Protein AF-0000000068858940 (afdb_homodimer)

Solvent-accessible surface area (backbone atoms only — not comparable to full-atom values): 54113 Å² total; per-residue (Å²): 129,81,50,49,60,50,82,77,49,74,63,59,65,43,48,64,58,37,70,51,65,47,77,39,66,31,36,41,42,74,91,60,43,42,79,40,72,36,87,81,33,58,84,35,71,44,53,55,53,40,56,54,50,49,53,47,65,54,43,53,71,53,83,52,58,81,72,88,70,98,65,56,57,30,38,45,36,38,37,36,31,75,38,37,72,68,74,83,58,49,89,68,60,63,47,34,25,36,42,35,34,40,69,86,34,51,31,41,36,39,18,58,22,46,52,1,39,53,47,46,50,49,52,53,40,53,46,41,44,75,36,66,69,72,34,32,36,33,31,65,32,24,32,34,46,35,45,34,44,62,64,34,67,40,34,32,41,30,45,29,42,16,67,21,66,59,55,70,45,53,53,52,50,51,45,50,52,31,37,68,33,70,24,35,31,41,31,39,35,39,29,27,46,52,9,23,26,55,48,38,87,92,49,49,50,34,20,59,58,9,11,45,15,56,59,39,53,37,78,55,40,56,37,44,60,66,52,52,44,49,52,46,51,55,22,47,53,52,49,25,33,54,34,46,23,52,30,32,80,19,48,35,56,12,45,33,67,50,34,74,63,55,90,73,36,72,65,56,53,44,53,50,48,49,52,52,43,67,64,38,73,36,46,47,38,29,32,34,40,44,84,67,55,68,73,53,45,58,51,29,56,72,68,65,47,90,45,75,65,56,50,52,42,50,48,53,54,49,49,47,51,48,34,46,76,66,66,32,33,45,29,27,32,34,52,44,52,56,52,30,42,54,34,24,76,68,70,62,54,73,59,77,60,56,69,32,30,32,29,38,64,61,58,77,46,71,66,40,37,49,50,54,48,52,39,22,72,72,50,21,25,31,34,38,28,37,81,31,51,41,49,47,17,62,54,70,69,38,72,44,67,32,56,49,60,48,56,57,51,82,83,66,60,83,90,59,52,73,70,38,50,66,26,46,33,32,39,31,39,34,35,53,19,54,46,37,42,64,92,44,45,42,41,47,41,26,54,51,50,48,39,42,27,27,53,40,26,21,45,68,69,60,53,44,60,65,28,66,86,41,75,48,47,96,78,33,81,53,62,50,38,27,49,50,52,44,40,40,50,38,41,57,69,39,38,58,40,41,54,56,60,38,72,51,33,51,74,53,35,56,74,66,40,44,79,60,70,52,33,83,63,30,61,57,41,46,26,22,40,62,72,58,63,73,73,108,129,82,51,49,61,48,81,77,48,73,64,57,65,42,49,63,58,37,71,50,65,46,77,40,67,32,35,40,42,70,90,62,43,42,79,40,74,36,88,80,33,59,83,33,73,45,53,55,54,40,55,57,50,49,53,47,65,55,43,52,73,52,82,53,56,80,70,87,72,97,66,54,56,31,40,45,37,38,38,36,29,74,37,37,71,68,73,83,58,49,88,69,60,62,48,33,25,36,41,36,34,41,69,85,33,52,32,41,36,38,17,57,22,45,51,1,40,52,47,45,50,48,52,52,39,54,47,42,42,76,36,66,70,72,35,32,37,33,31,65,32,24,32,34,43,34,47,33,44,62,66,35,67,39,34,31,41,30,44,28,42,16,66,20,67,57,54,70,49,52,53,51,50,51,46,49,53,30,36,68,34,71,24,36,31,40,32,38,35,38,29,26,47,51,9,23,25,54,48,38,87,93,48,48,50,34,20,58,58,9,11,44,15,55,59,38,55,35,79,57,40,55,39,45,63,66,51,52,44,48,52,47,51,55,23,46,54,52,49,28,32,54,36,47,22,52,30,32,83,18,48,34,57,12,44,34,68,50,33,76,62,54,89,73,36,72,65,54,54,45,51,50,48,48,54,53,44,67,64,37,75,37,46,48,37,30,32,34,41,43,83,66,56,69,73,52,45,58,53,28,55,72,68,65,46,90,44,74,66,55,51,52,40,50,47,51,54,49,50,47,51,46,34,46,76,66,65,30,35,47,29,28,33,33,52,43,52,56,52,28,42,54,34,24,76,68,70,63,54,73,58,77,60,58,68,33,31,32,31,38,64,61,58,77,48,72,67,41,37,49,50,52,48,52,37,22,73,72,51,21,24,32,32,40,29,37,82,31,51,40,48,46,18,63,54,69,70,38,74,43,67,30,55,50,60,48,57,56,51,80,82,67,60,84,92,59,52,74,72,38,49,65,26,48,33,32,40,32,39,36,34,53,19,53,45,37,41,66,93,43,43,42,41,47,42,25,54,51,52,48,39,40,28,27,52,40,26,21,45,68,67,58,52,39,60,67,28,65,82,40,75,50,49,98,77,32,82,54,63,49,38,27,49,49,53,44,41,39,49,37,40,59,71,38,38,57,40,38,53,56,61,39,75,51,32,50,77,52,34,56,74,67,42,45,81,59,70,51,33,83,61,31,61,56,43,43,35,22,40,62,72,60,61,73,73,109

InterPro domains:
  IPR015883 Beta-hexosaminidase, catalytic domain [PF00728] (154-265)
  IPR017853 Glycoside hydrolase superfamily [SSF51445] (153-502)
  IPR025705 Beta-hexosaminidase [PIRSF001093] (12-505)
  IPR025705 Beta-hexosaminidase [PR00738] (107-127)
  IPR025705 Beta-hexosaminidase [PR00738] (146-163)
  IPR025705 Beta-hexosaminidase [PR00738] (175-196)
  IPR025705 Beta-hexosaminidase [PR00738] (234-251)
  IPR025705 Beta-hexosaminidase [PR00738] (424-440)
  IPR025705 Beta-hexosaminidase [PR00738] (441-458)
  IPR025705 Beta-hexosaminidase [PTHR22600] (6-506)
  IPR029018 Beta-hexosaminidase-like, domain 2 [G3DSA:3.30.379.10] (8-148)
  IPR029018 Beta-hexosaminidase-like, domain 2 [SSF55545] (12-150)
  IPR029019 Beta-hexosaminidase, eukaryotic type, N-terminal [PF14845] (12-127)

Organism: Emiliania huxleyi (strain CCMP1516) (NCBI:txid280463)

Structure (mmCIF, N/CA/C/O backbone):
data_AF-0000000068858940-model_v1
#
loop_
_entity.id
_entity.type
_entity.pdbx_description
1 polymer Beta-hexosaminidase
#
loop_
_atom_site.group_PDB
_atom_site.id
_atom_site.type_symbol
_atom_site.label_atom_id
_atom_site.label_alt_id
_atom_site.label_comp_id
_atom_site.label_asym_id
_atom_site.label_entity_id
_atom_site.label_seq_id
_atom_site.pdbx_PDB_ins_code
_atom_site.Cartn_x
_atom_site.Cartn_y
_atom_site.Cartn_z
_atom_site.occupancy
_atom_site.B_iso_or_equiv
_atom_site.auth_seq_id
_atom_site.auth_comp_id
_atom_site.auth_asym_id
_atom_site.auth_atom_id
_atom_site.pdbx_PDB_model_num
ATOM 1 N N . MET A 1 1 ? -26.016 5.055 -8.578 1 53 1 MET A N 1
ATOM 2 C CA . MET A 1 1 ? -26.391 3.648 -8.672 1 53 1 MET A CA 1
ATOM 3 C C . MET A 1 1 ? -26.688 3.064 -7.293 1 53 1 MET A C 1
ATOM 5 O O . MET A 1 1 ? -26.047 3.439 -6.312 1 53 1 MET A O 1
ATOM 9 N N . ALA A 1 2 ? -27.703 2.275 -7.27 1 62.31 2 ALA A N 1
ATOM 10 C CA . ALA A 1 2 ? -28.078 1.669 -5.992 1 62.31 2 ALA A CA 1
ATOM 11 C C . ALA A 1 2 ? -26.969 0.755 -5.477 1 62.31 2 ALA A C 1
ATOM 13 O O . ALA A 1 2 ? -26.359 0.001 -6.25 1 62.31 2 ALA A O 1
ATOM 14 N N . PRO A 1 3 ? -26.609 0.918 -4.215 1 75.06 3 PRO A N 1
ATOM 15 C CA . PRO A 1 3 ? -25.594 0.02 -3.652 1 75.06 3 PRO A CA 1
ATOM 16 C C . PRO A 1 3 ? -25.984 -1.451 -3.748 1 75.06 3 PRO A C 1
ATOM 18 O O . PRO A 1 3 ? -27.188 -1.771 -3.77 1 75.06 3 PRO A O 1
ATOM 21 N N . ILE A 1 4 ? -25.047 -2.287 -4.113 1 75.5 4 ILE A N 1
ATOM 22 C CA . ILE A 1 4 ? -25.281 -3.725 -4.18 1 75.5 4 ILE A CA 1
ATOM 23 C C . ILE A 1 4 ? -24.797 -4.387 -2.893 1 75.5 4 ILE A C 1
ATOM 25 O O . ILE A 1 4 ? -23.719 -4.055 -2.385 1 75.5 4 ILE A O 1
ATOM 29 N N . ASP A 1 5 ? -25.672 -5.301 -2.414 1 78.62 5 ASP A N 1
ATOM 30 C CA . ASP A 1 5 ? -25.328 -6.074 -1.226 1 78.62 5 ASP A CA 1
ATOM 31 C C . ASP A 1 5 ? -24.422 -7.254 -1.58 1 78.62 5 ASP A C 1
ATOM 33 O O . ASP A 1 5 ? -24.844 -8.172 -2.295 1 78.62 5 ASP A O 1
ATOM 37 N N . PRO A 1 6 ? -23.219 -7.262 -1.062 1 80.69 6 PRO A N 1
ATOM 38 C CA . PRO A 1 6 ? -22.312 -8.367 -1.373 1 80.69 6 PRO A CA 1
ATOM 39 C C . PRO A 1 6 ? -22.875 -9.727 -0.962 1 80.69 6 PRO A C 1
ATOM 41 O O . PRO A 1 6 ? -22.484 -10.758 -1.517 1 80.69 6 PRO A O 1
ATOM 44 N N . ASP A 1 7 ? -23.844 -9.758 -0.121 1 82.5 7 ASP A N 1
ATOM 45 C CA . ASP A 1 7 ? -24.422 -11.016 0.334 1 82.5 7 ASP A CA 1
ATOM 46 C C . ASP A 1 7 ? -25.453 -11.531 -0.658 1 82.5 7 ASP A C 1
ATOM 48 O O . ASP A 1 7 ? -25.891 -12.688 -0.575 1 82.5 7 ASP A O 1
ATOM 52 N N . ALA A 1 8 ? -25.766 -10.711 -1.585 1 84.56 8 ALA A N 1
ATOM 53 C CA . ALA A 1 8 ? -26.766 -11.094 -2.574 1 84.56 8 ALA A CA 1
ATOM 54 C C . ALA A 1 8 ? -26.156 -11.969 -3.668 1 84.56 8 ALA A C 1
ATOM 56 O O . ALA A 1 8 ? -26.875 -12.648 -4.398 1 84.56 8 ALA A O 1
ATOM 57 N N . VAL A 1 9 ? -24.844 -11.992 -3.834 1 88.88 9 VAL A N 1
ATOM 58 C CA . VAL A 1 9 ? -24.156 -12.797 -4.832 1 88.88 9 VAL A CA 1
ATOM 59 C C . VAL A 1 9 ? -23.406 -13.945 -4.145 1 88.88 9 VAL A C 1
ATOM 61 O O . VAL A 1 9 ? -23.234 -13.938 -2.924 1 88.88 9 VAL A O 1
ATOM 64 N N . HIS A 1 10 ? -23.062 -14.992 -4.938 1 92.62 10 HIS A N 1
ATOM 65 C CA . HIS A 1 10 ? -22.25 -16.031 -4.328 1 92.62 10 HIS A CA 1
ATOM 66 C C . HIS A 1 10 ? -20.875 -15.5 -3.926 1 92.62 10 HIS A C 1
ATOM 68 O O . HIS A 1 10 ? -20.359 -14.57 -4.543 1 92.62 10 HIS A O 1
ATOM 74 N N . PRO A 1 11 ? -20.219 -16.047 -2.973 1 94.94 11 PRO A N 1
ATOM 75 C CA . PRO A 1 11 ? -19 -15.453 -2.406 1 94.94 11 PRO A CA 1
ATOM 76 C C . PRO A 1 11 ? -17.734 -15.945 -3.094 1 94.94 11 PRO A C 1
ATOM 78 O O . PRO A 1 11 ? -16.625 -15.539 -2.717 1 94.94 11 PRO A O 1
ATOM 81 N N . LEU A 1 12 ? -17.844 -16.766 -4.07 1 97.38 12 LEU A N 1
ATOM 82 C CA . LEU A 1 12 ? -16.688 -17.469 -4.594 1 97.38 12 LEU A CA 1
ATOM 83 C C . LEU A 1 12 ? -15.945 -16.625 -5.617 1 97.38 12 LEU A C 1
ATOM 85 O O . LEU A 1 12 ? -16.562 -16.047 -6.516 1 97.38 12 LEU A O 1
ATOM 89 N N . LEU A 1 13 ? -14.742 -16.5 -5.48 1 97.06 13 LEU A N 1
ATOM 90 C CA . LEU A 1 13 ? -13.789 -15.906 -6.418 1 97.06 13 LEU A CA 1
ATOM 91 C C . LEU A 1 13 ? -12.484 -16.688 -6.426 1 97.06 13 LEU A C 1
ATOM 93 O O . LEU A 1 13 ? -11.734 -16.672 -5.445 1 97.06 13 LEU A O 1
ATOM 97 N N . PRO A 1 14 ? -12.188 -17.438 -7.5 1 97.56 14 PRO A N 1
ATOM 98 C CA . PRO A 1 14 ? -12.828 -17.406 -8.812 1 97.56 14 PRO A CA 1
ATOM 99 C C . PRO A 1 14 ? -14.148 -18.172 -8.852 1 97.56 14 PRO A C 1
ATOM 101 O O . PRO A 1 14 ? -14.375 -19.047 -8.023 1 97.56 14 PRO A O 1
ATOM 104 N N . THR A 1 15 ? -14.914 -17.844 -9.891 1 96.88 15 THR A N 1
ATOM 105 C CA . THR A 1 15 ? -16.172 -18.562 -10.133 1 96.88 15 THR A CA 1
ATOM 106 C C . THR A 1 15 ? -15.898 -19.969 -10.633 1 96.88 15 THR A C 1
ATOM 108 O O . THR A 1 15 ? -15.086 -20.172 -11.547 1 96.88 15 THR A O 1
ATOM 111 N N . PRO A 1 16 ? -16.594 -20.984 -10.031 1 97.06 16 PRO A N 1
ATOM 112 C CA . PRO A 1 16 ? -16.375 -22.359 -10.453 1 97.06 16 PRO A CA 1
ATOM 113 C C . PRO A 1 16 ? -16.844 -22.641 -11.875 1 97.06 16 PRO A C 1
ATOM 115 O O . PRO A 1 16 ? -17.719 -21.922 -12.391 1 97.06 16 PRO A O 1
ATOM 118 N N . TYR A 1 17 ? -16.297 -23.641 -12.422 1 96.31 17 TYR A N 1
ATOM 119 C CA . TYR A 1 17 ? -16.641 -24.078 -13.766 1 96.31 17 TYR A CA 1
ATOM 120 C C . TYR A 1 17 ? -18.125 -24.391 -13.883 1 96.31 17 TYR A C 1
ATOM 122 O O . TYR A 1 17 ? -18.781 -23.969 -14.844 1 96.31 17 TYR A O 1
ATOM 130 N N . ARG A 1 18 ? -18.641 -25.156 -12.953 1 96.12 18 ARG A N 1
ATOM 131 C CA . ARG A 1 18 ? -20.062 -25.453 -12.836 1 96.12 18 ARG A CA 1
ATOM 132 C C . ARG A 1 18 ? -20.5 -25.5 -11.367 1 96.12 18 ARG A C 1
ATOM 134 O O . ARG A 1 18 ? -19.828 -26.094 -10.531 1 96.12 18 ARG A O 1
ATOM 141 N N . PHE A 1 19 ? -21.625 -24.75 -11.125 1 96.56 19 PHE A N 1
ATOM 142 C CA . PHE A 1 19 ? -22.109 -24.797 -9.75 1 96.56 19 PHE A CA 1
ATOM 143 C C . PHE A 1 19 ? -23.594 -24.469 -9.688 1 96.56 19 PHE A C 1
ATOM 145 O O . PHE A 1 19 ? -24.141 -23.875 -10.617 1 96.56 19 PHE A O 1
ATOM 152 N N . THR A 1 20 ? -24.297 -24.953 -8.648 1 97.19 20 THR A N 1
ATOM 153 C CA . THR A 1 20 ? -25.641 -24.562 -8.219 1 97.19 20 THR A CA 1
ATOM 154 C C . THR A 1 20 ? -25.672 -24.344 -6.707 1 97.19 20 THR A C 1
ATOM 156 O O . THR A 1 20 ? -24.875 -24.922 -5.969 1 97.19 20 THR A O 1
ATOM 159 N N . ASN A 1 21 ? -26.484 -23.406 -6.305 1 97.38 21 ASN A N 1
ATOM 160 C CA . ASN A 1 21 ? -26.656 -23.188 -4.875 1 97.38 21 ASN A CA 1
ATOM 161 C C . ASN A 1 21 ? -28.125 -22.938 -4.516 1 97.38 21 ASN A C 1
ATOM 163 O O . ASN A 1 21 ? -28.953 -22.688 -5.398 1 97.38 21 ASN A O 1
ATOM 167 N N . GLY A 1 22 ? -28.438 -23.125 -3.217 1 97 22 GLY A N 1
ATOM 168 C CA . GLY A 1 22 ? -29.75 -22.828 -2.668 1 97 22 GLY A CA 1
ATOM 169 C C . GLY A 1 22 ? -29.797 -21.531 -1.889 1 97 22 GLY A C 1
ATOM 170 O O . GLY A 1 22 ? -29.156 -20.547 -2.273 1 97 22 GLY A O 1
ATOM 171 N N . THR A 1 23 ? -30.656 -21.453 -0.84 1 94.94 23 THR A N 1
ATOM 172 C CA . THR A 1 23 ? -30.844 -20.234 -0.069 1 94.94 23 THR A CA 1
ATOM 173 C C . THR A 1 23 ? -30.719 -20.516 1.426 1 94.94 23 THR A C 1
ATOM 175 O O . THR A 1 23 ? -30.766 -19.594 2.242 1 94.94 23 THR A O 1
ATOM 178 N N . ALA A 1 24 ? -30.453 -21.734 1.796 1 94.62 24 ALA A N 1
ATOM 179 C CA . ALA A 1 24 ? -30.406 -22.094 3.213 1 94.62 24 ALA A CA 1
ATOM 180 C C . ALA A 1 24 ? -29.094 -21.641 3.852 1 94.62 24 ALA A C 1
ATOM 182 O O . ALA A 1 24 ? -28.078 -21.531 3.172 1 94.62 24 ALA A O 1
ATOM 183 N N . THR A 1 25 ? -29.172 -21.375 5.109 1 93.44 25 THR A N 1
ATOM 184 C CA . THR A 1 25 ? -27.984 -21.031 5.895 1 93.44 25 THR A CA 1
ATOM 185 C C . THR A 1 25 ? -27.688 -22.141 6.902 1 93.44 25 THR A C 1
ATOM 187 O O . THR A 1 25 ? -28.562 -22.547 7.668 1 93.44 25 THR A O 1
ATOM 190 N N . LEU A 1 26 ? -26.5 -22.641 6.832 1 94.75 26 LEU A N 1
ATOM 191 C CA . LEU A 1 26 ? -26.016 -23.609 7.809 1 94.75 26 LEU A CA 1
ATOM 192 C C . LEU A 1 26 ? -25.141 -22.938 8.859 1 94.75 26 LEU A C 1
ATOM 194 O O . LEU A 1 26 ? -24.375 -22.031 8.539 1 94.75 26 LEU A O 1
ATOM 198 N N . ARG A 1 27 ? -25.25 -23.406 9.984 1 92.69 27 ARG A N 1
ATOM 199 C CA . ARG A 1 27 ? -24.281 -23.031 11.008 1 92.69 27 ARG A CA 1
ATOM 200 C C . ARG A 1 27 ? -23.062 -23.938 10.961 1 92.69 27 ARG A C 1
ATOM 202 O O . ARG A 1 27 ? -23.172 -25.125 10.633 1 92.69 27 ARG A O 1
ATOM 209 N N . VAL A 1 28 ? -21.938 -23.375 11.25 1 93.88 28 VAL A N 1
ATOM 210 C CA . VAL A 1 28 ? -20.719 -24.172 11.32 1 93.88 28 VAL A CA 1
ATOM 211 C C . VAL A 1 28 ? -20.094 -24.031 12.703 1 93.88 28 VAL A C 1
ATOM 213 O O . VAL A 1 28 ? -19.719 -22.922 13.109 1 93.88 28 VAL A O 1
ATOM 216 N N . ASP A 1 29 ? -19.969 -25.109 13.367 1 86.94 29 ASP A N 1
ATOM 217 C CA . ASP A 1 29 ? -19.453 -25.094 14.734 1 86.94 29 ASP A CA 1
ATOM 218 C C . ASP A 1 29 ? -17.969 -25.422 14.766 1 86.94 29 ASP A C 1
ATOM 220 O O . ASP A 1 29 ? -17.562 -26.578 14.531 1 86.94 29 ASP A O 1
ATOM 224 N N . PRO A 1 30 ? -17.156 -24.453 15.133 1 90.44 30 PRO A N 1
ATOM 225 C CA . PRO A 1 30 ? -15.711 -24.688 15.133 1 90.44 30 PRO A CA 1
ATOM 226 C C . PRO A 1 30 ? -15.297 -25.781 16.109 1 90.44 30 PRO A C 1
ATOM 228 O O . PRO A 1 30 ? -14.273 -26.453 15.914 1 90.44 30 PRO A O 1
ATOM 231 N N . GLY A 1 31 ? -16 -25.953 17.172 1 89.31 31 GLY A N 1
ATOM 232 C CA . GLY A 1 31 ? -15.672 -26.969 18.141 1 89.31 31 GLY A CA 1
ATOM 233 C C . GLY A 1 31 ? -15.992 -28.375 17.672 1 89.31 31 GLY A C 1
ATOM 234 O O . GLY A 1 31 ? -15.367 -29.344 18.109 1 89.31 31 GLY A O 1
ATOM 235 N N . ARG A 1 32 ? -16.953 -28.516 16.75 1 89.94 32 ARG A N 1
ATOM 236 C CA . ARG A 1 32 ? -17.406 -29.844 16.312 1 89.94 32 ARG A CA 1
ATOM 237 C C . ARG A 1 32 ? -16.922 -30.156 14.914 1 89.94 32 ARG A C 1
ATOM 239 O O . ARG A 1 32 ? -16.812 -31.328 14.531 1 89.94 32 ARG A O 1
ATOM 246 N N . PHE A 1 33 ? -16.578 -29.156 14.18 1 94.62 33 PHE A N 1
ATOM 247 C CA . PHE A 1 33 ? -16.266 -29.359 12.773 1 94.62 33 PHE A CA 1
ATOM 248 C C . PHE A 1 33 ? -14.922 -30.078 12.609 1 94.62 33 PHE A C 1
ATOM 250 O O . PHE A 1 33 ? -13.938 -29.719 13.25 1 94.62 33 PHE A O 1
ATOM 257 N N . ALA A 1 34 ? -14.938 -31.078 11.797 1 96.56 34 ALA A N 1
ATOM 258 C CA . ALA A 1 34 ? -13.703 -31.766 11.445 1 96.56 34 ALA A CA 1
ATOM 259 C C . ALA A 1 34 ? -13.727 -32.219 9.992 1 96.56 34 ALA A C 1
ATOM 261 O O . ALA A 1 34 ? -14.773 -32.625 9.469 1 96.56 34 ALA A O 1
ATOM 262 N N . PHE A 1 35 ? -12.578 -32.156 9.398 1 97.5 35 PHE A N 1
ATOM 263 C CA . PHE A 1 35 ? -12.414 -32.875 8.133 1 97.5 35 PHE A CA 1
ATOM 264 C C . PHE A 1 35 ? -12.195 -34.375 8.367 1 97.5 35 PHE A C 1
ATOM 266 O O . PHE A 1 35 ? -11.461 -34.75 9.281 1 97.5 35 PHE A O 1
ATOM 273 N N . THR A 1 36 ? -12.852 -35.156 7.641 1 95.5 36 THR A N 1
ATOM 274 C CA . THR A 1 36 ? -12.633 -36.594 7.688 1 95.5 36 THR A CA 1
ATOM 275 C C . THR A 1 36 ? -12.148 -37.125 6.34 1 95.5 36 THR A C 1
ATOM 277 O O . THR A 1 36 ? -12.578 -36.625 5.289 1 95.5 36 THR A O 1
ATOM 280 N N . LEU A 1 37 ? -11.234 -38.031 6.387 1 95.56 37 LEU A N 1
ATOM 281 C CA . LEU A 1 37 ? -10.766 -38.656 5.152 1 95.56 37 LEU A CA 1
ATOM 282 C C . LEU A 1 37 ? -11.555 -39.938 4.844 1 95.56 37 LEU A C 1
ATOM 284 O O . LEU A 1 37 ? -11.766 -40.75 5.723 1 95.56 37 LEU A O 1
ATOM 288 N N . ALA A 1 38 ? -12.031 -39.969 3.658 1 94.69 38 ALA A N 1
ATOM 289 C CA . ALA A 1 38 ? -12.688 -41.219 3.238 1 94.69 38 ALA A CA 1
ATOM 290 C C . ALA A 1 38 ? -11.734 -42.406 3.363 1 94.69 38 ALA A C 1
ATOM 292 O O . ALA A 1 38 ? -10.523 -42.25 3.184 1 94.69 38 ALA A O 1
ATOM 293 N N . ALA A 1 39 ? -12.281 -43.562 3.588 1 90 39 ALA A N 1
ATOM 294 C CA . ALA A 1 39 ? -11.5 -44.75 3.855 1 90 39 ALA A CA 1
ATOM 295 C C . ALA A 1 39 ? -10.578 -45.094 2.682 1 90 39 ALA A C 1
ATOM 297 O O . ALA A 1 39 ? -9.469 -45.562 2.877 1 90 39 ALA A O 1
ATOM 298 N N . ALA A 1 40 ? -10.945 -44.812 1.507 1 90.44 40 ALA A N 1
ATOM 299 C CA . ALA A 1 40 ? -10.195 -45.156 0.305 1 90.44 40 ALA A CA 1
ATOM 300 C C . ALA A 1 40 ? -9.07 -44.188 0.046 1 90.44 40 ALA A C 1
ATOM 302 O O . ALA A 1 40 ? -8.195 -44.406 -0.789 1 90.44 40 ALA A O 1
ATOM 303 N N . THR A 1 41 ? -9 -43.156 0.766 1 92.81 41 THR A N 1
ATOM 304 C CA . THR A 1 41 ? -7.984 -42.125 0.57 1 92.81 41 THR A CA 1
ATOM 305 C C . THR A 1 41 ? -6.691 -42.5 1.284 1 92.81 41 THR A C 1
ATOM 307 O O . THR A 1 41 ? -6.668 -42.625 2.51 1 92.81 41 THR A O 1
ATOM 310 N N . ALA A 1 42 ? -5.637 -42.688 0.513 1 93.5 42 ALA A N 1
ATOM 311 C CA . ALA A 1 42 ? -4.332 -43 1.083 1 93.5 42 ALA A CA 1
ATOM 312 C C . ALA A 1 42 ? -3.744 -41.812 1.825 1 93.5 42 ALA A C 1
ATOM 314 O O . ALA A 1 42 ? -4.094 -40.656 1.539 1 93.5 42 ALA A O 1
ATOM 315 N N . PRO A 1 43 ? -2.91 -42.062 2.762 1 91.5 43 PRO A N 1
ATOM 316 C CA . PRO A 1 43 ? -2.277 -40.969 3.502 1 91.5 43 PRO A CA 1
ATOM 317 C C . PRO A 1 43 ? -1.421 -40.062 2.611 1 91.5 43 PRO A C 1
ATOM 319 O O . PRO A 1 43 ? -0.799 -40.562 1.66 1 91.5 43 PRO A O 1
ATOM 322 N N . SER A 1 44 ? -1.406 -38.812 2.855 1 96.44 44 SER A N 1
ATOM 323 C CA . SER A 1 44 ? -0.617 -37.781 2.188 1 96.44 44 SER A CA 1
ATOM 324 C C . SER A 1 44 ? -0.223 -36.688 3.154 1 96.44 44 SER A C 1
ATOM 326 O O . SER A 1 44 ? -1.069 -36.156 3.881 1 96.44 44 SER A O 1
ATOM 328 N N . GLU A 1 45 ? 1.062 -36.406 3.152 1 96.88 45 GLU A N 1
ATOM 329 C CA . GLU A 1 45 ? 1.553 -35.312 3.998 1 96.88 45 GLU A CA 1
ATOM 330 C C . GLU A 1 45 ? 0.92 -33.969 3.609 1 96.88 45 GLU A C 1
ATOM 332 O O . GLU A 1 45 ? 0.51 -33.188 4.477 1 96.88 45 GLU A O 1
ATOM 337 N N . VAL A 1 46 ? 0.859 -33.719 2.336 1 97.75 46 VAL A N 1
ATOM 338 C CA . VAL A 1 46 ? 0.306 -32.5 1.812 1 97.75 46 VAL A CA 1
ATOM 339 C C . VAL A 1 46 ? -1.162 -32.375 2.211 1 97.75 46 VAL A C 1
ATOM 341 O O . VAL A 1 46 ? -1.596 -31.312 2.695 1 97.75 46 VAL A O 1
ATOM 344 N N . LEU A 1 47 ? -1.889 -33.438 2.045 1 97.75 47 LEU A N 1
ATOM 345 C CA . LEU A 1 47 ? -3.32 -33.406 2.328 1 97.75 47 LEU A CA 1
ATOM 346 C C . LEU A 1 47 ? -3.576 -33.219 3.82 1 97.75 47 LEU A C 1
ATOM 348 O O . LEU A 1 47 ? -4.414 -32.406 4.207 1 97.75 47 LEU A O 1
ATOM 352 N N . SER A 1 48 ? -2.83 -33.969 4.645 1 97.31 48 SER A N 1
ATOM 353 C CA . SER A 1 48 ? -2.994 -33.844 6.09 1 97.31 48 SER A CA 1
ATOM 354 C C . SER A 1 48 ? -2.701 -32.438 6.57 1 97.31 48 SER A C 1
ATOM 356 O O . SER A 1 48 ? -3.461 -31.859 7.367 1 97.31 48 SER A O 1
ATOM 358 N N . ALA A 1 49 ? -1.645 -31.859 6.098 1 97.75 49 ALA A N 1
ATOM 359 C CA . ALA A 1 49 ? -1.283 -30.484 6.465 1 97.75 49 ALA A CA 1
ATOM 360 C C . ALA A 1 49 ? -2.334 -29.5 5.977 1 97.75 49 ALA A C 1
ATOM 362 O O . ALA A 1 49 ? -2.625 -28.5 6.656 1 97.75 49 ALA A O 1
ATOM 363 N N . ALA A 1 50 ? -2.859 -29.75 4.844 1 98.19 50 ALA A N 1
ATOM 364 C CA . ALA A 1 50 ? -3.869 -28.859 4.266 1 98.19 50 ALA A CA 1
ATOM 365 C C . ALA A 1 50 ? -5.148 -28.875 5.102 1 98.19 50 ALA A C 1
ATOM 367 O O . ALA A 1 50 ? -5.754 -27.812 5.328 1 98.19 50 ALA A O 1
ATOM 368 N N . LEU A 1 51 ? -5.562 -30.078 5.516 1 98 51 LEU A N 1
ATOM 369 C CA . LEU A 1 51 ? -6.77 -30.172 6.332 1 98 51 LEU A CA 1
ATOM 370 C C . LEU A 1 51 ? -6.625 -29.375 7.617 1 98 51 LEU A C 1
ATOM 372 O O . LEU A 1 51 ? -7.539 -28.625 8 1 98 51 LEU A O 1
ATOM 376 N N . ALA A 1 52 ? -5.492 -29.453 8.211 1 97.25 52 ALA A N 1
ATOM 377 C CA . ALA A 1 52 ? -5.234 -28.688 9.43 1 97.25 52 ALA A CA 1
ATOM 378 C C . ALA A 1 52 ? -5.207 -27.188 9.141 1 97.25 52 ALA A C 1
ATOM 380 O O . ALA A 1 52 ? -5.789 -26.391 9.883 1 97.25 52 ALA A O 1
ATOM 381 N N . ARG A 1 53 ? -4.523 -26.781 8.117 1 97.06 53 ARG A N 1
ATOM 382 C CA . ARG A 1 53 ? -4.395 -25.375 7.73 1 97.06 53 ARG A CA 1
ATOM 383 C C . ARG A 1 53 ? -5.758 -24.766 7.43 1 97.06 53 ARG A C 1
ATOM 385 O O . ARG A 1 53 ? -6.07 -23.672 7.898 1 97.06 53 ARG A O 1
ATOM 392 N N . TYR A 1 54 ? -6.57 -25.422 6.648 1 97.44 54 TYR A N 1
ATOM 393 C CA . TYR A 1 54 ? -7.844 -24.859 6.227 1 97.44 54 TYR A CA 1
ATOM 394 C C . TYR A 1 54 ? -8.836 -24.828 7.383 1 97.44 54 TYR A C 1
ATOM 396 O O . TYR A 1 54 ? -9.719 -23.969 7.43 1 97.44 54 TYR A O 1
ATOM 404 N N . ARG A 1 55 ? -8.727 -25.766 8.312 1 96.25 55 ARG A N 1
ATOM 405 C CA . ARG A 1 55 ? -9.531 -25.625 9.531 1 96.25 55 ARG A CA 1
ATOM 406 C C . ARG A 1 55 ? -9.188 -24.328 10.258 1 96.25 55 ARG A C 1
ATOM 408 O O . ARG A 1 55 ? -10.078 -23.609 10.703 1 96.25 55 ARG A O 1
ATOM 415 N N . ARG A 1 56 ? -7.922 -24.016 10.344 1 93.56 56 ARG A N 1
ATOM 416 C CA . ARG A 1 56 ? -7.484 -22.797 11 1 93.56 56 ARG A CA 1
ATOM 417 C C . ARG A 1 56 ? -7.969 -21.562 10.242 1 93.56 56 ARG A C 1
ATOM 419 O O . ARG A 1 56 ? -8.398 -20.578 10.844 1 93.56 56 ARG A O 1
ATOM 426 N N . ILE A 1 57 ? -7.887 -21.609 8.961 1 94.19 57 ILE A N 1
ATOM 427 C CA . ILE A 1 57 ? -8.305 -20.5 8.109 1 94.19 57 ILE A CA 1
ATOM 428 C C . ILE A 1 57 ? -9.805 -20.25 8.281 1 94.19 57 ILE A C 1
ATOM 430 O O . ILE A 1 57 ? -10.25 -19.109 8.422 1 94.19 57 ILE A O 1
ATOM 434 N N . MET A 1 58 ? -10.57 -21.297 8.359 1 94.94 58 MET A N 1
ATOM 435 C CA . MET A 1 58 ? -12.031 -21.219 8.43 1 94.94 58 MET A CA 1
ATOM 436 C C . MET A 1 58 ? -12.477 -20.656 9.773 1 94.94 58 MET A C 1
ATOM 438 O O . MET A 1 58 ? -13.5 -19.969 9.859 1 94.94 58 MET A O 1
ATOM 442 N N . PHE A 1 59 ? -11.688 -20.906 10.82 1 93.25 59 PHE A N 1
ATOM 443 C CA . PHE A 1 59 ? -12.148 -20.547 12.156 1 93.25 59 PHE A CA 1
ATOM 444 C C . PHE A 1 59 ? -11.172 -19.594 12.836 1 93.25 59 PHE A C 1
ATOM 446 O O . PHE A 1 59 ? -10.828 -19.781 14.008 1 93.25 59 PHE A O 1
ATOM 453 N N . ALA A 1 60 ? -10.734 -18.594 12.086 1 88.62 60 ALA A N 1
ATOM 454 C CA . ALA A 1 60 ? -9.688 -17.688 12.531 1 88.62 60 ALA A CA 1
ATOM 455 C C . ALA A 1 60 ? -10.195 -16.766 13.641 1 88.62 60 ALA A C 1
ATOM 457 O O . ALA A 1 60 ? -9.398 -16.141 14.344 1 88.62 60 ALA A O 1
ATOM 458 N N . TRP A 1 61 ? -11.508 -16.547 13.883 1 85.5 61 TRP A N 1
ATOM 459 C CA . TRP A 1 61 ? -12.07 -15.641 14.883 1 85.5 61 TRP A CA 1
ATOM 460 C C . TRP A 1 61 ? -12.32 -16.375 16.188 1 85.5 61 TRP A C 1
ATOM 462 O O . TRP A 1 61 ? -12.828 -15.797 17.156 1 85.5 61 TRP A O 1
ATOM 472 N N . GLY A 1 62 ? -11.891 -17.562 16.328 1 81.19 62 GLY A N 1
ATOM 473 C CA . GLY A 1 62 ? -12.031 -18.344 17.547 1 81.19 62 GLY A CA 1
ATOM 474 C C . GLY A 1 62 ? -13.391 -19 17.688 1 81.19 62 GLY A C 1
ATOM 475 O O . GLY A 1 62 ? -14.078 -19.234 16.688 1 81.19 62 GLY A O 1
ATOM 476 N N . SER A 1 63 ? -13.641 -19.281 19.109 1 76.06 63 SER A N 1
ATOM 477 C CA . SER A 1 63 ? -14.836 -20.078 19.391 1 76.06 63 SER A CA 1
ATOM 478 C C . SER A 1 63 ? -16.094 -19.203 19.344 1 76.06 63 SER A C 1
ATOM 480 O O . SER A 1 63 ? -16.078 -18.078 19.828 1 76.06 63 SER A O 1
ATOM 482 N N . GLY A 1 64 ? -16.781 -19.203 18.203 1 65.31 64 GLY A N 1
ATOM 483 C CA . GLY A 1 64 ? -18.062 -18.516 18.125 1 65.31 64 GLY A CA 1
ATOM 484 C C . GLY A 1 64 ? -18.938 -18.75 19.328 1 65.31 64 GLY A C 1
ATOM 485 O O . GLY A 1 64 ? -18.609 -19.547 20.219 1 65.31 64 GLY A O 1
ATOM 486 N N . SER A 1 65 ? -19.938 -17.719 19.547 1 65.94 65 SER A N 1
ATOM 487 C CA . SER A 1 65 ? -20.922 -17.906 20.594 1 65.94 65 SER A CA 1
ATOM 488 C C . SER A 1 65 ? -22 -18.906 20.172 1 65.94 65 SER A C 1
ATOM 490 O O . SER A 1 65 ? -22.359 -18.984 19 1 65.94 65 SER A O 1
ATOM 492 N N . SER A 1 66 ? -22.156 -20.016 20.969 1 58.81 66 SER A N 1
ATOM 493 C CA . SER A 1 66 ? -23.156 -21.031 20.641 1 58.81 66 SER A CA 1
ATOM 494 C C . SER A 1 66 ? -24.547 -20.438 20.594 1 58.81 66 SER A C 1
ATOM 496 O O . SER A 1 66 ? -25.016 -19.844 21.578 1 58.81 66 SER A O 1
ATOM 498 N N . PRO A 1 67 ? -25.031 -20.203 19.406 1 57.41 67 PRO A N 1
ATOM 499 C CA . PRO A 1 67 ? -26.422 -19.781 19.516 1 57.41 67 PRO A CA 1
ATOM 500 C C . PRO A 1 67 ? -27.312 -20.859 20.156 1 57.41 67 PRO A C 1
ATOM 502 O O . PRO A 1 67 ? -27.016 -22.047 20.047 1 57.41 67 PRO A O 1
ATOM 505 N N . ALA A 1 68 ? -28.297 -20.438 20.875 1 50.06 68 ALA A N 1
ATOM 506 C CA . ALA A 1 68 ? -29.297 -21.234 21.562 1 50.06 68 ALA A CA 1
ATOM 507 C C . ALA A 1 68 ? -30.125 -22.047 20.562 1 50.06 68 ALA A C 1
ATOM 509 O O . ALA A 1 68 ? -30.828 -22.984 20.953 1 50.06 68 ALA A O 1
ATOM 510 N N . THR A 1 69 ? -30.438 -21.562 19.375 1 57.88 69 THR A N 1
ATOM 511 C CA . THR A 1 69 ? -31.562 -22.172 18.656 1 57.88 69 THR A CA 1
ATOM 512 C C . THR A 1 69 ? -31.078 -23.328 17.781 1 57.88 69 THR A C 1
ATOM 514 O O . THR A 1 69 ? -29.891 -23.422 17.469 1 57.88 69 THR A O 1
ATOM 517 N N . ALA A 1 70 ? -32.156 -24.203 17.234 1 59.34 70 ALA A N 1
ATOM 518 C CA . ALA A 1 70 ? -32.281 -25.438 16.453 1 59.34 70 ALA A CA 1
ATOM 519 C C . ALA A 1 70 ? -31.828 -25.25 15.023 1 59.34 70 ALA A C 1
ATOM 521 O O . ALA A 1 70 ? -32.625 -25.375 14.086 1 59.34 70 ALA A O 1
ATOM 522 N N . ALA A 1 71 ? -30.625 -24.562 14.641 1 78.62 71 ALA A N 1
ATOM 523 C CA . ALA A 1 71 ? -30.25 -24.406 13.234 1 78.62 71 ALA A CA 1
ATOM 524 C C . ALA A 1 71 ? -29.422 -25.609 12.766 1 78.62 71 ALA A C 1
ATOM 526 O O . ALA A 1 71 ? -28.75 -26.266 13.562 1 78.62 71 ALA A O 1
ATOM 527 N N . THR A 1 72 ? -29.719 -26.094 11.477 1 91.38 72 THR A N 1
ATOM 528 C CA . THR A 1 72 ? -28.906 -27.141 10.875 1 91.38 72 THR A CA 1
ATOM 529 C C . THR A 1 72 ? -27.422 -26.797 10.93 1 91.38 72 THR A C 1
ATOM 531 O O . THR A 1 72 ? -27.031 -25.703 10.523 1 91.38 72 THR A O 1
ATOM 534 N N . THR A 1 73 ? -26.625 -27.719 11.547 1 93.19 73 THR A N 1
ATOM 535 C CA . THR A 1 73 ? -25.234 -27.406 11.82 1 93.19 73 THR A CA 1
ATOM 536 C C . THR A 1 73 ? -24.312 -28.328 11.023 1 93.19 73 THR A C 1
ATOM 538 O O . THR A 1 73 ? -24.5 -29.547 11 1 93.19 73 THR A O 1
ATOM 541 N N . LEU A 1 74 ? -23.438 -27.75 10.305 1 94.94 74 LEU A N 1
ATOM 542 C CA . LEU A 1 74 ? -22.375 -28.484 9.617 1 94.94 74 LEU A CA 1
ATOM 543 C C . LEU A 1 74 ? -21.266 -28.859 10.594 1 94.94 74 LEU A C 1
ATOM 545 O O . LEU A 1 74 ? -20.625 -27.984 11.188 1 94.94 74 LEU A O 1
ATOM 549 N N . THR A 1 75 ? -20.969 -30.203 10.711 1 94.25 75 THR A N 1
ATOM 550 C CA . THR A 1 75 ? -20.031 -30.641 11.75 1 94.25 75 THR A CA 1
ATOM 551 C C . THR A 1 75 ? -18.828 -31.328 11.125 1 94.25 75 THR A C 1
ATOM 553 O O . THR A 1 75 ? -17.812 -31.547 11.797 1 94.25 75 THR A O 1
ATOM 556 N N . ASP A 1 76 ? -18.938 -31.672 9.891 1 96.06 76 ASP A N 1
ATOM 557 C CA . ASP A 1 76 ? -17.812 -32.312 9.242 1 96.06 76 ASP A CA 1
ATOM 558 C C . ASP A 1 76 ? -17.891 -32.219 7.723 1 96.06 76 ASP A C 1
ATOM 560 O O . ASP A 1 76 ? -18.938 -31.844 7.184 1 96.06 76 ASP A O 1
ATOM 564 N N . CYS A 1 77 ? -16.859 -32.469 7.066 1 98.19 77 CYS A N 1
ATOM 565 C CA . CYS A 1 77 ? -16.781 -32.625 5.617 1 98.19 77 CYS A CA 1
ATOM 566 C C . CYS A 1 77 ? -15.875 -33.781 5.238 1 98.19 77 CYS A C 1
ATOM 568 O O . CYS A 1 77 ? -14.703 -33.812 5.617 1 98.19 77 CYS A O 1
ATOM 570 N N . SER A 1 78 ? -16.406 -34.75 4.531 1 98.31 78 SER A N 1
ATOM 571 C CA . SER A 1 78 ? -15.641 -35.906 4.098 1 98.31 78 SER A CA 1
ATOM 572 C C . SER A 1 78 ? -14.828 -35.594 2.842 1 98.31 78 SER A C 1
ATOM 574 O O . SER A 1 78 ? -15.375 -35.125 1.846 1 98.31 78 SER A O 1
ATOM 576 N N . VAL A 1 79 ? -13.523 -35.906 2.891 1 98.62 79 VAL A N 1
ATOM 577 C CA . VAL A 1 79 ? -12.625 -35.625 1.77 1 98.62 79 VAL A CA 1
ATOM 578 C C . VAL A 1 79 ? -12.148 -36.969 1.172 1 98.62 79 VAL A C 1
ATOM 580 O O . VAL A 1 79 ? -11.664 -37.844 1.893 1 98.62 79 VAL A O 1
ATOM 583 N N . SER A 1 80 ? -12.32 -37.125 -0.095 1 98.5 80 SER A N 1
ATOM 584 C CA . SER A 1 80 ? -11.891 -38.312 -0.82 1 98.5 80 SER A CA 1
ATOM 585 C C . SER A 1 80 ? -10.953 -37.969 -1.97 1 98.5 80 SER A C 1
ATOM 587 O O . SER A 1 80 ? -11.273 -37.094 -2.791 1 98.5 80 SER A O 1
ATOM 589 N N . VAL A 1 81 ? -9.805 -38.594 -2.039 1 98.31 81 VAL A N 1
ATOM 590 C CA . VAL A 1 81 ? -8.82 -38.406 -3.1 1 98.31 81 VAL A CA 1
ATOM 591 C C . VAL A 1 81 ? -8.469 -39.75 -3.74 1 98.31 81 VAL A C 1
ATOM 593 O O . VAL A 1 81 ? -8.117 -40.688 -3.043 1 98.31 81 VAL A O 1
ATOM 596 N N . ALA A 1 82 ? -8.5 -39.844 -5.031 1 97.56 82 ALA A N 1
ATOM 597 C CA . ALA A 1 82 ? -8.273 -41.094 -5.742 1 97.56 82 ALA A CA 1
ATOM 598 C C . ALA A 1 82 ? -6.789 -41.438 -5.762 1 97.56 82 ALA A C 1
ATOM 600 O O . ALA A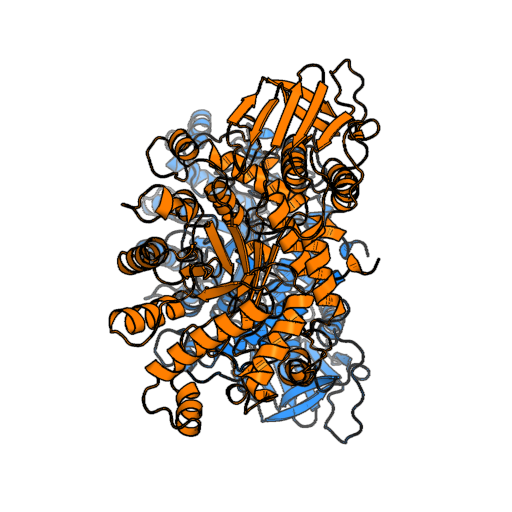 1 82 ? -6.426 -42.625 -5.582 1 97.56 82 ALA A O 1
ATOM 601 N N . ASN A 1 83 ? -5.941 -40.5 -6.043 1 95.62 83 ASN A N 1
ATOM 602 C CA . ASN A 1 83 ? -4.488 -40.656 -6.055 1 95.62 83 ASN A CA 1
ATOM 603 C C . ASN A 1 83 ? -3.818 -39.656 -5.102 1 95.62 83 ASN A C 1
ATOM 605 O O . ASN A 1 83 ? -3.707 -38.469 -5.41 1 95.62 83 ASN A O 1
ATOM 609 N N . SER A 1 84 ? -3.225 -40.188 -4.02 1 92.38 84 SER A N 1
ATOM 610 C CA . SER A 1 84 ? -2.723 -39.344 -2.941 1 92.38 84 SER A CA 1
ATOM 611 C C . SER A 1 84 ? -1.235 -39.062 -3.109 1 92.38 84 SER A C 1
ATOM 613 O O . SER A 1 84 ? -0.577 -38.594 -2.176 1 92.38 84 SER A O 1
ATOM 615 N N . SER A 1 85 ? -0.72 -39.406 -4.328 1 89.88 85 SER A N 1
ATOM 616 C CA . SER A 1 85 ? 0.669 -39.031 -4.574 1 89.88 85 SER A CA 1
ATOM 617 C C . SER A 1 85 ? 0.876 -37.531 -4.41 1 89.88 85 SER A C 1
ATOM 619 O O . SER A 1 85 ? 0.099 -36.75 -4.934 1 89.88 85 SER A O 1
ATOM 621 N N . ASP A 1 86 ? 1.876 -37.25 -3.574 1 90.19 86 ASP A N 1
ATOM 622 C CA . ASP A 1 86 ? 2.027 -35.812 -3.252 1 90.19 86 ASP A CA 1
ATOM 623 C C . ASP A 1 86 ? 3.479 -35.375 -3.406 1 90.19 86 ASP A C 1
ATOM 625 O O . ASP A 1 86 ? 3.955 -34.531 -2.654 1 90.19 86 ASP A O 1
ATOM 629 N N . GLY A 1 87 ? 4.148 -36.062 -4.371 1 88.12 87 GLY A N 1
ATOM 630 C CA . GLY A 1 87 ? 5.477 -35.562 -4.703 1 88.12 87 GLY A CA 1
ATOM 631 C C . GLY A 1 87 ? 5.477 -34.125 -5.199 1 88.12 87 GLY A C 1
ATOM 632 O O . GLY A 1 87 ? 4.742 -33.281 -4.684 1 88.12 87 GLY A O 1
ATOM 633 N N . SER A 1 88 ? 6.137 -33.781 -6.223 1 89.88 88 SER A N 1
ATOM 634 C CA . SER A 1 88 ? 6.234 -32.406 -6.711 1 89.88 88 SER A CA 1
ATOM 635 C C . SER A 1 88 ? 5.016 -32.031 -7.547 1 89.88 88 SER A C 1
ATOM 637 O O . SER A 1 88 ? 4.539 -32.844 -8.359 1 89.88 88 SER A O 1
ATOM 639 N N . PHE A 1 89 ? 4.383 -30.953 -7.195 1 95.5 89 PHE A N 1
ATOM 640 C CA . PHE A 1 89 ? 3.33 -30.375 -8.016 1 95.5 89 PHE A CA 1
ATOM 641 C C . PHE A 1 89 ? 3.893 -29.859 -9.336 1 95.5 89 PHE A C 1
ATOM 643 O O . PHE A 1 89 ? 4.863 -29.094 -9.344 1 95.5 89 PHE A O 1
ATOM 650 N N . GLN A 1 90 ? 3.35 -30.312 -10.469 1 96.44 90 GLN A N 1
ATOM 651 C CA . GLN A 1 90 ? 3.898 -29.984 -11.781 1 96.44 90 GLN A CA 1
ATOM 652 C C . GLN A 1 90 ? 2.854 -29.312 -12.664 1 96.44 90 GLN A C 1
ATOM 654 O O . GLN A 1 90 ? 1.653 -29.406 -12.391 1 96.44 90 GLN A O 1
ATOM 659 N N . LEU A 1 91 ? 3.383 -28.609 -13.703 1 96.5 91 LEU A N 1
ATOM 660 C CA . LEU A 1 91 ? 2.52 -28.031 -14.719 1 96.5 91 LEU A CA 1
ATOM 661 C C . LEU A 1 91 ? 1.629 -29.078 -15.359 1 96.5 91 LEU A C 1
ATOM 663 O O . LEU A 1 91 ? 2.117 -30.125 -15.805 1 96.5 91 LEU A O 1
ATOM 667 N N . GLY A 1 92 ? 0.34 -28.891 -15.297 1 95 92 GLY A N 1
ATOM 668 C CA . GLY A 1 92 ? -0.581 -29.797 -15.969 1 95 92 GLY A CA 1
ATOM 669 C C . GLY A 1 92 ? -1.206 -30.812 -15.031 1 95 92 GLY A C 1
ATOM 670 O O . GLY A 1 92 ? -2.119 -31.547 -15.422 1 95 92 GLY A O 1
ATOM 671 N N . ASP A 1 93 ? -0.705 -30.922 -13.789 1 96.94 93 ASP A N 1
ATOM 672 C CA . ASP A 1 93 ? -1.353 -31.812 -12.828 1 96.94 93 ASP A CA 1
ATOM 673 C C . ASP A 1 93 ? -2.838 -31.484 -12.695 1 96.94 93 ASP A C 1
ATOM 675 O O . ASP A 1 93 ? -3.238 -30.328 -12.805 1 96.94 93 ASP A O 1
ATOM 679 N N . ASP A 1 94 ? -3.637 -32.531 -12.461 1 98.19 94 ASP A N 1
ATOM 680 C CA . ASP A 1 94 ? -5.086 -32.375 -12.375 1 98.19 94 ASP A CA 1
ATOM 681 C C . ASP A 1 94 ? -5.48 -31.625 -11.109 1 98.19 94 ASP A C 1
ATOM 683 O O . ASP A 1 94 ? -5.168 -32.062 -10 1 98.19 94 ASP A O 1
ATOM 687 N N . GLU A 1 95 ? -6.172 -30.5 -11.258 1 98.5 95 GLU A N 1
ATOM 688 C CA . GLU A 1 95 ? -6.598 -29.688 -10.133 1 98.5 95 GLU A CA 1
ATOM 689 C C . GLU A 1 95 ? -8.117 -29.688 -9.992 1 98.5 95 GLU A C 1
ATOM 691 O O . GLU A 1 95 ? -8.68 -28.875 -9.234 1 98.5 95 GLU A O 1
ATOM 696 N N . SER A 1 96 ? -8.797 -30.562 -10.68 1 98.5 96 SER A N 1
ATOM 697 C CA . SER A 1 96 ? -10.258 -30.609 -10.648 1 98.5 96 SER A CA 1
ATOM 698 C C . SER A 1 96 ? -10.758 -31.203 -9.336 1 98.5 96 SER A C 1
ATOM 700 O O . SER A 1 96 ? -10.031 -31.938 -8.656 1 98.5 96 SER A O 1
ATOM 702 N N . TYR A 1 97 ? -11.977 -30.859 -8.953 1 98.81 97 TYR A N 1
ATOM 703 C CA . TYR A 1 97 ? -12.617 -31.375 -7.75 1 98.81 97 TYR A CA 1
ATOM 704 C C . TYR A 1 97 ? -14.133 -31.234 -7.832 1 98.81 97 TYR A C 1
ATOM 706 O O . TYR A 1 97 ? -14.648 -30.531 -8.695 1 98.81 97 TYR A O 1
ATOM 714 N N . SER A 1 98 ? -14.789 -31.969 -7.004 1 98.88 98 SER A N 1
ATOM 715 C CA . SER A 1 98 ? -16.219 -31.844 -6.766 1 98.88 98 SER A CA 1
ATOM 716 C C . SER A 1 98 ? -16.516 -31.594 -5.293 1 98.88 98 SER A C 1
ATOM 718 O O . SER A 1 98 ? -15.93 -32.219 -4.418 1 98.88 98 SER A O 1
ATOM 720 N N . LEU A 1 99 ? -17.328 -30.562 -5.012 1 98.88 99 LEU A N 1
ATOM 721 C CA . LEU A 1 99 ? -17.734 -30.203 -3.656 1 98.88 99 LEU A CA 1
ATOM 722 C C . LEU A 1 99 ? -19.25 -30.172 -3.541 1 98.88 99 LEU A C 1
ATOM 724 O O . LEU A 1 99 ? -19.922 -29.484 -4.32 1 98.88 99 LEU A O 1
ATOM 728 N N . ARG A 1 100 ? -19.766 -30.922 -2.613 1 98.81 100 ARG A N 1
ATOM 729 C CA . ARG A 1 100 ? -21.188 -30.938 -2.316 1 98.81 100 ARG A CA 1
ATOM 730 C C . ARG A 1 100 ? -21.453 -30.625 -0.847 1 98.81 100 ARG A C 1
ATOM 732 O O . ARG A 1 100 ? -20.859 -31.25 0.04 1 98.81 100 ARG A O 1
ATOM 739 N N . VAL A 1 101 ? -22.234 -29.641 -0.598 1 98.62 101 VAL A N 1
ATOM 740 C CA . VAL A 1 101 ? -22.75 -29.312 0.731 1 98.62 101 VAL A CA 1
ATOM 741 C C . VAL A 1 101 ? -24.266 -29.312 0.709 1 98.62 101 VAL A C 1
ATOM 743 O O . VAL A 1 101 ? -24.891 -28.359 0.202 1 98.62 101 VAL A O 1
ATOM 746 N N . ALA A 1 102 ? -24.812 -30.266 1.382 1 98.19 102 ALA A N 1
ATOM 747 C CA . ALA A 1 102 ? -26.266 -30.422 1.367 1 98.19 102 ALA A CA 1
ATOM 748 C C . ALA A 1 102 ? -26.922 -29.516 2.393 1 98.19 102 ALA A C 1
ATOM 750 O O . ALA A 1 102 ? -26.266 -29.047 3.334 1 98.19 102 ALA A O 1
ATOM 751 N N . ALA A 1 103 ? -28.203 -29.234 2.154 1 96.75 103 ALA A N 1
ATOM 752 C CA . ALA A 1 103 ? -28.969 -28.406 3.076 1 96.75 103 ALA A CA 1
ATOM 753 C C . ALA A 1 103 ? -29.078 -29.047 4.449 1 96.75 103 ALA A C 1
ATOM 755 O O . ALA A 1 103 ? -29.297 -28.375 5.453 1 96.75 103 ALA A O 1
ATOM 756 N N . ASP A 1 104 ? -28.969 -30.359 4.461 1 96.06 104 ASP A N 1
ATOM 757 C CA . ASP A 1 104 ? -29.031 -31.078 5.73 1 96.06 104 ASP A CA 1
ATOM 758 C C . ASP A 1 104 ? -27.641 -31.234 6.344 1 96.06 104 ASP A C 1
ATOM 760 O O . ASP A 1 104 ? -27.438 -32.031 7.258 1 96.06 104 ASP A O 1
ATOM 764 N N . ALA A 1 105 ? -26.594 -30.594 5.723 1 95.44 105 ALA A N 1
ATOM 765 C CA . ALA A 1 105 ? -25.266 -30.406 6.289 1 95.44 105 ALA A CA 1
ATOM 766 C C . ALA A 1 105 ? -24.359 -31.609 5.969 1 95.44 105 ALA A C 1
ATOM 768 O O . ALA A 1 105 ? -23.344 -31.828 6.633 1 95.44 105 ALA A O 1
ATOM 769 N N . ASP A 1 106 ? -24.812 -32.406 5 1 97.25 106 ASP A N 1
ATOM 770 C CA . ASP A 1 106 ? -23.875 -33.375 4.445 1 97.25 106 ASP A CA 1
ATOM 771 C C . ASP A 1 106 ? -22.844 -32.688 3.547 1 97.25 106 ASP A C 1
ATOM 773 O O . ASP A 1 106 ? -23.219 -31.969 2.615 1 97.25 106 ASP A O 1
ATOM 777 N N . CYS A 1 107 ? -21.594 -32.906 3.824 1 98.38 107 CYS A N 1
ATOM 778 C CA . CYS A 1 107 ? -20.516 -32.25 3.08 1 98.38 107 CYS A CA 1
ATOM 779 C C . CYS A 1 107 ? -19.516 -33.281 2.551 1 98.38 107 CYS A C 1
ATOM 781 O O . CYS A 1 107 ? -18.984 -34.062 3.314 1 98.38 107 CYS A O 1
ATOM 783 N N . ARG A 1 108 ? -19.281 -33.25 1.241 1 98.69 108 ARG A N 1
ATOM 784 C CA . ARG A 1 108 ? -18.344 -34.156 0.59 1 98.69 108 ARG A CA 1
ATOM 785 C C . ARG A 1 108 ? -17.469 -33.406 -0.411 1 98.69 108 ARG A C 1
ATOM 787 O O . ARG A 1 108 ? -17.969 -32.656 -1.239 1 98.69 108 ARG A O 1
ATOM 794 N N . LEU A 1 109 ? -16.203 -33.594 -0.301 1 98.81 109 LEU A N 1
ATOM 795 C CA . LEU A 1 109 ? -15.211 -33.094 -1.251 1 98.81 109 LEU A CA 1
ATOM 796 C C . LEU A 1 109 ? -14.469 -34.25 -1.905 1 98.81 109 LEU A C 1
ATOM 798 O O . LEU A 1 109 ? -13.891 -35.094 -1.214 1 98.81 109 LEU A O 1
ATOM 802 N N . SER A 1 110 ? -14.539 -34.344 -3.182 1 98.75 110 SER A N 1
ATOM 803 C CA . SER A 1 110 ? -13.852 -35.406 -3.914 1 98.75 110 SER A CA 1
ATOM 804 C C . SER A 1 110 ? -12.93 -34.844 -4.984 1 98.75 110 SER A C 1
ATOM 806 O O . SER A 1 110 ? -13.258 -33.812 -5.609 1 98.75 110 SER A O 1
ATOM 808 N N . ALA A 1 111 ? -11.773 -35.469 -5.184 1 98.62 111 ALA A N 1
ATOM 809 C CA . ALA A 1 111 ? -10.812 -35.062 -6.207 1 98.62 111 ALA A CA 1
ATOM 810 C C . ALA A 1 111 ? -9.992 -36.25 -6.691 1 98.62 111 ALA A C 1
ATOM 812 O O . ALA A 1 111 ? -9.883 -37.25 -5.992 1 98.62 111 ALA A O 1
ATOM 813 N N . ARG A 1 112 ? -9.43 -36.094 -7.859 1 97.88 112 ARG A N 1
ATOM 814 C CA . ARG A 1 112 ? -8.562 -37.156 -8.398 1 97.88 112 ARG A CA 1
ATOM 815 C C . ARG A 1 112 ? -7.184 -37.094 -7.754 1 97.88 112 ARG A C 1
ATOM 817 O O . ARG A 1 112 ? -6.543 -38.156 -7.562 1 97.88 112 ARG A O 1
ATOM 824 N N . THR A 1 113 ? -6.699 -35.938 -7.48 1 98.31 113 THR A N 1
ATOM 825 C CA . THR A 1 113 ? -5.367 -35.75 -6.922 1 98.31 113 THR A CA 1
ATOM 826 C C . THR A 1 113 ? -5.438 -34.906 -5.637 1 98.31 113 THR A C 1
ATOM 828 O O . THR A 1 113 ? -6.477 -34.312 -5.324 1 98.31 113 THR A O 1
ATOM 831 N N . VAL A 1 114 ? -4.316 -34.844 -4.895 1 98.12 114 VAL A N 1
ATOM 832 C CA . VAL A 1 114 ? -4.227 -34.031 -3.691 1 98.12 114 VAL A CA 1
ATOM 833 C C . VAL A 1 114 ? -4.316 -32.562 -4.07 1 98.12 114 VAL A C 1
ATOM 835 O O . VAL A 1 114 ? -4.855 -31.75 -3.312 1 98.12 114 VAL A O 1
ATOM 838 N N . TRP A 1 115 ? -3.82 -32.219 -5.258 1 98.5 115 TRP A N 1
ATOM 839 C CA . TRP A 1 115 ? -3.828 -30.844 -5.723 1 98.5 115 TRP A CA 1
ATOM 840 C C . TRP A 1 115 ? -5.254 -30.359 -5.973 1 98.5 115 TRP A C 1
ATOM 842 O O . TRP A 1 115 ? -5.602 -29.219 -5.633 1 98.5 115 TRP A O 1
ATOM 852 N N . GLY A 1 116 ? -6.062 -31.25 -6.562 1 98.69 116 GLY A N 1
ATOM 853 C CA . GLY A 1 116 ? -7.477 -30.938 -6.684 1 98.69 116 GLY A CA 1
ATOM 854 C C . GLY A 1 116 ? -8.164 -30.766 -5.344 1 98.69 116 GLY A C 1
ATOM 855 O O . GLY A 1 116 ? -9.008 -29.875 -5.188 1 98.69 116 GLY A O 1
ATOM 856 N N . ALA A 1 117 ? -7.824 -31.594 -4.414 1 98.69 117 ALA A N 1
ATOM 857 C CA . ALA A 1 117 ? -8.398 -31.484 -3.076 1 98.69 117 ALA A CA 1
ATOM 858 C C . ALA A 1 117 ? -8.055 -30.156 -2.43 1 98.69 117 ALA A C 1
ATOM 860 O O . ALA A 1 117 ? -8.891 -29.547 -1.751 1 98.69 117 ALA A O 1
ATOM 861 N N . LEU A 1 118 ? -6.836 -29.656 -2.619 1 98.69 118 LEU A N 1
ATOM 862 C CA . LEU A 1 118 ? -6.434 -28.359 -2.08 1 98.69 118 LEU A CA 1
ATOM 863 C C . LEU A 1 118 ? -7.324 -27.25 -2.619 1 98.69 118 LEU A C 1
ATOM 865 O O . LEU A 1 118 ? -7.727 -26.359 -1.87 1 98.69 118 LEU A O 1
ATOM 869 N N . ARG A 1 119 ? -7.621 -27.312 -3.932 1 98.81 119 ARG A N 1
ATOM 870 C CA . ARG A 1 119 ? -8.5 -26.312 -4.523 1 98.81 119 ARG A CA 1
ATOM 871 C C . ARG A 1 119 ? -9.906 -26.391 -3.939 1 98.81 119 ARG A C 1
ATOM 873 O O . ARG A 1 119 ? -10.539 -25.375 -3.678 1 98.81 119 ARG A O 1
ATOM 880 N N . GLY A 1 120 ? -10.375 -27.609 -3.771 1 98.88 120 GLY A N 1
ATOM 881 C CA . GLY A 1 120 ? -11.68 -27.797 -3.17 1 98.88 120 GLY A CA 1
ATOM 882 C C . GLY A 1 120 ? -11.766 -27.281 -1.747 1 98.88 120 GLY A C 1
ATOM 883 O O . GLY A 1 120 ? -12.789 -26.719 -1.349 1 98.88 120 GLY A O 1
ATOM 884 N N . LEU A 1 121 ? -10.711 -27.484 -0.986 1 98.81 121 LEU A N 1
ATOM 885 C CA . LEU A 1 121 ? -10.656 -26.969 0.378 1 98.81 121 LEU A CA 1
ATOM 886 C C . LEU A 1 121 ? -10.703 -25.438 0.389 1 98.81 121 LEU A C 1
ATOM 888 O O . LEU A 1 121 ? -11.359 -24.844 1.245 1 98.81 121 LEU A O 1
ATOM 892 N N . GLU A 1 122 ? -9.961 -24.797 -0.547 1 98.75 122 GLU A N 1
ATOM 893 C CA . GLU A 1 122 ? -10.039 -23.344 -0.667 1 98.75 122 GLU A CA 1
ATOM 894 C C . GLU A 1 122 ? -11.461 -22.891 -0.967 1 98.75 122 GLU A C 1
ATOM 896 O O . GLU A 1 122 ? -11.945 -21.922 -0.381 1 98.75 122 GLU A O 1
ATOM 901 N N . THR A 1 123 ? -12.109 -23.609 -1.824 1 98.75 123 THR A N 1
ATOM 902 C CA . THR A 1 123 ? -13.492 -23.281 -2.158 1 98.75 123 THR A CA 1
ATOM 903 C C . THR A 1 123 ? -14.391 -23.375 -0.926 1 98.75 123 THR A C 1
ATOM 905 O O . THR A 1 123 ? -15.156 -22.453 -0.633 1 98.75 123 THR A O 1
ATOM 908 N N . LEU A 1 124 ? -14.281 -24.469 -0.205 1 98.75 124 LEU A N 1
ATOM 909 C CA . LEU A 1 124 ? -15.086 -24.641 0.999 1 98.75 124 LEU A CA 1
ATOM 910 C C . LEU A 1 124 ? -14.812 -23.531 2.002 1 98.75 124 LEU A C 1
ATOM 912 O O . LEU A 1 124 ? -15.75 -22.984 2.605 1 98.75 124 LEU A O 1
ATOM 916 N N . SER A 1 125 ? -13.586 -23.156 2.143 1 98.12 125 SER A N 1
ATOM 917 C CA . SER A 1 125 ? -13.219 -22.125 3.1 1 98.12 125 SER A CA 1
ATOM 918 C C . SER A 1 125 ? -13.859 -20.781 2.738 1 98.12 125 SER A C 1
ATOM 920 O O . SER A 1 125 ? -14.156 -19.969 3.619 1 98.12 125 SER A O 1
ATOM 922 N N . GLN A 1 126 ? -14.094 -20.547 1.467 1 97.75 126 GLN A N 1
ATOM 923 C CA . GLN A 1 126 ? -14.711 -19.297 1.022 1 97.75 126 GLN A CA 1
ATOM 924 C C . GLN A 1 126 ? -16.219 -19.312 1.299 1 97.75 126 GLN A C 1
ATOM 926 O O . GLN A 1 126 ? -16.844 -18.25 1.341 1 97.75 126 GLN A O 1
ATOM 931 N N . LEU A 1 127 ? -16.75 -20.453 1.453 1 97.81 127 LEU A N 1
ATOM 932 C CA . LEU A 1 127 ? -18.188 -20.578 1.713 1 97.81 127 LEU A CA 1
ATOM 933 C C . LEU A 1 127 ? -18.484 -20.391 3.195 1 97.81 127 LEU A C 1
ATOM 935 O O . LEU A 1 127 ? -19.625 -20.078 3.568 1 97.81 127 LEU A O 1
ATOM 939 N N . VAL A 1 128 ? -17.516 -20.594 4.039 1 95.88 128 VAL A N 1
ATOM 940 C CA . VAL A 1 128 ? -17.703 -20.422 5.477 1 95.88 128 VAL A CA 1
ATOM 941 C C . VAL A 1 128 ? -17.312 -19 5.883 1 95.88 128 VAL A C 1
ATOM 943 O O . VAL A 1 128 ? -16.188 -18.562 5.641 1 95.88 128 VAL A O 1
ATOM 946 N N . GLU A 1 129 ? -18.219 -18.281 6.492 1 91.06 129 GLU A N 1
ATOM 947 C CA . GLU A 1 129 ? -18 -16.891 6.867 1 91.06 129 GLU A CA 1
ATOM 948 C C . GLU A 1 129 ? -18.344 -16.656 8.336 1 91.06 129 GLU A C 1
ATOM 950 O O . GLU A 1 129 ? -19.266 -17.281 8.875 1 91.06 129 GLU A O 1
ATOM 955 N N . TYR A 1 130 ? -17.609 -15.75 8.922 1 88.88 130 TYR A N 1
ATOM 956 C CA . TYR A 1 130 ? -17.906 -15.312 10.281 1 88.88 130 TYR A CA 1
ATOM 957 C C . TYR A 1 130 ? -18.844 -14.117 10.281 1 88.88 130 TYR A C 1
ATOM 959 O O . TYR A 1 130 ? -18.641 -13.164 9.516 1 88.88 130 TYR A O 1
ATOM 967 N N . SER A 1 131 ? -19.859 -14.164 11.016 1 82.44 131 SER A N 1
ATOM 968 C CA . SER A 1 131 ? -20.75 -13.031 11.242 1 82.44 131 SER A CA 1
ATOM 969 C C . SER A 1 131 ? -20.359 -12.258 12.492 1 82.44 131 SER A C 1
ATOM 971 O O . SER A 1 131 ? -20.609 -12.711 13.609 1 82.44 131 SER A O 1
ATOM 973 N N . PRO A 1 132 ? -19.891 -11.055 12.258 1 78.69 132 PRO A N 1
ATOM 974 C CA . PRO A 1 132 ? -19.469 -10.305 13.438 1 78.69 132 PRO A CA 1
ATOM 975 C C . PRO A 1 132 ? -20.625 -9.93 14.359 1 78.69 132 PRO A C 1
ATOM 977 O O . PRO A 1 132 ? -20.453 -9.852 15.578 1 78.69 132 PRO A O 1
ATOM 980 N N . SER A 1 133 ? -21.75 -9.648 13.828 1 75.5 133 SER A N 1
ATOM 981 C CA . SER A 1 133 ? -22.922 -9.25 14.625 1 75.5 133 SER A CA 1
ATOM 982 C C . SER A 1 133 ? -23.438 -10.422 15.453 1 75.5 133 SER A C 1
ATOM 984 O O . SER A 1 133 ? -23.797 -10.25 16.625 1 75.5 133 SER A O 1
ATOM 986 N N . ASP A 1 134 ? -23.391 -11.578 14.852 1 77.44 134 ASP A N 1
ATOM 987 C CA . ASP A 1 134 ? -23.969 -12.75 15.523 1 77.44 134 ASP A CA 1
ATOM 988 C C . ASP A 1 134 ? -22.891 -13.523 16.281 1 77.44 134 ASP A C 1
ATOM 990 O O . ASP A 1 134 ? -23.203 -14.352 17.141 1 77.44 134 ASP A O 1
ATOM 994 N N . ARG A 1 135 ? -21.719 -13.359 15.906 1 83.94 135 ARG A N 1
ATOM 995 C CA . ARG A 1 135 ? -20.547 -13.984 16.531 1 83.94 135 ARG A CA 1
ATOM 996 C C . ARG A 1 135 ? -20.562 -15.492 16.328 1 83.94 135 ARG A C 1
ATOM 998 O O . ARG A 1 135 ? -20.391 -16.25 17.281 1 83.94 135 ARG A O 1
ATOM 1005 N N . TRP A 1 136 ? -20.891 -15.922 15.141 1 86.38 136 TRP A N 1
ATOM 1006 C CA . TRP A 1 136 ? -20.859 -17.328 14.758 1 86.38 136 TRP A CA 1
ATOM 1007 C C . TRP A 1 136 ? -20.438 -17.484 13.297 1 86.38 136 TRP A C 1
ATOM 1009 O O . TRP A 1 136 ? -20.359 -16.5 12.555 1 86.38 136 TRP A O 1
ATOM 1019 N N . TYR A 1 137 ? -20.125 -18.797 12.961 1 92.5 137 TYR A N 1
ATOM 1020 C CA . TYR A 1 137 ? -19.766 -19.125 11.594 1 92.5 137 TYR A CA 1
ATOM 1021 C C . TYR A 1 137 ? -20.953 -19.688 10.828 1 92.5 137 TYR A C 1
ATOM 1023 O O . TYR A 1 137 ? -21.75 -20.453 11.375 1 92.5 137 TYR A O 1
ATOM 1031 N N . GLU A 1 138 ? -21.031 -19.219 9.617 1 92.94 138 GLU A N 1
ATOM 1032 C CA . GLU A 1 138 ? -22.156 -19.656 8.789 1 92.94 138 GLU A CA 1
ATOM 1033 C C . GLU A 1 138 ? -21.688 -20.031 7.383 1 92.94 138 GLU A C 1
ATOM 1035 O O . GLU A 1 138 ? -20.672 -19.516 6.906 1 92.94 138 GLU A O 1
ATOM 1040 N N . LEU A 1 139 ? -22.359 -20.953 6.816 1 96.06 139 LEU A N 1
ATOM 1041 C CA . LEU A 1 139 ? -22.312 -21.25 5.391 1 96.06 139 LEU A CA 1
ATOM 1042 C C . LEU A 1 139 ? -23.656 -20.969 4.734 1 96.06 139 LEU A C 1
ATOM 1044 O O . LEU A 1 139 ? -24.641 -21.656 5 1 96.06 139 LEU A O 1
ATOM 1048 N N . ARG A 1 140 ? -23.672 -20 3.875 1 94 140 ARG A N 1
ATOM 1049 C CA . ARG A 1 140 ? -24.938 -19.516 3.299 1 94 140 ARG A CA 1
ATOM 1050 C C . ARG A 1 140 ? -25.172 -20.125 1.921 1 94 140 ARG A C 1
ATOM 1052 O O . ARG A 1 140 ? -24.234 -20.656 1.3 1 94 140 ARG A O 1
ATOM 1059 N N . LYS A 1 141 ? -26.453 -20.141 1.504 1 96.38 141 LYS A N 1
ATOM 1060 C CA . LYS A 1 141 ? -26.891 -20.5 0.157 1 96.38 141 LYS A CA 1
ATOM 1061 C C . LYS A 1 141 ? -26.719 -21.984 -0.108 1 96.38 141 LYS A C 1
ATOM 1063 O O . LYS A 1 141 ? -26.391 -22.391 -1.225 1 96.38 141 LYS A O 1
ATOM 1068 N N . ALA A 1 142 ? -26.766 -22.75 0.948 1 96.75 142 ALA A N 1
ATOM 1069 C CA . ALA A 1 142 ? -26.859 -24.188 0.741 1 96.75 142 ALA A CA 1
ATOM 1070 C C . ALA A 1 142 ? -28.203 -24.562 0.146 1 96.75 142 ALA A C 1
ATOM 1072 O O . ALA A 1 142 ? -29.219 -23.891 0.395 1 96.75 142 ALA A O 1
ATOM 1073 N N . PRO A 1 143 ? -28.281 -25.734 -0.607 1 97.94 143 PRO A N 1
ATOM 1074 C CA . PRO A 1 143 ? -27.188 -26.672 -0.922 1 97.94 143 PRO A CA 1
ATOM 1075 C C . PRO A 1 143 ? -26.25 -26.125 -2.004 1 97.94 143 PRO A C 1
ATOM 1077 O O . PRO A 1 143 ? -26.672 -25.344 -2.855 1 97.94 143 PRO A O 1
ATOM 1080 N N . TRP A 1 144 ? -25.031 -26.547 -1.93 1 98.62 144 TRP A N 1
ATOM 1081 C CA . TRP A 1 144 ? -24.031 -26.281 -2.955 1 98.62 144 TRP A CA 1
ATOM 1082 C C . TRP A 1 144 ? -23.641 -27.562 -3.688 1 98.62 144 TRP A C 1
ATOM 1084 O O . TRP A 1 144 ? -23.438 -28.609 -3.061 1 98.62 144 TRP A O 1
ATOM 1094 N N . GLN A 1 145 ? -23.703 -27.531 -4.984 1 98.69 145 GLN A N 1
ATOM 1095 C CA . GLN A 1 145 ? -23.109 -28.516 -5.883 1 98.69 145 GLN A CA 1
ATOM 1096 C C . GLN A 1 145 ? -22.109 -27.875 -6.836 1 98.69 145 GLN A C 1
ATOM 1098 O O . GLN A 1 145 ? -22.5 -27.078 -7.707 1 98.69 145 GLN A O 1
ATOM 1103 N N . ILE A 1 146 ? -20.812 -28.25 -6.707 1 98.62 146 ILE A N 1
ATOM 1104 C CA . ILE A 1 146 ? -19.75 -27.594 -7.461 1 98.62 146 ILE A CA 1
ATOM 1105 C C . ILE A 1 146 ? -18.891 -28.641 -8.156 1 98.62 146 ILE A C 1
ATOM 1107 O O . ILE A 1 146 ? -18.406 -29.578 -7.516 1 98.62 146 ILE A O 1
ATOM 1111 N N . ASP A 1 147 ? -18.766 -28.594 -9.406 1 98.62 147 ASP A N 1
ATOM 1112 C CA . ASP A 1 147 ? -17.75 -29.25 -10.211 1 98.62 147 ASP A CA 1
ATOM 1113 C C . ASP A 1 147 ? -16.797 -28.219 -10.828 1 98.62 147 ASP A C 1
ATOM 1115 O O . ASP A 1 147 ? -17.219 -27.375 -11.609 1 98.62 147 ASP A O 1
ATOM 1119 N N . ASP A 1 148 ? -15.516 -28.375 -10.438 1 98.5 148 ASP A N 1
ATOM 1120 C CA . ASP A 1 148 ? -14.656 -27.234 -10.75 1 98.5 148 ASP A CA 1
ATOM 1121 C C . ASP A 1 148 ? -13.305 -27.703 -11.297 1 98.5 148 ASP A C 1
ATOM 1123 O O . ASP A 1 148 ? -12.859 -28.812 -10.992 1 98.5 148 ASP A O 1
ATOM 1127 N N . LYS A 1 149 ? -12.766 -26.953 -12.172 1 98 149 LYS A N 1
ATOM 1128 C CA . LYS A 1 149 ? -11.453 -27.109 -12.781 1 98 149 LYS A CA 1
ATOM 1129 C C . LYS A 1 149 ? -10.969 -25.797 -13.391 1 98 149 LYS A C 1
ATOM 1131 O O . LYS A 1 149 ? -11.781 -24.953 -13.781 1 98 149 LYS A O 1
ATOM 1136 N N . PRO A 1 150 ? -9.68 -25.609 -13.461 1 97.56 150 PRO A N 1
ATOM 1137 C CA . PRO A 1 150 ? -9.195 -24.359 -14.07 1 97.56 150 PRO A CA 1
ATOM 1138 C C . PRO A 1 150 ? -9.352 -24.344 -15.586 1 97.56 150 PRO A C 1
ATOM 1140 O O . PRO A 1 150 ? -9.25 -25.391 -16.234 1 97.56 150 PRO A O 1
ATOM 1143 N N . ALA A 1 151 ? -9.508 -23.172 -16.156 1 96.62 151 ALA A N 1
ATOM 1144 C CA . ALA A 1 151 ? -9.531 -22.984 -17.609 1 96.62 151 ALA A CA 1
ATOM 1145 C C . ALA A 1 151 ? -8.125 -23.031 -18.203 1 96.62 151 ALA A C 1
ATOM 1147 O O . ALA A 1 151 ? -7.941 -23.453 -19.344 1 96.62 151 ALA A O 1
ATOM 1148 N N . PHE A 1 152 ? -7.117 -22.594 -17.484 1 97.5 152 PHE A N 1
ATOM 1149 C CA . PHE A 1 152 ? -5.727 -22.578 -17.922 1 97.5 152 PHE A CA 1
ATOM 1150 C C . PHE A 1 152 ? -4.84 -23.328 -16.938 1 97.5 152 PHE A C 1
ATOM 1152 O O . PHE A 1 152 ? -5.09 -23.281 -15.727 1 97.5 152 PHE A O 1
ATOM 1159 N N . VAL A 1 153 ? -3.789 -23.875 -17.359 1 97.31 153 VAL A N 1
ATOM 1160 C CA . VAL A 1 153 ? -2.994 -24.75 -16.5 1 97.31 153 VAL A CA 1
ATOM 1161 C C . VAL A 1 153 ? -1.924 -23.938 -15.781 1 97.31 153 VAL A C 1
ATOM 1163 O O . VAL A 1 153 ? -1.415 -24.359 -14.734 1 97.31 153 VAL A O 1
ATOM 1166 N N . SER A 1 154 ? -1.521 -22.75 -16.297 1 98.06 154 SER A N 1
ATOM 1167 C CA . SER A 1 154 ? -0.548 -21.875 -15.648 1 98.06 154 SER A CA 1
ATOM 1168 C C . SER A 1 154 ? -1.183 -20.562 -15.219 1 98.06 154 SER A C 1
ATOM 1170 O O . SER A 1 154 ? -1.646 -19.797 -16.062 1 98.06 154 SER A O 1
ATOM 1172 N N . ARG A 1 155 ? -1.266 -20.281 -14.008 1 98.69 155 ARG A N 1
ATOM 1173 C CA . ARG A 1 155 ? -1.841 -19.109 -13.375 1 98.69 155 ARG A CA 1
ATOM 1174 C C . ARG A 1 155 ? -0.89 -18.516 -12.336 1 98.69 155 ARG A C 1
ATOM 1176 O O . ARG A 1 155 ? -0.766 -19.047 -11.234 1 98.69 155 ARG A O 1
ATOM 1183 N N . GLY A 1 156 ? -0.162 -17.422 -12.773 1 98.56 156 GLY A N 1
ATOM 1184 C CA . GLY A 1 156 ? 0.977 -17.125 -11.922 1 98.56 156 GLY A CA 1
ATOM 1185 C C . GLY A 1 156 ? 1.132 -15.641 -11.625 1 98.56 156 GLY A C 1
ATOM 1186 O O . GLY A 1 156 ? 0.415 -14.812 -12.195 1 98.56 156 GLY A O 1
ATOM 1187 N N . VAL A 1 157 ? 1.951 -15.359 -10.648 1 98.5 157 VAL A N 1
ATOM 1188 C CA . VAL A 1 157 ? 2.488 -14.047 -10.297 1 98.5 157 VAL A CA 1
ATOM 1189 C C . VAL A 1 157 ? 4.016 -14.102 -10.281 1 98.5 157 VAL A C 1
ATOM 1191 O O . VAL A 1 157 ? 4.605 -15.047 -9.75 1 98.5 157 VAL A O 1
ATOM 1194 N N . MET A 1 158 ? 4.602 -13.109 -10.961 1 98.31 158 MET A N 1
ATOM 1195 C CA . MET A 1 158 ? 6.055 -12.977 -10.914 1 98.31 158 MET A CA 1
ATOM 1196 C C . MET A 1 158 ? 6.477 -11.922 -9.898 1 98.31 158 MET A C 1
ATOM 1198 O O . MET A 1 158 ? 5.914 -10.82 -9.875 1 98.31 158 MET A O 1
ATOM 1202 N N . VAL A 1 159 ? 7.355 -12.258 -9.023 1 97.5 159 VAL A N 1
ATOM 1203 C CA . VAL A 1 159 ? 7.953 -11.289 -8.109 1 97.5 159 VAL A CA 1
ATOM 1204 C C . VAL A 1 159 ? 9.438 -11.133 -8.422 1 97.5 159 VAL A C 1
ATOM 1206 O O . VAL A 1 159 ? 10.109 -12.102 -8.797 1 97.5 159 VAL A O 1
ATOM 1209 N N . ASP A 1 160 ? 9.938 -9.984 -8.312 1 95.25 160 ASP A N 1
ATOM 1210 C CA . ASP A 1 160 ? 11.297 -9.602 -8.688 1 95.25 160 ASP A CA 1
ATOM 1211 C C . ASP A 1 160 ? 12.156 -9.359 -7.449 1 95.25 160 ASP A C 1
ATOM 1213 O O . ASP A 1 160 ? 12.062 -8.305 -6.82 1 95.25 160 ASP A O 1
ATOM 1217 N N . THR A 1 161 ? 13.016 -10.328 -7.145 1 92.94 161 THR A N 1
ATOM 1218 C CA . THR A 1 161 ? 13.891 -10.188 -5.988 1 92.94 161 THR A CA 1
ATOM 1219 C C . THR A 1 161 ? 15.281 -9.727 -6.414 1 92.94 161 THR A C 1
ATOM 1221 O O . THR A 1 161 ? 16.141 -9.469 -5.57 1 92.94 161 THR A O 1
ATOM 1224 N N . ALA A 1 162 ? 15.461 -9.656 -7.695 1 90.81 162 ALA A N 1
ATOM 1225 C CA . ALA A 1 162 ? 16.75 -9.219 -8.211 1 90.81 162 ALA A CA 1
ATOM 1226 C C . ALA A 1 162 ? 16.906 -7.703 -8.125 1 90.81 162 ALA A C 1
ATOM 1228 O O . ALA A 1 162 ? 17.953 -7.195 -7.727 1 90.81 162 ALA A O 1
ATOM 1229 N N . ARG A 1 163 ? 15.883 -7.047 -8.469 1 88 163 ARG A N 1
ATOM 1230 C CA . ARG A 1 163 ? 15.953 -5.586 -8.484 1 88 163 ARG A CA 1
ATOM 1231 C C . ARG A 1 163 ? 15.656 -5.012 -7.102 1 88 163 ARG A C 1
ATOM 1233 O O . ARG A 1 163 ? 16.094 -3.908 -6.773 1 88 163 ARG A O 1
ATOM 1240 N N . HIS A 1 164 ? 14.891 -5.766 -6.383 1 88.5 164 HIS A N 1
ATOM 1241 C CA . HIS A 1 164 ? 14.625 -5.375 -5.004 1 88.5 164 HIS A CA 1
ATOM 1242 C C . HIS A 1 164 ? 14.469 -6.598 -4.105 1 88.5 164 HIS A C 1
ATOM 1244 O O . HIS A 1 164 ? 13.688 -7.504 -4.418 1 88.5 164 HIS A O 1
ATOM 1250 N N . TRP A 1 165 ? 15.086 -6.543 -2.99 1 88.06 165 TRP A N 1
ATOM 1251 C CA . TRP A 1 165 ? 15.062 -7.672 -2.064 1 88.06 165 TRP A CA 1
ATOM 1252 C C . TRP A 1 165 ? 13.664 -7.879 -1.496 1 88.06 165 TRP A C 1
ATOM 1254 O O . TRP A 1 165 ? 12.969 -6.918 -1.159 1 88.06 165 TRP A O 1
ATOM 1264 N N . LEU A 1 166 ? 13.211 -9.102 -1.437 1 91.81 166 LEU A N 1
ATOM 1265 C CA . LEU A 1 166 ? 12.031 -9.562 -0.71 1 91.81 166 LEU A CA 1
ATOM 1266 C C . LEU A 1 166 ? 12.406 -10.633 0.309 1 91.81 166 LEU A C 1
ATOM 1268 O O . LEU A 1 166 ? 13.133 -11.578 -0.013 1 91.81 166 LEU A O 1
ATOM 1272 N N . SER A 1 167 ? 11.953 -10.477 1.507 1 90.38 167 SER A N 1
ATOM 1273 C CA . SER A 1 167 ? 12.258 -11.453 2.545 1 90.38 167 SER A CA 1
ATOM 1274 C C . SER A 1 167 ? 11.555 -12.781 2.277 1 90.38 167 SER A C 1
ATOM 1276 O O . SER A 1 167 ? 10.617 -12.844 1.481 1 90.38 167 SER A O 1
ATOM 1278 N N . VAL A 1 168 ? 12.039 -13.859 2.896 1 93.31 168 VAL A N 1
ATOM 1279 C CA . VAL A 1 168 ? 11.422 -15.172 2.754 1 93.31 168 VAL A CA 1
ATOM 1280 C C . VAL A 1 168 ? 9.969 -15.109 3.201 1 93.31 168 VAL A C 1
ATOM 1282 O O . VAL A 1 168 ? 9.07 -15.562 2.484 1 93.31 168 VAL A O 1
ATOM 1285 N N . PRO A 1 169 ? 9.641 -14.438 4.316 1 92.56 169 PRO A N 1
ATOM 1286 C CA . PRO A 1 169 ? 8.234 -14.336 4.699 1 92.56 169 PRO A CA 1
ATOM 1287 C C . PRO A 1 169 ? 7.387 -13.641 3.635 1 92.56 169 PRO A C 1
ATOM 1289 O O . PRO A 1 169 ? 6.227 -14 3.432 1 92.56 169 PRO A O 1
ATOM 1292 N N . ALA A 1 170 ? 7.938 -12.695 3.018 1 92.31 170 ALA A N 1
ATOM 1293 C CA . ALA A 1 170 ? 7.203 -12.008 1.956 1 92.31 170 ALA A CA 1
ATOM 1294 C C . ALA A 1 170 ? 6.883 -12.969 0.81 1 92.31 170 ALA A C 1
ATOM 1296 O O . ALA A 1 170 ? 5.777 -12.938 0.263 1 92.31 170 ALA A O 1
ATOM 1297 N N . LEU A 1 171 ? 7.828 -13.766 0.441 1 96.88 171 LEU A N 1
ATOM 1298 C CA . LEU A 1 171 ? 7.605 -14.758 -0.605 1 96.88 171 LEU A CA 1
ATOM 1299 C C . LEU A 1 171 ? 6.531 -15.758 -0.187 1 96.88 171 LEU A C 1
ATOM 1301 O O . LEU A 1 171 ? 5.652 -16.094 -0.982 1 96.88 171 LEU A O 1
ATOM 1305 N N . LEU A 1 172 ? 6.637 -16.203 1.075 1 97.38 172 LEU A N 1
ATOM 1306 C CA . LEU A 1 172 ? 5.664 -17.172 1.577 1 97.38 172 LEU A CA 1
ATOM 1307 C C . LEU A 1 172 ? 4.258 -16.578 1.566 1 97.38 172 LEU A C 1
ATOM 1309 O O . LEU A 1 172 ? 3.289 -17.266 1.239 1 97.38 172 LEU A O 1
ATOM 1313 N N . ARG A 1 173 ? 4.148 -15.32 1.873 1 95.44 173 ARG A N 1
ATOM 1314 C CA . ARG A 1 173 ? 2.859 -14.633 1.86 1 95.44 173 ARG A CA 1
ATOM 1315 C C . ARG A 1 173 ? 2.271 -14.602 0.454 1 95.44 173 ARG A C 1
ATOM 1317 O O . ARG A 1 173 ? 1.059 -14.734 0.279 1 95.44 173 ARG A O 1
ATOM 1324 N N . GLN A 1 174 ? 3.139 -14.43 -0.545 1 97.5 174 GLN A N 1
ATOM 1325 C CA . GLN A 1 174 ? 2.641 -14.453 -1.917 1 97.5 174 GLN A CA 1
ATOM 1326 C C . GLN A 1 174 ? 2.178 -15.852 -2.312 1 97.5 174 GLN A C 1
ATOM 1328 O O . GLN A 1 174 ? 1.216 -16 -3.068 1 97.5 174 GLN A O 1
ATOM 1333 N N . ILE A 1 175 ? 2.861 -16.844 -1.79 1 98.62 175 ILE A N 1
ATOM 1334 C CA . ILE A 1 175 ? 2.439 -18.219 -2.033 1 98.62 175 ILE A CA 1
ATOM 1335 C C . ILE A 1 175 ? 1.061 -18.453 -1.419 1 98.62 175 ILE A C 1
ATOM 1337 O O . ILE A 1 175 ? 0.191 -19.062 -2.043 1 98.62 175 ILE A O 1
ATOM 1341 N N . ASP A 1 176 ? 0.853 -17.938 -0.223 1 98.12 176 ASP A N 1
ATOM 1342 C CA . ASP A 1 176 ? -0.466 -18.016 0.396 1 98.12 176 ASP A CA 1
ATOM 1343 C C . ASP A 1 176 ? -1.522 -17.328 -0.471 1 98.12 176 ASP A C 1
ATOM 1345 O O . ASP A 1 176 ? -2.592 -17.906 -0.712 1 98.12 176 ASP A O 1
ATOM 1349 N N . ALA A 1 177 ? -1.221 -16.172 -0.901 1 98.25 177 ALA A N 1
ATOM 1350 C CA . ALA A 1 177 ? -2.172 -15.406 -1.706 1 98.25 177 ALA A CA 1
ATOM 1351 C C . ALA A 1 177 ? -2.518 -16.141 -2.994 1 98.25 177 ALA A C 1
ATOM 1353 O O . ALA A 1 177 ? -3.674 -16.156 -3.424 1 98.25 177 ALA A O 1
ATOM 1354 N N . LEU A 1 178 ? -1.5 -16.75 -3.602 1 98.75 178 LEU A N 1
ATOM 1355 C CA . LEU A 1 178 ? -1.729 -17.562 -4.789 1 98.75 178 LEU A CA 1
ATOM 1356 C C . LEU A 1 178 ? -2.686 -18.703 -4.48 1 98.75 178 LEU A C 1
ATOM 1358 O O . LEU A 1 178 ? -3.648 -18.938 -5.219 1 98.75 178 LEU A O 1
ATOM 1362 N N . ALA A 1 179 ? -2.424 -19.375 -3.408 1 98.62 179 ALA A N 1
ATOM 1363 C CA . ALA A 1 179 ? -3.266 -20.5 -3.014 1 98.62 179 ALA A CA 1
ATOM 1364 C C . ALA A 1 179 ? -4.699 -20.047 -2.744 1 98.62 179 ALA A C 1
ATOM 1366 O O . ALA A 1 179 ? -5.652 -20.688 -3.189 1 98.62 179 ALA A O 1
ATOM 1367 N N . TYR A 1 180 ? -4.836 -18.891 -2.053 1 98.25 180 TYR A N 1
ATOM 1368 C CA . TYR A 1 180 ? -6.156 -18.359 -1.737 1 98.25 180 TYR A CA 1
ATOM 1369 C C . TYR A 1 180 ? -6.922 -18.016 -3.008 1 98.25 180 TYR A C 1
ATOM 1371 O O . TYR A 1 180 ? -8.148 -17.938 -2.998 1 98.25 180 TYR A O 1
ATOM 1379 N N . SER A 1 181 ? -6.223 -17.781 -4.109 1 98.31 181 SER A N 1
ATOM 1380 C CA . SER A 1 181 ? -6.82 -17.344 -5.367 1 98.31 181 SER A CA 1
ATOM 1381 C C . SER A 1 181 ? -6.844 -18.469 -6.391 1 98.31 181 SER A C 1
ATOM 1383 O O . SER A 1 181 ? -7.105 -18.25 -7.574 1 98.31 181 SER A O 1
ATOM 1385 N N . ARG A 1 182 ? -6.449 -19.688 -5.945 1 98 182 ARG A N 1
ATOM 1386 C CA . ARG A 1 182 ? -6.371 -20.891 -6.754 1 98 182 ARG A CA 1
ATOM 1387 C C . ARG A 1 182 ? -5.461 -20.688 -7.961 1 98 182 ARG A C 1
ATOM 1389 O O . ARG A 1 182 ? -5.754 -21.172 -9.055 1 98 182 ARG A O 1
ATOM 1396 N N . MET A 1 183 ? -4.527 -19.844 -7.777 1 98.62 183 MET A N 1
ATOM 1397 C CA . MET A 1 183 ? -3.4 -19.75 -8.703 1 98.62 183 MET A CA 1
ATOM 1398 C C . MET A 1 183 ? -2.299 -20.734 -8.32 1 98.62 183 MET A C 1
ATOM 1400 O O . MET A 1 183 ? -2.301 -21.281 -7.215 1 98.62 183 MET A O 1
ATOM 1404 N N . ASN A 1 184 ? -1.376 -21 -9.32 1 98.75 184 ASN A N 1
ATOM 1405 C CA . ASN A 1 184 ? -0.55 -22.156 -9 1 98.75 184 ASN A CA 1
ATOM 1406 C C . ASN A 1 184 ? 0.916 -21.906 -9.352 1 98.75 184 ASN A C 1
ATOM 1408 O O . ASN A 1 184 ? 1.711 -22.844 -9.398 1 98.75 184 ASN A O 1
ATOM 1412 N N . THR A 1 185 ? 1.341 -20.672 -9.609 1 98.81 185 THR A N 1
ATOM 1413 C CA . THR A 1 185 ? 2.719 -20.469 -10.047 1 98.81 185 THR A CA 1
ATOM 1414 C C . THR A 1 185 ? 3.312 -19.219 -9.422 1 98.81 185 THR A C 1
ATOM 1416 O O . THR A 1 185 ? 2.836 -18.109 -9.672 1 98.81 185 THR A O 1
ATOM 1419 N N . LEU A 1 186 ? 4.27 -19.375 -8.594 1 98.81 186 LEU A N 1
ATOM 1420 C CA . LEU A 1 186 ? 5.168 -18.281 -8.227 1 98.81 186 LEU A CA 1
ATOM 1421 C C . LEU A 1 186 ? 6.363 -18.219 -9.164 1 98.81 186 LEU A C 1
ATOM 1423 O O . LEU A 1 186 ? 7.246 -19.078 -9.117 1 98.81 186 LEU A O 1
ATOM 1427 N N . HIS A 1 187 ? 6.328 -17.312 -10.078 1 98.81 187 HIS A N 1
ATOM 1428 C CA . HIS A 1 187 ? 7.492 -17.016 -10.906 1 98.81 187 HIS A CA 1
ATOM 1429 C C . HIS A 1 187 ? 8.492 -16.156 -10.141 1 98.81 187 HIS A C 1
ATOM 1431 O O . HIS A 1 187 ? 8.281 -14.953 -9.953 1 98.81 187 HIS A O 1
ATOM 1437 N N . TRP A 1 188 ? 9.57 -16.781 -9.68 1 98.69 188 TRP A N 1
ATOM 1438 C CA . TRP A 1 188 ? 10.594 -16.125 -8.859 1 98.69 188 TRP A CA 1
ATOM 1439 C C . TRP A 1 188 ? 11.711 -15.57 -9.734 1 98.69 188 TRP A C 1
ATOM 1441 O O . TRP A 1 188 ? 12.68 -16.266 -10.039 1 98.69 188 TRP A O 1
ATOM 1451 N N . HIS A 1 189 ? 11.562 -14.32 -10.141 1 97.62 189 HIS A N 1
ATOM 1452 C CA . HIS A 1 189 ? 12.633 -13.617 -10.836 1 97.62 189 HIS A CA 1
ATOM 1453 C C . HIS A 1 189 ? 13.797 -13.312 -9.898 1 97.62 189 HIS A C 1
ATOM 1455 O O . HIS A 1 189 ? 13.844 -12.242 -9.289 1 97.62 189 HIS A O 1
ATOM 1461 N N . ALA A 1 190 ? 14.789 -14.156 -9.914 1 96.38 190 ALA A N 1
ATOM 1462 C CA . ALA A 1 190 ? 15.711 -14.219 -8.781 1 96.38 190 ALA A CA 1
ATOM 1463 C C . ALA A 1 190 ? 17.016 -13.484 -9.094 1 96.38 190 ALA A C 1
ATOM 1465 O O . ALA A 1 190 ? 17.703 -13.023 -8.188 1 96.38 190 ALA A O 1
ATOM 1466 N N . SER A 1 191 ? 17.391 -13.414 -10.344 1 92.38 191 SER A N 1
ATOM 1467 C CA . SER A 1 191 ? 18.625 -12.727 -10.68 1 92.38 191 SER A CA 1
ATOM 1468 C C . SER A 1 191 ? 18.453 -11.82 -11.898 1 92.38 191 SER A C 1
ATOM 1470 O O . SER A 1 191 ? 17.656 -12.125 -12.789 1 92.38 191 SER A O 1
ATOM 1472 N N . ASP A 1 192 ? 19.094 -10.727 -11.898 1 89.44 192 ASP A N 1
ATOM 1473 C CA . ASP A 1 192 ? 19.141 -9.719 -12.961 1 89.44 192 ASP A CA 1
ATOM 1474 C C . ASP A 1 192 ? 20.422 -8.891 -12.875 1 89.44 192 ASP A C 1
ATOM 1476 O O . ASP A 1 192 ? 21.406 -9.305 -12.266 1 89.44 192 ASP A O 1
ATOM 1480 N N . GLU A 1 193 ? 20.469 -7.824 -13.57 1 82.94 193 GLU A N 1
ATOM 1481 C CA . GLU A 1 193 ? 21.641 -6.949 -13.578 1 82.94 193 GLU A CA 1
ATOM 1482 C C . GLU A 1 193 ? 21.922 -6.402 -12.18 1 82.94 193 GLU A C 1
ATOM 1484 O O . GLU A 1 193 ? 23.078 -6.227 -11.805 1 82.94 193 GLU A O 1
ATOM 1489 N N . ASP A 1 194 ? 20.953 -6.289 -11.398 1 81.94 194 ASP A N 1
ATOM 1490 C CA . ASP A 1 194 ? 21.062 -5.594 -10.125 1 81.94 194 ASP A CA 1
ATOM 1491 C C . ASP A 1 194 ? 21.656 -6.512 -9.047 1 81.94 194 ASP A C 1
ATOM 1493 O O . ASP A 1 194 ? 22.453 -6.07 -8.211 1 81.94 194 ASP A O 1
ATOM 1497 N N . ALA A 1 195 ? 21.234 -7.762 -9.109 1 87.5 195 ALA A N 1
ATOM 1498 C CA . ALA A 1 195 ? 21.719 -8.625 -8.039 1 87.5 195 ALA A CA 1
ATOM 1499 C C . ALA A 1 195 ? 21.531 -10.094 -8.391 1 87.5 195 ALA A C 1
ATOM 1501 O O . ALA A 1 195 ? 20.734 -10.438 -9.266 1 87.5 195 ALA A O 1
ATOM 1502 N N . PHE A 1 196 ? 22.344 -10.945 -7.809 1 91.12 196 PHE A N 1
ATOM 1503 C CA . PHE A 1 196 ? 22.219 -12.398 -7.719 1 91.12 196 PHE A CA 1
ATOM 1504 C C . PHE A 1 196 ? 22.141 -12.844 -6.262 1 91.12 196 PHE A C 1
ATOM 1506 O O . PHE A 1 196 ? 23.109 -13.336 -5.707 1 91.12 196 PHE A O 1
ATOM 1513 N N . PRO A 1 197 ? 20.969 -12.797 -5.656 1 92.75 197 PRO A N 1
ATOM 1514 C CA . PRO A 1 197 ? 20.859 -13.031 -4.215 1 92.75 197 PRO A CA 1
ATOM 1515 C C . PRO A 1 197 ? 20.641 -14.5 -3.871 1 92.75 197 PRO A C 1
ATOM 1517 O O . PRO A 1 197 ? 20.25 -14.828 -2.744 1 92.75 197 PRO A O 1
ATOM 1520 N N . MET A 1 198 ? 20.922 -15.43 -4.793 1 95.5 198 MET A N 1
ATOM 1521 C CA . MET A 1 198 ? 20.672 -16.859 -4.594 1 95.5 198 MET A CA 1
ATOM 1522 C C . MET A 1 198 ? 21.938 -17.578 -4.148 1 95.5 198 MET A C 1
ATOM 1524 O O . MET A 1 198 ? 22.891 -17.688 -4.914 1 95.5 198 MET A O 1
ATOM 1528 N N . GLY A 1 199 ? 21.891 -18.094 -2.938 1 94.44 199 GLY A N 1
ATOM 1529 C CA . GLY A 1 199 ? 23 -18.906 -2.486 1 94.44 199 GLY A CA 1
ATOM 1530 C C . GLY A 1 199 ? 23.219 -20.156 -3.332 1 94.44 199 GLY A C 1
ATOM 1531 O O . GLY A 1 199 ? 22.25 -20.797 -3.758 1 94.44 199 GLY A O 1
ATOM 1532 N N . SER A 1 200 ? 24.5 -20.484 -3.633 1 94.19 200 SER A N 1
ATOM 1533 C CA . SER A 1 200 ? 24.891 -21.641 -4.418 1 94.19 200 SER A CA 1
ATOM 1534 C C . SER A 1 200 ? 26.031 -22.406 -3.75 1 94.19 200 SER A C 1
ATOM 1536 O O . SER A 1 200 ? 27 -21.797 -3.268 1 94.19 200 SER A O 1
ATOM 1538 N N . THR A 1 201 ? 25.906 -23.656 -3.652 1 94.62 201 THR A N 1
ATOM 1539 C CA . THR A 1 201 ? 26.984 -24.469 -3.113 1 94.62 201 THR A CA 1
ATOM 1540 C C . THR A 1 201 ? 28.109 -24.625 -4.133 1 94.62 201 THR A C 1
ATOM 1542 O O . THR A 1 201 ? 29.281 -24.547 -3.783 1 94.62 201 THR A O 1
ATOM 1545 N N . ALA A 1 202 ? 27.75 -24.812 -5.371 1 90.94 202 ALA A N 1
ATOM 1546 C CA . ALA A 1 202 ? 28.719 -25.016 -6.441 1 90.94 202 ALA A CA 1
ATOM 1547 C C . ALA A 1 202 ? 29.453 -23.719 -6.758 1 90.94 202 ALA A C 1
ATOM 1549 O O . ALA A 1 202 ? 30.641 -23.734 -7.117 1 90.94 202 ALA A O 1
ATOM 1550 N N . PHE A 1 203 ? 28.75 -22.609 -6.637 1 90.56 203 PHE A N 1
ATOM 1551 C CA . PHE A 1 203 ? 29.344 -21.312 -6.977 1 90.56 203 PHE A CA 1
ATOM 1552 C C . PHE A 1 203 ? 29.047 -20.281 -5.891 1 90.56 203 PHE A C 1
ATOM 1554 O O . PHE A 1 203 ? 28.375 -19.281 -6.148 1 90.56 203 PHE A O 1
ATOM 1561 N N . PRO A 1 204 ? 29.594 -20.344 -4.766 1 91.12 204 PRO A N 1
ATOM 1562 C CA . PRO A 1 204 ? 29.281 -19.469 -3.637 1 91.12 204 PRO A CA 1
ATOM 1563 C C . PRO A 1 204 ? 29.609 -18 -3.914 1 91.12 204 PRO A C 1
ATOM 1565 O O . PRO A 1 204 ? 29.016 -17.109 -3.332 1 91.12 204 PRO A O 1
ATOM 1568 N N . ALA A 1 205 ? 30.5 -17.719 -4.84 1 89.12 205 ALA A N 1
ATOM 1569 C CA . ALA A 1 205 ? 30.938 -16.359 -5.125 1 89.12 205 ALA A CA 1
ATOM 1570 C C . ALA A 1 205 ? 29.844 -15.547 -5.789 1 89.12 205 ALA A C 1
ATOM 1572 O O . ALA A 1 205 ? 29.828 -14.32 -5.707 1 89.12 205 ALA A O 1
ATOM 1573 N N . LEU A 1 206 ? 28.891 -16.219 -6.484 1 88.25 206 LEU A N 1
ATOM 1574 C CA . LEU A 1 206 ? 27.812 -15.516 -7.172 1 88.25 206 LEU A CA 1
ATOM 1575 C C . LEU A 1 206 ? 27.016 -14.664 -6.195 1 88.25 206 LEU A C 1
ATOM 1577 O O . LEU A 1 206 ? 26.906 -13.445 -6.367 1 88.25 206 LEU A O 1
ATOM 1581 N N . ALA A 1 207 ? 26.609 -15.258 -5.113 1 87.75 207 ALA A N 1
ATOM 1582 C CA . ALA A 1 207 ? 25.797 -14.523 -4.137 1 87.75 207 ALA A CA 1
ATOM 1583 C C . ALA A 1 207 ? 26.688 -13.664 -3.234 1 87.75 207 ALA A C 1
ATOM 1585 O O . ALA A 1 207 ? 26.281 -12.578 -2.816 1 87.75 207 ALA A O 1
ATOM 1586 N N . ALA A 1 208 ? 27.828 -14.133 -2.953 1 85.81 208 ALA A N 1
ATOM 1587 C CA . ALA A 1 208 ? 28.734 -13.391 -2.076 1 85.81 208 ALA A CA 1
ATOM 1588 C C . ALA A 1 208 ? 29.047 -12.016 -2.654 1 85.81 208 ALA A C 1
ATOM 1590 O O . ALA A 1 208 ? 29.172 -11.039 -1.912 1 85.81 208 ALA A O 1
ATOM 1591 N N . ARG A 1 209 ? 29.141 -11.977 -3.926 1 84.25 209 ARG A N 1
ATOM 1592 C CA . ARG A 1 209 ? 29.531 -10.719 -4.559 1 84.25 209 ARG A CA 1
ATOM 1593 C C . ARG A 1 209 ? 28.328 -10.023 -5.191 1 84.25 209 ARG A C 1
ATOM 1595 O O . ARG A 1 209 ? 28.312 -8.805 -5.352 1 84.25 209 ARG A O 1
ATOM 1602 N N . GLY A 1 210 ? 27.359 -10.781 -5.555 1 84.88 210 GLY A N 1
ATOM 1603 C CA . GLY A 1 210 ? 26.281 -10.242 -6.367 1 84.88 210 GLY A CA 1
ATOM 1604 C C . GLY A 1 210 ? 25.016 -9.977 -5.578 1 84.88 210 GLY A C 1
ATOM 1605 O O . GLY A 1 210 ? 24 -9.547 -6.141 1 84.88 210 GLY A O 1
ATOM 1606 N N . SER A 1 211 ? 25.109 -10.164 -4.242 1 83.44 211 SER A N 1
ATOM 1607 C CA . SER A 1 211 ? 23.891 -10.008 -3.441 1 83.44 211 SER A CA 1
ATOM 1608 C C . SER A 1 211 ? 23.828 -8.617 -2.811 1 83.44 211 SER A C 1
ATOM 1610 O O . SER A 1 211 ? 24.828 -7.883 -2.818 1 83.44 211 SER A O 1
ATOM 1612 N N . TYR A 1 212 ? 22.688 -8.242 -2.314 1 79.56 212 TYR A N 1
ATOM 1613 C CA . TYR A 1 212 ? 22.5 -6.992 -1.596 1 79.56 212 TYR A CA 1
ATOM 1614 C C . TYR A 1 212 ? 23.203 -7.02 -0.243 1 79.56 212 TYR A C 1
ATOM 1616 O O . TYR A 1 212 ? 23.594 -5.977 0.278 1 79.56 212 TYR A O 1
ATOM 1624 N N . ALA A 1 213 ? 23.297 -8.188 0.3 1 73.69 213 ALA A N 1
ATOM 1625 C CA . ALA A 1 213 ? 23.969 -8.336 1.58 1 73.69 213 ALA A CA 1
ATOM 1626 C C . ALA A 1 213 ? 25.406 -7.797 1.507 1 73.69 213 ALA A C 1
ATOM 1628 O O . ALA A 1 213 ? 25.844 -7.062 2.396 1 73.69 213 ALA A O 1
ATOM 1629 N N . SER A 1 214 ? 26.016 -8.109 0.544 1 71.12 214 SER A N 1
ATOM 1630 C CA . SER A 1 214 ? 27.406 -7.684 0.351 1 71.12 214 SER A CA 1
ATOM 1631 C C . SER A 1 214 ? 27.5 -6.184 0.097 1 71.12 214 SER A C 1
ATOM 1633 O O . SER A 1 214 ? 28.375 -5.508 0.64 1 71.12 214 SER A O 1
ATOM 1635 N N . ALA A 1 215 ? 26.594 -5.691 -0.634 1 69.5 215 ALA A N 1
ATOM 1636 C CA . ALA A 1 215 ? 26.641 -4.293 -1.056 1 69.5 215 ALA A CA 1
ATOM 1637 C C . ALA A 1 215 ? 26.281 -3.359 0.096 1 69.5 215 ALA A C 1
ATOM 1639 O O . ALA A 1 215 ? 26.891 -2.299 0.257 1 69.5 215 ALA A O 1
ATOM 1640 N N . VAL A 1 216 ? 25.312 -3.746 0.935 1 68.12 216 VAL A N 1
ATOM 1641 C CA . VAL A 1 216 ? 24.797 -2.877 1.982 1 68.12 216 VAL A CA 1
ATOM 1642 C C . VAL A 1 216 ? 25.5 -3.176 3.303 1 68.12 216 VAL A C 1
ATOM 1644 O O . VAL A 1 216 ? 25.531 -2.334 4.203 1 68.12 216 VAL A O 1
ATOM 1647 N N . GLY A 1 217 ? 26.125 -4.379 3.328 1 69.38 217 GLY A N 1
ATOM 1648 C CA . GLY A 1 217 ? 26.812 -4.781 4.539 1 69.38 217 GLY A CA 1
ATOM 1649 C C . GLY A 1 217 ? 25.891 -5.312 5.613 1 69.38 217 GLY A C 1
ATOM 1650 O O . GLY A 1 217 ? 26.062 -5.008 6.797 1 69.38 217 GLY A O 1
ATOM 1651 N N . VAL A 1 218 ? 24.75 -5.977 5.168 1 72.62 218 VAL A N 1
ATOM 1652 C CA . VAL A 1 218 ? 23.781 -6.586 6.086 1 72.62 218 VAL A CA 1
ATOM 1653 C C . VAL A 1 218 ? 23.562 -8.047 5.703 1 72.62 218 VAL A C 1
ATOM 1655 O O . VAL A 1 218 ? 23.875 -8.461 4.586 1 72.62 218 VAL A O 1
ATOM 1658 N N . SER A 1 219 ? 23.109 -8.773 6.645 1 68.62 219 SER A N 1
ATOM 1659 C CA . SER A 1 219 ? 22.891 -10.195 6.387 1 68.62 219 SER A CA 1
ATOM 1660 C C . SER A 1 219 ? 21.641 -10.406 5.531 1 68.62 219 SER A C 1
ATOM 1662 O O . SER A 1 219 ? 21.578 -11.359 4.746 1 68.62 219 SER A O 1
ATOM 1664 N N . ALA A 1 220 ? 20.828 -9.422 5.789 1 75.94 220 ALA A N 1
ATOM 1665 C CA . ALA A 1 220 ? 19.625 -9.508 4.961 1 75.94 220 ALA A CA 1
ATOM 1666 C C . ALA A 1 220 ? 19.938 -9.219 3.498 1 75.94 220 ALA A C 1
ATOM 1668 O O . ALA A 1 220 ? 20.875 -8.469 3.195 1 75.94 220 ALA A O 1
ATOM 1669 N N . GLY A 1 221 ? 19.531 -10.094 2.547 1 82.62 221 GLY A N 1
ATOM 1670 C CA . GLY A 1 221 ? 19.781 -9.836 1.136 1 82.62 221 GLY A CA 1
ATOM 1671 C C . GLY A 1 221 ? 20.312 -11.039 0.392 1 82.62 221 GLY A C 1
ATOM 1672 O O . GLY A 1 221 ? 20.75 -10.93 -0.755 1 82.62 221 GLY A O 1
ATOM 1673 N N . LEU A 1 222 ? 20.453 -12.07 1.116 1 90.12 222 LEU A N 1
ATOM 1674 C CA . LEU A 1 222 ? 20.875 -13.344 0.538 1 90.12 222 LEU A CA 1
ATOM 1675 C C . LEU A 1 222 ? 19.922 -14.461 0.943 1 90.12 222 LEU A C 1
ATOM 1677 O O . LEU A 1 222 ? 19.562 -14.578 2.115 1 90.12 222 LEU A O 1
ATOM 1681 N N . TYR A 1 223 ? 19.5 -15.25 -0.107 1 95.38 223 TYR A N 1
ATOM 1682 C CA . TYR A 1 223 ? 18.734 -16.453 0.183 1 95.38 223 TYR A CA 1
ATOM 1683 C C . TYR A 1 223 ? 19.656 -17.656 0.333 1 95.38 223 TYR A C 1
ATOM 1685 O O . TYR A 1 223 ? 20.188 -18.172 -0.654 1 95.38 223 TYR A O 1
ATOM 1693 N N . SER A 1 224 ? 19.812 -18.125 1.555 1 95.19 224 SER A N 1
ATOM 1694 C CA . SER A 1 224 ? 20.594 -19.344 1.761 1 95.19 224 SER A CA 1
ATOM 1695 C C . SER A 1 224 ? 19.969 -20.531 1.039 1 95.19 224 SER A C 1
ATOM 1697 O O . SER A 1 224 ? 18.828 -20.453 0.565 1 95.19 224 SER A O 1
ATOM 1699 N N . VAL A 1 225 ? 20.75 -21.609 0.906 1 96.5 225 VAL A N 1
ATOM 1700 C CA . VAL A 1 225 ? 20.219 -22.828 0.326 1 96.5 225 VAL A CA 1
ATOM 1701 C C . VAL A 1 225 ? 18.984 -23.281 1.106 1 96.5 225 VAL A C 1
ATOM 1703 O O . VAL A 1 225 ? 17.969 -23.656 0.515 1 96.5 225 VAL A O 1
ATOM 1706 N N . ALA A 1 226 ? 19.031 -23.172 2.395 1 97.06 226 ALA A N 1
ATOM 1707 C CA . ALA A 1 226 ? 17.906 -23.562 3.25 1 97.06 226 ALA A CA 1
ATOM 1708 C C . ALA A 1 226 ? 16.688 -22.672 2.994 1 97.06 226 ALA A C 1
ATOM 1710 O O . ALA A 1 226 ? 15.555 -23.156 2.996 1 97.06 226 ALA A O 1
ATOM 1711 N N . ASP A 1 227 ? 16.875 -21.375 2.811 1 96.62 227 ASP A N 1
ATOM 1712 C CA . ASP A 1 227 ? 15.789 -20.453 2.496 1 96.62 227 ASP A CA 1
ATOM 1713 C C . ASP A 1 227 ? 15.086 -20.844 1.2 1 96.62 227 ASP A C 1
ATOM 1715 O O . ASP A 1 227 ? 13.852 -20.859 1.133 1 96.62 227 ASP A O 1
ATOM 1719 N N . GLN A 1 228 ? 15.859 -21.172 0.225 1 98.19 228 GLN A N 1
ATOM 1720 C CA . GLN A 1 228 ? 15.328 -21.562 -1.073 1 98.19 228 GLN A CA 1
ATOM 1721 C C . GLN A 1 228 ? 14.484 -22.828 -0.96 1 98.19 228 GLN A C 1
ATOM 1723 O O . GLN A 1 228 ? 13.375 -22.891 -1.482 1 98.19 228 GLN A O 1
ATOM 1728 N N . GLU A 1 229 ? 15.039 -23.766 -0.245 1 97.88 229 GLU A N 1
ATOM 1729 C CA . GLU A 1 229 ? 14.328 -25.031 -0.037 1 97.88 229 GLU A CA 1
ATOM 1730 C C . GLU A 1 229 ? 13.039 -24.812 0.747 1 97.88 229 GLU A C 1
ATOM 1732 O O . GLU A 1 229 ? 12.023 -25.453 0.468 1 97.88 229 GLU A O 1
ATOM 1737 N N . ALA A 1 230 ? 13.109 -23.906 1.675 1 97.94 230 ALA A N 1
ATOM 1738 C CA . ALA A 1 230 ? 11.93 -23.594 2.477 1 97.94 230 ALA A CA 1
ATOM 1739 C C . ALA A 1 230 ? 10.82 -23.016 1.612 1 97.94 230 ALA A C 1
ATOM 1741 O O . ALA A 1 230 ? 9.641 -23.359 1.779 1 97.94 230 ALA A O 1
ATOM 1742 N N . VAL A 1 231 ? 11.133 -22.141 0.718 1 98.38 231 VAL A N 1
ATOM 1743 C CA . VAL A 1 231 ? 10.148 -21.531 -0.168 1 98.38 231 VAL A CA 1
ATOM 1744 C C . VAL A 1 231 ? 9.516 -22.594 -1.062 1 98.38 231 VAL A C 1
ATOM 1746 O O . VAL A 1 231 ? 8.297 -22.641 -1.209 1 98.38 231 VAL A O 1
ATOM 1749 N N . VAL A 1 232 ? 10.352 -23.5 -1.597 1 98.38 232 VAL A N 1
ATOM 1750 C CA . VAL A 1 232 ? 9.891 -24.547 -2.496 1 98.38 232 VAL A CA 1
ATOM 1751 C C . VAL A 1 232 ? 8.961 -25.5 -1.742 1 98.38 232 VAL A C 1
ATOM 1753 O O . VAL A 1 232 ? 7.887 -25.844 -2.238 1 98.38 232 VAL A O 1
ATOM 1756 N N . GLN A 1 233 ? 9.375 -25.859 -0.553 1 97.94 233 GLN A N 1
ATOM 1757 C CA . GLN A 1 233 ? 8.57 -26.766 0.254 1 97.94 233 GLN A CA 1
ATOM 1758 C C . GLN A 1 233 ? 7.242 -26.125 0.647 1 97.94 233 GLN A C 1
ATOM 1760 O O . GLN A 1 233 ? 6.195 -26.781 0.584 1 97.94 233 GLN A O 1
ATOM 1765 N N . TYR A 1 234 ? 7.312 -24.906 1.047 1 98.31 234 TYR A N 1
ATOM 1766 C CA . TYR A 1 234 ? 6.105 -24.188 1.427 1 98.31 234 TYR A CA 1
ATOM 1767 C C . TYR A 1 234 ? 5.121 -24.109 0.267 1 98.31 234 TYR A C 1
ATOM 1769 O O . TYR A 1 234 ? 3.916 -24.297 0.457 1 98.31 234 TYR A O 1
ATOM 1777 N N . ALA A 1 235 ? 5.633 -23.875 -0.886 1 98.5 235 ALA A N 1
ATOM 1778 C CA . ALA A 1 235 ? 4.809 -23.781 -2.09 1 98.5 235 ALA A CA 1
ATOM 1779 C C . ALA A 1 235 ? 4.18 -25.141 -2.418 1 98.5 235 ALA A C 1
ATOM 1781 O O . ALA A 1 235 ? 2.982 -25.219 -2.709 1 98.5 235 ALA A O 1
ATOM 1782 N N . ARG A 1 236 ? 4.926 -26.172 -2.318 1 98.19 236 ARG A N 1
ATOM 1783 C CA . ARG A 1 236 ? 4.43 -27.516 -2.57 1 98.19 236 ARG A CA 1
ATOM 1784 C C . ARG A 1 236 ? 3.256 -27.859 -1.655 1 98.19 236 ARG A C 1
ATOM 1786 O O . ARG A 1 236 ? 2.236 -28.375 -2.109 1 98.19 236 ARG A O 1
ATOM 1793 N N . MET A 1 237 ? 3.383 -27.484 -0.442 1 98.25 237 MET A N 1
ATOM 1794 C CA . MET A 1 237 ? 2.363 -27.797 0.558 1 98.25 237 MET A CA 1
ATOM 1795 C C . MET A 1 237 ? 1.062 -27.062 0.252 1 98.25 237 MET A C 1
ATOM 1797 O O . MET A 1 237 ? 0.013 -27.391 0.805 1 98.25 237 MET A O 1
ATOM 1801 N N . ARG A 1 238 ? 1.106 -26.141 -0.689 1 98.31 238 ARG A N 1
ATOM 1802 C CA . ARG A 1 238 ? -0.062 -25.312 -1.004 1 98.31 238 ARG A CA 1
ATOM 1803 C C . ARG A 1 238 ? -0.468 -25.484 -2.465 1 98.31 238 ARG A C 1
ATOM 1805 O O . ARG A 1 238 ? -1.328 -24.75 -2.961 1 98.31 238 ARG A O 1
ATOM 1812 N N . GLY A 1 239 ? 0.162 -26.438 -3.115 1 98.19 239 GLY A N 1
ATOM 1813 C CA . GLY A 1 239 ? -0.138 -26.656 -4.52 1 98.19 239 GLY A CA 1
ATOM 1814 C C . GLY A 1 239 ? 0.257 -25.5 -5.41 1 98.19 239 GLY A C 1
ATOM 1815 O O . GLY A 1 239 ? -0.493 -25.109 -6.309 1 98.19 239 GLY A O 1
ATOM 1816 N N . VAL A 1 240 ? 1.371 -24.859 -5.133 1 98.69 240 VAL A N 1
ATOM 1817 C CA . VAL A 1 240 ? 1.938 -23.781 -5.934 1 98.69 240 VAL A CA 1
ATOM 1818 C C . VAL A 1 240 ? 3.305 -24.203 -6.473 1 98.69 240 VAL A C 1
ATOM 1820 O O . VAL A 1 240 ? 4.113 -24.781 -5.746 1 98.69 240 VAL A O 1
ATOM 1823 N N . ARG A 1 241 ? 3.479 -23.969 -7.711 1 98.38 241 ARG A N 1
ATOM 1824 C CA . ARG A 1 241 ? 4.773 -24.188 -8.352 1 98.38 241 ARG A CA 1
ATOM 1825 C C . ARG A 1 241 ? 5.699 -23 -8.133 1 98.38 241 ARG A C 1
ATOM 1827 O O . ARG A 1 241 ? 5.242 -21.844 -8.086 1 98.38 241 ARG A O 1
ATOM 1834 N N . VAL A 1 242 ? 6.945 -23.297 -7.996 1 98.69 242 VAL A N 1
ATOM 1835 C CA . VAL A 1 242 ? 7.945 -22.234 -8.023 1 98.69 242 VAL A CA 1
ATOM 1836 C C . VAL A 1 242 ? 8.781 -22.344 -9.297 1 98.69 242 VAL A C 1
ATOM 1838 O O . VAL A 1 242 ? 9.547 -23.281 -9.469 1 98.69 242 VAL A O 1
ATOM 1841 N N . VAL A 1 243 ? 8.594 -21.422 -10.172 1 98.56 243 VAL A N 1
ATOM 1842 C CA . VAL A 1 243 ? 9.398 -21.328 -11.391 1 98.56 243 VAL A CA 1
ATOM 1843 C C . VAL A 1 243 ? 10.523 -20.312 -11.188 1 98.56 243 VAL A C 1
ATOM 1845 O O . VAL A 1 243 ? 10.281 -19.109 -11.141 1 98.56 243 VAL A O 1
ATOM 1848 N N . LEU A 1 244 ? 11.711 -20.812 -11.109 1 98.38 244 LEU A N 1
ATOM 1849 C CA . LEU A 1 244 ? 12.883 -19.969 -10.859 1 98.38 244 LEU A CA 1
ATOM 1850 C C . LEU A 1 244 ? 13.391 -19.344 -12.156 1 98.38 244 LEU A C 1
ATOM 1852 O O . LEU A 1 244 ? 13.547 -20.047 -13.164 1 98.38 244 LEU A O 1
ATOM 1856 N N . GLU A 1 245 ? 13.617 -18.094 -12.102 1 97.94 245 GLU A N 1
ATOM 1857 C CA . GLU A 1 245 ? 14.25 -17.422 -13.227 1 97.94 245 GLU A CA 1
ATOM 1858 C C . GLU A 1 245 ? 15.656 -16.953 -12.867 1 97.94 245 GLU A C 1
ATOM 1860 O O . GLU A 1 245 ? 15.828 -16.141 -11.953 1 97.94 245 GLU A O 1
ATOM 1865 N N . LEU A 1 246 ? 16.578 -17.438 -13.539 1 94.31 246 LEU A N 1
ATOM 1866 C CA . LEU A 1 246 ? 17.938 -16.938 -13.562 1 94.31 246 LEU A CA 1
ATOM 1867 C C . LEU A 1 246 ? 18.266 -16.281 -14.906 1 94.31 246 LEU A C 1
ATOM 1869 O O . LEU A 1 246 ? 18.531 -16.969 -15.891 1 94.31 246 LEU A O 1
ATOM 1873 N N . ASP A 1 247 ? 18.297 -14.984 -14.914 1 89.38 247 ASP A N 1
ATOM 1874 C CA . ASP A 1 247 ? 18.328 -14.227 -16.156 1 89.38 247 ASP A CA 1
ATOM 1875 C C . ASP A 1 247 ? 19.703 -14.32 -16.812 1 89.38 247 ASP A C 1
ATOM 1877 O O . ASP A 1 247 ? 20.703 -13.875 -16.234 1 89.38 247 ASP A O 1
ATOM 1881 N N . LEU A 1 248 ? 19.766 -14.883 -17.953 1 83.69 248 LEU A N 1
ATOM 1882 C CA . LEU A 1 248 ? 20.922 -15.016 -18.828 1 83.69 248 LEU A CA 1
ATOM 1883 C C . LEU A 1 248 ? 20.5 -15.031 -20.297 1 83.69 248 LEU A C 1
ATOM 1885 O O . LEU A 1 248 ? 19.375 -15.422 -20.609 1 83.69 248 LEU A O 1
ATOM 1889 N N . PRO A 1 249 ? 21.312 -14.633 -21.219 1 79 249 PRO A N 1
ATOM 1890 C CA . PRO A 1 249 ? 22.641 -14.039 -21.031 1 79 249 PRO A CA 1
ATOM 1891 C C . PRO A 1 249 ? 22.594 -12.539 -20.797 1 79 249 PRO A C 1
ATOM 1893 O O . PRO A 1 249 ? 23.578 -11.938 -20.375 1 79 249 PRO A O 1
ATOM 1896 N N . GLY A 1 250 ? 21.391 -11.984 -21.109 1 73.44 250 GLY A N 1
ATOM 1897 C CA . GLY A 1 250 ? 21.203 -10.57 -20.828 1 73.44 250 GLY A CA 1
ATOM 1898 C C . GLY A 1 250 ? 21 -10.289 -19.344 1 73.44 250 GLY A C 1
ATOM 1899 O O . GLY A 1 250 ? 20.719 -11.203 -18.562 1 73.44 250 GLY A O 1
ATOM 1900 N N . HIS A 1 251 ? 21.328 -9.109 -18.891 1 71.88 251 HIS A N 1
ATOM 1901 C CA . HIS A 1 251 ? 21.062 -8.672 -17.531 1 71.88 251 HIS A CA 1
ATOM 1902 C C . HIS A 1 251 ? 21.859 -9.484 -16.516 1 71.88 251 HIS A C 1
ATOM 1904 O O . HIS A 1 251 ? 21.328 -9.867 -15.469 1 71.88 251 HIS A O 1
ATOM 1910 N N . ALA A 1 252 ? 23.031 -9.898 -16.828 1 71.25 252 ALA A N 1
ATOM 1911 C CA . ALA A 1 252 ? 23.797 -10.805 -15.984 1 71.25 252 ALA A CA 1
ATOM 1912 C C . ALA A 1 252 ? 25.016 -10.102 -15.398 1 71.25 252 ALA A C 1
ATOM 1914 O O . ALA A 1 252 ? 26.016 -10.75 -15.055 1 71.25 252 ALA A O 1
ATOM 1915 N N . SER A 1 253 ? 24.922 -8.766 -15.289 1 73.06 253 SER A N 1
ATOM 1916 C CA . SER A 1 253 ? 26.031 -8.008 -14.734 1 73.06 253 SER A CA 1
ATOM 1917 C C . SER A 1 253 ? 26.328 -8.43 -13.297 1 73.06 253 SER A C 1
ATOM 1919 O O . SER A 1 253 ? 27.484 -8.43 -12.867 1 73.06 253 SER A O 1
ATOM 1921 N N . SER A 1 254 ? 25.344 -8.758 -12.57 1 74.44 254 SER A N 1
ATOM 1922 C CA . SER A 1 254 ? 25.531 -9.195 -11.195 1 74.44 254 SER A CA 1
ATOM 1923 C C . SER A 1 254 ? 26.328 -10.5 -11.125 1 74.44 254 SER A C 1
ATOM 1925 O O . SER A 1 254 ? 27.078 -10.727 -10.172 1 74.44 254 SER A O 1
ATOM 1927 N N . TRP A 1 255 ? 26.125 -11.273 -12.117 1 75.38 255 TRP A N 1
ATOM 1928 C CA . TRP A 1 255 ? 26.859 -12.531 -12.227 1 75.38 255 TRP A CA 1
ATOM 1929 C C . TRP A 1 255 ? 28.344 -12.266 -12.461 1 75.38 255 TRP A C 1
ATOM 1931 O O . TRP A 1 255 ? 29.203 -12.953 -11.906 1 75.38 255 TRP A O 1
ATOM 1941 N N . ALA A 1 256 ? 28.562 -11.289 -13.312 1 73.06 256 ALA A N 1
ATOM 1942 C CA . ALA A 1 256 ? 29.906 -10.977 -13.789 1 73.06 256 ALA A CA 1
ATOM 1943 C C . ALA A 1 256 ? 30.797 -10.508 -12.641 1 73.06 256 ALA A C 1
ATOM 1945 O O . ALA A 1 256 ? 32.031 -10.57 -12.734 1 73.06 256 ALA A O 1
ATOM 1946 N N . LEU A 1 257 ? 30.156 -10.039 -11.641 1 70.5 257 LEU A N 1
ATOM 1947 C CA . LEU A 1 257 ? 30.938 -9.617 -10.477 1 70.5 257 LEU A CA 1
ATOM 1948 C C . LEU A 1 257 ? 31.734 -10.789 -9.914 1 70.5 257 LEU A C 1
ATOM 1950 O O . LEU A 1 257 ? 32.844 -10.602 -9.406 1 70.5 257 LEU A O 1
ATOM 1954 N N . ALA A 1 258 ? 31.141 -11.914 -9.945 1 71 258 ALA A N 1
ATOM 1955 C CA . ALA A 1 258 ? 31.812 -13.117 -9.461 1 71 258 ALA A CA 1
ATOM 1956 C C . ALA A 1 258 ? 32.469 -13.875 -10.602 1 71 258 ALA A C 1
ATOM 1958 O O . ALA A 1 258 ? 33.531 -14.492 -10.406 1 71 258 ALA A O 1
ATOM 1959 N N . ARG A 1 259 ? 31.875 -13.891 -11.695 1 73.31 259 ARG A N 1
ATOM 1960 C CA . ARG A 1 259 ? 32.344 -14.688 -12.836 1 73.31 259 ARG A CA 1
ATOM 1961 C C . ARG A 1 259 ? 32.375 -13.844 -14.102 1 73.31 259 ARG A C 1
ATOM 1963 O O . ARG A 1 259 ? 31.516 -13.977 -14.977 1 73.31 259 ARG A O 1
ATOM 1970 N N . PRO A 1 260 ? 33.438 -13.133 -14.18 1 67.62 260 PRO A N 1
ATOM 1971 C CA . PRO A 1 260 ? 33.562 -12.273 -15.359 1 67.62 260 PRO A CA 1
ATOM 1972 C C . PRO A 1 260 ? 33.625 -13.07 -16.656 1 67.62 260 PRO A C 1
ATOM 1974 O O . PRO A 1 260 ? 33.312 -12.539 -17.734 1 67.62 260 PRO A O 1
ATOM 1977 N N . ASP A 1 261 ? 34.031 -14.352 -16.484 1 62.81 261 ASP A N 1
ATOM 1978 C CA . ASP A 1 261 ? 34.125 -15.211 -17.656 1 62.81 261 ASP A CA 1
ATOM 1979 C C . ASP A 1 261 ? 32.844 -16.062 -17.828 1 62.81 261 ASP A C 1
ATOM 1981 O O . ASP A 1 261 ? 32.938 -17.188 -18.328 1 62.81 261 ASP A O 1
ATOM 1985 N N . LEU A 1 262 ? 31.734 -15.617 -17.344 1 59.62 262 LEU A N 1
ATOM 1986 C CA . LEU A 1 262 ? 30.484 -16.359 -17.203 1 59.62 262 LEU A CA 1
ATOM 1987 C C . LEU A 1 262 ? 30.109 -17.047 -18.5 1 59.62 262 LEU A C 1
ATOM 1989 O O . LEU A 1 262 ? 29.734 -18.219 -18.5 1 59.62 262 LEU A O 1
ATOM 1993 N N . PHE A 1 263 ? 30.219 -16.344 -19.594 1 55.41 263 PHE A N 1
ATOM 1994 C CA . PHE A 1 263 ? 29.656 -16.875 -20.828 1 55.41 263 PHE A CA 1
ATOM 1995 C C . PHE A 1 263 ? 30.625 -17.844 -21.484 1 55.41 263 PHE A C 1
ATOM 1997 O O . PHE A 1 263 ? 30.297 -18.484 -22.484 1 55.41 263 PHE A O 1
ATOM 2004 N N . ALA A 1 264 ? 31.797 -17.891 -20.781 1 51.62 264 ALA A N 1
ATOM 2005 C CA . ALA A 1 264 ? 32.781 -18.672 -21.484 1 51.62 264 ALA A CA 1
ATOM 2006 C C . ALA A 1 264 ? 32.625 -20.156 -21.188 1 51.62 264 ALA A C 1
ATOM 2008 O O . ALA A 1 264 ? 33.25 -21 -21.859 1 51.62 264 ALA A O 1
ATOM 2009 N N . THR A 1 265 ? 31.734 -20.609 -20.188 1 62.28 265 THR A N 1
ATOM 2010 C CA . THR A 1 265 ? 31.938 -22.047 -20.062 1 62.28 265 THR A CA 1
ATOM 2011 C C . THR A 1 265 ? 30.609 -22.781 -19.891 1 62.28 265 THR A C 1
ATOM 2013 O O . THR A 1 265 ? 29.844 -22.469 -18.984 1 62.28 265 THR A O 1
ATOM 2016 N N . TRP A 1 266 ? 30.172 -23.484 -20.969 1 76.5 266 TRP A N 1
ATOM 2017 C CA . TRP A 1 266 ? 29.047 -24.406 -21 1 76.5 266 TRP A CA 1
ATOM 2018 C C . TRP A 1 266 ? 29.047 -25.312 -19.766 1 76.5 266 TRP A C 1
ATOM 2020 O O . TRP A 1 266 ? 27.984 -25.672 -19.266 1 76.5 266 TRP A O 1
ATOM 2030 N N . ARG A 1 267 ? 30.25 -25.562 -19.219 1 80.69 267 ARG A N 1
ATOM 2031 C CA . ARG A 1 267 ? 30.344 -26.359 -18 1 80.69 267 ARG A CA 1
ATOM 2032 C C . ARG A 1 267 ? 29.703 -25.641 -16.828 1 80.69 267 ARG A C 1
ATOM 2034 O O . ARG A 1 267 ? 29.016 -26.266 -16.016 1 80.69 267 ARG A O 1
ATOM 2041 N N . PHE A 1 268 ? 29.891 -24.406 -16.797 1 84.12 268 PHE A N 1
ATOM 2042 C CA . PHE A 1 268 ? 29.297 -23.594 -15.742 1 84.12 268 PHE A CA 1
ATOM 2043 C C . PHE A 1 268 ? 27.766 -23.672 -15.797 1 84.12 268 PHE A C 1
ATOM 2045 O O . PHE A 1 268 ? 27.125 -23.922 -14.781 1 84.12 268 PHE A O 1
ATOM 2052 N N . LEU A 1 269 ? 27.234 -23.531 -16.969 1 83.62 269 LEU A N 1
ATOM 2053 C CA . LEU A 1 269 ? 25.781 -23.547 -17.156 1 83.62 269 LEU A CA 1
ATOM 2054 C C . LEU A 1 269 ? 25.203 -24.906 -16.766 1 83.62 269 LEU A C 1
ATOM 2056 O O . LEU A 1 269 ? 24.156 -24.969 -16.094 1 83.62 269 LEU A O 1
ATOM 2060 N N . GLY A 1 270 ? 25.859 -25.938 -17.219 1 88.62 270 GLY A N 1
ATOM 2061 C CA . GLY A 1 270 ? 25.406 -27.266 -16.875 1 88.62 270 GLY A CA 1
ATOM 2062 C C . GLY A 1 270 ? 25.391 -27.516 -15.375 1 88.62 270 GLY A C 1
ATOM 2063 O O . GLY A 1 270 ? 24.438 -28.094 -14.844 1 88.62 270 GLY A O 1
ATOM 2064 N N . GLN A 1 271 ? 26.422 -27.062 -14.688 1 90.81 271 GLN A N 1
ATOM 2065 C CA . GLN A 1 271 ? 26.516 -27.234 -13.242 1 90.81 271 GLN A CA 1
ATOM 2066 C C . GLN A 1 271 ? 25.469 -26.406 -12.523 1 90.81 271 GLN A C 1
ATOM 2068 O O . GLN A 1 271 ? 24.906 -26.844 -11.516 1 90.81 271 GLN A O 1
ATOM 2073 N N . LEU A 1 272 ? 25.266 -25.234 -13.008 1 91.19 272 LEU A N 1
ATOM 2074 C CA . LEU A 1 272 ? 24.266 -24.359 -12.43 1 91.19 272 LEU A CA 1
ATOM 2075 C C . LEU A 1 272 ? 22.875 -24.969 -12.547 1 91.19 272 LEU A C 1
ATOM 2077 O O . LEU A 1 272 ? 22.125 -25 -11.562 1 91.19 272 LEU A O 1
ATOM 2081 N N . ILE A 1 273 ? 22.562 -25.469 -13.703 1 94.12 273 ILE A N 1
ATOM 2082 C CA . ILE A 1 273 ? 21.25 -26.062 -13.961 1 94.12 273 ILE A CA 1
ATOM 2083 C C . ILE A 1 273 ? 21.094 -27.312 -13.102 1 94.12 273 ILE A C 1
ATOM 2085 O O . ILE A 1 273 ? 20.016 -27.562 -12.555 1 94.12 273 ILE A O 1
ATOM 2089 N N . ALA A 1 274 ? 22.172 -28.031 -12.992 1 95.31 274 ALA A N 1
ATOM 2090 C CA . ALA A 1 274 ? 22.109 -29.25 -12.18 1 95.31 274 ALA A CA 1
ATOM 2091 C C . ALA A 1 274 ? 21.781 -28.922 -10.727 1 95.31 274 ALA A C 1
ATOM 2093 O O . ALA A 1 274 ? 20.906 -29.547 -10.117 1 95.31 274 ALA A O 1
ATOM 2094 N N . GLU A 1 275 ? 22.422 -27.969 -10.203 1 96.19 275 GLU A N 1
ATOM 2095 C CA . GLU A 1 275 ? 22.234 -27.641 -8.789 1 96.19 275 GLU A CA 1
ATOM 2096 C C . GLU A 1 275 ? 20.859 -27.047 -8.539 1 96.19 275 GLU A C 1
ATOM 2098 O O . GLU A 1 275 ? 20.125 -27.531 -7.668 1 96.19 275 GLU A O 1
ATOM 2103 N N . PHE A 1 276 ? 20.531 -25.969 -9.25 1 96.56 276 PHE A N 1
ATOM 2104 C CA . PHE A 1 276 ? 19.25 -25.297 -9.023 1 96.56 276 PHE A CA 1
ATOM 2105 C C . PHE A 1 276 ? 18.094 -26.188 -9.461 1 96.56 276 PHE A C 1
ATOM 2107 O O . PHE A 1 276 ? 17.016 -26.156 -8.867 1 96.56 276 PHE A O 1
ATOM 2114 N N . GLY A 1 277 ? 18.344 -26.969 -10.484 1 95.94 277 GLY A N 1
ATOM 2115 C CA . GLY A 1 277 ? 17.312 -27.891 -10.922 1 95.94 277 GLY A CA 1
ATOM 2116 C C . GLY A 1 277 ? 16.938 -28.922 -9.867 1 95.94 277 GLY A C 1
ATOM 2117 O O . GLY A 1 277 ? 15.773 -29.297 -9.75 1 95.94 277 GLY A O 1
ATOM 2118 N N . ALA A 1 278 ? 17.938 -29.359 -9.164 1 95.56 278 ALA A N 1
ATOM 2119 C CA . ALA A 1 278 ? 17.688 -30.328 -8.094 1 95.56 278 ALA A CA 1
ATOM 2120 C C . ALA A 1 278 ? 16.938 -29.672 -6.938 1 95.56 278 ALA A C 1
ATOM 2122 O O . ALA A 1 278 ? 16.078 -30.297 -6.316 1 95.56 278 ALA A O 1
ATOM 2123 N N . ARG A 1 279 ? 17.219 -28.453 -6.691 1 96.56 279 ARG A N 1
ATOM 2124 C CA . ARG A 1 279 ? 16.625 -27.719 -5.574 1 96.56 279 ARG A CA 1
ATOM 2125 C C . ARG A 1 279 ? 15.227 -27.234 -5.922 1 96.56 279 ARG A C 1
ATOM 2127 O O . ARG A 1 279 ? 14.359 -27.156 -5.055 1 96.56 279 ARG A O 1
ATOM 2134 N N . PHE A 1 280 ? 14.984 -26.922 -7.125 1 97.62 280 PHE A N 1
ATOM 2135 C CA . PHE A 1 280 ? 13.688 -26.5 -7.652 1 97.62 280 PHE A CA 1
ATOM 2136 C C . PHE A 1 280 ? 13.078 -27.594 -8.516 1 97.62 280 PHE A C 1
ATOM 2138 O O . PHE A 1 280 ? 13.305 -27.641 -9.727 1 97.62 280 PHE A O 1
ATOM 2145 N N . PRO A 1 281 ? 12.219 -28.344 -7.949 1 95.06 281 PRO A N 1
ATOM 2146 C CA . PRO A 1 281 ? 11.805 -29.594 -8.602 1 95.06 281 PRO A CA 1
ATOM 2147 C C . PRO A 1 281 ? 10.859 -29.359 -9.781 1 95.06 281 PRO A C 1
ATOM 2149 O O . PRO A 1 281 ? 10.57 -30.281 -10.539 1 95.06 281 PRO A O 1
ATOM 2152 N N . ASP A 1 282 ? 10.273 -28.188 -9.922 1 96.75 282 ASP A N 1
ATOM 2153 C CA . ASP A 1 282 ? 9.453 -27.906 -11.102 1 96.75 282 ASP A CA 1
ATOM 2154 C C . ASP A 1 282 ? 10.211 -28.234 -12.383 1 96.75 282 ASP A C 1
ATOM 2156 O O . ASP A 1 282 ? 11.398 -27.922 -12.508 1 96.75 282 ASP A O 1
ATOM 2160 N N . ARG A 1 283 ? 9.555 -28.812 -13.312 1 96.69 283 ARG A N 1
ATOM 2161 C CA . ARG A 1 283 ? 10.211 -29.188 -14.562 1 96.69 283 ARG A CA 1
ATOM 2162 C C . ARG A 1 283 ? 10.609 -27.953 -15.367 1 96.69 283 ARG A C 1
ATOM 2164 O O . ARG A 1 283 ? 11.484 -28.031 -16.234 1 96.69 283 ARG A O 1
ATOM 2171 N N . VAL A 1 284 ? 10 -26.844 -15.109 1 98 284 VAL A N 1
ATOM 2172 C CA . VAL A 1 284 ? 10.234 -25.625 -15.883 1 98 284 VAL A CA 1
ATOM 2173 C C . VAL A 1 284 ? 11.227 -24.734 -15.141 1 98 284 VAL A C 1
ATOM 2175 O O . VAL A 1 284 ? 11.102 -24.531 -13.93 1 98 284 VAL A O 1
ATOM 2178 N N . MET A 1 285 ? 12.211 -24.266 -15.789 1 97.69 285 MET A N 1
ATOM 2179 C CA . MET A 1 285 ? 13.109 -23.203 -15.32 1 97.69 285 MET A CA 1
ATOM 2180 C C . MET A 1 285 ? 13.148 -22.062 -16.312 1 97.69 285 MET A C 1
ATOM 2182 O O . MET A 1 285 ? 13.188 -22.281 -17.531 1 97.69 285 MET A O 1
ATOM 2186 N N . HIS A 1 286 ? 13.094 -20.828 -15.82 1 98.06 286 HIS A N 1
ATOM 2187 C CA . HIS A 1 286 ? 13.109 -19.625 -16.656 1 98.06 286 HIS A CA 1
ATOM 2188 C C . HIS A 1 286 ? 14.516 -19.047 -16.75 1 98.06 286 HIS A C 1
ATOM 2190 O O . HIS A 1 286 ? 15.234 -18.984 -15.75 1 98.06 286 HIS A O 1
ATOM 2196 N N . PHE A 1 287 ? 14.938 -18.594 -17.969 1 94.44 287 PHE A N 1
ATOM 2197 C CA . PHE A 1 287 ? 16.312 -18.125 -18.109 1 94.44 287 PHE A CA 1
ATOM 2198 C C . PHE A 1 287 ? 16.359 -16.75 -18.766 1 94.44 287 PHE A C 1
ATOM 2200 O O . PHE A 1 287 ? 17.391 -16.359 -19.312 1 94.44 287 PHE A O 1
ATOM 2207 N N . GLY A 1 288 ? 15.25 -16.078 -18.703 1 93.75 288 GLY A N 1
ATOM 2208 C CA . GLY A 1 288 ? 15.188 -14.734 -19.25 1 93.75 288 GLY A CA 1
ATOM 2209 C C . GLY A 1 288 ? 15.328 -14.695 -20.766 1 93.75 288 GLY A C 1
ATOM 2210 O O . GLY A 1 288 ? 14.391 -15.039 -21.484 1 93.75 288 GLY A O 1
ATOM 2211 N N . GLY A 1 289 ? 16.594 -14.32 -21.234 1 82.06 289 GLY A N 1
ATOM 2212 C CA . GLY A 1 289 ? 16.875 -14.328 -22.672 1 82.06 289 GLY A CA 1
ATOM 2213 C C . GLY A 1 289 ? 16.469 -13.047 -23.359 1 82.06 289 GLY A C 1
ATOM 2214 O O . GLY A 1 289 ? 16.5 -12.969 -24.594 1 82.06 289 GLY A O 1
ATOM 2215 N N . ASP A 1 290 ? 16.125 -11.961 -22.625 1 74 290 ASP A N 1
ATOM 2216 C CA . ASP A 1 290 ? 15.648 -10.719 -23.234 1 74 290 ASP A CA 1
ATOM 2217 C C . ASP A 1 290 ? 16.766 -9.688 -23.312 1 74 290 ASP A C 1
ATOM 2219 O O . ASP A 1 290 ? 17.766 -9.773 -22.578 1 74 290 ASP A O 1
ATOM 2223 N N . GLU A 1 291 ? 16.688 -8.695 -24.25 1 60.97 291 GLU A N 1
ATOM 2224 C CA . GLU A 1 291 ? 17.453 -7.465 -24.406 1 60.97 291 GLU A CA 1
ATOM 2225 C C . GLU A 1 291 ? 18.953 -7.742 -24.406 1 60.97 291 GLU A C 1
ATOM 2227 O O . GLU A 1 291 ? 19.719 -7.043 -23.734 1 60.97 291 GLU A O 1
ATOM 2232 N N . VAL A 1 292 ? 19.375 -8.867 -25.047 1 62.69 292 VAL A N 1
ATOM 2233 C CA . VAL A 1 292 ? 20.781 -9.203 -25.109 1 62.69 292 VAL A CA 1
ATOM 2234 C C . VAL A 1 292 ? 21.5 -8.242 -26.047 1 62.69 292 VAL A C 1
ATOM 2236 O O . VAL A 1 292 ? 21.172 -8.156 -27.234 1 62.69 292 VAL A O 1
ATOM 2239 N N . ASP A 1 293 ? 22.031 -7.039 -25.469 1 56.31 293 ASP A N 1
ATOM 2240 C CA . ASP A 1 293 ? 22.672 -6.039 -26.312 1 56.31 293 ASP A CA 1
ATOM 2241 C C . ASP A 1 293 ? 24.172 -6.285 -26.406 1 56.31 293 ASP A C 1
ATOM 2243 O O . ASP A 1 293 ? 24.656 -7.359 -26.047 1 56.31 293 ASP A O 1
ATOM 2247 N N . ALA A 1 294 ? 24.938 -5.055 -26.438 1 50.19 294 ALA A N 1
ATOM 2248 C CA . ALA A 1 294 ? 26.312 -4.801 -26.828 1 50.19 294 ALA A CA 1
ATOM 2249 C C . ALA A 1 294 ? 27.281 -5.5 -25.875 1 50.19 294 ALA A C 1
ATOM 2251 O O . ALA A 1 294 ? 28.391 -5.879 -26.281 1 50.19 294 ALA A O 1
ATOM 2252 N N . SER A 1 295 ? 26.75 -5.664 -24.734 1 52.06 295 SER A N 1
ATOM 2253 C CA . SER A 1 295 ? 27.734 -6.18 -23.781 1 52.06 295 SER A CA 1
ATOM 2254 C C . SER A 1 295 ? 28.156 -7.602 -24.125 1 52.06 295 SER A C 1
ATOM 2256 O O . SER A 1 295 ? 29.281 -8.008 -23.844 1 52.06 295 SER A O 1
ATOM 2258 N N . VAL A 1 296 ? 27.188 -8.242 -24.781 1 56.94 296 VAL A N 1
ATOM 2259 C CA . VAL A 1 296 ? 27.531 -9.594 -25.203 1 56.94 296 VAL A CA 1
ATOM 2260 C C . VAL A 1 296 ? 28.453 -9.539 -26.422 1 56.94 296 VAL A C 1
ATOM 2262 O O . VAL A 1 296 ? 29.109 -10.523 -26.75 1 56.94 296 VAL A O 1
ATOM 2265 N N . ARG A 1 297 ? 28.484 -8.32 -26.844 1 53.97 297 ARG A N 1
ATOM 2266 C CA . ARG A 1 297 ? 29.359 -8.141 -28 1 53.97 297 ARG A CA 1
ATOM 2267 C C . ARG A 1 297 ? 30.812 -8.43 -27.656 1 53.97 297 ARG A C 1
ATOM 2269 O O . ARG A 1 297 ? 31.547 -9.016 -28.453 1 53.97 297 ARG A O 1
ATOM 2276 N N . ALA A 1 298 ? 31.078 -7.984 -26.453 1 54.09 298 ALA A N 1
ATOM 2277 C CA . ALA A 1 298 ? 32.469 -8.242 -26.062 1 54.09 298 ALA A CA 1
ATOM 2278 C C . ALA A 1 298 ? 32.75 -9.742 -26.016 1 54.09 298 ALA A C 1
ATOM 2280 O O . ALA A 1 298 ? 33.812 -10.195 -26.469 1 54.09 298 ALA A O 1
ATOM 2281 N N . TRP A 1 299 ? 31.797 -10.375 -25.578 1 55.12 299 TRP A N 1
ATOM 2282 C CA . TRP A 1 299 ? 31.938 -11.828 -25.516 1 55.12 299 TRP A CA 1
ATOM 2283 C C . TRP A 1 299 ? 32.031 -12.414 -26.922 1 55.12 299 TRP A C 1
ATOM 2285 O O . TRP A 1 299 ? 32.812 -13.328 -27.172 1 55.12 299 TRP A O 1
ATOM 2295 N N . MET A 1 300 ? 31.266 -11.883 -27.703 1 59.22 300 MET A N 1
ATOM 2296 C CA . MET A 1 300 ? 31.234 -12.344 -29.078 1 59.22 300 MET A CA 1
ATOM 2297 C C . MET A 1 300 ? 32.625 -12.227 -29.719 1 59.22 300 MET A C 1
ATOM 2299 O O . MET A 1 300 ? 33.062 -13.141 -30.422 1 59.22 300 MET A O 1
ATOM 2303 N N . ARG A 1 301 ? 33.094 -11.133 -29.453 1 56.03 301 ARG A N 1
ATOM 2304 C CA . ARG A 1 301 ? 34.406 -10.906 -30.016 1 56.03 301 ARG A CA 1
ATOM 2305 C C . ARG A 1 301 ? 35.406 -11.938 -29.5 1 56.03 301 ARG A C 1
ATOM 2307 O O . ARG A 1 301 ? 36.219 -12.453 -30.281 1 56.03 301 ARG A O 1
ATOM 2314 N N . GLU A 1 302 ? 35.219 -12.195 -28.312 1 54.34 302 GLU A N 1
ATOM 2315 C CA . GLU A 1 302 ? 36.156 -13.133 -27.703 1 54.34 302 GLU A CA 1
ATOM 2316 C C . GLU A 1 302 ? 35.969 -14.539 -28.266 1 54.34 302 GLU A C 1
ATOM 2318 O O . GLU A 1 302 ? 36.938 -15.305 -28.359 1 54.34 302 GLU A O 1
ATOM 2323 N N . GLN A 1 303 ? 34.781 -14.758 -28.547 1 53.06 303 GLN A N 1
ATOM 2324 C CA . GLN A 1 303 ? 34.5 -16.109 -29.016 1 53.06 303 GLN A CA 1
ATOM 2325 C C . GLN A 1 303 ? 34.656 -16.203 -30.531 1 53.06 303 GLN A C 1
ATOM 2327 O O . GLN A 1 303 ? 34.406 -17.25 -31.125 1 53.06 303 GLN A O 1
ATOM 2332 N N . GLY A 1 304 ? 35.156 -15.156 -31.047 1 57.56 304 GLY A N 1
ATOM 2333 C CA . GLY A 1 304 ? 35.344 -15.109 -32.5 1 57.56 304 GLY A CA 1
ATOM 2334 C C . GLY A 1 304 ? 34.062 -15.164 -33.281 1 57.56 304 GLY A C 1
ATOM 2335 O O . GLY A 1 304 ? 34.031 -15.586 -34.438 1 57.56 304 GLY A O 1
ATOM 2336 N N . ALA A 1 305 ? 32.969 -14.961 -32.594 1 57.59 305 ALA A N 1
ATOM 2337 C CA . ALA A 1 305 ? 31.688 -15.031 -33.281 1 57.59 305 ALA A CA 1
ATOM 2338 C C . ALA A 1 305 ? 31.391 -13.734 -34.031 1 57.59 305 ALA A C 1
ATOM 2340 O O . ALA A 1 305 ? 31.656 -12.648 -33.531 1 57.59 305 ALA A O 1
ATOM 2341 N N . THR A 1 306 ? 31.266 -13.805 -35.344 1 58.03 306 THR A N 1
ATOM 2342 C CA . THR A 1 306 ? 31.156 -12.664 -36.25 1 58.03 306 THR A CA 1
ATOM 2343 C C . THR A 1 306 ? 29.75 -12.07 -36.219 1 58.03 306 THR A C 1
ATOM 2345 O O . THR A 1 306 ? 29.547 -10.922 -36.625 1 58.03 306 THR A O 1
ATOM 2348 N N . ASP A 1 307 ? 28.656 -12.82 -35.812 1 65.88 307 ASP A N 1
ATOM 2349 C CA . ASP A 1 307 ? 27.297 -12.273 -35.812 1 65.88 307 ASP A CA 1
ATOM 2350 C C . ASP A 1 307 ? 26.578 -12.523 -34.5 1 65.88 307 ASP A C 1
ATOM 2352 O O . ASP A 1 307 ? 26.406 -13.68 -34.094 1 65.88 307 ASP A O 1
ATOM 2356 N N . LEU A 1 308 ? 26.359 -11.352 -33.781 1 67.44 308 LEU A N 1
ATOM 2357 C CA . LEU A 1 308 ? 25.703 -11.383 -32.5 1 67.44 308 LEU A CA 1
ATOM 2358 C C . LEU A 1 308 ? 24.438 -12.242 -32.531 1 67.44 308 LEU A C 1
ATOM 2360 O O . LEU A 1 308 ? 24.125 -12.953 -31.578 1 67.44 308 LEU A O 1
ATOM 2364 N N . ARG A 1 309 ? 24 -12.188 -33.656 1 70.69 309 ARG A N 1
ATOM 2365 C CA . ARG A 1 309 ? 22.734 -12.914 -33.844 1 70.69 309 ARG A CA 1
ATOM 2366 C C . ARG A 1 309 ? 22.969 -14.422 -33.781 1 70.69 309 ARG A C 1
ATOM 2368 O O . ARG A 1 309 ? 22.172 -15.156 -33.219 1 70.69 309 ARG A O 1
ATOM 2375 N N . ASP A 1 310 ? 23.922 -14.859 -34.281 1 76.12 310 ASP A N 1
ATOM 2376 C CA . ASP A 1 310 ? 24.234 -16.281 -34.375 1 76.12 310 ASP A CA 1
ATOM 2377 C C . ASP A 1 310 ? 24.688 -16.812 -33 1 76.12 310 ASP A C 1
ATOM 2379 O O . ASP A 1 310 ? 24.328 -17.938 -32.625 1 76.12 310 ASP A O 1
ATOM 2383 N N . VAL A 1 311 ? 25.328 -16.047 -32.344 1 76.88 311 VAL A N 1
ATOM 2384 C CA . VAL A 1 311 ? 25.828 -16.438 -31.031 1 76.88 311 VAL A CA 1
ATOM 2385 C C . VAL A 1 311 ? 24.656 -16.609 -30.062 1 76.88 311 VAL A C 1
ATOM 2387 O O . VAL A 1 311 ? 24.625 -17.578 -29.281 1 76.88 311 VAL A O 1
ATOM 2390 N N . TYR A 1 312 ? 23.734 -15.719 -30.125 1 82.75 312 TYR A N 1
ATOM 2391 C CA . TYR A 1 312 ? 22.547 -15.789 -29.266 1 82.75 312 TYR A CA 1
ATOM 2392 C C . TYR A 1 312 ? 21.734 -17.047 -29.547 1 82.75 312 TYR A C 1
ATOM 2394 O O . TYR A 1 312 ? 21.312 -17.734 -28.625 1 82.75 312 TYR A O 1
ATOM 2402 N N . VAL A 1 313 ? 21.594 -17.297 -30.828 1 86.25 313 VAL A N 1
ATOM 2403 C CA . VAL A 1 313 ? 20.828 -18.469 -31.266 1 86.25 313 VAL A CA 1
ATOM 2404 C C . VAL A 1 313 ? 21.516 -19.734 -30.797 1 86.25 313 VAL A C 1
ATOM 2406 O O . VAL A 1 313 ? 20.859 -20.672 -30.312 1 86.25 313 VAL A O 1
ATOM 2409 N N . HIS A 1 314 ? 22.812 -19.719 -30.984 1 83.69 314 HIS A N 1
ATOM 2410 C CA . HIS A 1 314 ? 23.594 -20.875 -30.516 1 83.69 314 HIS A CA 1
ATOM 2411 C C . HIS A 1 314 ? 23.469 -21.047 -29.016 1 83.69 314 HIS A C 1
ATOM 2413 O O . HIS A 1 314 ? 23.328 -22.172 -28.531 1 83.69 314 HIS A O 1
ATOM 2419 N N . PHE A 1 315 ? 23.547 -19.984 -28.297 1 84.88 315 PHE A N 1
ATOM 2420 C CA . PHE A 1 315 ? 23.406 -20.016 -26.844 1 84.88 315 PHE A CA 1
ATOM 2421 C C . PHE A 1 315 ? 22.062 -20.609 -26.438 1 84.88 315 PHE A C 1
ATOM 2423 O O . PHE A 1 315 ? 22 -21.484 -25.562 1 84.88 315 PHE A O 1
ATOM 2430 N N . GLU A 1 316 ? 21.031 -20.156 -27.047 1 89.31 316 GLU A N 1
ATOM 2431 C CA . GLU A 1 316 ? 19.688 -20.609 -26.703 1 89.31 316 GLU A CA 1
ATOM 2432 C C . GLU A 1 316 ? 19.531 -22.109 -26.969 1 89.31 316 GLU A C 1
ATOM 2434 O O . GLU A 1 316 ? 18.938 -22.828 -26.156 1 89.31 316 GLU A O 1
ATOM 2439 N N . ARG A 1 317 ? 20.047 -22.547 -28.109 1 90.12 317 ARG A N 1
ATOM 2440 C CA . ARG A 1 317 ? 19.969 -23.969 -28.438 1 90.12 317 ARG A CA 1
ATOM 2441 C C . ARG A 1 317 ? 20.734 -24.812 -27.422 1 90.12 317 ARG A C 1
ATOM 2443 O O . ARG A 1 317 ? 20.25 -25.859 -26.984 1 90.12 317 ARG A O 1
ATOM 2450 N N . ARG A 1 318 ? 21.859 -24.312 -27.078 1 87.56 318 ARG A N 1
ATOM 2451 C CA . ARG A 1 318 ? 22.688 -25.031 -26.109 1 87.56 318 ARG A CA 1
ATOM 2452 C C . ARG A 1 318 ? 22.031 -25.016 -24.734 1 87.56 318 ARG A C 1
ATOM 2454 O O . ARG A 1 318 ? 22.125 -26 -23.984 1 87.56 318 ARG A O 1
ATOM 2461 N N . LEU A 1 319 ? 21.469 -23.922 -24.328 1 91.12 319 LEU A N 1
ATOM 2462 C CA . LEU A 1 319 ? 20.734 -23.812 -23.062 1 91.12 319 LEU A CA 1
ATOM 2463 C C . LEU A 1 319 ? 19.641 -24.859 -22.969 1 91.12 319 LEU A C 1
ATOM 2465 O O . LEU A 1 319 ? 19.531 -25.547 -21.953 1 91.12 319 LEU A O 1
ATOM 2469 N N . HIS A 1 320 ? 18.875 -25 -24.016 1 94.06 320 HIS A N 1
ATOM 2470 C CA . HIS A 1 320 ? 17.781 -25.969 -24.031 1 94.06 320 HIS A CA 1
ATOM 2471 C C . HIS A 1 320 ? 18.328 -27.391 -23.953 1 94.06 320 HIS A C 1
ATOM 2473 O O . HIS A 1 320 ? 17.75 -28.234 -23.266 1 94.06 320 HIS A O 1
ATOM 2479 N N . ALA A 1 321 ? 19.453 -27.609 -24.672 1 92.56 321 ALA A N 1
ATOM 2480 C CA . ALA A 1 321 ? 20.062 -28.938 -24.625 1 92.56 321 ALA A CA 1
ATOM 2481 C C . ALA A 1 321 ? 20.562 -29.25 -23.219 1 92.56 321 ALA A C 1
ATOM 2483 O O . ALA A 1 321 ? 20.344 -30.359 -22.719 1 92.56 321 ALA A O 1
ATOM 2484 N N . ALA A 1 322 ? 21.25 -28.328 -22.641 1 91.75 322 ALA A N 1
ATOM 2485 C CA . ALA A 1 322 ? 21.766 -28.516 -21.281 1 91.75 322 ALA A CA 1
ATOM 2486 C C . ALA A 1 322 ? 20.641 -28.766 -20.281 1 91.75 322 ALA A C 1
ATOM 2488 O O . ALA A 1 322 ? 20.766 -29.609 -19.406 1 91.75 322 ALA A O 1
ATOM 2489 N N . ALA A 1 323 ? 19.578 -28 -20.375 1 95.19 323 ALA A N 1
ATOM 2490 C CA . ALA A 1 323 ? 18.422 -28.156 -19.5 1 95.19 323 ALA A CA 1
ATOM 2491 C C . ALA A 1 323 ? 17.797 -29.547 -19.656 1 95.19 323 ALA A C 1
ATOM 2493 O O . ALA A 1 323 ? 17.469 -30.203 -18.656 1 95.19 323 ALA A O 1
ATOM 2494 N N . ALA A 1 324 ? 17.688 -29.984 -20.875 1 95.06 324 ALA A N 1
ATOM 2495 C CA . ALA A 1 324 ? 17.094 -31.297 -21.156 1 95.06 324 ALA A CA 1
ATOM 2496 C C . ALA A 1 324 ? 17.906 -32.406 -20.516 1 95.06 324 ALA A C 1
ATOM 2498 O O . ALA A 1 324 ? 17.344 -33.406 -20.062 1 95.06 324 ALA A O 1
ATOM 2499 N N . GLU A 1 325 ? 19.203 -32.25 -20.531 1 94.19 325 GLU A N 1
ATOM 2500 C CA . GLU A 1 325 ? 20.094 -33.219 -19.922 1 94.19 325 GLU A CA 1
ATOM 2501 C C . GLU A 1 325 ? 19.797 -33.375 -18.438 1 94.19 325 GLU A C 1
ATOM 2503 O O . GLU A 1 325 ? 20.078 -34.438 -17.844 1 94.19 325 GLU A O 1
ATOM 2508 N N . HIS A 1 326 ? 19.203 -32.406 -17.875 1 94.31 326 HIS A N 1
ATOM 2509 C CA . HIS A 1 326 ? 18.906 -32.469 -16.438 1 94.31 326 HIS A CA 1
ATOM 2510 C C . HIS A 1 326 ? 17.406 -32.531 -16.203 1 94.31 326 HIS A C 1
ATOM 2512 O O . HIS A 1 326 ? 16.922 -32.219 -15.102 1 94.31 326 HIS A O 1
ATOM 2518 N N . GLY A 1 327 ? 16.641 -32.844 -17.234 1 94.44 327 GLY A N 1
ATOM 2519 C CA . GLY A 1 327 ? 15.211 -33.062 -17.094 1 94.44 327 GLY A CA 1
ATOM 2520 C C . GLY A 1 327 ? 14.414 -31.797 -16.969 1 94.44 327 GLY A C 1
ATOM 2521 O O . GLY A 1 327 ? 13.32 -31.812 -16.391 1 94.44 327 GLY A O 1
ATOM 2522 N N . LYS A 1 328 ? 14.953 -30.703 -17.406 1 96.5 328 LYS A N 1
ATOM 2523 C CA . LYS A 1 328 ? 14.266 -29.406 -17.297 1 96.5 328 LYS A CA 1
ATOM 2524 C C . LYS A 1 328 ? 13.789 -28.922 -18.656 1 96.5 328 LYS A C 1
ATOM 2526 O O . LYS A 1 328 ? 14.367 -29.266 -19.688 1 96.5 328 LYS A O 1
ATOM 2531 N N . GLU A 1 329 ? 12.695 -28.281 -18.609 1 97.19 329 GLU A N 1
ATOM 2532 C CA . GLU A 1 329 ? 12.18 -27.5 -19.734 1 97.19 329 GLU A CA 1
ATOM 2533 C C . GLU A 1 329 ? 12.445 -26.016 -19.562 1 97.19 329 GLU A C 1
ATOM 2535 O O . GLU A 1 329 ? 12.375 -25.5 -18.453 1 97.19 329 GLU A O 1
ATOM 2540 N N . VAL A 1 330 ? 12.758 -25.328 -20.688 1 97.12 330 VAL A N 1
ATOM 2541 C CA . VAL A 1 330 ? 13.219 -23.953 -20.594 1 97.12 330 VAL A CA 1
ATOM 2542 C C . VAL A 1 330 ? 12.07 -23 -20.922 1 97.12 330 VAL A C 1
ATOM 2544 O O . VAL A 1 330 ? 11.383 -23.172 -21.938 1 97.12 330 VAL A O 1
ATOM 2547 N N . GLN A 1 331 ? 11.789 -22.109 -20.031 1 98.06 331 GLN A N 1
ATOM 2548 C CA . GLN A 1 331 ? 10.961 -20.938 -20.297 1 98.06 331 GLN A CA 1
ATOM 2549 C C . GLN A 1 331 ? 11.805 -19.688 -20.469 1 98.06 331 GLN A C 1
ATOM 2551 O O . GLN A 1 331 ? 12.797 -19.5 -19.766 1 98.06 331 GLN A O 1
ATOM 2556 N N . THR A 1 332 ? 11.539 -18.875 -21.469 1 96.56 332 THR A N 1
ATOM 2557 C CA . THR A 1 332 ? 12.203 -17.594 -21.703 1 96.56 332 THR A CA 1
ATOM 2558 C C . THR A 1 332 ? 11.188 -16.516 -22.062 1 96.56 332 THR A C 1
ATOM 2560 O O . THR A 1 332 ? 10.031 -16.812 -22.344 1 96.56 332 THR A O 1
ATOM 2563 N N . TRP A 1 333 ? 11.648 -15.289 -21.906 1 95.94 333 TRP A N 1
ATOM 2564 C CA . TRP A 1 333 ? 10.875 -14.234 -22.562 1 95.94 333 TRP A CA 1
ATOM 2565 C C . TRP A 1 333 ? 10.812 -14.461 -24.062 1 95.94 333 TRP A C 1
ATOM 2567 O O . TRP A 1 333 ? 11.703 -15.086 -24.656 1 95.94 333 TRP A O 1
ATOM 2577 N N . ALA A 1 334 ? 9.867 -13.961 -24.719 1 93.75 334 ALA A N 1
ATOM 2578 C CA . ALA A 1 334 ? 9.523 -14.352 -26.078 1 93.75 334 ALA A CA 1
ATOM 2579 C C . ALA A 1 334 ? 10.594 -13.922 -27.062 1 93.75 334 ALA A C 1
ATOM 2581 O O . ALA A 1 334 ? 10.609 -14.367 -28.219 1 93.75 334 ALA A O 1
ATOM 2582 N N . ASP A 1 335 ? 11.516 -13.086 -26.641 1 88.75 335 ASP A N 1
ATOM 2583 C CA . ASP A 1 335 ? 12.625 -12.648 -27.469 1 88.75 335 ASP A CA 1
ATOM 2584 C C . ASP A 1 335 ? 13.414 -13.844 -28 1 88.75 335 ASP A C 1
ATOM 2586 O O . ASP A 1 335 ? 13.82 -13.867 -29.172 1 88.75 335 ASP A O 1
ATOM 2590 N N . ALA A 1 336 ? 13.656 -14.781 -27.156 1 88.25 336 ALA A N 1
ATOM 2591 C CA . ALA A 1 336 ? 14.438 -15.961 -27.516 1 88.25 336 ALA A CA 1
ATOM 2592 C C . ALA A 1 336 ? 13.758 -16.734 -28.641 1 88.25 336 ALA A C 1
ATOM 2594 O O . ALA A 1 336 ? 14.414 -17.125 -29.625 1 88.25 336 ALA A O 1
ATOM 2595 N N . PHE A 1 337 ? 12.508 -16.953 -28.516 1 90.5 337 PHE A N 1
ATOM 2596 C CA . PHE A 1 337 ? 11.758 -17.625 -29.562 1 90.5 337 PHE A CA 1
ATOM 2597 C C . PHE A 1 337 ? 11.836 -16.859 -30.875 1 90.5 337 PHE A C 1
ATOM 2599 O O . PHE A 1 337 ? 12.125 -17.438 -31.938 1 90.5 337 PHE A O 1
ATOM 2606 N N . ARG A 1 338 ? 11.539 -15.609 -30.75 1 89.31 338 ARG A N 1
ATOM 2607 C CA . ARG A 1 338 ? 11.523 -14.773 -31.938 1 89.31 338 ARG A CA 1
ATOM 2608 C C . ARG A 1 338 ? 12.836 -14.891 -32.719 1 89.31 338 ARG A C 1
ATOM 2610 O O . ARG A 1 338 ? 12.836 -15.078 -33.938 1 89.31 338 ARG A O 1
ATOM 2617 N N . ARG A 1 339 ? 13.875 -14.867 -32.031 1 87.81 339 ARG A N 1
ATOM 2618 C CA . ARG A 1 339 ? 15.203 -14.867 -32.656 1 87.81 339 ARG A CA 1
ATOM 2619 C C . ARG A 1 339 ? 15.539 -16.25 -33.219 1 87.81 339 ARG A C 1
ATOM 2621 O O . ARG A 1 339 ? 16.016 -16.359 -34.344 1 87.81 339 ARG A O 1
ATOM 2628 N N . VAL A 1 340 ? 15.352 -17.297 -32.5 1 90.38 340 VAL A N 1
ATOM 2629 C CA . VAL A 1 340 ? 15.688 -18.641 -32.969 1 90.38 340 VAL A CA 1
ATOM 2630 C C . VAL A 1 340 ? 14.766 -19.047 -34.094 1 90.38 340 VAL A C 1
ATOM 2632 O O . VAL A 1 340 ? 15.211 -19.672 -35.062 1 90.38 340 VAL A O 1
ATOM 2635 N N . HIS A 1 341 ? 13.531 -18.719 -33.969 1 89.06 341 HIS A N 1
ATOM 2636 C CA . HIS A 1 341 ? 12.57 -19.031 -35 1 89.06 341 HIS A CA 1
ATOM 2637 C C . HIS A 1 341 ? 12.961 -18.359 -36.312 1 89.06 341 HIS A C 1
ATOM 2639 O O . HIS A 1 341 ? 12.883 -18.969 -37.375 1 89.06 341 HIS A O 1
ATOM 2645 N N . ASN A 1 342 ? 13.273 -17.109 -36.219 1 86.88 342 ASN A N 1
ATOM 2646 C CA . ASN A 1 342 ? 13.734 -16.406 -37.406 1 86.88 342 ASN A CA 1
ATOM 2647 C C . ASN A 1 342 ? 14.961 -17.062 -38.031 1 86.88 342 ASN A C 1
ATOM 2649 O O . ASN A 1 342 ? 15.055 -17.203 -39.25 1 86.88 342 ASN A O 1
ATOM 2653 N N . ALA A 1 343 ? 15.867 -17.438 -37.219 1 87.56 343 ALA A N 1
ATOM 2654 C CA . ALA A 1 343 ? 17.062 -18.125 -37.719 1 87.56 343 ALA A CA 1
ATOM 2655 C C . ALA A 1 343 ? 16.703 -19.438 -38.406 1 87.56 343 ALA A C 1
ATOM 2657 O O . ALA A 1 343 ? 17.219 -19.734 -39.469 1 87.56 343 ALA A O 1
ATOM 2658 N N . SER A 1 344 ? 15.883 -20.125 -37.781 1 90.12 344 SER A N 1
ATOM 2659 C CA . SER A 1 344 ? 15.469 -21.422 -38.312 1 90.12 344 SER A CA 1
ATOM 2660 C C . SER A 1 344 ? 14.727 -21.25 -39.625 1 90.12 344 SER A C 1
ATOM 2662 O O . SER A 1 344 ? 14.914 -22.031 -40.562 1 90.12 344 SER A O 1
ATOM 2664 N N . ALA A 1 345 ? 13.891 -20.297 -39.719 1 87.31 345 ALA A N 1
ATOM 2665 C CA . ALA A 1 345 ? 13.133 -20.016 -40.906 1 87.31 345 ALA A CA 1
ATOM 2666 C C . ALA A 1 345 ? 14.062 -19.688 -42.094 1 87.31 345 ALA A C 1
ATOM 2668 O O . ALA A 1 345 ? 13.703 -19.875 -43.25 1 87.31 345 ALA A O 1
ATOM 2669 N N . HIS A 1 346 ? 15.234 -19.297 -41.75 1 88.56 346 HIS A N 1
ATOM 2670 C CA . HIS A 1 346 ? 16.203 -18.938 -42.781 1 88.56 346 HIS A CA 1
ATOM 2671 C C . HIS A 1 346 ? 17.281 -20 -42.938 1 88.56 346 HIS A C 1
ATOM 2673 O O . HIS A 1 346 ? 18.359 -19.719 -43.438 1 88.56 346 HIS A O 1
ATOM 2679 N N . GLY A 1 347 ? 17.031 -21.141 -42.406 1 87.75 347 GLY A N 1
ATOM 2680 C CA . GLY A 1 347 ? 17.875 -22.297 -42.625 1 87.75 347 GLY A CA 1
ATOM 2681 C C . GLY A 1 347 ? 19.094 -22.344 -41.719 1 87.75 347 GLY A C 1
ATOM 2682 O O . GLY A 1 347 ? 20.062 -23.062 -42 1 87.75 347 GLY A O 1
ATOM 2683 N N . ARG A 1 348 ? 19.016 -21.453 -40.719 1 86.44 348 ARG A N 1
ATOM 2684 C CA . ARG A 1 348 ? 20.188 -21.375 -39.844 1 86.44 348 ARG A CA 1
ATOM 2685 C C . ARG A 1 348 ? 19.984 -22.203 -38.562 1 86.44 348 ARG A C 1
ATOM 2687 O O . ARG A 1 348 ? 20.062 -21.672 -37.469 1 86.44 348 ARG A O 1
ATOM 2694 N N . GLY A 1 349 ? 19.688 -23.547 -38.75 1 86.38 349 GLY A N 1
ATOM 2695 C CA . GLY A 1 349 ? 19.594 -24.453 -37.625 1 86.38 349 GLY A CA 1
ATOM 2696 C C . GLY A 1 349 ? 18.172 -24.781 -37.219 1 86.38 349 GLY A C 1
ATOM 2697 O O . GLY A 1 349 ? 17.219 -24.219 -37.781 1 86.38 349 GLY A O 1
ATOM 2698 N N . PRO A 1 350 ? 17.984 -25.594 -36.344 1 90.06 350 PRO A N 1
ATOM 2699 C CA . PRO A 1 350 ? 16.656 -26.062 -35.969 1 90.06 350 PRO A CA 1
ATOM 2700 C C . PRO A 1 350 ? 15.922 -25.062 -35.062 1 90.06 350 PRO A C 1
ATOM 2702 O O . PRO A 1 350 ? 16.562 -24.219 -34.406 1 90.06 350 PRO A O 1
ATOM 2705 N N . PRO A 1 351 ? 14.586 -25.172 -35.062 1 91.56 351 PRO A N 1
ATOM 2706 C CA . PRO A 1 351 ? 13.82 -24.391 -34.094 1 91.56 351 PRO A CA 1
ATOM 2707 C C . PRO A 1 351 ? 14.016 -24.875 -32.656 1 91.56 351 PRO A C 1
ATOM 2709 O O . PRO A 1 351 ? 14.68 -25.891 -32.438 1 91.56 351 PRO A O 1
ATOM 2712 N N . LEU A 1 352 ? 13.469 -24.125 -31.719 1 93.75 352 LEU A N 1
ATOM 2713 C CA . LEU A 1 352 ? 13.469 -24.578 -30.344 1 93.75 352 LEU A CA 1
ATOM 2714 C C . LEU A 1 352 ? 12.602 -25.812 -30.172 1 93.75 352 LEU A C 1
ATOM 2716 O O . LEU A 1 352 ? 11.695 -26.062 -30.969 1 93.75 352 LEU A O 1
ATOM 2720 N N . PRO A 1 353 ? 12.961 -26.688 -29.172 1 93.69 353 PRO A N 1
ATOM 2721 C CA . PRO A 1 353 ? 12.133 -27.859 -28.938 1 93.69 353 PRO A CA 1
ATOM 2722 C C . PRO A 1 353 ? 10.695 -27.516 -28.562 1 93.69 353 PRO A C 1
ATOM 2724 O O . PRO A 1 353 ? 10.43 -26.406 -28.094 1 93.69 353 PRO A O 1
ATOM 2727 N N . ARG A 1 354 ? 9.758 -28.438 -28.75 1 93.62 354 ARG A N 1
ATOM 2728 C CA . ARG A 1 354 ? 8.336 -28.234 -28.484 1 93.62 354 ARG A CA 1
ATOM 2729 C C . ARG A 1 354 ? 8.094 -28.047 -26.984 1 93.62 354 ARG A C 1
ATOM 2731 O O . ARG A 1 354 ? 7.027 -27.578 -26.578 1 93.62 354 ARG A O 1
ATOM 2738 N N . THR A 1 355 ? 9.055 -28.375 -26.156 1 94.75 355 THR A N 1
ATOM 2739 C CA . THR A 1 355 ? 8.93 -28.234 -24.719 1 94.75 355 THR A CA 1
ATOM 2740 C C . THR A 1 355 ? 9.219 -26.797 -24.281 1 94.75 355 THR A C 1
ATOM 2742 O O . THR A 1 355 ? 8.969 -26.422 -23.141 1 94.75 355 THR A O 1
ATOM 2745 N N . ALA A 1 356 ? 9.734 -26 -25.234 1 96.44 356 ALA A N 1
ATOM 2746 C CA . ALA A 1 356 ? 10.055 -24.609 -24.922 1 96.44 356 ALA A CA 1
ATOM 2747 C C . ALA A 1 356 ? 8.789 -23.812 -24.625 1 96.44 356 ALA A C 1
ATOM 2749 O O . ALA A 1 356 ? 7.758 -24 -25.281 1 96.44 356 ALA A O 1
ATOM 2750 N N . ILE A 1 357 ? 8.859 -23 -23.609 1 97.88 357 ILE A N 1
ATOM 2751 C CA . ILE A 1 357 ? 7.773 -22.078 -23.266 1 97.88 357 ILE A CA 1
ATOM 2752 C C . ILE A 1 357 ? 8.219 -20.641 -23.484 1 97.88 357 ILE A C 1
ATOM 2754 O O . ILE A 1 357 ? 9.242 -20.219 -22.938 1 97.88 357 ILE A O 1
ATOM 2758 N N . ALA A 1 358 ? 7.512 -19.953 -24.328 1 97.56 358 ALA A N 1
ATOM 2759 C CA . ALA A 1 358 ? 7.766 -18.531 -24.578 1 97.56 358 ALA A CA 1
ATOM 2760 C C . ALA A 1 358 ? 6.789 -17.656 -23.797 1 97.56 358 ALA A C 1
ATOM 2762 O O . ALA A 1 358 ? 5.574 -17.812 -23.906 1 97.56 358 ALA A O 1
ATOM 2763 N N . GLN A 1 359 ? 7.293 -16.797 -22.969 1 97.44 359 GLN A N 1
ATOM 2764 C CA . GLN A 1 359 ? 6.465 -15.859 -22.219 1 97.44 359 GLN A CA 1
ATOM 2765 C C . GLN A 1 359 ? 6.402 -14.5 -22.906 1 97.44 359 GLN A C 1
ATOM 2767 O O . GLN A 1 359 ? 7.41 -13.797 -22.984 1 97.44 359 GLN A O 1
ATOM 2772 N N . GLU A 1 360 ? 5.293 -14.188 -23.406 1 95.12 360 GLU A N 1
ATOM 2773 C CA . GLU A 1 360 ? 5.086 -12.93 -24.109 1 95.12 360 GLU A CA 1
ATOM 2774 C C . GLU A 1 360 ? 5.047 -11.75 -23.141 1 95.12 360 GLU A C 1
ATOM 2776 O O . GLU A 1 360 ? 4.27 -11.758 -22.188 1 95.12 360 GLU A O 1
ATOM 2781 N N . TRP A 1 361 ? 5.871 -10.695 -23.266 1 91.44 361 TRP A N 1
ATOM 2782 C CA . TRP A 1 361 ? 6.023 -9.648 -22.266 1 91.44 361 TRP A CA 1
ATOM 2783 C C . TRP A 1 361 ? 5.922 -8.266 -22.891 1 91.44 361 TRP A C 1
ATOM 2785 O O . TRP A 1 361 ? 5.898 -7.25 -22.203 1 91.44 361 TRP A O 1
ATOM 2795 N N . GLY A 1 362 ? 5.758 -8.133 -24.109 1 83.06 362 GLY A N 1
ATOM 2796 C CA . GLY A 1 362 ? 5.742 -6.832 -24.766 1 83.06 362 GLY A CA 1
ATOM 2797 C C . GLY A 1 362 ? 4.383 -6.164 -24.734 1 83.06 362 GLY A C 1
ATOM 2798 O O . GLY A 1 362 ? 3.742 -6.09 -23.688 1 83.06 362 GLY A O 1
ATOM 2799 N N . ARG A 1 363 ? 4.059 -5.508 -25.766 1 84.25 363 ARG A N 1
ATOM 2800 C CA . ARG A 1 363 ? 2.744 -4.891 -25.906 1 84.25 363 ARG A CA 1
ATOM 2801 C C . ARG A 1 363 ? 1.732 -5.879 -26.484 1 84.25 363 ARG A C 1
ATOM 2803 O O . ARG A 1 363 ? 2.064 -6.68 -27.359 1 84.25 363 ARG A O 1
ATOM 2810 N N . TRP A 1 364 ? 0.618 -5.871 -25.922 1 88.69 364 TRP A N 1
ATOM 2811 C CA . TRP A 1 364 ? -0.423 -6.75 -26.453 1 88.69 364 TRP A CA 1
ATOM 2812 C C . TRP A 1 364 ? -1.144 -6.094 -27.625 1 88.69 364 TRP A C 1
ATOM 2814 O O . TRP A 1 364 ? -2.365 -5.926 -27.594 1 88.69 364 TRP A O 1
ATOM 2824 N N . ASP A 1 365 ? -0.404 -5.688 -28.516 1 89.94 365 ASP A N 1
ATOM 2825 C CA . ASP A 1 365 ? -0.913 -5.191 -29.797 1 89.94 365 ASP A CA 1
ATOM 2826 C C . ASP A 1 365 ? -0.865 -6.277 -30.859 1 89.94 365 ASP A C 1
ATOM 2828 O O . ASP A 1 365 ? -0.764 -7.465 -30.547 1 89.94 365 ASP A O 1
ATOM 2832 N N . GLU A 1 366 ? -1.047 -5.887 -32.094 1 91.38 366 GLU A N 1
ATOM 2833 C CA . GLU A 1 366 ? -1.078 -6.852 -33.188 1 91.38 366 GLU A CA 1
ATOM 2834 C C . GLU A 1 366 ? 0.213 -7.664 -33.25 1 91.38 366 GLU A C 1
ATOM 2836 O O . GLU A 1 366 ? 0.178 -8.883 -33.438 1 91.38 366 GLU A O 1
ATOM 2841 N N . ALA A 1 367 ? 1.276 -7.008 -33.031 1 89.56 367 ALA A N 1
ATOM 2842 C CA . ALA A 1 367 ? 2.576 -7.672 -33.094 1 89.56 367 ALA A CA 1
ATOM 2843 C C . ALA A 1 367 ? 2.734 -8.68 -31.969 1 89.56 367 ALA A C 1
ATOM 2845 O O . ALA A 1 367 ? 3.24 -9.789 -32.188 1 89.56 367 ALA A O 1
ATOM 2846 N N . GLY A 1 368 ? 2.312 -8.281 -30.812 1 91.12 368 GLY A N 1
ATOM 2847 C CA . GLY A 1 368 ? 2.385 -9.188 -29.672 1 91.12 368 GLY A CA 1
ATOM 2848 C C . GLY A 1 368 ? 1.504 -10.414 -29.828 1 91.12 368 GLY A C 1
ATOM 2849 O O . GLY A 1 368 ? 1.93 -11.531 -29.531 1 91.12 368 GLY A O 1
ATOM 2850 N N . ARG A 1 369 ? 0.357 -10.258 -30.359 1 93.88 369 ARG A N 1
ATOM 2851 C CA . ARG A 1 369 ? -0.551 -11.367 -30.609 1 93.88 369 ARG A CA 1
ATOM 2852 C C . ARG A 1 369 ? 0.005 -12.297 -31.688 1 93.88 369 ARG A C 1
ATOM 2854 O O . ARG A 1 369 ? -0.087 -13.523 -31.562 1 93.88 369 ARG A O 1
ATOM 2861 N N . ALA A 1 370 ? 0.531 -11.648 -32.656 1 93.5 370 ALA A N 1
ATOM 2862 C CA . ALA A 1 370 ? 1.106 -12.438 -33.719 1 93.5 370 ALA A CA 1
ATOM 2863 C C . ALA A 1 370 ? 2.287 -13.266 -33.25 1 93.5 370 ALA A C 1
ATOM 2865 O O . ALA A 1 370 ? 2.482 -14.398 -33.688 1 93.5 370 ALA A O 1
ATOM 2866 N N . GLU A 1 371 ? 3.041 -12.727 -32.375 1 93.19 371 GLU A N 1
ATOM 2867 C CA . GLU A 1 371 ? 4.18 -13.445 -31.812 1 93.19 371 GLU A CA 1
ATOM 2868 C C . GLU A 1 371 ? 3.721 -14.656 -31.016 1 93.19 371 GLU A C 1
ATOM 2870 O O . GLU A 1 371 ? 4.266 -15.758 -31.188 1 93.19 371 GLU A O 1
ATOM 2875 N N . MET A 1 372 ? 2.789 -14.484 -30.234 1 94.88 372 MET A N 1
ATOM 2876 C CA . MET A 1 372 ? 2.281 -15.602 -29.438 1 94.88 372 MET A CA 1
ATOM 2877 C C . MET A 1 372 ? 1.671 -16.672 -30.344 1 94.88 372 MET A C 1
ATOM 2879 O O . MET A 1 372 ? 1.855 -17.875 -30.109 1 94.88 372 MET A O 1
ATOM 2883 N N . ALA A 1 373 ? 0.946 -16.219 -31.375 1 96 373 ALA A N 1
ATOM 2884 C CA . ALA A 1 373 ? 0.374 -17.156 -32.344 1 96 373 ALA A CA 1
ATOM 2885 C C . ALA A 1 373 ? 1.466 -17.969 -33.031 1 96 373 ALA A C 1
ATOM 2887 O O . ALA A 1 373 ? 1.318 -19.172 -33.219 1 96 373 ALA A O 1
ATOM 2888 N N . ALA A 1 374 ? 2.514 -17.281 -33.375 1 94.38 374 ALA A N 1
ATOM 2889 C CA . ALA A 1 374 ? 3.629 -17.953 -34.031 1 94.38 374 ALA A CA 1
ATOM 2890 C C . ALA A 1 374 ? 4.234 -19.016 -33.125 1 94.38 374 ALA A C 1
ATOM 2892 O O . ALA A 1 374 ? 4.625 -20.094 -33.594 1 94.38 374 ALA A O 1
ATOM 2893 N N . VAL A 1 375 ? 4.316 -18.734 -31.828 1 95.19 375 VAL A N 1
ATOM 2894 C CA . VAL A 1 375 ? 4.871 -19.688 -30.875 1 95.19 375 VAL A CA 1
ATOM 2895 C C . VAL A 1 375 ? 4.043 -20.969 -30.875 1 95.19 375 VAL A C 1
ATOM 2897 O O . VAL A 1 375 ? 4.582 -22.062 -31.062 1 95.19 375 VAL A O 1
ATOM 2900 N N . VAL A 1 376 ? 2.744 -20.859 -30.75 1 96.5 376 VAL A N 1
ATOM 2901 C CA . VAL A 1 376 ? 1.913 -22.047 -30.562 1 96.5 376 VAL A CA 1
ATOM 2902 C C . VAL A 1 376 ? 1.731 -22.766 -31.906 1 96.5 376 VAL A C 1
ATOM 2904 O O . VAL A 1 376 ? 1.606 -24 -31.938 1 96.5 376 VAL A O 1
ATOM 2907 N N . ARG A 1 377 ? 1.786 -22.078 -33.031 1 95.19 377 ARG A N 1
ATOM 2908 C CA . ARG A 1 377 ? 1.699 -22.703 -34.344 1 95.19 377 ARG A CA 1
ATOM 2909 C C . ARG A 1 377 ? 2.949 -23.516 -34.656 1 95.19 377 ARG A C 1
ATOM 2911 O O . ARG A 1 377 ? 2.889 -24.516 -35.375 1 95.19 377 ARG A O 1
ATOM 2918 N N . SER A 1 378 ? 4.047 -23.109 -34.062 1 93.12 378 SER A N 1
ATOM 2919 C CA . SER A 1 378 ? 5.297 -23.844 -34.25 1 93.12 378 SER A CA 1
ATOM 2920 C C . SER A 1 378 ? 5.332 -25.109 -33.438 1 93.12 378 SER A C 1
ATOM 2922 O O . SER A 1 378 ? 6.246 -25.922 -33.562 1 93.12 378 SER A O 1
ATOM 2924 N N . GLY A 1 379 ? 4.328 -25.234 -32.531 1 94.38 379 GLY A N 1
ATOM 2925 C CA . GLY A 1 379 ? 4.27 -26.391 -31.641 1 94.38 379 GLY A CA 1
ATOM 2926 C C . GLY A 1 379 ? 4.758 -26.094 -30.234 1 94.38 379 GLY A C 1
ATOM 2927 O O . GLY A 1 379 ? 4.656 -26.938 -29.344 1 94.38 379 GLY A O 1
ATOM 2928 N N . GLY A 1 380 ? 5.293 -24.906 -30.078 1 95.69 380 GLY A N 1
ATOM 2929 C CA . GLY A 1 380 ? 5.719 -24.484 -28.75 1 95.69 380 GLY A CA 1
ATOM 2930 C C . GLY A 1 380 ? 4.562 -24.125 -27.844 1 95.69 380 GLY A C 1
ATOM 2931 O O . GLY A 1 380 ? 3.398 -24.203 -28.234 1 95.69 380 GLY A O 1
ATOM 2932 N N . ARG A 1 381 ? 4.844 -23.75 -26.625 1 97.44 381 ARG A N 1
ATOM 2933 C CA . ARG A 1 381 ? 3.859 -23.328 -25.641 1 97.44 381 ARG A CA 1
ATOM 2934 C C . ARG A 1 381 ? 4.086 -21.875 -25.219 1 97.44 381 ARG A C 1
ATOM 2936 O O . ARG A 1 381 ? 5.203 -21.359 -25.328 1 97.44 381 ARG A O 1
ATOM 2943 N N . ALA A 1 382 ? 2.988 -21.219 -24.781 1 97.88 382 ALA A N 1
ATOM 2944 C CA . ALA A 1 382 ? 3.113 -19.797 -24.516 1 97.88 382 ALA A CA 1
ATOM 2945 C C . ALA A 1 382 ? 2.396 -19.406 -23.234 1 97.88 382 ALA A C 1
ATOM 2947 O O . ALA A 1 382 ? 1.418 -20.047 -22.844 1 97.88 382 ALA A O 1
ATOM 2948 N N . VAL A 1 383 ? 2.869 -18.438 -22.516 1 98.06 383 VAL A N 1
ATOM 2949 C CA . VAL A 1 383 ? 2.262 -17.75 -21.375 1 98.06 383 VAL A CA 1
ATOM 2950 C C . VAL A 1 383 ? 2.201 -16.25 -21.641 1 98.06 383 VAL A C 1
ATOM 2952 O O . VAL A 1 383 ? 3.17 -15.664 -22.125 1 98.06 383 VAL A O 1
ATOM 2955 N N . ARG A 1 384 ? 1.151 -15.609 -21.359 1 97.31 384 ARG A N 1
ATOM 2956 C CA . ARG A 1 384 ? 1.016 -14.18 -21.578 1 97.31 384 ARG A CA 1
ATOM 2957 C C . ARG A 1 384 ? 1.3 -13.391 -20.312 1 97.31 384 ARG A C 1
ATOM 2959 O O . ARG A 1 384 ? 0.734 -13.688 -19.25 1 97.31 384 ARG A O 1
ATOM 2966 N N . SER A 1 385 ? 2.133 -12.375 -20.438 1 96.19 385 SER A N 1
ATOM 2967 C CA . SER A 1 385 ? 2.324 -11.406 -19.359 1 96.19 385 SER A CA 1
ATOM 2968 C C . SER A 1 385 ? 2.076 -9.977 -19.844 1 96.19 385 SER A C 1
ATOM 2970 O O . SER A 1 385 ? 1.932 -9.055 -19.047 1 96.19 385 SER A O 1
ATOM 2972 N N . SER A 1 386 ? 2.064 -9.797 -21.156 1 92 386 SER A N 1
ATOM 2973 C CA . SER A 1 386 ? 1.794 -8.484 -21.719 1 92 386 SER A CA 1
ATOM 2974 C C . SER A 1 386 ? 0.465 -7.926 -21.234 1 92 386 SER A C 1
ATOM 2976 O O . SER A 1 386 ? -0.561 -8.609 -21.281 1 92 386 SER A O 1
ATOM 2978 N N . GLY A 1 387 ? 0.548 -6.723 -20.766 1 89.75 387 GLY A N 1
ATOM 2979 C CA . GLY A 1 387 ? -0.662 -6.086 -20.266 1 89.75 387 GLY A CA 1
ATOM 2980 C C . GLY A 1 387 ? -0.941 -6.391 -18.797 1 89.75 387 GLY A C 1
ATOM 2981 O O . GLY A 1 387 ? -1.882 -5.848 -18.219 1 89.75 387 GLY A O 1
ATOM 2982 N N . PHE A 1 388 ? -0.15 -7.254 -18.172 1 93.81 388 PHE A N 1
ATOM 2983 C CA . PHE A 1 388 ? -0.372 -7.629 -16.781 1 93.81 388 PHE A CA 1
ATOM 2984 C C . PHE A 1 388 ? 0.824 -7.238 -15.922 1 93.81 388 PHE A C 1
ATOM 2986 O O . PHE A 1 388 ? 1.226 -7.992 -15.031 1 93.81 388 PHE A O 1
ATOM 2993 N N . TYR A 1 389 ? 1.43 -6.098 -16.281 1 91.31 389 TYR A N 1
ATOM 2994 C CA . TYR A 1 389 ? 2.416 -5.492 -15.391 1 91.31 389 TYR A CA 1
ATOM 2995 C C . TYR A 1 389 ? 1.735 -4.707 -14.281 1 91.31 389 TYR A C 1
ATOM 2997 O O . TYR A 1 389 ? 1.105 -3.676 -14.531 1 91.31 389 TYR A O 1
ATOM 3005 N N . PHE A 1 390 ? 1.906 -5.184 -13.078 1 89.44 390 PHE A N 1
ATOM 3006 C CA . PHE A 1 390 ? 1.159 -4.602 -11.969 1 89.44 390 PHE A CA 1
ATOM 3007 C C . PHE A 1 390 ? 2.041 -3.66 -11.156 1 89.44 390 PHE A C 1
ATOM 3009 O O . PHE A 1 390 ? 1.687 -3.277 -10.039 1 89.44 390 PHE A O 1
ATOM 3016 N N . ASP A 1 391 ? 3.148 -3.297 -11.766 1 83.44 391 ASP A N 1
ATOM 3017 C CA . ASP A 1 391 ? 4.082 -2.416 -11.07 1 83.44 391 ASP A CA 1
ATOM 3018 C C . ASP A 1 391 ? 3.803 -0.952 -11.398 1 83.44 391 ASP A C 1
ATOM 3020 O O . ASP A 1 391 ? 4.391 -0.052 -10.797 1 83.44 391 ASP A O 1
ATOM 3024 N N . GLY A 1 392 ? 2.865 -0.678 -12.336 1 71.19 392 GLY A N 1
ATOM 3025 C CA . GLY A 1 392 ? 2.58 0.698 -12.711 1 71.19 392 GLY A CA 1
ATOM 3026 C C . GLY A 1 392 ? 1.8 1.455 -11.648 1 71.19 392 GLY A C 1
ATOM 3027 O O . GLY A 1 392 ? 1.396 0.879 -10.641 1 71.19 392 GLY A O 1
ATOM 3028 N N . GLY A 1 393 ? 1.606 2.846 -11.93 1 61.34 393 GLY A N 1
ATOM 3029 C CA . GLY A 1 393 ? 0.826 3.709 -11.055 1 61.34 393 GLY A CA 1
ATOM 3030 C C . GLY A 1 393 ? 1.642 4.828 -10.438 1 61.34 393 GLY A C 1
ATOM 3031 O O . GLY A 1 393 ? 2.484 5.43 -11.109 1 61.34 393 GLY A O 1
ATOM 3032 N N . TYR A 1 394 ? 1.574 4.977 -9.133 1 54.38 394 TYR A N 1
ATOM 3033 C CA . TYR A 1 394 ? 1.93 6.172 -8.375 1 54.38 394 TYR A CA 1
ATOM 3034 C C . TYR A 1 394 ? 3.363 6.598 -8.672 1 54.38 394 TYR A C 1
ATOM 3036 O O . TYR A 1 394 ? 3.639 7.785 -8.867 1 54.38 394 TYR A O 1
ATOM 3044 N N . SER A 1 395 ? 4.293 5.574 -8.664 1 50.56 395 SER A N 1
ATOM 3045 C CA . SER A 1 395 ? 5.711 5.898 -8.562 1 50.56 395 SER A CA 1
ATOM 3046 C C . SER A 1 395 ? 6.309 6.211 -9.93 1 50.56 395 SER A C 1
ATOM 3048 O O . SER A 1 395 ? 7.375 6.828 -10.016 1 50.56 395 SER A O 1
ATOM 3050 N N . THR A 1 396 ? 5.547 5.73 -10.961 1 49.94 396 THR A N 1
ATOM 3051 C CA . THR A 1 396 ? 6.242 5.797 -12.242 1 49.94 396 THR A CA 1
ATOM 3052 C C . THR A 1 396 ? 5.551 6.785 -13.18 1 49.94 396 THR A C 1
ATOM 3054 O O . THR A 1 396 ? 6.023 7.023 -14.297 1 49.94 396 THR A O 1
ATOM 3057 N N . GLY A 1 397 ? 4.637 7.496 -12.594 1 53.62 397 GLY A N 1
ATOM 3058 C CA . GLY A 1 397 ? 3.889 8.359 -13.492 1 53.62 397 GLY A CA 1
ATOM 3059 C C . GLY A 1 397 ? 3.004 7.598 -14.461 1 53.62 397 GLY A C 1
ATOM 3060 O O . GLY A 1 397 ? 2.225 8.195 -15.203 1 53.62 397 GLY A O 1
ATOM 3061 N N . GLY A 1 398 ? 3.146 6.289 -14.422 1 59.22 398 GLY A N 1
ATOM 3062 C CA . GLY A 1 398 ? 2.35 5.566 -15.398 1 59.22 398 GLY A CA 1
ATOM 3063 C C . GLY A 1 398 ? 0.989 5.152 -14.867 1 59.22 398 GLY A C 1
ATOM 3064 O O . GLY A 1 398 ? 0.694 5.332 -13.688 1 59.22 398 GLY A O 1
ATOM 3065 N N . ARG A 1 399 ? 0.126 4.938 -15.875 1 65.56 399 ARG A N 1
ATOM 3066 C CA . ARG A 1 399 ? -1.214 4.461 -15.547 1 65.56 399 ARG A CA 1
ATOM 3067 C C . ARG A 1 399 ? -1.169 3.043 -14.992 1 65.56 399 ARG A C 1
ATOM 3069 O O . ARG A 1 399 ? -0.376 2.215 -15.445 1 65.56 399 ARG A O 1
ATOM 3076 N N . ALA A 1 400 ? -1.817 2.832 -13.844 1 69.06 400 ALA A N 1
ATOM 3077 C CA . ALA A 1 400 ? -1.944 1.479 -13.312 1 69.06 400 ALA A CA 1
ATOM 3078 C C . ALA A 1 400 ? -2.992 0.681 -14.078 1 69.06 400 ALA A C 1
ATOM 3080 O O . ALA A 1 400 ? -4.004 1.232 -14.516 1 69.06 400 ALA A O 1
ATOM 3081 N N . THR A 1 401 ? -2.637 -0.574 -14.328 1 74.38 401 THR A N 1
ATOM 3082 C CA . THR A 1 401 ? -3.641 -1.494 -14.852 1 74.38 401 THR A CA 1
ATOM 3083 C C . THR A 1 401 ? -4.82 -1.611 -13.891 1 74.38 401 THR A C 1
ATOM 3085 O O . THR A 1 401 ? -4.637 -1.805 -12.688 1 74.38 401 THR A O 1
ATOM 3088 N N . VAL A 1 402 ? -6.035 -1.44 -14.422 1 80.38 402 VAL A N 1
ATOM 3089 C CA . VAL A 1 402 ? -7.227 -1.518 -13.578 1 80.38 402 VAL A CA 1
ATOM 3090 C C . VAL A 1 402 ? -7.898 -2.879 -13.758 1 80.38 402 VAL A C 1
ATOM 3092 O O . VAL A 1 402 ? -7.625 -3.588 -14.727 1 80.38 402 VAL A O 1
ATOM 3095 N N . TRP A 1 403 ? -8.75 -3.246 -12.844 1 85.56 403 TRP A N 1
ATOM 3096 C CA . TRP A 1 403 ? -9.328 -4.586 -12.828 1 85.56 403 TRP A CA 1
ATOM 3097 C C . TRP A 1 403 ? -10.188 -4.828 -14.062 1 85.56 403 TRP A C 1
ATOM 3099 O O . TRP A 1 403 ? -10.273 -5.957 -14.555 1 85.56 403 TRP A O 1
ATOM 3109 N N . GLU A 1 404 ? -10.781 -3.756 -14.625 1 86.88 404 GLU A N 1
ATOM 3110 C CA . GLU A 1 404 ? -11.609 -3.893 -15.82 1 86.88 404 GLU A CA 1
ATOM 3111 C C . GLU A 1 404 ? -10.781 -4.367 -17.016 1 86.88 404 GLU A C 1
ATOM 3113 O O . GLU A 1 404 ? -11.25 -5.191 -17.797 1 86.88 404 GLU A O 1
ATOM 3118 N N . GLU A 1 405 ? -9.609 -3.842 -17.062 1 87.31 405 GLU A N 1
ATOM 3119 C CA . GLU A 1 405 ? -8.727 -4.258 -18.141 1 87.31 405 GLU A CA 1
ATOM 3120 C C . GLU A 1 405 ? -8.305 -5.719 -17.984 1 87.31 405 GLU A C 1
ATOM 3122 O O . GLU A 1 405 ? -8.148 -6.438 -18.984 1 87.31 405 GLU A O 1
ATOM 3127 N N . VAL A 1 406 ? -8.195 -6.16 -16.781 1 91.75 406 VAL A N 1
ATOM 3128 C CA . VAL A 1 406 ? -7.742 -7.516 -16.484 1 91.75 406 VAL A CA 1
ATOM 3129 C C . VAL A 1 406 ? -8.844 -8.516 -16.828 1 91.75 406 VAL A C 1
ATOM 3131 O O . VAL A 1 406 ? -8.625 -9.469 -17.578 1 91.75 406 VAL A O 1
ATOM 3134 N N . ILE A 1 407 ? -10.078 -8.219 -16.375 1 93.06 407 ILE A N 1
ATOM 3135 C CA . ILE A 1 407 ? -11.164 -9.18 -16.547 1 93.06 407 ILE A CA 1
ATOM 3136 C C . ILE A 1 407 ? -11.57 -9.25 -18.016 1 93.06 407 ILE A C 1
ATOM 3138 O O . ILE A 1 407 ? -12.016 -10.297 -18.484 1 93.06 407 ILE A O 1
ATOM 3142 N N . ASN A 1 408 ? -11.375 -8.18 -18.75 1 91.38 408 ASN A N 1
ATOM 3143 C CA . ASN A 1 408 ? -11.805 -8.117 -20.141 1 91.38 408 ASN A CA 1
ATOM 3144 C C . ASN A 1 408 ? -10.68 -8.5 -21.094 1 91.38 408 ASN A C 1
ATOM 3146 O O . ASN A 1 408 ? -10.859 -8.477 -22.312 1 91.38 408 ASN A O 1
ATOM 3150 N N . ALA A 1 409 ? -9.594 -8.922 -20.562 1 90.31 409 ALA A N 1
ATOM 3151 C CA . ALA A 1 409 ? -8.414 -9.172 -21.375 1 90.31 409 ALA A CA 1
ATOM 3152 C C . ALA A 1 409 ? -8.609 -10.398 -22.266 1 90.31 409 ALA A C 1
ATOM 3154 O O . ALA A 1 409 ? -9.172 -11.406 -21.828 1 90.31 409 ALA A O 1
ATOM 3155 N N . GLN A 1 410 ? -8.195 -10.258 -23.516 1 89.62 410 GLN A N 1
ATOM 3156 C CA . GLN A 1 410 ? -8.07 -11.406 -24.406 1 89.62 410 GLN A CA 1
ATOM 3157 C C . GLN A 1 410 ? -6.797 -12.188 -24.125 1 89.62 410 GLN A C 1
ATOM 3159 O O . GLN A 1 410 ? -5.688 -11.68 -24.297 1 89.62 410 GLN A O 1
ATOM 3164 N N . LEU A 1 411 ? -6.98 -13.445 -23.656 1 92.25 411 LEU A N 1
ATOM 3165 C CA . LEU A 1 411 ? -5.812 -14.195 -23.219 1 92.25 411 LEU A CA 1
ATOM 3166 C C . LEU A 1 411 ? -5.227 -15.016 -24.359 1 92.25 411 LEU A C 1
ATOM 3168 O O . LEU A 1 411 ? -4.031 -15.32 -24.359 1 92.25 411 LEU A O 1
ATOM 3172 N N . VAL A 1 412 ? -6.055 -15.367 -25.297 1 93.94 412 VAL A N 1
ATOM 3173 C CA . VAL A 1 412 ? -5.66 -16.203 -26.438 1 93.94 412 VAL A CA 1
ATOM 3174 C C . VAL A 1 412 ? -5.809 -15.406 -27.734 1 93.94 412 VAL A C 1
ATOM 3176 O O . VAL A 1 412 ? -6.863 -14.82 -27.984 1 93.94 412 VAL A O 1
ATOM 3179 N N . PRO A 1 413 ? -4.711 -15.352 -28.516 1 94.69 413 PRO A N 1
ATOM 3180 C CA . PRO A 1 413 ? -4.879 -14.695 -29.812 1 94.69 413 PRO A CA 1
ATOM 3181 C C . PRO A 1 413 ? -6 -15.312 -30.656 1 94.69 413 PRO A C 1
ATOM 3183 O O . PRO A 1 413 ? -6.211 -16.531 -30.609 1 94.69 413 PRO A O 1
ATOM 3186 N N . PRO A 1 414 ? -6.688 -14.469 -31.438 1 92.81 414 PRO A N 1
ATOM 3187 C CA . PRO A 1 414 ? -7.766 -15 -32.281 1 92.81 414 PRO A CA 1
ATOM 3188 C C . PRO A 1 414 ? -7.254 -15.859 -33.438 1 92.81 414 PRO A C 1
ATOM 3190 O O . PRO A 1 414 ? -6.086 -15.75 -33.812 1 92.81 414 PRO A O 1
ATOM 3193 N N . GLY A 1 415 ? -8.078 -16.703 -33.906 1 94.31 415 GLY A N 1
ATOM 3194 C CA . GLY A 1 415 ? -7.805 -17.438 -35.125 1 94.31 415 GLY A CA 1
ATOM 3195 C C . GLY A 1 415 ? -7.02 -18.719 -34.906 1 94.31 415 GLY A C 1
ATOM 3196 O O . GLY A 1 415 ? -6.527 -19.312 -35.875 1 94.31 415 GLY A O 1
ATOM 3197 N N . LEU A 1 416 ? -6.871 -19.141 -33.688 1 96.19 416 LEU A N 1
ATOM 3198 C CA . LEU A 1 416 ? -6.145 -20.375 -33.406 1 96.19 416 LEU A CA 1
ATOM 3199 C C . LEU A 1 416 ? -7.074 -21.578 -33.469 1 96.19 416 LEU A C 1
ATOM 3201 O O . LEU A 1 416 ? -8.266 -21.469 -33.156 1 96.19 416 LEU A O 1
ATOM 3205 N N . SER A 1 417 ? -6.492 -22.75 -33.844 1 96.44 417 SER A N 1
ATOM 3206 C CA . SER A 1 417 ? -7.203 -24.016 -33.719 1 96.44 417 SER A CA 1
ATOM 3207 C C . SER A 1 417 ? -7.285 -24.438 -32.25 1 96.44 417 SER A C 1
ATOM 3209 O O . SER A 1 417 ? -6.582 -23.875 -31.391 1 96.44 417 SER A O 1
ATOM 3211 N N . ALA A 1 418 ? -8.117 -25.406 -31.969 1 94.5 418 ALA A N 1
ATOM 3212 C CA . ALA A 1 418 ? -8.281 -25.891 -30.609 1 94.5 418 ALA A CA 1
ATOM 3213 C C . ALA A 1 418 ? -6.957 -26.422 -30.047 1 94.5 418 ALA A C 1
ATOM 3215 O O . ALA A 1 418 ? -6.633 -26.203 -28.891 1 94.5 418 ALA A O 1
ATOM 3216 N N . GLU A 1 419 ? -6.273 -27.062 -30.922 1 95.75 419 GLU A N 1
ATOM 3217 C CA . GLU A 1 419 ? -4.984 -27.609 -30.516 1 95.75 419 GLU A CA 1
ATOM 3218 C C . GLU A 1 419 ? -3.986 -26.5 -30.203 1 95.75 419 GLU A C 1
ATOM 3220 O O . GLU A 1 419 ? -3.266 -26.562 -29.203 1 95.75 419 GLU A O 1
ATOM 3225 N N . GLU A 1 420 ? -3.955 -25.484 -31.078 1 96.31 420 GLU A N 1
ATOM 3226 C CA . GLU A 1 420 ? -3.07 -24.344 -30.875 1 96.31 420 GLU A CA 1
ATOM 3227 C C . GLU A 1 420 ? -3.438 -23.594 -29.594 1 96.31 420 GLU A C 1
ATOM 3229 O O . GLU A 1 420 ? -2.561 -23.188 -28.828 1 96.31 420 GLU A O 1
ATOM 3234 N N . GLU A 1 421 ? -4.715 -23.453 -29.359 1 95.81 421 GLU A N 1
ATOM 3235 C CA . GLU A 1 421 ? -5.199 -22.766 -28.156 1 95.81 421 GLU A CA 1
ATOM 3236 C C . GLU A 1 421 ? -4.766 -23.484 -26.891 1 95.81 421 GLU A C 1
ATOM 3238 O O . GLU A 1 421 ? -4.461 -22.859 -25.875 1 95.81 421 GLU A O 1
ATOM 3243 N N . SER A 1 422 ? -4.75 -24.75 -27 1 95.12 422 SER A N 1
ATOM 3244 C CA . SER A 1 422 ? -4.402 -25.547 -25.828 1 95.12 422 SER A CA 1
ATOM 3245 C C . SER A 1 422 ? -2.936 -25.375 -25.453 1 95.12 422 SER A C 1
ATOM 3247 O O . SER A 1 422 ? -2.52 -25.734 -24.344 1 95.12 422 SER A O 1
ATOM 3249 N N . ARG A 1 423 ? -2.111 -24.781 -26.312 1 97.19 423 ARG A N 1
ATOM 3250 C CA . ARG A 1 423 ? -0.692 -24.547 -26.062 1 97.19 423 ARG A CA 1
ATOM 3251 C C . ARG A 1 423 ? -0.463 -23.188 -25.422 1 97.19 423 ARG A C 1
ATOM 3253 O O . ARG A 1 423 ? 0.657 -22.859 -25.031 1 97.19 423 ARG A O 1
ATOM 3260 N N . VAL A 1 424 ? -1.548 -22.422 -25.375 1 97.44 424 VAL A N 1
ATOM 3261 C CA . VAL A 1 424 ? -1.523 -21.266 -24.5 1 97.44 424 VAL A CA 1
ATOM 3262 C C . VAL A 1 424 ? -1.785 -21.703 -23.062 1 97.44 424 VAL A C 1
ATOM 3264 O O . VAL A 1 424 ? -2.928 -21.969 -22.688 1 97.44 424 VAL A O 1
ATOM 3267 N N . LEU A 1 425 ? -0.756 -21.688 -22.25 1 98.06 425 LEU A N 1
ATOM 3268 C CA . LEU A 1 425 ? -0.791 -22.312 -20.938 1 98.06 425 LEU A CA 1
ATOM 3269 C C . LEU A 1 425 ? -1.529 -21.438 -19.938 1 98.06 425 LEU A C 1
ATOM 3271 O O . LEU A 1 425 ? -2.039 -21.922 -18.922 1 98.06 425 LEU A O 1
ATOM 3275 N N . GLY A 1 426 ? -1.529 -20.125 -20.141 1 97.81 426 GLY A N 1
ATOM 3276 C CA . GLY A 1 426 ? -2.16 -19.188 -19.234 1 97.81 426 GLY A CA 1
ATOM 3277 C C . GLY A 1 426 ? -1.504 -17.812 -19.234 1 97.81 426 GLY A C 1
ATOM 3278 O O . GLY A 1 426 ? -1.095 -17.328 -20.297 1 97.81 426 GLY A O 1
ATOM 3279 N N . ALA A 1 427 ? -1.542 -17.156 -18.109 1 98.06 427 ALA A N 1
ATOM 3280 C CA . ALA A 1 427 ? -0.996 -15.797 -17.969 1 98.06 427 ALA A CA 1
ATOM 3281 C C . ALA A 1 427 ? -0.385 -15.586 -16.594 1 98.06 427 ALA A C 1
ATOM 3283 O O . ALA A 1 427 ? -0.641 -16.359 -15.664 1 98.06 427 ALA A O 1
ATOM 3284 N N . GLU A 1 428 ? 0.427 -14.562 -16.547 1 97.88 428 GLU A N 1
ATOM 3285 C CA . GLU A 1 428 ? 1.118 -14.219 -15.312 1 97.88 428 GLU A CA 1
ATOM 3286 C C . GLU A 1 428 ? 1.118 -12.711 -15.086 1 97.88 428 GLU A C 1
ATOM 3288 O O . GLU A 1 428 ? 1.375 -11.938 -16.016 1 97.88 428 GLU A O 1
ATOM 3293 N N . ALA A 1 429 ? 0.714 -12.336 -13.867 1 96.94 429 ALA A N 1
ATOM 3294 C CA . ALA A 1 429 ? 0.939 -10.953 -13.445 1 96.94 429 ALA A CA 1
ATOM 3295 C C . ALA A 1 429 ? 2.389 -10.742 -13.016 1 96.94 429 ALA A C 1
ATOM 3297 O O . ALA A 1 429 ? 2.922 -11.508 -12.211 1 96.94 429 ALA A O 1
ATOM 3298 N N . CYS A 1 430 ? 3.004 -9.719 -13.609 1 96.19 430 CYS A N 1
ATOM 3299 C CA . CYS A 1 430 ? 4.402 -9.461 -13.281 1 96.19 430 CYS A CA 1
ATOM 3300 C C . CYS A 1 430 ? 4.539 -8.211 -12.422 1 96.19 430 CYS A C 1
ATOM 3302 O O . CYS A 1 430 ? 3.961 -7.168 -12.734 1 96.19 430 CYS A O 1
ATOM 3304 N N . LEU A 1 431 ? 5.219 -8.352 -11.328 1 94.5 431 LEU A N 1
ATOM 3305 C CA . LEU A 1 431 ? 5.582 -7.211 -10.492 1 94.5 431 LEU A CA 1
ATOM 3306 C C . LEU A 1 431 ? 7.09 -7 -10.484 1 94.5 431 LEU A C 1
ATOM 3308 O O . LEU A 1 431 ? 7.812 -7.664 -9.742 1 94.5 431 LEU A O 1
ATOM 3312 N N . TRP A 1 432 ? 7.512 -6.059 -11.266 1 91 432 TRP A N 1
ATOM 3313 C CA . TRP A 1 432 ? 8.93 -5.723 -11.344 1 91 432 TRP A CA 1
ATOM 3314 C C . TRP A 1 432 ? 9.367 -4.898 -10.141 1 91 432 TRP A C 1
ATOM 3316 O O . TRP A 1 432 ? 8.625 -4.027 -9.672 1 91 432 TRP A O 1
ATOM 3326 N N . GLY A 1 433 ? 10.555 -5.109 -9.641 1 86.81 433 GLY A N 1
ATOM 3327 C CA . GLY A 1 433 ? 11.016 -4.59 -8.367 1 86.81 433 GLY A CA 1
ATOM 3328 C C . GLY A 1 433 ? 11.586 -3.189 -8.461 1 86.81 433 GLY A C 1
ATOM 3329 O O . GLY A 1 433 ? 12.102 -2.654 -7.48 1 86.81 433 GLY A O 1
ATOM 3330 N N . GLU A 1 434 ? 11.484 -2.533 -9.57 1 78.25 434 GLU A N 1
ATOM 3331 C CA . GLU A 1 434 ? 12 -1.175 -9.703 1 78.25 434 GLU A CA 1
ATOM 3332 C C . GLU A 1 434 ? 11.188 -0.19 -8.867 1 78.25 434 GLU A C 1
ATOM 3334 O O . GLU A 1 434 ? 11.711 0.823 -8.406 1 78.25 434 GLU A O 1
ATOM 3339 N N . VAL A 1 435 ? 9.914 -0.479 -8.727 1 74.94 435 VAL A N 1
ATOM 3340 C CA . VAL A 1 435 ? 9.039 0.472 -8.047 1 74.94 435 VAL A CA 1
ATOM 3341 C C . VAL A 1 435 ? 8.211 -0.251 -6.984 1 74.94 435 VAL A C 1
ATOM 3343 O O . VAL A 1 435 ? 7.109 0.185 -6.645 1 74.94 435 VAL A O 1
ATOM 3346 N N . ALA A 1 436 ? 8.68 -1.408 -6.637 1 81 436 ALA A N 1
ATOM 3347 C CA . ALA A 1 436 ? 7.965 -2.176 -5.621 1 81 436 ALA A CA 1
ATOM 3348 C C . ALA A 1 436 ? 8.93 -2.805 -4.625 1 81 436 ALA A C 1
ATOM 3350 O O . ALA A 1 436 ? 9.984 -3.322 -5.008 1 81 436 ALA A O 1
ATOM 3351 N N . ASP A 1 437 ? 8.609 -2.553 -3.438 1 83.06 437 ASP A N 1
ATOM 3352 C CA . ASP A 1 437 ? 9.352 -3.25 -2.389 1 83.06 437 ASP A CA 1
ATOM 3353 C C . ASP A 1 437 ? 8.422 -4.098 -1.529 1 83.06 437 ASP A C 1
ATOM 3355 O O . ASP A 1 437 ? 7.242 -4.266 -1.859 1 83.06 437 ASP A O 1
ATOM 3359 N N . GLU A 1 438 ? 8.984 -4.699 -0.556 1 86.44 438 GLU A N 1
ATOM 3360 C CA . GLU A 1 438 ? 8.234 -5.656 0.253 1 86.44 438 GLU A CA 1
ATOM 3361 C C . GLU A 1 438 ? 7.055 -4.984 0.951 1 86.44 438 GLU A C 1
ATOM 3363 O O . GLU A 1 438 ? 6.008 -5.602 1.146 1 86.44 438 GLU A O 1
ATOM 3368 N N . LEU A 1 439 ? 7.172 -3.764 1.242 1 81.69 439 LEU A N 1
ATOM 3369 C CA . LEU A 1 439 ? 6.148 -3.051 1.998 1 81.69 439 LEU A CA 1
ATOM 3370 C C . LEU A 1 439 ? 4.934 -2.762 1.125 1 81.69 439 LEU A C 1
ATOM 3372 O O . LEU A 1 439 ? 3.844 -2.488 1.639 1 81.69 439 LEU A O 1
ATOM 3376 N N . PHE A 1 440 ? 5.105 -2.895 -0.181 1 82.88 440 PHE A N 1
ATOM 3377 C CA . PHE A 1 440 ? 4.02 -2.578 -1.103 1 82.88 440 PHE A CA 1
ATOM 3378 C C . PHE A 1 440 ? 3.717 -3.766 -2.008 1 82.88 440 PHE A C 1
ATOM 3380 O O . PHE A 1 440 ? 2.969 -3.639 -2.979 1 82.88 440 PHE A O 1
ATOM 3387 N N . LEU A 1 441 ? 4.215 -4.816 -1.687 1 90.56 441 LEU A N 1
ATOM 3388 C CA . LEU A 1 441 ? 4.137 -6.023 -2.502 1 90.56 441 LEU A CA 1
ATOM 3389 C C . LEU A 1 441 ? 2.691 -6.488 -2.645 1 90.56 441 LEU A C 1
ATOM 3391 O O . LEU A 1 441 ? 2.189 -6.641 -3.76 1 90.56 441 LEU A O 1
ATOM 3395 N N . ASP A 1 442 ? 1.978 -6.582 -1.518 1 91.75 442 ASP A N 1
ATOM 3396 C CA . ASP A 1 442 ? 0.612 -7.098 -1.517 1 91.75 442 ASP A CA 1
ATOM 3397 C C . ASP A 1 442 ? -0.339 -6.137 -2.223 1 91.75 442 ASP A C 1
ATOM 3399 O O . ASP A 1 442 ? -1.159 -6.555 -3.043 1 91.75 442 ASP A O 1
ATOM 3403 N N . GLN A 1 443 ? -0.142 -4.934 -1.976 1 86.19 443 GLN A N 1
ATOM 3404 C CA . GLN A 1 443 ? -1.071 -3.924 -2.475 1 86.19 443 GLN A CA 1
ATOM 3405 C C . GLN A 1 443 ? -0.951 -3.766 -3.986 1 86.19 443 GLN A C 1
ATOM 3407 O O . GLN A 1 443 ? -1.935 -3.461 -4.664 1 86.19 443 GLN A O 1
ATOM 3412 N N . LYS A 1 444 ? 0.199 -3.961 -4.48 1 88.19 444 LYS A N 1
ATOM 3413 C CA . LYS A 1 444 ? 0.41 -3.83 -5.918 1 88.19 444 LYS A CA 1
ATOM 3414 C C . LYS A 1 444 ? -0.125 -5.051 -6.664 1 88.19 444 LYS A C 1
ATOM 3416 O O . LYS A 1 444 ? -0.593 -4.934 -7.801 1 88.19 444 LYS A O 1
ATOM 3421 N N . LEU A 1 445 ? -0.093 -6.109 -6.016 1 94 445 LEU A N 1
ATOM 3422 C CA . LEU A 1 445 ? -0.494 -7.34 -6.688 1 94 445 LEU A CA 1
ATOM 3423 C C . LEU A 1 445 ? -1.985 -7.602 -6.504 1 94 445 LEU A C 1
ATOM 3425 O O . LEU A 1 445 ? -2.703 -7.84 -7.477 1 94 445 LEU A O 1
ATOM 3429 N N . TRP A 1 446 ? -2.369 -7.57 -5.273 1 93.12 446 TRP A N 1
ATOM 3430 C CA . TRP A 1 446 ? -3.729 -7.969 -4.922 1 93.12 446 TRP A CA 1
ATOM 3431 C C . TRP A 1 446 ? -4.59 -6.75 -4.613 1 93.12 446 TRP A C 1
ATOM 3433 O O . TRP A 1 446 ? -4.152 -5.828 -3.926 1 93.12 446 TRP A O 1
ATOM 3443 N N . LEU A 1 447 ? -5.613 -6.707 -5.355 1 91.06 447 LEU A N 1
ATOM 3444 C CA . LEU A 1 447 ? -6.773 -7.508 -5.727 1 91.06 447 LEU A CA 1
ATOM 3445 C C . LEU A 1 447 ? -6.809 -7.75 -7.23 1 91.06 447 LEU A C 1
ATOM 3447 O O . LEU A 1 447 ? -7.5 -8.656 -7.703 1 91.06 447 LEU A O 1
ATOM 3451 N N . ARG A 1 448 ? -5.949 -7.098 -7.949 1 92.06 448 ARG A N 1
ATOM 3452 C CA . ARG A 1 448 ? -5.93 -7.25 -9.398 1 92.06 448 ARG A CA 1
ATOM 3453 C C . ARG A 1 448 ? -5.531 -8.664 -9.797 1 92.06 448 ARG A C 1
ATOM 3455 O O . ARG A 1 448 ? -6.074 -9.227 -10.758 1 92.06 448 ARG A O 1
ATOM 3462 N N . ALA A 1 449 ? -4.633 -9.227 -9.039 1 96.56 449 ALA A N 1
ATOM 3463 C CA . ALA A 1 449 ? -4.234 -10.602 -9.328 1 96.56 449 ALA A CA 1
ATOM 3464 C C . ALA A 1 449 ? -5.387 -11.57 -9.062 1 96.56 449 ALA A C 1
ATOM 3466 O O . ALA A 1 449 ? -5.477 -12.625 -9.703 1 96.56 449 ALA A O 1
ATOM 3467 N N . SER A 1 450 ? -6.23 -11.234 -8.141 1 96.75 450 SER A N 1
ATOM 3468 C CA . SER A 1 450 ? -7.43 -12.047 -7.938 1 96.75 450 SER A CA 1
ATOM 3469 C C . SER A 1 450 ? -8.344 -12 -9.156 1 96.75 450 SER A C 1
ATOM 3471 O O . SER A 1 450 ? -8.984 -13 -9.5 1 96.75 450 SER A O 1
ATOM 3473 N N . VAL A 1 451 ? -8.445 -10.875 -9.758 1 95.06 451 VAL A N 1
ATOM 3474 C CA . VAL A 1 451 ? -9.242 -10.734 -10.969 1 95.06 451 VAL A CA 1
ATOM 3475 C C . VAL A 1 451 ? -8.625 -11.547 -12.102 1 95.06 451 VAL A C 1
ATOM 3477 O O . VAL A 1 451 ? -9.336 -12.188 -12.875 1 95.06 451 VAL A O 1
ATOM 3480 N N . LEU A 1 452 ? -7.32 -11.492 -12.141 1 97.19 452 LEU A N 1
ATOM 3481 C CA . LEU A 1 452 ? -6.645 -12.336 -13.125 1 97.19 452 LEU A CA 1
ATOM 3482 C C . LEU A 1 452 ? -6.93 -13.812 -12.859 1 97.19 452 LEU A C 1
ATOM 3484 O O . LEU A 1 452 ? -7.109 -14.594 -13.797 1 97.19 452 LEU A O 1
ATOM 3488 N N . ALA A 1 453 ? -6.938 -14.172 -11.594 1 98.25 453 ALA A N 1
ATOM 3489 C CA . ALA A 1 453 ? -7.289 -15.547 -11.227 1 98.25 453 ALA A CA 1
ATOM 3490 C C . ALA A 1 453 ? -8.664 -15.922 -11.758 1 98.25 453 ALA A C 1
ATOM 3492 O O . ALA A 1 453 ? -8.859 -17.016 -12.273 1 98.25 453 ALA A O 1
ATOM 3493 N N . GLU A 1 454 ? -9.602 -14.992 -11.625 1 97.06 454 GLU A N 1
ATOM 3494 C CA . GLU A 1 454 ? -10.93 -15.188 -12.18 1 97.06 454 GLU A CA 1
ATOM 3495 C C . GLU A 1 454 ? -10.867 -15.43 -13.688 1 97.06 454 GLU A C 1
ATOM 3497 O O . GLU A 1 454 ? -11.516 -16.344 -14.195 1 97.06 454 GLU A O 1
ATOM 3502 N N . ARG A 1 455 ? -10.102 -14.664 -14.328 1 95.12 455 ARG A N 1
ATOM 3503 C CA . ARG A 1 455 ? -9.969 -14.773 -15.781 1 95.12 455 ARG A CA 1
ATOM 3504 C C . ARG A 1 455 ? -9.344 -16.109 -16.172 1 95.12 455 ARG A C 1
ATOM 3506 O O . ARG A 1 455 ? -9.688 -16.672 -17.219 1 95.12 455 ARG A O 1
ATOM 3513 N N . LEU A 1 456 ? -8.492 -16.625 -15.367 1 97.62 456 LEU A N 1
ATOM 3514 C CA . LEU A 1 456 ? -7.691 -17.797 -15.703 1 97.62 456 LEU A CA 1
ATOM 3515 C C . LEU A 1 456 ? -8.383 -19.062 -15.234 1 97.62 456 LEU A C 1
ATOM 3517 O O . LEU A 1 456 ? -8.047 -20.172 -15.688 1 97.62 456 LEU A O 1
ATOM 3521 N N . TRP A 1 457 ? -9.266 -18.984 -14.359 1 97 457 TRP A N 1
ATOM 3522 C CA . TRP A 1 457 ? -9.945 -20.156 -13.797 1 97 457 TRP A CA 1
ATOM 3523 C C . TRP A 1 457 ? -11.312 -20.344 -14.43 1 97 457 TRP A C 1
ATOM 3525 O O . TRP A 1 457 ? -11.688 -21.469 -14.789 1 97 457 TRP A O 1
ATOM 3535 N N . THR A 1 458 ? -12.023 -19.281 -14.641 1 91.44 458 THR A N 1
ATOM 3536 C CA . THR A 1 458 ? -13.43 -19.297 -15.039 1 91.44 458 THR A CA 1
ATOM 3537 C C . THR A 1 458 ? -13.562 -19.391 -16.547 1 91.44 458 THR A C 1
ATOM 3539 O O . THR A 1 458 ? -12.867 -18.688 -17.281 1 91.44 458 THR A O 1
ATOM 3542 N N . PRO A 1 459 ? -14.453 -20.234 -16.953 1 87.56 459 PRO A N 1
ATOM 3543 C CA . PRO A 1 459 ? -14.688 -20.297 -18.406 1 87.56 459 PRO A CA 1
ATOM 3544 C C . PRO A 1 459 ? -15.086 -18.953 -19 1 87.56 459 PRO A C 1
ATOM 3546 O O . PRO A 1 459 ? -15.844 -18.203 -18.391 1 87.56 459 PRO A O 1
ATOM 3549 N N . HIS A 1 460 ? -14.578 -18.75 -20.203 1 84.75 460 HIS A N 1
ATOM 3550 C CA . HIS A 1 460 ? -14.852 -17.484 -20.859 1 84.75 460 HIS A CA 1
ATOM 3551 C C . HIS A 1 460 ? -16.359 -17.25 -21.016 1 84.75 460 HIS A C 1
ATOM 3553 O O . HIS A 1 460 ? -16.828 -16.125 -20.859 1 84.75 460 HIS A O 1
ATOM 3559 N N . ALA A 1 461 ? -17.047 -18.266 -21.266 1 84.5 461 ALA A N 1
ATOM 3560 C CA . ALA A 1 461 ? -18.484 -18.172 -21.469 1 84.5 461 ALA A CA 1
ATOM 3561 C C . ALA A 1 461 ? -19.188 -17.703 -20.188 1 84.5 461 ALA A C 1
ATOM 3563 O O . ALA A 1 461 ? -20.156 -16.938 -20.25 1 84.5 461 ALA A O 1
ATOM 3564 N N . THR A 1 462 ? -18.75 -18.141 -19.094 1 86.06 462 THR A N 1
ATOM 3565 C CA . THR A 1 462 ? -19.312 -17.734 -17.812 1 86.06 462 THR A CA 1
ATOM 3566 C C . THR A 1 462 ? -19.062 -16.25 -17.547 1 86.06 462 THR A C 1
ATOM 3568 O O . THR A 1 462 ? -19.969 -15.531 -17.141 1 86.06 462 THR A O 1
ATOM 3571 N N . ILE A 1 463 ? -17.938 -15.773 -17.844 1 88.5 463 ILE A N 1
ATOM 3572 C CA . ILE A 1 463 ? -17.578 -14.375 -17.656 1 88.5 463 ILE A CA 1
ATOM 3573 C C . ILE A 1 463 ? -18.422 -13.5 -18.594 1 88.5 463 ILE A C 1
ATOM 3575 O O . ILE A 1 463 ? -18.953 -12.469 -18.172 1 88.5 463 ILE A O 1
ATOM 3579 N N . ALA A 1 464 ? -18.562 -13.961 -19.812 1 86.25 464 ALA A N 1
ATOM 3580 C CA . ALA A 1 464 ? -19.375 -13.227 -20.781 1 86.25 464 ALA A CA 1
ATOM 3581 C C . ALA A 1 464 ? -20.828 -13.133 -20.312 1 86.25 464 ALA A C 1
ATOM 3583 O O . ALA A 1 464 ? -21.484 -12.109 -20.531 1 86.25 464 ALA A O 1
ATOM 3584 N N . ALA A 1 465 ? -21.25 -14.133 -19.688 1 85.44 465 ALA A N 1
ATOM 3585 C CA . ALA A 1 465 ? -22.641 -14.195 -19.25 1 85.44 465 ALA A CA 1
ATOM 3586 C C . ALA A 1 465 ? -22.922 -13.156 -18.156 1 85.44 465 ALA A C 1
ATOM 3588 O O . ALA A 1 465 ? -23.906 -12.438 -18.219 1 85.44 465 ALA A O 1
ATOM 3589 N N . TYR A 1 466 ? -21.984 -13.031 -17.188 1 83.75 466 TYR A N 1
ATOM 3590 C CA . TYR A 1 466 ? -22.328 -12.109 -16.109 1 83.75 466 TYR A CA 1
ATOM 3591 C C . TYR A 1 466 ? -21.875 -10.688 -16.438 1 83.75 466 TYR A C 1
ATOM 3593 O O . TYR A 1 466 ? -22.266 -9.734 -15.766 1 83.75 466 TYR A O 1
ATOM 3601 N N . CYS A 1 467 ? -21.031 -10.445 -17.391 1 83.81 467 CYS A N 1
ATOM 3602 C CA . CYS A 1 467 ? -20.672 -9.117 -17.859 1 83.81 467 CYS A CA 1
ATOM 3603 C C . CYS A 1 467 ? -21.641 -8.625 -18.922 1 83.81 467 CYS A C 1
ATOM 3605 O O . CYS A 1 467 ? -21.625 -7.445 -19.297 1 83.81 467 CYS A O 1
ATOM 3607 N N . HIS A 1 468 ? -22.734 -9.156 -19.172 1 67.69 468 HIS A N 1
ATOM 3608 C CA . HIS A 1 468 ? -23.844 -8.844 -20.062 1 67.69 468 HIS A CA 1
ATOM 3609 C C . HIS A 1 468 ? -23.359 -8.445 -21.453 1 67.69 468 HIS A C 1
ATOM 3611 O O . HIS A 1 468 ? -23.797 -7.426 -22 1 67.69 468 HIS A O 1
ATOM 3617 N N . HIS A 1 469 ? -22.688 -9.195 -22.188 1 58 469 HIS A N 1
ATOM 3618 C CA . HIS A 1 469 ? -22.172 -9.117 -23.547 1 58 469 HIS A CA 1
ATOM 3619 C C . HIS A 1 469 ? -21.359 -7.84 -23.75 1 58 469 HIS A C 1
ATOM 3621 O O . HIS A 1 469 ? -20.875 -7.582 -24.844 1 58 469 HIS A O 1
ATOM 3627 N N . LYS A 1 470 ? -21.344 -7.016 -22.672 1 65.94 470 LYS A N 1
ATOM 3628 C CA . LYS A 1 470 ? -20.484 -5.84 -22.719 1 65.94 470 LYS A CA 1
ATOM 3629 C C . LYS A 1 470 ? -19.266 -6.016 -21.828 1 65.94 470 LYS A C 1
ATOM 3631 O O . LYS A 1 470 ? -19.234 -6.895 -20.953 1 65.94 470 LYS A O 1
ATOM 3636 N N . PRO A 1 471 ? -18.188 -5.457 -22.203 1 77.69 471 PRO A N 1
ATOM 3637 C CA . PRO A 1 471 ? -17.062 -5.461 -21.266 1 77.69 471 PRO A CA 1
ATOM 3638 C C . PRO A 1 471 ? -17.5 -5.211 -19.828 1 77.69 471 PRO A C 1
ATOM 3640 O O . PRO A 1 471 ? -18.469 -4.469 -19.594 1 77.69 471 PRO A O 1
ATOM 3643 N N . CYS A 1 472 ? -16.969 -6.141 -19 1 79.62 472 CYS A N 1
ATOM 3644 C CA . CYS A 1 472 ? -17.219 -5.918 -17.578 1 79.62 472 CYS A CA 1
ATOM 3645 C C . CYS A 1 472 ? -16.766 -4.523 -17.156 1 79.62 472 CYS A C 1
ATOM 3647 O O . CYS A 1 472 ? -15.664 -4.098 -17.484 1 79.62 472 CYS A O 1
ATOM 3649 N N . SER A 1 473 ? -17.688 -3.764 -16.594 1 77.06 473 SER A N 1
ATOM 3650 C CA . SER A 1 473 ? -17.406 -2.398 -16.156 1 77.06 473 SER A CA 1
ATOM 3651 C C . SER A 1 473 ? -17.797 -2.176 -14.711 1 77.06 473 SER A C 1
ATOM 3653 O O . SER A 1 473 ? -18.25 -3.107 -14.031 1 77.06 473 SER A O 1
ATOM 3655 N N . PHE A 1 474 ? -17.547 -0.983 -14.258 1 68.44 474 PHE A N 1
ATOM 3656 C CA . PHE A 1 474 ? -17.781 -0.606 -12.867 1 68.44 474 PHE A CA 1
ATOM 3657 C C . PHE A 1 474 ? -19.234 -0.853 -12.477 1 68.44 474 PHE A C 1
ATOM 3659 O O . PHE A 1 474 ? -19.562 -0.924 -11.289 1 68.44 474 PHE A O 1
ATOM 3666 N N . ASP A 1 475 ? -20.016 -1.164 -13.422 1 70.38 475 ASP A N 1
ATOM 3667 C CA . ASP A 1 475 ? -21.422 -1.378 -13.125 1 70.38 475 ASP A CA 1
ATOM 3668 C C . ASP A 1 475 ? -21.75 -2.867 -13.055 1 70.38 475 ASP A C 1
ATOM 3670 O O . ASP A 1 475 ? -22.906 -3.246 -12.883 1 70.38 475 ASP A O 1
ATOM 3674 N N . ASN A 1 476 ? -20.688 -3.639 -13.18 1 80.81 476 ASN A N 1
ATOM 3675 C CA . ASN A 1 476 ? -20.953 -5.07 -13.094 1 80.81 476 ASN A CA 1
ATOM 3676 C C . ASN A 1 476 ? -21.469 -5.465 -11.711 1 80.81 476 ASN A C 1
ATOM 3678 O O . ASN A 1 476 ? -20.781 -5.23 -10.703 1 80.81 476 ASN A O 1
ATOM 3682 N N . ARG A 1 477 ? -22.578 -6.059 -11.602 1 80.69 477 ARG A N 1
ATOM 3683 C CA . ARG A 1 477 ? -23.266 -6.32 -10.336 1 80.69 477 ARG A CA 1
ATOM 3684 C C . ARG A 1 477 ? -22.969 -7.723 -9.828 1 80.69 477 ARG A C 1
ATOM 3686 O O . ARG A 1 477 ? -23.531 -8.156 -8.82 1 80.69 477 ARG A O 1
ATOM 3693 N N . ASP A 1 478 ? -22.109 -8.383 -10.469 1 88.06 478 ASP A N 1
ATOM 3694 C CA . ASP A 1 478 ? -21.734 -9.727 -10.023 1 88.06 478 ASP A CA 1
ATOM 3695 C C . ASP A 1 478 ? -20.297 -9.742 -9.5 1 88.06 478 ASP A C 1
ATOM 3697 O O . ASP A 1 478 ? -20.062 -9.93 -8.305 1 88.06 478 ASP A O 1
ATOM 3701 N N . LEU A 1 479 ? -19.422 -9.359 -10.344 1 89.81 479 LEU A N 1
ATOM 3702 C CA . LEU A 1 479 ? -18 -9.477 -10.008 1 89.81 479 LEU A CA 1
ATOM 3703 C C . LEU A 1 479 ? -17.625 -8.469 -8.93 1 89.81 479 LEU A C 1
ATOM 3705 O O . LEU A 1 479 ? -16.859 -8.797 -8.008 1 89.81 479 LEU A O 1
ATOM 3709 N N . GLN A 1 480 ? -18.125 -7.309 -8.969 1 87.06 480 GLN A N 1
ATOM 3710 C CA . GLN A 1 480 ? -17.672 -6.242 -8.078 1 87.06 480 GLN A CA 1
ATOM 3711 C C . GLN A 1 480 ? -17.969 -6.578 -6.621 1 87.06 480 GLN A C 1
ATOM 3713 O O . GLN A 1 480 ? -17.094 -6.488 -5.758 1 87.06 480 GLN A O 1
ATOM 3718 N N . PRO A 1 481 ? -19.219 -6.969 -6.32 1 87.44 481 PRO A N 1
ATOM 3719 C CA . PRO A 1 481 ? -19.469 -7.336 -4.926 1 87.44 481 PRO A CA 1
ATOM 3720 C C . PRO A 1 481 ? -18.594 -8.5 -4.457 1 87.44 481 PRO A C 1
ATOM 3722 O O . PRO A 1 481 ? -18.219 -8.555 -3.285 1 87.44 481 PRO A O 1
ATOM 3725 N N . ARG A 1 482 ? -18.281 -9.406 -5.328 1 91.62 482 ARG A N 1
ATOM 3726 C CA . ARG A 1 482 ? -17.422 -10.539 -4.969 1 91.62 482 ARG A CA 1
ATOM 3727 C C . ARG A 1 482 ? -15.992 -10.086 -4.73 1 91.62 482 ARG A C 1
ATOM 3729 O O . ARG A 1 482 ? -15.289 -10.648 -3.889 1 91.62 482 ARG A O 1
ATOM 3736 N N . MET A 1 483 ? -15.617 -9.094 -5.516 1 90.88 483 MET A N 1
ATOM 3737 C CA . MET A 1 483 ? -14.289 -8.508 -5.309 1 90.88 483 MET A CA 1
ATOM 3738 C C . MET A 1 483 ? -14.195 -7.867 -3.928 1 90.88 483 MET A C 1
ATOM 3740 O O . MET A 1 483 ? -13.172 -7.996 -3.252 1 90.88 483 MET A O 1
ATOM 3744 N N . VAL A 1 484 ? -15.219 -7.195 -3.518 1 87.38 484 VAL A N 1
ATOM 3745 C CA . VAL A 1 484 ? -15.258 -6.57 -2.199 1 87.38 484 VAL A CA 1
ATOM 3746 C C . VAL A 1 484 ? -15.133 -7.641 -1.116 1 87.38 484 VAL A C 1
ATOM 3748 O O . VAL A 1 484 ? -14.344 -7.496 -0.178 1 87.38 484 VAL A O 1
ATOM 3751 N N . LYS A 1 485 ? -15.812 -8.727 -1.226 1 90.5 485 LYS A N 1
ATOM 3752 C CA . LYS A 1 485 ? -15.766 -9.828 -0.266 1 90.5 485 LYS A CA 1
ATOM 3753 C C . LYS A 1 485 ? -14.391 -10.484 -0.244 1 90.5 485 LYS A C 1
ATOM 3755 O O . LYS A 1 485 ? -13.859 -10.805 0.825 1 90.5 485 LYS A O 1
ATOM 3760 N N . ASN A 1 486 ? -13.945 -10.633 -1.43 1 93.69 486 ASN A N 1
ATOM 3761 C CA . ASN A 1 486 ? -12.641 -11.273 -1.525 1 93.69 486 ASN A CA 1
ATOM 3762 C C . ASN A 1 486 ? -11.539 -10.406 -0.919 1 93.69 486 ASN A C 1
ATOM 3764 O O . ASN A 1 486 ? -10.602 -10.922 -0.313 1 93.69 486 ASN A O 1
ATOM 3768 N N . ARG A 1 487 ? -11.625 -9.141 -1.129 1 91.25 487 ARG A N 1
ATOM 3769 C CA . ARG A 1 487 ? -10.648 -8.242 -0.511 1 91.25 487 ARG A CA 1
ATOM 3770 C C . ARG A 1 487 ? -10.656 -8.398 1.007 1 91.25 487 ARG A C 1
ATOM 3772 O O . ARG A 1 487 ? -9.594 -8.5 1.629 1 91.25 487 ARG A O 1
ATOM 3779 N N . CYS A 1 488 ? -11.797 -8.422 1.577 1 89.38 488 CYS A N 1
ATOM 3780 C CA . CYS A 1 488 ? -11.898 -8.602 3.021 1 89.38 488 CYS A CA 1
ATOM 3781 C C . CYS A 1 488 ? -11.312 -9.945 3.443 1 89.38 488 CYS A C 1
ATOM 3783 O O . CYS A 1 488 ? -10.578 -10.023 4.426 1 89.38 488 CYS A O 1
ATOM 3785 N N . ARG A 1 489 ? -11.578 -10.898 2.691 1 93.5 489 ARG A N 1
ATOM 3786 C CA . ARG A 1 489 ? -11.078 -12.234 2.986 1 93.5 489 ARG A CA 1
ATOM 3787 C C . ARG A 1 489 ? -9.555 -12.273 2.955 1 93.5 489 ARG A C 1
ATOM 3789 O O . ARG A 1 489 ? -8.922 -12.82 3.861 1 93.5 489 ARG A O 1
ATOM 3796 N N . LEU A 1 490 ? -8.984 -11.719 1.922 1 94.25 490 LEU A N 1
ATOM 3797 C CA . LEU A 1 490 ? -7.527 -11.695 1.798 1 94.25 490 LEU A CA 1
ATOM 3798 C C . LEU A 1 490 ? -6.895 -10.953 2.969 1 94.25 490 LEU A C 1
ATOM 3800 O O . LEU A 1 490 ? -5.918 -11.422 3.555 1 94.25 490 LEU A O 1
ATOM 3804 N N . VAL A 1 491 ? -7.492 -9.844 3.307 1 90.19 491 VAL A N 1
ATOM 3805 C CA . VAL A 1 491 ? -6.961 -9.055 4.418 1 90.19 491 VAL A CA 1
ATOM 3806 C C . VAL A 1 491 ? -7.059 -9.859 5.711 1 90.19 491 VAL A C 1
ATOM 3808 O O . VAL A 1 491 ? -6.102 -9.914 6.488 1 90.19 491 VAL A O 1
ATOM 3811 N N . GLN A 1 492 ? -8.148 -10.477 5.922 1 88.94 492 GLN A N 1
ATOM 3812 C CA . GLN A 1 492 ? -8.352 -11.297 7.109 1 88.94 492 GLN A CA 1
ATOM 3813 C C . GLN A 1 492 ? -7.34 -12.438 7.168 1 88.94 492 GLN A C 1
ATOM 3815 O O . GLN A 1 492 ? -6.949 -12.875 8.25 1 88.94 492 GLN A O 1
ATOM 3820 N N . ARG A 1 493 ? -6.93 -12.797 6.008 1 92.5 493 ARG A N 1
ATOM 3821 C CA . ARG A 1 493 ? -5.996 -13.914 5.922 1 92.5 493 ARG A CA 1
ATOM 3822 C C . ARG A 1 493 ? -4.555 -13.422 5.863 1 92.5 493 ARG A C 1
ATOM 3824 O O . ARG A 1 493 ? -3.637 -14.195 5.586 1 92.5 493 ARG A O 1
ATOM 3831 N N . GLY A 1 494 ? -4.359 -12.164 5.988 1 89.31 494 GLY A N 1
ATOM 3832 C CA . GLY A 1 494 ? -3.018 -11.625 6.164 1 89.31 494 GLY A CA 1
ATOM 3833 C C . GLY A 1 494 ? -2.434 -11.047 4.891 1 89.31 494 GLY A C 1
ATOM 3834 O O . GLY A 1 494 ? -1.261 -10.672 4.855 1 89.31 494 GLY A O 1
ATOM 3835 N N . ILE A 1 495 ? -3.17 -11.023 3.832 1 93.12 495 ILE A N 1
ATOM 3836 C CA . ILE A 1 495 ? -2.732 -10.398 2.588 1 93.12 495 ILE A CA 1
ATOM 3837 C C . ILE A 1 495 ? -3.238 -8.961 2.525 1 93.12 495 ILE A C 1
ATOM 3839 O O . ILE A 1 495 ? -4.449 -8.719 2.518 1 93.12 495 ILE A O 1
ATOM 3843 N N . LEU A 1 496 ? -2.359 -8.016 2.439 1 88.62 496 LEU A N 1
ATOM 3844 C CA . LEU A 1 496 ? -2.756 -6.613 2.465 1 88.62 496 LEU A CA 1
ATOM 3845 C C . LEU A 1 496 ? -3.178 -6.145 1.076 1 88.62 496 LEU A C 1
ATOM 3847 O O . LEU A 1 496 ? -2.539 -5.266 0.493 1 88.62 496 LEU A O 1
ATOM 3851 N N . ALA A 1 497 ? -4.285 -6.668 0.688 1 90.19 497 ALA A N 1
ATOM 3852 C CA . ALA A 1 497 ? -4.812 -6.344 -0.635 1 90.19 497 ALA A CA 1
ATOM 3853 C C . ALA A 1 497 ? -5.305 -4.902 -0.692 1 90.19 497 ALA A C 1
ATOM 3855 O O . ALA A 1 497 ? -5.828 -4.379 0.294 1 90.19 497 ALA A O 1
ATOM 3856 N N . GLN A 1 498 ? -5.121 -4.305 -1.836 1 85 498 GLN A N 1
ATOM 3857 C CA . GLN A 1 498 ? -5.535 -2.92 -2.039 1 85 498 GLN A CA 1
ATOM 3858 C C . GLN A 1 498 ? -7.035 -2.756 -1.813 1 85 498 GLN A C 1
ATOM 3860 O O . GLN A 1 498 ? -7.824 -3.629 -2.184 1 85 498 GLN A O 1
ATOM 3865 N N . PRO A 1 499 ? -7.355 -1.563 -1.245 1 78.06 499 PRO A N 1
ATOM 3866 C CA . PRO A 1 499 ? -8.789 -1.318 -1.059 1 78.06 499 PRO A CA 1
ATOM 3867 C C . PRO A 1 499 ? -9.531 -1.115 -2.379 1 78.06 499 PRO A C 1
ATOM 3869 O O . PRO A 1 499 ? -8.922 -0.696 -3.371 1 78.06 499 PRO A O 1
ATOM 3872 N N . TYR A 1 500 ? -10.734 -1.447 -2.4 1 75.06 500 TYR A N 1
ATOM 3873 C CA . TYR A 1 500 ? -11.609 -1.279 -3.557 1 75.06 500 TYR A CA 1
ATOM 3874 C C . TYR A 1 500 ? -12.734 -0.299 -3.25 1 75.06 500 TYR A C 1
ATOM 3876 O O . TYR A 1 500 ? -13.039 -0.034 -2.084 1 75.06 500 TYR A O 1
ATOM 3884 N N . ASN A 1 501 ? -13.242 0.339 -4.32 1 65.88 501 ASN A N 1
ATOM 3885 C CA . ASN A 1 501 ? -14.297 1.342 -4.195 1 65.88 501 ASN A CA 1
ATOM 3886 C C . ASN A 1 501 ? -15.5 0.797 -3.434 1 65.88 501 ASN A C 1
ATOM 3888 O O . ASN A 1 501 ? -16.172 -0.123 -3.902 1 65.88 501 ASN A O 1
ATOM 3892 N N . THR A 1 502 ? -15.711 1.418 -2.344 1 64.75 502 THR A N 1
ATOM 3893 C CA . THR A 1 502 ? -16.766 0.926 -1.467 1 64.75 502 THR A CA 1
ATOM 3894 C C . THR A 1 502 ? -18.047 1.735 -1.657 1 64.75 502 THR A C 1
ATOM 3896 O O . THR A 1 502 ? -19.047 1.485 -0.987 1 64.75 502 THR A O 1
ATOM 3899 N N . GLN A 1 503 ? -17.969 2.592 -2.633 1 65.69 503 GLN A N 1
ATOM 3900 C CA . GLN A 1 503 ? -19.156 3.412 -2.867 1 65.69 503 GLN A CA 1
ATOM 3901 C C . GLN A 1 503 ? -20.297 2.576 -3.439 1 65.69 503 GLN A C 1
ATOM 3903 O O . GLN A 1 503 ? -21.453 2.992 -3.398 1 65.69 503 GLN A O 1
ATOM 3908 N N . ILE A 1 504 ? -19.922 1.45 -3.85 1 66 504 ILE A N 1
ATOM 3909 C CA . ILE A 1 504 ? -20.922 0.614 -4.5 1 66 504 ILE A CA 1
ATOM 3910 C C . ILE A 1 504 ? -21.641 -0.235 -3.457 1 66 504 ILE A C 1
ATOM 3912 O O . ILE A 1 504 ? -22.562 -0.992 -3.787 1 66 504 ILE A O 1
ATOM 3916 N N . ILE A 1 505 ? -21.25 -0.056 -2.27 1 74.62 505 ILE A N 1
ATOM 3917 C CA . ILE A 1 505 ? -21.844 -0.876 -1.217 1 74.62 505 ILE A CA 1
ATOM 3918 C C . ILE A 1 505 ? -22.625 0.008 -0.252 1 74.62 505 ILE A C 1
ATOM 3920 O O . ILE A 1 505 ? -22.391 1.214 -0.167 1 74.62 505 ILE A O 1
ATOM 3924 N N . PRO A 1 506 ? -23.609 -0.624 0.387 1 69.44 506 PRO A N 1
ATOM 3925 C CA . PRO A 1 506 ? -24.375 0.169 1.348 1 69.44 506 PRO A CA 1
ATOM 3926 C C . PRO A 1 506 ? -23.5 0.79 2.436 1 69.44 506 PRO A C 1
ATOM 3928 O O . PRO A 1 506 ? -22.547 0.165 2.893 1 69.44 506 PRO A O 1
ATOM 3931 N N . ASP A 1 507 ? -23.938 1.948 2.771 1 66.06 507 ASP A N 1
ATOM 3932 C CA . ASP A 1 507 ? -23.234 2.666 3.824 1 66.06 507 ASP A CA 1
ATOM 3933 C C . ASP A 1 507 ? -23.203 1.855 5.117 1 66.06 507 ASP A C 1
ATOM 3935 O O . ASP A 1 507 ? -24.188 1.23 5.488 1 66.06 507 ASP A O 1
ATOM 3939 N N . ARG A 1 508 ? -22.078 1.831 5.75 1 70.38 508 ARG A N 1
ATOM 3940 C CA . ARG A 1 508 ? -21.844 1.25 7.066 1 70.38 508 ARG A CA 1
ATOM 3941 C C . ARG A 1 508 ? -22.031 -0.263 7.039 1 70.38 508 ARG A C 1
ATOM 3943 O O . ARG A 1 508 ? -22.328 -0.875 8.07 1 70.38 508 ARG A O 1
ATOM 3950 N N . SER A 1 509 ? -21.922 -0.733 5.754 1 74.75 509 SER A N 1
ATOM 3951 C CA . SER A 1 509 ? -21.875 -2.188 5.648 1 74.75 509 SER A CA 1
ATOM 3952 C C . SER A 1 509 ? -20.578 -2.738 6.227 1 74.75 509 SER A C 1
ATOM 3954 O O . SER A 1 509 ? -19.531 -2.074 6.18 1 74.75 509 SER A O 1
ATOM 3956 N N . ARG A 1 510 ? -20.734 -3.959 6.777 1 71.25 510 ARG A N 1
ATOM 3957 C CA . ARG A 1 510 ? -19.547 -4.621 7.285 1 71.25 510 ARG A CA 1
ATOM 3958 C C . ARG A 1 510 ? -18.516 -4.809 6.184 1 71.25 510 ARG A C 1
ATOM 3960 O O . ARG A 1 510 ? -17.312 -4.895 6.457 1 71.25 510 ARG A O 1
ATOM 3967 N N . TRP A 1 511 ? -18.969 -4.848 5.023 1 76.62 511 TRP A N 1
ATOM 3968 C CA . TRP A 1 511 ? -18.078 -5.117 3.902 1 76.62 511 TRP A CA 1
ATOM 3969 C C . TRP A 1 511 ? -17.297 -3.861 3.51 1 76.62 511 TRP A C 1
ATOM 3971 O O . TRP A 1 511 ? -16.281 -3.945 2.836 1 76.62 511 TRP A O 1
ATOM 3981 N N . GLN A 1 512 ? -17.797 -2.758 3.963 1 73.19 512 GLN A N 1
ATOM 3982 C CA . GLN A 1 512 ? -17.094 -1.506 3.691 1 73.19 512 GLN A CA 1
ATOM 3983 C C . GLN A 1 512 ? -15.883 -1.349 4.598 1 73.19 512 GLN A C 1
ATOM 3985 O O . GLN A 1 512 ? -14.938 -0.64 4.258 1 73.19 512 GLN A O 1
ATOM 3990 N N . GLN A 1 513 ? -15.992 -2.119 5.734 1 79.81 513 GLN A N 1
ATOM 3991 C CA . GLN A 1 513 ? -14.992 -1.889 6.777 1 79.81 513 GLN A CA 1
ATOM 3992 C C . GLN A 1 513 ? -14.406 -3.205 7.273 1 79.81 513 GLN A C 1
ATOM 3994 O O . GLN A 1 513 ? -14.508 -3.529 8.461 1 79.81 513 GLN A O 1
ATOM 3999 N N . CYS A 1 514 ? -13.625 -3.787 6.445 1 78.5 514 CYS A N 1
ATOM 4000 C CA . CYS A 1 514 ? -13.094 -5.098 6.797 1 78.5 514 CYS A CA 1
ATOM 4001 C C . CYS A 1 514 ? -12.133 -5 7.977 1 78.5 514 CYS A C 1
ATOM 4003 O O . CYS A 1 514 ? -12.008 -5.941 8.766 1 78.5 514 CYS A O 1
ATOM 4005 N N . GLU A 1 515 ? -11.57 -3.934 8.125 1 77.19 515 GLU A N 1
ATOM 4006 C CA . GLU A 1 515 ? -10.547 -3.742 9.148 1 77.19 515 GLU A CA 1
ATOM 4007 C C . GLU A 1 515 ? -11.164 -3.662 10.539 1 77.19 515 GLU A C 1
ATOM 4009 O O . GLU A 1 515 ? -10.461 -3.789 11.547 1 77.19 515 GLU A O 1
ATOM 4014 N N . LEU A 1 516 ? -12.469 -3.506 10.609 1 79.06 516 LEU A N 1
ATOM 4015 C CA . LEU A 1 516 ? -13.133 -3.375 11.898 1 79.06 516 LEU A CA 1
ATOM 4016 C C . LEU A 1 516 ? -13.383 -4.742 12.523 1 79.06 516 LEU A C 1
ATOM 4018 O O . LEU A 1 516 ? -13.688 -4.84 13.711 1 79.06 516 LEU A O 1
ATOM 4022 N N . TRP A 1 517 ? -13.234 -5.766 11.664 1 78.5 517 TRP A N 1
ATOM 4023 C CA . TRP A 1 517 ? -13.508 -7.098 12.195 1 78.5 517 TRP A CA 1
ATOM 4024 C C . TRP A 1 517 ? -12.453 -8.094 11.727 1 78.5 517 TRP A C 1
ATOM 4026 O O . TRP A 1 517 ? -12.773 -9.062 11.031 1 78.5 517 TRP A O 1
ATOM 4036 N N . LEU A 1 518 ? -11.242 -7.789 12.18 1 79.5 518 LEU A N 1
ATOM 4037 C CA . LEU A 1 518 ? -10.117 -8.68 11.906 1 79.5 518 LEU A CA 1
ATOM 4038 C C . LEU A 1 518 ? -9.977 -9.734 13 1 79.5 518 LEU A C 1
ATOM 4040 O O . LEU A 1 518 ? -10.328 -9.484 14.156 1 79.5 518 LEU A O 1
ATOM 4044 N N . PRO A 1 519 ? -9.469 -10.906 12.586 1 77.38 519 PRO A N 1
ATOM 4045 C CA . PRO A 1 519 ? -9.305 -11.93 13.617 1 77.38 519 PRO A CA 1
ATOM 4046 C C . PRO A 1 519 ? -8.312 -11.516 14.703 1 77.38 519 PRO A C 1
ATOM 4048 O O . PRO A 1 519 ? -7.504 -10.609 14.492 1 77.38 519 PRO A O 1
ATOM 4051 N N . GLN A 1 520 ? -8.484 -11.992 15.875 1 64.88 520 GLN A N 1
ATOM 4052 C CA . GLN A 1 520 ? -7.723 -11.633 17.062 1 64.88 520 GLN A CA 1
ATOM 4053 C C . GLN A 1 520 ? -6.223 -11.703 16.797 1 64.88 520 GLN A C 1
ATOM 4055 O O . GLN A 1 520 ? -5.469 -10.844 17.266 1 64.88 520 GLN A O 1
ATOM 4060 N N . ASN A 1 521 ? -5.832 -12.602 16 1 63.31 521 ASN A N 1
ATOM 4061 C CA . ASN A 1 521 ? -4.402 -12.805 15.789 1 63.31 521 ASN A CA 1
ATOM 4062 C C . ASN A 1 521 ? -3.926 -12.125 14.508 1 63.31 521 ASN A C 1
ATOM 4064 O O . ASN A 1 521 ? -2.844 -12.438 14.008 1 63.31 521 ASN A O 1
ATOM 4068 N N . TRP A 1 522 ? -4.754 -11.242 14.055 1 69.12 522 TRP A N 1
ATOM 4069 C CA . TRP A 1 522 ? -4.426 -10.641 12.766 1 69.12 522 TRP A CA 1
ATOM 4070 C C . TRP A 1 522 ? -3.158 -9.797 12.859 1 69.12 522 TRP A C 1
ATOM 4072 O O . TRP A 1 522 ? -2.318 -9.828 11.953 1 69.12 522 TRP A O 1
ATOM 4082 N N . SER A 1 523 ? -3.115 -8.844 13.961 1 56.09 523 SER A N 1
ATOM 4083 C CA . SER A 1 523 ? -1.976 -7.941 14.047 1 56.09 523 SER A CA 1
ATOM 4084 C C . SER A 1 523 ? -0.656 -8.695 13.938 1 56.09 523 SER A C 1
ATOM 4086 O O . SER A 1 523 ? 0.316 -8.18 13.383 1 56.09 523 SER A O 1
ATOM 4088 N N . ARG A 1 524 ? -0.666 -9.953 14.516 1 42.12 524 ARG A N 1
ATOM 4089 C CA . ARG A 1 524 ? 0.54 -10.773 14.508 1 42.12 524 ARG A CA 1
ATOM 4090 C C . ARG A 1 524 ? 0.853 -11.266 13.102 1 42.12 524 ARG A C 1
ATOM 4092 O O . ARG A 1 524 ? 2.01 -11.539 12.773 1 42.12 524 ARG A O 1
ATOM 4099 N N . ARG A 1 525 ? -0.225 -11.391 12.375 1 42.31 525 ARG A N 1
ATOM 4100 C CA . ARG A 1 525 ? -0.072 -11.977 11.047 1 42.31 525 ARG A CA 1
ATOM 4101 C C . ARG A 1 525 ? 0.236 -10.898 10.008 1 42.31 525 ARG A C 1
ATOM 4103 O O . ARG A 1 525 ? 0.981 -11.141 9.055 1 42.31 525 ARG A O 1
ATOM 4110 N N . GLY A 1 526 ? -0.428 -9.867 10 1 43.44 526 GLY A N 1
ATOM 4111 C CA . GLY A 1 526 ? -0.42 -8.836 8.977 1 43.44 526 GLY A CA 1
ATOM 4112 C C . GLY A 1 526 ? 0.793 -7.926 9.062 1 43.44 526 GLY A C 1
ATOM 4113 O O . GLY A 1 526 ? 1.37 -7.562 8.031 1 43.44 526 GLY A O 1
ATOM 4114 N N . ALA A 1 527 ? 0.758 -7.238 10.195 1 37.59 527 ALA A N 1
ATOM 4115 C CA . ALA A 1 527 ? 1.839 -6.289 10.438 1 37.59 527 ALA A CA 1
ATOM 4116 C C . ALA A 1 527 ? 3.186 -7 10.531 1 37.59 527 ALA A C 1
ATOM 4118 O O . ALA A 1 527 ? 4.211 -6.461 10.109 1 37.59 527 ALA A O 1
ATOM 4119 N N . ALA A 1 528 ? 3.074 -8.102 11.508 1 34.38 528 ALA A N 1
ATOM 4120 C CA . ALA A 1 528 ? 4.254 -8.938 11.711 1 34.38 528 ALA A CA 1
ATOM 4121 C C . ALA A 1 528 ? 4.59 -9.719 10.438 1 34.38 528 ALA A C 1
ATOM 4123 O O . ALA A 1 528 ? 5.371 -10.672 10.484 1 34.38 528 ALA A O 1
ATOM 4124 N N . GLY A 1 529 ? 3.756 -9.68 9.555 1 31.77 529 GLY A N 1
ATOM 4125 C CA . GLY A 1 529 ? 4.105 -10.617 8.5 1 31.77 529 GLY A CA 1
ATOM 4126 C C . GLY A 1 529 ? 5.598 -10.852 8.383 1 31.77 529 GLY A C 1
ATOM 4127 O O . GLY A 1 529 ? 6.031 -11.82 7.75 1 31.77 529 GLY A O 1
ATOM 4128 N N . THR A 1 530 ? 6.363 -9.773 8.344 1 31.72 530 THR A N 1
ATOM 4129 C CA . THR A 1 530 ? 7.703 -10.234 8.008 1 31.72 530 THR A CA 1
ATOM 4130 C C . THR A 1 530 ? 8.305 -11.023 9.164 1 31.72 530 THR A C 1
ATOM 4132 O O . THR A 1 530 ? 8.922 -12.07 8.953 1 31.72 530 THR A O 1
ATOM 4135 N N . ALA A 1 531 ? 8.617 -10.445 10.453 1 29.56 531 ALA A N 1
ATOM 4136 C CA . ALA A 1 531 ? 9.633 -11.055 11.305 1 29.56 531 ALA A CA 1
ATOM 4137 C C . ALA A 1 531 ? 9.023 -12.164 12.164 1 29.56 531 ALA A C 1
ATOM 4139 O O . ALA A 1 531 ? 9.703 -13.141 12.492 1 29.56 531 ALA A O 1
ATOM 4140 N N . ALA A 1 532 ? 7.84 -12.016 12.766 1 26.81 532 ALA A N 1
ATOM 4141 C CA . ALA A 1 532 ? 7.605 -12.852 13.938 1 26.81 532 ALA A CA 1
ATOM 4142 C C . ALA A 1 532 ? 7.164 -14.258 13.523 1 26.81 532 ALA A C 1
ATOM 4144 O O . ALA A 1 532 ? 7.258 -15.203 14.312 1 26.81 532 ALA A O 1
ATOM 4145 N N . VAL A 1 533 ? 6.352 -14.375 12.641 1 24.8 533 VAL A N 1
ATOM 4146 C CA . VAL A 1 533 ? 5.77 -15.719 12.625 1 24.8 533 VAL A CA 1
ATOM 4147 C C . VAL A 1 533 ? 6.867 -16.75 12.414 1 24.8 533 VAL A C 1
ATOM 4149 O O . VAL A 1 533 ? 6.656 -17.953 12.641 1 24.8 533 VAL A O 1
ATOM 4152 N N . TYR A 1 534 ? 7.832 -16.5 11.68 1 25.73 534 TYR A N 1
ATOM 4153 C CA . TYR A 1 534 ? 8.617 -17.672 11.305 1 25.73 534 TYR A CA 1
ATOM 4154 C C . TYR A 1 534 ? 9.492 -18.141 12.461 1 25.73 534 TYR A C 1
ATOM 4156 O O . TYR A 1 534 ? 10.359 -19 12.281 1 25.73 534 TYR A O 1
ATOM 4164 N N . MET A 1 535 ? 9.438 -17.391 13.562 1 23.78 535 MET A N 1
ATOM 4165 C CA . MET A 1 535 ? 10.32 -18.031 14.539 1 23.78 535 MET A CA 1
ATOM 4166 C C . MET A 1 535 ? 9.664 -19.266 15.148 1 23.78 535 MET A C 1
ATOM 4168 O O . MET A 1 535 ? 10.211 -19.859 16.078 1 23.78 535 MET A O 1
ATOM 4172 N N . TYR A 1 536 ? 8.367 -19.469 14.914 1 21.73 536 TYR A N 1
ATOM 4173 C CA . TYR A 1 536 ? 8.094 -20.75 15.547 1 21.73 536 TYR A CA 1
ATOM 4174 C C . TYR A 1 536 ? 8.461 -21.906 14.609 1 21.73 536 TYR A C 1
ATOM 4176 O O . TYR A 1 536 ? 8.195 -21.844 13.406 1 21.73 536 TYR A O 1
ATOM 4184 N N . MET B 1 1 ? 20.297 7.418 -18.438 1 52.5 1 MET B N 1
ATOM 4185 C CA . MET B 1 1 ? 20.844 8.469 -17.594 1 52.5 1 MET B CA 1
ATOM 4186 C C . MET B 1 1 ? 21.703 7.875 -16.484 1 52.5 1 MET B C 1
ATOM 4188 O O . MET B 1 1 ? 21.391 6.801 -15.961 1 52.5 1 MET B O 1
ATOM 4192 N N . ALA B 1 2 ? 22.781 8.562 -16.25 1 61.12 2 ALA B N 1
ATOM 4193 C CA . ALA B 1 2 ? 23.688 8.078 -15.203 1 61.12 2 ALA B CA 1
ATOM 4194 C C . ALA B 1 2 ? 23.016 8.125 -13.836 1 61.12 2 ALA B C 1
ATOM 4196 O O . ALA B 1 2 ? 22.328 9.094 -13.508 1 61.12 2 ALA B O 1
ATOM 4197 N N . PRO B 1 3 ? 23.109 7.027 -13.023 1 75.12 3 PRO B N 1
ATOM 4198 C CA . PRO B 1 3 ? 22.547 7.051 -11.68 1 75.12 3 PRO B CA 1
ATOM 4199 C C . PRO B 1 3 ? 23.125 8.164 -10.805 1 75.12 3 PRO B C 1
ATOM 4201 O O . PRO B 1 3 ? 24.266 8.578 -11.008 1 75.12 3 PRO B O 1
ATOM 4204 N N . ILE B 1 4 ? 22.25 8.859 -10.07 1 75.44 4 ILE B N 1
ATOM 4205 C CA . ILE B 1 4 ? 22.688 9.906 -9.156 1 75.44 4 ILE B CA 1
ATOM 4206 C C . ILE B 1 4 ? 22.828 9.328 -7.746 1 75.44 4 ILE B C 1
ATOM 4208 O O . ILE B 1 4 ? 21.984 8.555 -7.297 1 75.44 4 ILE B O 1
ATOM 4212 N N . ASP B 1 5 ? 23.953 9.75 -7.129 1 78.81 5 ASP B N 1
ATOM 4213 C CA . ASP B 1 5 ? 24.203 9.352 -5.75 1 78.81 5 ASP B CA 1
ATOM 4214 C C . ASP B 1 5 ? 23.453 10.234 -4.77 1 78.81 5 ASP B C 1
ATOM 4216 O O . ASP B 1 5 ? 23.719 11.438 -4.676 1 78.81 5 ASP B O 1
ATOM 4220 N N . PRO B 1 6 ? 22.547 9.664 -4.02 1 80.69 6 PRO B N 1
ATOM 4221 C CA . PRO B 1 6 ? 21.781 10.469 -3.064 1 80.69 6 PRO B CA 1
ATOM 4222 C C . PRO B 1 6 ? 22.672 11.18 -2.049 1 80.69 6 PRO B C 1
ATOM 4224 O O . PRO B 1 6 ? 22.281 12.203 -1.483 1 80.69 6 PRO B O 1
ATOM 4227 N N . ASP B 1 7 ? 23.875 10.766 -1.889 1 82.44 7 ASP B N 1
ATOM 4228 C CA . ASP B 1 7 ? 24.781 11.375 -0.919 1 82.44 7 ASP B CA 1
ATOM 4229 C C . ASP B 1 7 ? 25.453 12.617 -1.499 1 82.44 7 ASP B C 1
ATOM 4231 O O . ASP B 1 7 ? 26.047 13.398 -0.767 1 82.44 7 ASP B O 1
ATOM 4235 N N . ALA B 1 8 ? 25.25 12.789 -2.746 1 84.56 8 ALA B N 1
ATOM 4236 C CA . ALA B 1 8 ? 25.859 13.938 -3.412 1 84.56 8 ALA B CA 1
ATOM 4237 C C . ALA B 1 8 ? 25.047 15.211 -3.184 1 84.56 8 ALA B C 1
ATOM 4239 O O . ALA B 1 8 ? 25.562 16.312 -3.361 1 84.56 8 ALA B O 1
ATOM 4240 N N . VAL B 1 9 ? 23.797 15.102 -2.791 1 89 9 VAL B N 1
ATOM 4241 C CA . VAL B 1 9 ? 22.922 16.25 -2.529 1 89 9 VAL B CA 1
ATOM 4242 C C . VAL B 1 9 ? 22.688 16.375 -1.026 1 89 9 VAL B C 1
ATOM 4244 O O . VAL B 1 9 ? 22.984 15.461 -0.26 1 89 9 VAL B O 1
ATOM 4247 N N . HIS B 1 10 ? 22.266 17.609 -0.594 1 92.62 10 HIS B N 1
ATOM 4248 C CA . HIS B 1 10 ? 21.922 17.719 0.818 1 92.62 10 HIS B CA 1
ATOM 4249 C C . HIS B 1 10 ? 20.719 16.844 1.165 1 92.62 10 HIS B C 1
ATOM 4251 O O . HIS B 1 10 ? 19.859 16.578 0.313 1 92.62 10 HIS B O 1
ATOM 4257 N N . PRO B 1 11 ? 20.562 16.406 2.354 1 94.88 11 PRO B N 1
ATOM 4258 C CA . PRO B 1 11 ? 19.547 15.391 2.697 1 94.88 11 PRO B CA 1
ATOM 4259 C C . PRO B 1 11 ? 18.219 16 3.121 1 94.88 11 PRO B C 1
ATOM 4261 O O . PRO B 1 11 ? 17.281 15.273 3.459 1 94.88 11 PRO B O 1
ATOM 4264 N N . LEU B 1 12 ? 18.109 17.281 3.098 1 97.5 12 LEU B N 1
ATOM 4265 C CA . LEU B 1 12 ? 16.969 17.938 3.736 1 97.5 12 LEU B CA 1
ATOM 4266 C C . LEU B 1 12 ? 15.773 17.984 2.799 1 97.5 12 LEU B C 1
ATOM 4268 O O . LEU B 1 12 ? 15.906 18.344 1.628 1 97.5 12 LEU B O 1
ATOM 4272 N N . LEU B 1 13 ? 14.703 17.594 3.223 1 97.19 13 LEU B N 1
ATOM 4273 C CA . LEU B 1 13 ? 13.391 17.719 2.605 1 97.19 13 LEU B CA 1
ATOM 4274 C C . LEU B 1 13 ? 12.32 18.031 3.65 1 97.19 13 LEU B C 1
ATOM 4276 O O . LEU B 1 13 ? 12 17.172 4.484 1 97.19 13 LEU B O 1
ATOM 4280 N N . PRO B 1 14 ? 11.781 19.266 3.68 1 97.69 14 PRO B N 1
ATOM 4281 C CA . PRO B 1 14 ? 11.875 20.297 2.643 1 97.69 14 PRO B CA 1
ATOM 4282 C C . PRO B 1 14 ? 13.195 21.062 2.693 1 97.69 14 PRO B C 1
ATOM 4284 O O . PRO B 1 14 ? 13.859 21.094 3.734 1 97.69 14 PRO B O 1
ATOM 4287 N N . THR B 1 15 ? 13.469 21.719 1.569 1 97 15 THR B N 1
ATOM 4288 C CA . THR B 1 15 ? 14.633 22.594 1.482 1 97 15 THR B CA 1
ATOM 4289 C C . THR B 1 15 ? 14.438 23.859 2.318 1 97 15 THR B C 1
ATOM 4291 O O . THR B 1 15 ? 13.391 24.5 2.232 1 97 15 THR B O 1
ATOM 4294 N N . PRO B 1 16 ? 15.453 24.203 3.146 1 97.12 16 PRO B N 1
ATOM 4295 C CA . PRO B 1 16 ? 15.328 25.391 3.992 1 97.12 16 PRO B CA 1
ATOM 4296 C C . PRO B 1 16 ? 15.273 26.688 3.186 1 97.12 16 PRO B C 1
ATOM 4298 O O . PRO B 1 16 ? 15.758 26.734 2.053 1 97.12 16 PRO B O 1
ATOM 4301 N N . TYR B 1 17 ? 14.75 27.672 3.805 1 96.38 17 TYR B N 1
ATOM 4302 C CA . TYR B 1 17 ? 14.641 29 3.215 1 96.38 17 TYR B CA 1
ATOM 4303 C C . TYR B 1 17 ? 16 29.547 2.816 1 96.38 17 TYR B C 1
ATOM 4305 O O . TYR B 1 17 ? 16.188 30.062 1.71 1 96.38 17 TYR B O 1
ATOM 4313 N N . ARG B 1 18 ? 16.953 29.469 3.715 1 96.19 18 ARG B N 1
ATOM 4314 C CA . ARG B 1 18 ? 18.359 29.828 3.482 1 96.19 18 ARG B CA 1
ATOM 4315 C C . ARG B 1 18 ? 19.297 28.859 4.203 1 96.19 18 ARG B C 1
ATOM 4317 O O . ARG B 1 18 ? 19.094 28.547 5.375 1 96.19 18 ARG B O 1
ATOM 4324 N N . PHE B 1 19 ? 20.281 28.375 3.391 1 96.62 19 PHE B N 1
ATOM 4325 C CA . PHE B 1 19 ? 21.25 27.5 4.047 1 96.62 19 PHE B CA 1
ATOM 4326 C C . PHE B 1 19 ? 22.578 27.484 3.293 1 96.62 19 PHE B C 1
ATOM 4328 O O . PHE B 1 19 ? 22.625 27.859 2.117 1 96.62 19 PHE B O 1
ATOM 4335 N N . THR B 1 20 ? 23.688 27.188 3.992 1 97.19 20 THR B N 1
ATOM 4336 C CA . THR B 1 20 ? 25 26.828 3.455 1 97.19 20 THR B CA 1
ATOM 4337 C C . THR B 1 20 ? 25.562 25.594 4.156 1 97.19 20 THR B C 1
ATOM 4339 O O . THR B 1 20 ? 25.203 25.312 5.305 1 97.19 20 THR B O 1
ATOM 4342 N N . ASN B 1 21 ? 26.281 24.812 3.404 1 97.38 21 ASN B N 1
ATOM 4343 C CA . ASN B 1 21 ? 26.938 23.672 4.012 1 97.38 21 ASN B CA 1
ATOM 4344 C C . ASN B 1 21 ? 28.375 23.5 3.498 1 97.38 21 ASN B C 1
ATOM 4346 O O . ASN B 1 21 ? 28.75 24.109 2.498 1 97.38 21 ASN B O 1
ATOM 4350 N N . GLY B 1 22 ? 29.188 22.719 4.266 1 97 22 GLY B N 1
ATOM 4351 C CA . GLY B 1 22 ? 30.531 22.344 3.881 1 97 22 GLY B CA 1
ATOM 4352 C C . GLY B 1 22 ? 30.641 20.922 3.371 1 97 22 GLY B C 1
ATOM 4353 O O . GLY B 1 22 ? 29.734 20.438 2.682 1 97 22 GLY B O 1
ATOM 4354 N N . THR B 1 23 ? 31.797 20.281 3.598 1 94.94 23 THR B N 1
ATOM 4355 C CA . THR B 1 23 ? 32.031 18.922 3.094 1 94.94 23 THR B CA 1
ATOM 4356 C C . THR B 1 23 ? 32.531 18.016 4.211 1 94.94 23 THR B C 1
ATOM 4358 O O . THR B 1 23 ? 32.719 16.812 3.994 1 94.94 23 THR B O 1
ATOM 4361 N N . ALA B 1 24 ? 32.625 18.516 5.414 1 94.62 24 ALA B N 1
ATOM 4362 C CA . ALA B 1 24 ? 33.188 17.719 6.504 1 94.62 24 ALA B CA 1
ATOM 4363 C C . ALA B 1 24 ? 32.156 16.734 7.039 1 94.62 24 ALA B C 1
ATOM 4365 O O . ALA B 1 24 ? 30.938 16.984 6.953 1 94.62 24 ALA B O 1
ATOM 4366 N N . THR B 1 25 ? 32.625 15.648 7.539 1 93.44 25 THR B N 1
ATOM 4367 C CA . THR B 1 25 ? 31.781 14.648 8.188 1 93.44 25 THR B CA 1
ATOM 4368 C C . THR B 1 25 ? 32.062 14.602 9.688 1 93.44 25 THR B C 1
ATOM 4370 O O . THR B 1 25 ? 33.219 14.477 10.109 1 93.44 25 THR B O 1
ATOM 4373 N N . LEU B 1 26 ? 31.062 14.789 10.445 1 94.69 26 LEU B N 1
ATOM 4374 C CA . LEU B 1 26 ? 31.156 14.648 11.898 1 94.69 26 LEU B CA 1
ATOM 4375 C C . LEU B 1 26 ? 30.625 13.289 12.344 1 94.69 26 LEU B C 1
ATOM 4377 O O . LEU B 1 26 ? 29.656 12.781 11.773 1 94.69 26 LEU B O 1
ATOM 4381 N N . ARG B 1 27 ? 31.203 12.805 13.305 1 92.69 27 ARG B N 1
ATOM 4382 C CA . ARG B 1 27 ? 30.641 11.648 13.992 1 92.69 27 ARG B CA 1
ATOM 4383 C C . ARG B 1 27 ? 29.656 12.086 15.078 1 92.69 27 ARG B C 1
ATOM 4385 O O . ARG B 1 27 ? 29.844 13.133 15.703 1 92.69 27 ARG B O 1
ATOM 4392 N N . VAL B 1 28 ? 28.656 11.305 15.242 1 93.88 28 VAL B N 1
ATOM 4393 C CA . VAL B 1 28 ? 27.703 11.578 16.312 1 93.88 28 VAL B CA 1
ATOM 4394 C C . VAL B 1 28 ? 27.625 10.367 17.25 1 93.88 28 VAL B C 1
ATOM 4396 O O . VAL B 1 28 ? 27.25 9.273 16.828 1 93.88 28 VAL B O 1
ATOM 4399 N N . ASP B 1 29 ? 27.938 10.609 18.469 1 86.94 29 ASP B N 1
ATOM 4400 C CA . ASP B 1 29 ? 27.984 9.523 19.453 1 86.94 29 ASP B CA 1
ATOM 4401 C C . ASP B 1 29 ? 26.703 9.461 20.266 1 86.94 29 ASP B C 1
ATOM 4403 O O . ASP B 1 29 ? 26.438 10.328 21.094 1 86.94 29 ASP B O 1
ATOM 4407 N N . PRO B 1 30 ? 25.938 8.383 20.062 1 90.38 30 PRO B N 1
ATOM 4408 C CA . PRO B 1 30 ? 24.656 8.297 20.766 1 90.38 30 PRO B CA 1
ATOM 4409 C C . PRO B 1 30 ? 24.828 8.242 22.281 1 90.38 30 PRO B C 1
ATOM 4411 O O . PRO B 1 30 ? 23.938 8.656 23.031 1 90.38 30 PRO B O 1
ATOM 4414 N N . GLY B 1 31 ? 25.891 7.691 22.734 1 89.31 31 GLY B N 1
ATOM 4415 C CA . GLY B 1 31 ? 26.125 7.609 24.172 1 89.31 31 GLY B CA 1
ATOM 4416 C C . GLY B 1 31 ? 26.469 8.945 24.797 1 89.31 31 GLY B C 1
ATOM 4417 O O . GLY B 1 31 ? 26.234 9.164 25.984 1 89.31 31 GLY B O 1
ATOM 4418 N N . ARG B 1 32 ? 27.047 9.891 24.016 1 90.88 32 ARG B N 1
ATOM 4419 C CA . ARG B 1 32 ? 27.531 11.156 24.562 1 90.88 32 ARG B CA 1
ATOM 4420 C C . ARG B 1 32 ? 26.609 12.312 24.156 1 90.88 32 ARG B C 1
ATOM 4422 O O . ARG B 1 32 ? 26.562 13.336 24.828 1 90.88 32 ARG B O 1
ATOM 4429 N N . PHE B 1 33 ? 25.812 12.109 23.125 1 94.56 33 PHE B N 1
ATOM 4430 C CA . PHE B 1 33 ? 25.047 13.211 22.578 1 94.56 33 PHE B CA 1
ATOM 4431 C C . PHE B 1 33 ? 23.891 13.578 23.5 1 94.56 33 PHE B C 1
ATOM 4433 O O . PHE B 1 33 ? 23.156 12.703 23.969 1 94.56 33 PHE B O 1
ATOM 4440 N N . ALA B 1 34 ? 23.781 14.859 23.75 1 96.56 34 ALA B N 1
ATOM 4441 C CA . ALA B 1 34 ? 22.641 15.367 24.516 1 96.56 34 ALA B CA 1
ATOM 4442 C C . ALA B 1 34 ? 22.203 16.734 23.984 1 96.56 34 ALA B C 1
ATOM 4444 O O . ALA B 1 34 ? 23.031 17.547 23.594 1 96.56 34 ALA B O 1
ATOM 4445 N N . PHE B 1 35 ? 20.922 16.906 24.016 1 97.5 35 PHE B N 1
ATOM 4446 C CA . PHE B 1 35 ? 20.422 18.281 23.859 1 97.5 35 PHE B CA 1
ATOM 4447 C C . PHE B 1 35 ? 20.562 19.062 25.156 1 97.5 35 PHE B C 1
ATOM 4449 O O . PHE B 1 35 ? 20.297 18.531 26.234 1 97.5 35 PHE B O 1
ATOM 4456 N N . THR B 1 36 ? 21.031 20.25 25.062 1 95.5 36 THR B N 1
ATOM 4457 C CA . THR B 1 36 ? 21.094 21.141 26.219 1 95.5 36 THR B CA 1
ATOM 4458 C C . THR B 1 36 ? 20.234 22.375 26 1 95.5 36 THR B C 1
ATOM 4460 O O . THR B 1 36 ? 20.156 22.891 24.875 1 95.5 36 THR B O 1
ATOM 4463 N N . LEU B 1 37 ? 19.578 22.812 27.031 1 95.56 37 LEU B N 1
ATOM 4464 C CA . LEU B 1 37 ? 18.797 24.031 26.938 1 95.56 37 LEU B CA 1
ATOM 4465 C C . LEU B 1 37 ? 19.609 25.234 27.375 1 95.56 37 LEU B C 1
ATOM 4467 O O . LEU B 1 37 ? 20.281 25.203 28.406 1 95.56 37 LEU B O 1
ATOM 4471 N N . ALA B 1 38 ? 19.625 26.203 26.547 1 94.69 38 ALA B N 1
ATOM 4472 C CA . ALA B 1 38 ? 20.266 27.453 26.953 1 94.69 38 ALA B CA 1
ATOM 4473 C C . ALA B 1 38 ? 19.641 28 28.234 1 94.69 38 ALA B C 1
ATOM 4475 O O . ALA B 1 38 ? 18.453 27.828 28.484 1 94.69 38 ALA B O 1
ATOM 4476 N N . ALA B 1 39 ? 20.438 28.688 28.984 1 90.06 39 ALA B N 1
ATOM 4477 C CA . ALA B 1 39 ? 20.031 29.172 30.312 1 90.06 39 ALA B CA 1
ATOM 4478 C C . ALA B 1 39 ? 18.812 30.078 30.203 1 90.06 39 ALA B C 1
ATOM 4480 O O . ALA B 1 39 ? 17.953 30.078 31.094 1 90.06 39 ALA B O 1
ATOM 4481 N N . ALA B 1 40 ? 18.656 30.812 29.188 1 90.5 40 ALA B N 1
ATOM 4482 C CA . ALA B 1 40 ? 17.578 31.797 29.031 1 90.5 40 ALA B CA 1
ATOM 4483 C C . ALA B 1 40 ? 16.281 31.125 28.578 1 90.5 40 ALA B C 1
ATOM 4485 O O . ALA B 1 40 ? 15.219 31.734 28.609 1 90.5 40 ALA B O 1
ATOM 4486 N N . THR B 1 41 ? 16.312 29.906 28.281 1 92.94 41 THR B N 1
ATOM 4487 C CA . THR B 1 41 ? 15.133 29.188 27.797 1 92.94 41 THR B CA 1
ATOM 4488 C C . THR B 1 41 ? 14.281 28.688 28.969 1 92.94 41 THR B C 1
ATOM 4490 O O . THR B 1 41 ? 14.742 27.891 29.781 1 92.94 41 THR B O 1
ATOM 4493 N N . ALA B 1 42 ? 13.07 29.203 29.047 1 93.5 42 ALA B N 1
ATOM 4494 C CA . ALA B 1 42 ? 12.148 28.781 30.094 1 93.5 42 ALA B CA 1
ATOM 4495 C C . ALA B 1 42 ? 11.688 27.344 29.875 1 93.5 42 ALA B C 1
ATOM 4497 O O . ALA B 1 42 ? 11.703 26.844 28.75 1 93.5 42 ALA B O 1
ATOM 4498 N N . PRO B 1 43 ? 11.305 26.703 30.922 1 91.44 43 PRO B N 1
ATOM 4499 C CA . PRO B 1 43 ? 10.82 25.328 30.797 1 91.44 43 PRO B CA 1
ATOM 4500 C C . PRO B 1 43 ? 9.555 25.219 29.953 1 91.44 43 PRO B C 1
ATOM 4502 O O . PRO B 1 43 ? 8.711 26.125 29.984 1 91.44 43 PRO B O 1
ATOM 4505 N N . SER B 1 44 ? 9.422 24.188 29.188 1 96.38 44 SER B N 1
ATOM 4506 C CA . SER B 1 44 ? 8.281 23.859 28.344 1 96.38 44 SER B CA 1
ATOM 4507 C C . SER B 1 44 ? 8.086 22.344 28.25 1 96.38 44 SER B C 1
ATOM 4509 O O . SER B 1 44 ? 9.039 21.609 27.984 1 96.38 44 SER B O 1
ATOM 4511 N N . GLU B 1 45 ? 6.867 21.938 28.516 1 96.81 45 GLU B N 1
ATOM 4512 C CA . GLU B 1 45 ? 6.547 20.516 28.406 1 96.81 45 GLU B CA 1
ATOM 4513 C C . GLU B 1 45 ? 6.754 20.016 26.984 1 96.81 45 GLU B C 1
ATOM 4515 O O . GLU B 1 45 ? 7.316 18.938 26.766 1 96.81 45 GLU B O 1
ATOM 4520 N N . VAL B 1 46 ? 6.293 20.781 26.047 1 97.75 46 VAL B N 1
ATOM 4521 C CA . VAL B 1 46 ? 6.391 20.438 24.641 1 97.75 46 VAL B CA 1
ATOM 4522 C C . VAL B 1 46 ? 7.859 20.312 24.234 1 97.75 46 VAL B C 1
ATOM 4524 O O . VAL B 1 46 ? 8.258 19.344 23.594 1 97.75 46 VAL B O 1
ATOM 4527 N N . LEU B 1 47 ? 8.641 21.266 24.641 1 97.75 47 LEU B N 1
ATOM 4528 C CA . LEU B 1 47 ? 10.047 21.281 24.25 1 97.75 47 LEU B CA 1
ATOM 4529 C C . LEU B 1 47 ? 10.805 20.125 24.875 1 97.75 47 LEU B C 1
ATOM 4531 O O . LEU B 1 47 ? 11.57 19.438 24.203 1 97.75 47 LEU B O 1
ATOM 4535 N N . SER B 1 48 ? 10.555 19.891 26.172 1 97.31 48 SER B N 1
ATOM 4536 C CA . SER B 1 48 ? 11.227 18.797 26.875 1 97.31 48 SER B CA 1
ATOM 4537 C C . SER B 1 48 ? 10.891 17.453 26.234 1 97.31 48 SER B C 1
ATOM 4539 O O . SER B 1 48 ? 11.781 16.641 26.016 1 97.31 48 SER B O 1
ATOM 4541 N N . ALA B 1 49 ? 9.656 17.234 25.938 1 97.81 49 ALA B N 1
ATOM 4542 C CA . ALA B 1 49 ? 9.227 15.992 25.297 1 97.81 49 ALA B CA 1
ATOM 4543 C C . ALA B 1 49 ? 9.836 15.867 23.906 1 97.81 49 ALA B C 1
ATOM 4545 O O . ALA B 1 49 ? 10.18 14.766 23.469 1 97.81 49 ALA B O 1
ATOM 4546 N N . ALA B 1 50 ? 9.945 16.938 23.219 1 98.25 50 ALA B N 1
ATOM 4547 C CA . ALA B 1 50 ? 10.5 16.938 21.875 1 98.25 50 ALA B CA 1
ATOM 4548 C C . ALA B 1 50 ? 11.977 16.562 21.891 1 98.25 50 ALA B C 1
ATOM 4550 O O . ALA B 1 50 ? 12.438 15.805 21.031 1 98.25 50 ALA B O 1
ATOM 4551 N N . LEU B 1 51 ? 12.711 17.141 22.844 1 98 51 LEU B N 1
ATOM 4552 C CA . LEU B 1 51 ? 14.133 16.812 22.953 1 98 51 LEU B CA 1
ATOM 4553 C C . LEU B 1 51 ? 14.344 15.32 23.172 1 98 51 LEU B C 1
ATOM 4555 O O . LEU B 1 51 ? 15.195 14.711 22.516 1 98 51 LEU B O 1
ATOM 4559 N N . ALA B 1 52 ? 13.547 14.758 24 1 97.25 52 ALA B N 1
ATOM 4560 C CA . ALA B 1 52 ? 13.625 13.32 24.25 1 97.25 52 ALA B CA 1
ATOM 4561 C C . ALA B 1 52 ? 13.242 12.531 23 1 97.25 52 ALA B C 1
ATOM 4563 O O . ALA B 1 52 ? 13.914 11.555 22.641 1 97.25 52 ALA B O 1
ATOM 4564 N N . ARG B 1 53 ? 12.172 12.875 22.359 1 97.19 53 ARG B N 1
ATOM 4565 C CA . ARG B 1 53 ? 11.672 12.195 21.172 1 97.19 53 ARG B CA 1
ATOM 4566 C C . ARG B 1 53 ? 12.703 12.234 20.047 1 97.19 53 ARG B C 1
ATOM 4568 O O . ARG B 1 53 ? 12.969 11.219 19.406 1 97.19 53 ARG B O 1
ATOM 4575 N N . TYR B 1 54 ? 13.266 13.383 19.766 1 97.5 54 TYR B N 1
ATOM 4576 C CA . TYR B 1 54 ? 14.172 13.523 18.641 1 97.5 54 TYR B CA 1
ATOM 4577 C C . TYR B 1 54 ? 15.508 12.836 18.922 1 97.5 54 TYR B C 1
ATOM 4579 O O . TYR B 1 54 ? 16.172 12.367 18 1 97.5 54 TYR B O 1
ATOM 4587 N N . ARG B 1 55 ? 15.906 12.766 20.188 1 96.25 55 ARG B N 1
ATOM 4588 C CA . ARG B 1 55 ? 17.062 11.93 20.484 1 96.25 55 ARG B CA 1
ATOM 4589 C C . ARG B 1 55 ? 16.797 10.477 20.094 1 96.25 55 ARG B C 1
ATOM 4591 O O . ARG B 1 55 ? 17.656 9.82 19.5 1 96.25 55 ARG B O 1
ATOM 4598 N N . ARG B 1 56 ? 15.633 9.992 20.406 1 93.69 56 ARG B N 1
ATOM 4599 C CA . ARG B 1 56 ? 15.273 8.617 20.062 1 93.69 56 ARG B CA 1
ATOM 4600 C C . ARG B 1 56 ? 15.219 8.438 18.547 1 93.69 56 ARG B C 1
ATOM 4602 O O . ARG B 1 56 ? 15.672 7.41 18.031 1 93.69 56 ARG B O 1
ATOM 4609 N N . ILE B 1 57 ? 14.68 9.375 17.859 1 94.31 57 ILE B N 1
ATOM 4610 C CA . ILE B 1 57 ? 14.562 9.32 16.406 1 94.31 57 ILE B CA 1
ATOM 4611 C C . ILE B 1 57 ? 15.953 9.289 15.781 1 94.31 57 ILE B C 1
ATOM 4613 O O . ILE B 1 57 ? 16.219 8.5 14.875 1 94.31 57 ILE B O 1
ATOM 4617 N N . MET B 1 58 ? 16.859 10.07 16.297 1 95 58 MET B N 1
ATOM 4618 C CA . MET B 1 58 ? 18.203 10.211 15.734 1 95 58 MET B CA 1
ATOM 4619 C C . MET B 1 58 ? 19.016 8.938 15.945 1 95 58 MET B C 1
ATOM 4621 O O . MET B 1 58 ? 19.875 8.602 15.117 1 95 58 MET B O 1
ATOM 4625 N N . PHE B 1 59 ? 18.719 8.203 17.016 1 93.44 59 PHE B N 1
ATOM 4626 C CA . PHE B 1 59 ? 19.578 7.078 17.375 1 93.44 59 PHE B CA 1
ATOM 4627 C C . PHE B 1 59 ? 18.781 5.785 17.438 1 93.44 59 PHE B C 1
ATOM 4629 O O . PHE B 1 59 ? 18.938 4.996 18.375 1 93.44 59 PHE B O 1
ATOM 4636 N N . ALA B 1 60 ? 17.922 5.582 16.438 1 88.75 60 ALA B N 1
ATOM 4637 C CA . ALA B 1 60 ? 16.984 4.469 16.438 1 88.75 60 ALA B CA 1
ATOM 4638 C C . ALA B 1 60 ? 17.703 3.141 16.203 1 88.75 60 ALA B C 1
ATOM 4640 O O . ALA B 1 60 ? 17.125 2.074 16.453 1 88.75 60 ALA B O 1
ATOM 4641 N N . TRP B 1 61 ? 18.953 3.049 15.711 1 85.69 61 TRP B N 1
ATOM 4642 C CA . TRP B 1 61 ? 19.688 1.818 15.422 1 85.69 61 TRP B CA 1
ATOM 4643 C C . TRP B 1 61 ? 20.547 1.4 16.625 1 85.69 61 TRP B C 1
ATOM 4645 O O . TRP B 1 61 ? 21.281 0.413 16.547 1 85.69 61 TRP B O 1
ATOM 4655 N N . GLY B 1 62 ? 20.391 2.018 17.719 1 81.44 62 GLY B N 1
ATOM 4656 C CA . GLY B 1 62 ? 21.109 1.668 18.938 1 81.44 62 GLY B CA 1
ATOM 4657 C C . GLY B 1 62 ? 22.516 2.25 19 1 81.44 62 GLY B C 1
ATOM 4658 O O . GLY B 1 62 ? 22.797 3.256 18.344 1 81.44 62 GLY B O 1
ATOM 4659 N N . SER B 1 63 ? 23.312 1.435 19.938 1 76 63 SER B N 1
ATOM 4660 C CA . SER B 1 63 ? 24.641 1.969 20.219 1 76 63 SER B CA 1
ATOM 4661 C C . SER B 1 63 ? 25.625 1.648 19.094 1 76 63 SER B C 1
ATOM 4663 O O . SER B 1 63 ? 25.594 0.548 18.531 1 76 63 SER B O 1
ATOM 4665 N N . GLY B 1 64 ? 25.844 2.617 18.203 1 65.62 64 GLY B N 1
ATOM 4666 C CA . GLY B 1 64 ? 26.875 2.455 17.188 1 65.62 64 GLY B CA 1
ATOM 4667 C C . GLY B 1 64 ? 28.156 1.867 17.719 1 65.62 64 GLY B C 1
ATOM 4668 O O . GLY B 1 64 ? 28.312 1.691 18.938 1 65.62 64 GLY B O 1
ATOM 4669 N N . SER B 1 65 ? 28.953 1.202 16.719 1 66 65 SER B N 1
ATOM 4670 C CA . SER B 1 65 ? 30.281 0.716 17.094 1 66 65 SER B CA 1
ATOM 4671 C C . SER B 1 65 ? 31.297 1.86 17.172 1 66 65 SER B C 1
ATOM 4673 O O . SER B 1 65 ? 31.188 2.836 16.422 1 66 65 SER B O 1
ATOM 4675 N N . SER B 1 66 ? 31.906 2.043 18.391 1 58.66 66 SER B N 1
ATOM 4676 C CA . SER B 1 66 ? 32.875 3.115 18.594 1 58.66 66 SER B CA 1
ATOM 4677 C C . SER B 1 66 ? 34.031 3.004 17.594 1 58.66 66 SER B C 1
ATOM 4679 O O . SER B 1 66 ? 34.688 1.969 17.531 1 58.66 66 SER B O 1
ATOM 4681 N N . PRO B 1 67 ? 33.969 3.805 16.594 1 57.16 67 PRO B N 1
ATOM 4682 C CA . PRO B 1 67 ? 35.219 3.689 15.828 1 57.16 67 PRO B CA 1
ATOM 4683 C C . PRO B 1 67 ? 36.438 4.062 16.656 1 57.16 67 PRO B C 1
ATOM 4685 O O . PRO B 1 67 ? 36.344 4.871 17.578 1 57.16 67 PRO B O 1
ATOM 4688 N N . ALA B 1 68 ? 37.5 3.43 16.422 1 49.62 68 ALA B N 1
ATOM 4689 C CA . ALA B 1 68 ? 38.812 3.668 17.031 1 49.62 68 ALA B CA 1
ATOM 4690 C C . ALA B 1 68 ? 39.281 5.094 16.766 1 49.62 68 ALA B C 1
ATOM 4692 O O . ALA B 1 68 ? 40.156 5.605 17.469 1 49.62 68 ALA B O 1
ATOM 4693 N N . THR B 1 69 ? 39.188 5.633 15.539 1 56.69 69 THR B N 1
ATOM 4694 C CA . THR B 1 69 ? 40.062 6.746 15.18 1 56.69 69 THR B CA 1
ATOM 4695 C C . THR B 1 69 ? 39.469 8.07 15.641 1 56.69 69 THR B C 1
ATOM 4697 O O . THR B 1 69 ? 38.281 8.156 15.938 1 56.69 69 THR B O 1
ATOM 4700 N N . ALA B 1 70 ? 40.375 9.32 15.484 1 59.41 70 ALA B N 1
ATOM 4701 C CA . ALA B 1 70 ? 40.469 10.742 15.812 1 59.41 70 ALA B CA 1
ATOM 4702 C C . ALA B 1 70 ? 39.438 11.555 15.023 1 59.41 70 ALA B C 1
ATOM 4704 O O . ALA B 1 70 ? 39.781 12.508 14.328 1 59.41 70 ALA B O 1
ATOM 4705 N N . ALA B 1 71 ? 38.062 11.148 14.82 1 78.31 71 ALA B N 1
ATOM 4706 C CA . ALA B 1 71 ? 37.156 12 14.047 1 78.31 71 ALA B CA 1
ATOM 4707 C C . ALA B 1 71 ? 36.438 12.992 14.945 1 78.31 71 ALA B C 1
ATOM 4709 O O . ALA B 1 71 ? 36.25 12.742 16.141 1 78.31 71 ALA B O 1
ATOM 4710 N N . THR B 1 72 ? 36.312 14.289 14.453 1 91.31 72 THR B N 1
ATOM 4711 C CA . THR B 1 72 ? 35.531 15.289 15.172 1 91.31 72 THR B CA 1
ATOM 4712 C C . THR B 1 72 ? 34.125 14.758 15.5 1 91.31 72 THR B C 1
ATOM 4714 O O . THR B 1 72 ? 33.438 14.25 14.625 1 91.31 72 THR B O 1
ATOM 4717 N N . THR B 1 73 ? 33.781 14.797 16.812 1 93.25 73 THR B N 1
ATOM 4718 C CA . THR B 1 73 ? 32.562 14.156 17.266 1 93.25 73 THR B CA 1
ATOM 4719 C C . THR B 1 73 ? 31.578 15.188 17.812 1 93.25 73 THR B C 1
ATOM 4721 O O . THR B 1 73 ? 31.953 16.047 18.609 1 93.25 73 THR B O 1
ATOM 4724 N N . LEU B 1 74 ? 30.406 15.164 17.312 1 94.94 74 LEU B N 1
ATOM 4725 C CA . LEU B 1 74 ? 29.312 15.969 17.844 1 94.94 74 LEU B CA 1
ATOM 4726 C C . LEU B 1 74 ? 28.719 15.328 19.094 1 94.94 74 LEU B C 1
ATOM 4728 O O . LEU B 1 74 ? 28.219 14.203 19.047 1 94.94 74 LEU B O 1
ATOM 4732 N N . THR B 1 75 ? 28.734 16.094 20.234 1 94.19 75 THR B N 1
ATOM 4733 C CA . THR B 1 75 ? 28.344 15.477 21.5 1 94.19 75 THR B CA 1
ATOM 4734 C C . THR B 1 75 ? 27.125 16.172 22.094 1 94.19 75 THR B C 1
ATOM 4736 O O . THR B 1 75 ? 26.484 15.664 23.016 1 94.19 75 THR B O 1
ATOM 4739 N N . ASP B 1 76 ? 26.812 17.297 21.562 1 96.12 76 ASP B N 1
ATOM 4740 C CA . ASP B 1 76 ? 25.641 18.016 22.094 1 96.12 76 ASP B CA 1
ATOM 4741 C C . ASP B 1 76 ? 25.141 19.047 21.094 1 96.12 76 ASP B C 1
ATOM 4743 O O . ASP B 1 76 ? 25.844 19.359 20.125 1 96.12 76 ASP B O 1
ATOM 4747 N N . CYS B 1 77 ? 24 19.531 21.297 1 98.19 77 CYS B N 1
ATOM 4748 C CA . CYS B 1 77 ? 23.422 20.672 20.594 1 98.19 77 CYS B CA 1
ATOM 4749 C C . CYS B 1 77 ? 22.656 21.562 21.547 1 98.19 77 CYS B C 1
ATOM 4751 O O . CYS B 1 77 ? 21.734 21.109 22.219 1 98.19 77 CYS B O 1
ATOM 4753 N N . SER B 1 78 ? 23.031 22.812 21.625 1 98.31 78 SER B N 1
ATOM 4754 C CA . SER B 1 78 ? 22.359 23.766 22.516 1 98.31 78 SER B CA 1
ATOM 4755 C C . SER B 1 78 ? 21.109 24.344 21.859 1 98.31 78 SER B C 1
ATOM 4757 O O . SER B 1 78 ? 21.156 24.844 20.734 1 98.31 78 SER B O 1
ATOM 4759 N N . VAL B 1 79 ? 19.984 24.266 22.594 1 98.62 79 VAL B N 1
ATOM 4760 C CA . VAL B 1 79 ? 18.703 24.766 22.094 1 98.62 79 VAL B CA 1
ATOM 4761 C C . VAL B 1 79 ? 18.281 26 22.875 1 98.62 79 VAL B C 1
ATOM 4763 O O . VAL B 1 79 ? 18.25 25.969 24.109 1 98.62 79 VAL B O 1
ATOM 4766 N N . SER B 1 80 ? 18 27.062 22.203 1 98.5 80 SER B N 1
ATOM 4767 C CA . SER B 1 80 ? 17.531 28.297 22.812 1 98.5 80 SER B CA 1
ATOM 4768 C C . SER B 1 80 ? 16.188 28.734 22.219 1 98.5 80 SER B C 1
ATOM 4770 O O . SER B 1 80 ? 16.031 28.812 21 1 98.5 80 SER B O 1
ATOM 4772 N N . VAL B 1 81 ? 15.219 29.016 23.078 1 98.38 81 VAL B N 1
ATOM 4773 C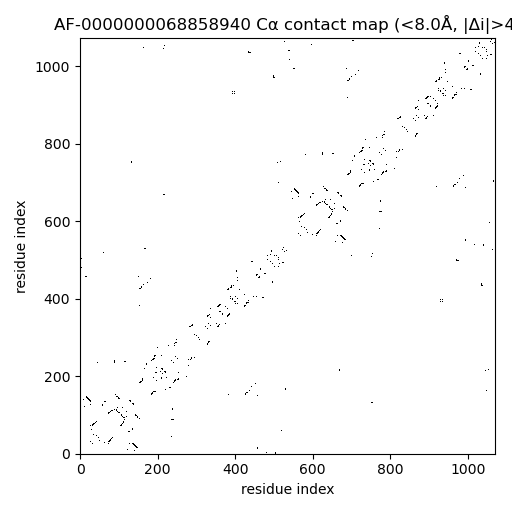 CA . VAL B 1 81 ? 13.898 29.484 22.688 1 98.38 81 VAL B CA 1
ATOM 4774 C C . VAL B 1 81 ? 13.57 30.781 23.406 1 98.38 81 VAL B C 1
ATOM 4776 O O . VAL B 1 81 ? 13.664 30.859 24.641 1 98.38 81 VAL B O 1
ATOM 4779 N N . ALA B 1 82 ? 13.125 31.781 22.719 1 97.62 82 ALA B N 1
ATOM 4780 C CA . ALA B 1 82 ? 12.867 33.094 23.297 1 97.62 82 ALA B CA 1
ATOM 4781 C C . ALA B 1 82 ? 11.57 33.094 24.094 1 97.62 82 ALA B C 1
ATOM 4783 O O . ALA B 1 82 ? 11.5 33.688 25.172 1 97.62 82 ALA B O 1
ATOM 4784 N N . ASN B 1 83 ? 10.531 32.531 23.562 1 95.62 83 ASN B N 1
ATOM 4785 C CA . ASN B 1 83 ? 9.227 32.375 24.188 1 95.62 83 ASN B CA 1
ATOM 4786 C C . ASN B 1 83 ? 8.797 30.922 24.281 1 95.62 83 ASN B C 1
ATOM 4788 O O . ASN B 1 83 ? 8.375 30.328 23.281 1 95.62 83 ASN B O 1
ATOM 4792 N N . SER B 1 84 ? 8.75 30.406 25.516 1 92.44 84 SER B N 1
ATOM 4793 C CA . SER B 1 84 ? 8.555 28.969 25.719 1 92.44 84 SER B CA 1
ATOM 4794 C C . SER B 1 84 ? 7.082 28.641 25.969 1 92.44 84 SER B C 1
ATOM 4796 O O . SER B 1 84 ? 6.754 27.547 26.422 1 92.44 84 SER B O 1
ATOM 4798 N N . SER B 1 85 ? 6.219 29.672 25.703 1 89.69 85 SER B N 1
ATOM 4799 C CA . SER B 1 85 ? 4.797 29.359 25.812 1 89.69 85 SER B CA 1
ATOM 4800 C C . SER B 1 85 ? 4.414 28.203 24.891 1 89.69 85 SER B C 1
ATOM 4802 O O . SER B 1 85 ? 4.793 28.172 23.719 1 89.69 85 SER B O 1
ATOM 4804 N N . ASP B 1 86 ? 3.756 27.219 25.531 1 90.12 86 ASP B N 1
ATOM 4805 C CA . ASP B 1 86 ? 3.496 26.016 24.75 1 90.12 86 ASP B CA 1
ATOM 4806 C C . ASP B 1 86 ? 2.039 25.578 24.875 1 90.12 86 ASP B C 1
ATOM 4808 O O . ASP B 1 86 ? 1.739 24.391 24.875 1 90.12 86 ASP B O 1
ATOM 4812 N N . GLY B 1 87 ? 1.18 26.625 25.047 1 88.19 87 GLY B N 1
ATOM 4813 C CA . GLY B 1 87 ? -0.24 26.312 24.984 1 88.19 87 GLY B CA 1
ATOM 4814 C C . GLY B 1 87 ? -0.662 25.719 23.656 1 88.19 87 GLY B C 1
ATOM 4815 O O . GLY B 1 87 ? 0.069 24.922 23.062 1 88.19 87 GLY B O 1
ATOM 4816 N N . SER B 1 88 ? -1.712 26.109 23.062 1 89.88 88 SER B N 1
ATOM 4817 C CA . SER B 1 88 ? -2.207 25.531 21.812 1 89.88 88 SER B CA 1
ATOM 4818 C C . SER B 1 88 ? -1.47 26.094 20.609 1 89.88 88 SER B C 1
ATOM 4820 O O . SER B 1 88 ? -1.219 27.297 20.531 1 89.88 88 SER B O 1
ATOM 4822 N N . PHE B 1 89 ? -0.939 25.234 19.812 1 95.56 89 PHE B N 1
ATOM 4823 C CA . PHE B 1 89 ? -0.379 25.609 18.516 1 95.56 89 PHE B CA 1
ATOM 4824 C C . PHE B 1 89 ? -1.47 26.125 17.578 1 95.56 89 PHE B C 1
ATOM 4826 O O . PHE B 1 89 ? -2.492 25.469 17.391 1 95.56 89 PHE B O 1
ATOM 4833 N N . GLN B 1 90 ? -1.31 27.344 17.047 1 96.44 90 GLN B N 1
ATOM 4834 C CA . GLN B 1 90 ? -2.352 28 16.266 1 96.44 90 GLN B CA 1
ATOM 4835 C C . GLN B 1 90 ? -1.839 28.359 14.867 1 96.44 90 GLN B C 1
ATOM 4837 O O . GLN B 1 90 ? -0.628 28.422 14.648 1 96.44 90 GLN B O 1
ATOM 4842 N N . LEU B 1 91 ? -2.826 28.562 13.953 1 96.5 91 LEU B N 1
ATOM 4843 C CA . LEU B 1 91 ? -2.516 29.047 12.617 1 96.5 91 LEU B CA 1
ATOM 4844 C C . LEU B 1 91 ? -1.759 30.375 12.68 1 96.5 91 LEU B C 1
ATOM 4846 O O . LEU B 1 91 ? -2.195 31.312 13.352 1 96.5 91 LEU B O 1
ATOM 4850 N N . GLY B 1 92 ? -0.596 30.406 12.102 1 95 92 GLY B N 1
ATOM 4851 C CA . GLY B 1 92 ? 0.148 31.656 12.023 1 95 92 GLY B CA 1
ATOM 4852 C C . GLY B 1 92 ? 1.238 31.766 13.07 1 95 92 GLY B C 1
ATOM 4853 O O . GLY B 1 92 ? 2.053 32.688 13.039 1 95 92 GLY B O 1
ATOM 4854 N N . ASP B 1 93 ? 1.265 30.844 14.055 1 96.88 93 ASP B N 1
ATOM 4855 C CA . ASP B 1 93 ? 2.363 30.859 15.016 1 96.88 93 ASP B CA 1
ATOM 4856 C C . ASP B 1 93 ? 3.713 30.797 14.305 1 96.88 93 ASP B C 1
ATOM 4858 O O . ASP B 1 93 ? 3.84 30.188 13.25 1 96.88 93 ASP B O 1
ATOM 4862 N N . ASP B 1 94 ? 4.703 31.484 14.914 1 98.19 94 ASP B N 1
ATOM 4863 C CA . ASP B 1 94 ? 6.031 31.562 14.312 1 98.19 94 ASP B CA 1
ATOM 4864 C C . ASP B 1 94 ? 6.738 30.219 14.359 1 98.19 94 ASP B C 1
ATOM 4866 O O . ASP B 1 94 ? 6.934 29.656 15.438 1 98.19 94 ASP B O 1
ATOM 4870 N N . GLU B 1 95 ? 7.121 29.688 13.195 1 98.56 95 GLU B N 1
ATOM 4871 C CA . GLU B 1 95 ? 7.785 28.391 13.102 1 98.56 95 GLU B CA 1
ATOM 4872 C C . GLU B 1 95 ? 9.227 28.547 12.617 1 98.56 95 GLU B C 1
ATOM 4874 O O . GLU B 1 95 ? 9.875 27.562 12.258 1 98.56 95 GLU B O 1
ATOM 4879 N N . SER B 1 96 ? 9.75 29.75 12.609 1 98.56 96 SER B N 1
ATOM 4880 C CA . SER B 1 96 ? 11.102 30 12.125 1 98.56 96 SER B CA 1
ATOM 4881 C C . SER B 1 96 ? 12.148 29.531 13.133 1 98.56 96 SER B C 1
ATOM 4883 O O . SER B 1 96 ? 11.852 29.406 14.32 1 98.56 96 SER B O 1
ATOM 4885 N N . TYR B 1 97 ? 13.336 29.234 12.648 1 98.81 97 TYR B N 1
ATOM 4886 C CA . TYR B 1 97 ? 14.453 28.812 13.484 1 98.81 97 TYR B CA 1
ATOM 4887 C C . TYR B 1 97 ? 15.781 29.031 12.781 1 98.81 97 TYR B C 1
ATOM 4889 O O . TYR B 1 97 ? 15.82 29.281 11.57 1 98.81 97 TYR B O 1
ATOM 4897 N N . SER B 1 98 ? 16.812 29.047 13.547 1 98.88 98 SER B N 1
ATOM 4898 C CA . SER B 1 98 ? 18.188 29.031 13.062 1 98.88 98 SER B CA 1
ATOM 4899 C C . SER B 1 98 ? 18.969 27.844 13.633 1 98.88 98 SER B C 1
ATOM 4901 O O . SER B 1 98 ? 18.859 27.547 14.82 1 98.88 98 SER B O 1
ATOM 4903 N N . LEU B 1 99 ? 19.625 27.094 12.734 1 98.88 99 LEU B N 1
ATOM 4904 C CA . LEU B 1 99 ? 20.438 25.953 13.109 1 98.88 99 LEU B CA 1
ATOM 4905 C C . LEU B 1 99 ? 21.859 26.094 12.586 1 98.88 99 LEU B C 1
ATOM 4907 O O . LEU B 1 99 ? 22.078 26.312 11.391 1 98.88 99 LEU B O 1
ATOM 4911 N N . ARG B 1 100 ? 22.812 26.016 13.492 1 98.81 100 ARG B N 1
ATOM 4912 C CA . ARG B 1 100 ? 24.234 26.062 13.148 1 98.81 100 ARG B CA 1
ATOM 4913 C C . ARG B 1 100 ? 24.953 24.828 13.68 1 98.81 100 ARG B C 1
ATOM 4915 O O . ARG B 1 100 ? 24.844 24.5 14.859 1 98.81 100 ARG B O 1
ATOM 4922 N N . VAL B 1 101 ? 25.594 24.109 12.797 1 98.62 101 VAL B N 1
ATOM 4923 C CA . VAL B 1 101 ? 26.5 23.031 13.148 1 98.62 101 VAL B CA 1
ATOM 4924 C C . VAL B 1 101 ? 27.875 23.297 12.562 1 98.62 101 VAL B C 1
ATOM 4926 O O . VAL B 1 101 ? 28.094 23.141 11.359 1 98.62 101 VAL B O 1
ATOM 4929 N N . ALA B 1 102 ? 28.781 23.547 13.453 1 98.19 102 ALA B N 1
ATOM 4930 C CA . ALA B 1 102 ? 30.125 23.906 13.016 1 98.19 102 ALA B CA 1
ATOM 4931 C C . ALA B 1 102 ? 30.953 22.672 12.703 1 98.19 102 ALA B C 1
ATOM 4933 O O . ALA B 1 102 ? 30.641 21.578 13.156 1 98.19 102 ALA B O 1
ATOM 4934 N N . ALA B 1 103 ? 32 22.875 11.898 1 96.75 103 ALA B N 1
ATOM 4935 C CA . ALA B 1 103 ? 32.906 21.781 11.547 1 96.75 103 ALA B CA 1
ATOM 4936 C C . ALA B 1 103 ? 33.625 21.234 12.773 1 96.75 103 ALA B C 1
ATOM 4938 O O . ALA B 1 103 ? 34.062 20.094 12.781 1 96.75 103 ALA B O 1
ATOM 4939 N N . ASP B 1 104 ? 33.719 22.094 13.773 1 96 104 ASP B N 1
ATOM 4940 C CA . ASP B 1 104 ? 34.375 21.656 15.008 1 96 104 ASP B CA 1
ATOM 4941 C C . ASP B 1 104 ? 33.375 21.078 15.984 1 96 104 ASP B C 1
ATOM 4943 O O . ASP B 1 104 ? 33.656 20.922 17.172 1 96 104 ASP B O 1
ATOM 4947 N N . ALA B 1 105 ? 32.062 20.922 15.547 1 95.44 105 ALA B N 1
ATOM 4948 C CA . ALA B 1 105 ? 31.031 20.172 16.25 1 95.44 105 ALA B CA 1
ATOM 4949 C C . ALA B 1 105 ? 30.297 21.047 17.25 1 95.44 105 ALA B C 1
ATOM 4951 O O . ALA B 1 105 ? 29.656 20.531 18.172 1 95.44 105 ALA B O 1
ATOM 4952 N N . ASP B 1 106 ? 30.484 22.359 17.094 1 97.31 106 ASP B N 1
ATOM 4953 C CA . ASP B 1 106 ? 29.578 23.25 17.828 1 97.31 106 ASP B CA 1
ATOM 4954 C C . ASP B 1 106 ? 28.203 23.266 17.188 1 97.31 106 ASP B C 1
ATOM 4956 O O . ASP B 1 106 ? 28.062 23.531 16 1 97.31 106 ASP B O 1
ATOM 4960 N N . CYS B 1 107 ? 27.188 22.969 17.969 1 98.44 107 CYS B N 1
ATOM 4961 C CA . CYS B 1 107 ? 25.812 22.891 17.469 1 98.44 107 CYS B CA 1
ATOM 4962 C C . CYS B 1 107 ? 24.891 23.797 18.266 1 98.44 107 CYS B C 1
ATOM 4964 O O . CYS B 1 107 ? 24.828 23.688 19.5 1 98.44 107 CYS B O 1
ATOM 4966 N N . ARG B 1 108 ? 24.188 24.688 17.578 1 98.69 108 ARG B N 1
ATOM 4967 C CA . ARG B 1 108 ? 23.234 25.609 18.203 1 98.69 108 ARG B CA 1
ATOM 4968 C C . ARG B 1 108 ? 21.938 25.688 17.406 1 98.69 108 ARG B C 1
ATOM 4970 O O . ARG B 1 108 ? 21.953 25.859 16.188 1 98.69 108 ARG B O 1
ATOM 4977 N N . LEU B 1 109 ? 20.859 25.5 18.078 1 98.81 109 LEU B N 1
ATOM 4978 C CA . LEU B 1 109 ? 19.516 25.688 17.547 1 98.81 109 LEU B CA 1
ATOM 4979 C C . LEU B 1 109 ? 18.797 26.812 18.281 1 98.81 109 LEU B C 1
ATOM 4981 O O . LEU B 1 109 ? 18.672 26.781 19.516 1 98.81 109 LEU B O 1
ATOM 4985 N N . SER B 1 110 ? 18.406 27.828 17.578 1 98.75 110 SER B N 1
ATOM 4986 C CA . SER B 1 110 ? 17.672 28.938 18.172 1 98.75 110 SER B CA 1
ATOM 4987 C C . SER B 1 110 ? 16.344 29.172 17.469 1 98.75 110 SER B C 1
ATOM 4989 O O . SER B 1 110 ? 16.234 29.016 16.25 1 98.75 110 SER B O 1
ATOM 4991 N N . ALA B 1 111 ? 15.312 29.531 18.25 1 98.62 111 ALA B N 1
ATOM 4992 C CA . ALA B 1 111 ? 13.992 29.844 17.703 1 98.62 111 ALA B CA 1
ATOM 4993 C C . ALA B 1 111 ? 13.258 30.844 18.594 1 98.62 111 ALA B C 1
ATOM 4995 O O . ALA B 1 111 ? 13.586 31 19.781 1 98.62 111 ALA B O 1
ATOM 4996 N N . ARG B 1 112 ? 12.297 31.516 18.031 1 97.94 112 ARG B N 1
ATOM 4997 C CA . ARG B 1 112 ? 11.484 32.438 18.797 1 97.94 112 ARG B CA 1
ATOM 4998 C C . ARG B 1 112 ? 10.453 31.719 19.641 1 97.94 112 ARG B C 1
ATOM 5000 O O . ARG B 1 112 ? 10.109 32.156 20.734 1 97.94 112 ARG B O 1
ATOM 5007 N N . THR B 1 113 ? 9.922 30.656 19.141 1 98.31 113 THR B N 1
ATOM 5008 C CA . THR B 1 113 ? 8.875 29.891 19.812 1 98.31 113 THR B CA 1
ATOM 5009 C C . THR B 1 113 ? 9.281 28.422 19.938 1 98.31 113 THR B C 1
ATOM 5011 O O . THR B 1 113 ? 10.242 27.984 19.297 1 98.31 113 THR B O 1
ATOM 5014 N N . VAL B 1 114 ? 8.516 27.656 20.75 1 98.12 114 VAL B N 1
ATOM 5015 C CA . VAL B 1 114 ? 8.734 26.219 20.875 1 98.12 114 VAL B CA 1
ATOM 5016 C C . VAL B 1 114 ? 8.43 25.516 19.547 1 98.12 114 VAL B C 1
ATOM 5018 O O . VAL B 1 114 ? 9.062 24.516 19.203 1 98.12 114 VAL B O 1
ATOM 5021 N N . TRP B 1 115 ? 7.48 26.078 18.797 1 98.5 115 TRP B N 1
ATOM 5022 C CA . TRP B 1 115 ? 7.082 25.484 17.531 1 98.5 115 TRP B CA 1
ATOM 5023 C C . TRP B 1 115 ? 8.211 25.578 16.5 1 98.5 115 TRP B C 1
ATOM 5025 O O . TRP B 1 115 ? 8.461 24.641 15.75 1 98.5 115 TRP B O 1
ATOM 5035 N N . GLY B 1 116 ? 8.883 26.766 16.5 1 98.69 116 GLY B N 1
ATOM 5036 C CA . GLY B 1 116 ? 10.078 26.875 15.68 1 98.69 116 GLY B CA 1
ATOM 5037 C C . GLY B 1 116 ? 11.172 25.906 16.078 1 98.69 116 GLY B C 1
ATOM 5038 O O . GLY B 1 116 ? 11.852 25.344 15.211 1 98.69 116 GLY B O 1
ATOM 5039 N N . ALA B 1 117 ? 11.336 25.719 17.359 1 98.75 117 ALA B N 1
ATOM 5040 C CA . ALA B 1 117 ? 12.344 24.781 17.844 1 98.75 117 ALA B CA 1
ATOM 5041 C C . ALA B 1 117 ? 12.047 23.375 17.375 1 98.75 117 ALA B C 1
ATOM 5043 O O . ALA B 1 117 ? 12.961 22.609 17.031 1 98.75 117 ALA B O 1
ATOM 5044 N N . LEU B 1 118 ? 10.773 22.969 17.359 1 98.69 118 LEU B N 1
ATOM 5045 C CA . LEU B 1 118 ? 10.391 21.641 16.891 1 98.69 118 LEU B CA 1
ATOM 5046 C C . LEU B 1 118 ? 10.82 21.438 15.438 1 98.69 118 LEU B C 1
ATOM 5048 O O . LEU B 1 118 ? 11.312 20.359 15.07 1 98.69 118 LEU B O 1
ATOM 5052 N N . ARG B 1 119 ? 10.609 22.484 14.602 1 98.81 119 ARG B N 1
ATOM 5053 C CA . ARG B 1 119 ? 11.023 22.391 13.211 1 98.81 119 ARG B CA 1
ATOM 5054 C C . ARG B 1 119 ? 12.539 22.266 13.094 1 98.81 119 ARG B C 1
ATOM 5056 O O . ARG B 1 119 ? 13.039 21.5 12.266 1 98.81 119 ARG B O 1
ATOM 5063 N N . GLY B 1 120 ? 13.234 23.031 13.891 1 98.88 120 GLY B N 1
ATOM 5064 C CA . GLY B 1 120 ? 14.688 22.953 13.898 1 98.88 120 GLY B CA 1
ATOM 5065 C C . GLY B 1 120 ? 15.203 21.594 14.312 1 98.88 120 GLY B C 1
ATOM 5066 O O . GLY B 1 120 ? 16.188 21.094 13.758 1 98.88 120 GLY B O 1
ATOM 5067 N N . LEU B 1 121 ? 14.555 20.984 15.297 1 98.81 121 LEU B N 1
ATOM 5068 C CA . LEU B 1 121 ? 14.922 19.656 15.742 1 98.81 121 LEU B CA 1
ATOM 5069 C C . LEU B 1 121 ? 14.711 18.641 14.625 1 98.81 121 LEU B C 1
ATOM 5071 O O . LEU B 1 121 ? 15.523 17.734 14.445 1 98.81 121 LEU B O 1
ATOM 5075 N N . GLU B 1 122 ? 13.586 18.75 13.883 1 98.75 122 GLU B N 1
ATOM 5076 C CA . GLU B 1 122 ? 13.367 17.875 12.734 1 98.75 122 GLU B CA 1
ATOM 5077 C C . GLU B 1 122 ? 14.477 18.031 11.703 1 98.75 122 GLU B C 1
ATOM 5079 O O . GLU B 1 122 ? 14.969 17.047 11.156 1 98.75 122 GLU B O 1
ATOM 5084 N N . THR B 1 123 ? 14.867 19.25 11.469 1 98.75 123 THR B N 1
ATOM 5085 C CA . THR B 1 123 ? 15.953 19.516 10.531 1 98.75 123 THR B CA 1
ATOM 5086 C C . THR B 1 123 ? 17.25 18.844 10.984 1 98.75 123 THR B C 1
ATOM 5088 O O . THR B 1 123 ? 17.891 18.141 10.203 1 98.75 123 THR B O 1
ATOM 5091 N N . LEU B 1 124 ? 17.594 19.016 12.234 1 98.75 124 LEU B N 1
ATOM 5092 C CA . LEU B 1 124 ? 18.812 18.406 12.766 1 98.75 124 LEU B CA 1
ATOM 5093 C C . LEU B 1 124 ? 18.75 16.891 12.633 1 98.75 124 LEU B C 1
ATOM 5095 O O . LEU B 1 124 ? 19.734 16.25 12.258 1 98.75 124 LEU B O 1
ATOM 5099 N N . SER B 1 125 ? 17.609 16.328 12.906 1 98.12 125 SER B N 1
ATOM 5100 C CA . SER B 1 125 ? 17.453 14.883 12.844 1 98.12 125 SER B CA 1
ATOM 5101 C C . SER B 1 125 ? 17.688 14.359 11.43 1 98.12 125 SER B C 1
ATOM 5103 O O . SER B 1 125 ? 18.156 13.234 11.242 1 98.12 125 SER B O 1
ATOM 5105 N N . GLN B 1 126 ? 17.375 15.164 10.438 1 97.75 126 GLN B N 1
ATOM 5106 C CA . GLN B 1 126 ? 17.578 14.758 9.047 1 97.75 126 GLN B CA 1
ATOM 5107 C C . GLN B 1 126 ? 19.047 14.82 8.648 1 97.75 126 GLN B C 1
ATOM 5109 O O . GLN B 1 126 ? 19.453 14.188 7.676 1 97.75 126 GLN B O 1
ATOM 5114 N N . LEU B 1 127 ? 19.797 15.57 9.375 1 97.81 127 LEU B N 1
ATOM 5115 C CA . LEU B 1 127 ? 21.219 15.711 9.086 1 97.81 127 LEU B CA 1
ATOM 5116 C C . LEU B 1 127 ? 22 14.562 9.695 1 97.81 127 LEU B C 1
ATOM 5118 O O . LEU B 1 127 ? 23.141 14.289 9.273 1 97.81 127 LEU B O 1
ATOM 5122 N N . VAL B 1 128 ? 21.469 13.922 10.695 1 95.88 128 VAL B N 1
ATOM 5123 C CA . VAL B 1 128 ? 22.141 12.797 11.336 1 95.88 128 VAL B CA 1
ATOM 5124 C C . VAL B 1 128 ? 21.688 11.492 10.68 1 95.88 128 VAL B C 1
ATOM 5126 O O . VAL B 1 128 ? 20.5 11.18 10.641 1 95.88 128 VAL B O 1
ATOM 5129 N N . GLU B 1 129 ? 22.625 10.719 10.18 1 91.06 129 GLU B N 1
ATOM 5130 C CA . GLU B 1 129 ? 22.328 9.477 9.469 1 91.06 129 GLU B CA 1
ATOM 5131 C C . GLU B 1 129 ? 23.141 8.312 10.023 1 91.06 129 GLU B C 1
ATOM 5133 O O . GLU B 1 129 ? 24.281 8.5 10.461 1 91.06 129 GLU B O 1
ATOM 5138 N N . TYR B 1 130 ? 22.531 7.168 9.969 1 89.06 130 TYR B N 1
ATOM 5139 C CA . TYR B 1 130 ? 23.234 5.941 10.336 1 89.06 130 TYR B CA 1
ATOM 5140 C C . TYR B 1 130 ? 23.875 5.301 9.117 1 89.06 130 TYR B C 1
ATOM 5142 O O . TYR B 1 130 ? 23.266 5.184 8.062 1 89.06 130 TYR B O 1
ATOM 5150 N N . SER B 1 131 ? 25.094 4.965 9.227 1 82.75 131 SER B N 1
ATOM 5151 C CA . SER B 1 131 ? 25.797 4.199 8.203 1 82.75 131 SER B CA 1
ATOM 5152 C C . SER B 1 131 ? 25.781 2.707 8.516 1 82.75 131 SER B C 1
ATOM 5154 O O . SER B 1 131 ? 26.5 2.244 9.398 1 82.75 131 SER B O 1
ATOM 5156 N N . PRO B 1 132 ? 25.062 1.995 7.676 1 79 132 PRO B N 1
ATOM 5157 C CA . PRO B 1 132 ? 24.969 0.565 7.98 1 79 132 PRO B CA 1
ATOM 5158 C C . PRO B 1 132 ? 26.312 -0.151 7.801 1 79 132 PRO B C 1
ATOM 5160 O O . PRO B 1 132 ? 26.594 -1.117 8.516 1 79 132 PRO B O 1
ATOM 5163 N N . SER B 1 133 ? 27.094 0.24 6.867 1 75.75 133 SER B N 1
ATOM 5164 C CA . SER B 1 133 ? 28.375 -0.402 6.605 1 75.75 133 SER B CA 1
ATOM 5165 C C . SER B 1 133 ? 29.375 -0.136 7.734 1 75.75 133 SER B C 1
ATOM 5167 O O . SER B 1 133 ? 30.094 -1.038 8.156 1 75.75 133 SER B O 1
ATOM 5169 N N . ASP B 1 134 ? 29.297 1.067 8.25 1 77.62 134 ASP B N 1
ATOM 5170 C CA . ASP B 1 134 ? 30.266 1.456 9.273 1 77.62 134 ASP B CA 1
ATOM 5171 C C . ASP B 1 134 ? 29.703 1.238 10.672 1 77.62 134 ASP B C 1
ATOM 5173 O O . ASP B 1 134 ? 30.438 1.23 11.656 1 77.62 134 ASP B O 1
ATOM 5177 N N . ARG B 1 135 ? 28.469 1.183 10.766 1 83.94 135 ARG B N 1
ATOM 5178 C CA . ARG B 1 135 ? 27.734 0.955 12.016 1 83.94 135 ARG B CA 1
ATOM 5179 C C . ARG B 1 135 ? 27.938 2.117 12.984 1 83.94 135 ARG B C 1
ATOM 5181 O O . ARG B 1 135 ? 28.25 1.91 14.156 1 83.94 135 ARG B O 1
ATOM 5188 N N . TRP B 1 136 ? 27.875 3.328 12.469 1 86.5 136 TRP B N 1
ATOM 5189 C CA . TRP B 1 136 ? 27.953 4.539 13.281 1 86.5 136 TRP B CA 1
ATOM 5190 C C . TRP B 1 136 ? 27.047 5.633 12.711 1 86.5 136 TRP B C 1
ATOM 5192 O O . TRP B 1 136 ? 26.531 5.504 11.602 1 86.5 136 TRP B O 1
ATOM 5202 N N . TYR B 1 137 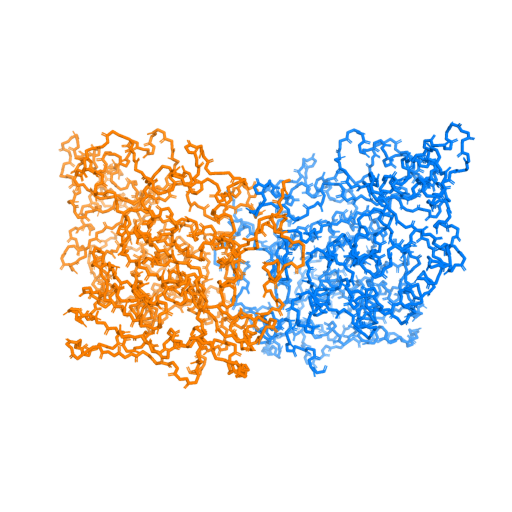? 26.859 6.695 13.586 1 92.62 137 TYR B N 1
ATOM 5203 C CA . TYR B 1 137 ? 26.078 7.852 13.172 1 92.62 137 TYR B CA 1
ATOM 5204 C C . TYR B 1 137 ? 26.969 8.984 12.688 1 92.62 137 TYR B C 1
ATOM 5206 O O . TYR B 1 137 ? 28.031 9.227 13.266 1 92.62 137 TYR B O 1
ATOM 5214 N N . GLU B 1 138 ? 26.5 9.57 11.633 1 92.94 138 GLU B N 1
ATOM 5215 C CA . GLU B 1 138 ? 27.297 10.648 11.055 1 92.94 138 GLU B CA 1
ATOM 5216 C C . GLU B 1 138 ? 26.422 11.836 10.672 1 92.94 138 GLU B C 1
ATOM 5218 O O . GLU B 1 138 ? 25.219 11.672 10.406 1 92.94 138 GLU B O 1
ATOM 5223 N N . LEU B 1 139 ? 26.969 12.961 10.766 1 96.06 139 LEU B N 1
ATOM 5224 C CA . LEU B 1 139 ? 26.453 14.195 10.172 1 96.06 139 LEU B CA 1
ATOM 5225 C C . LEU B 1 139 ? 27.391 14.703 9.078 1 96.06 139 LEU B C 1
ATOM 5227 O O . LEU B 1 139 ? 28.516 15.133 9.367 1 96.06 139 LEU B O 1
ATOM 5231 N N . ARG B 1 140 ? 26.938 14.695 7.883 1 93.94 140 ARG B N 1
ATOM 5232 C CA . ARG B 1 140 ? 27.781 15.008 6.734 1 93.94 140 ARG B CA 1
ATOM 5233 C C . ARG B 1 140 ? 27.594 16.453 6.289 1 93.94 140 ARG B C 1
ATOM 5235 O O . ARG B 1 140 ? 26.594 17.094 6.652 1 93.94 140 ARG B O 1
ATOM 5242 N N . LYS B 1 141 ? 28.609 16.984 5.578 1 96.38 141 LYS B N 1
ATOM 5243 C CA . LYS B 1 141 ? 28.578 18.266 4.887 1 96.38 141 LYS B CA 1
ATOM 5244 C C . LYS B 1 141 ? 28.562 19.422 5.883 1 96.38 141 LYS B C 1
ATOM 5246 O O . LYS B 1 141 ? 27.922 20.453 5.648 1 96.38 141 LYS B O 1
ATOM 5251 N N . ALA B 1 142 ? 29.125 19.172 7.031 1 96.69 142 ALA B N 1
ATOM 5252 C CA . ALA B 1 142 ? 29.375 20.297 7.922 1 96.69 142 ALA B CA 1
ATOM 5253 C C . ALA B 1 142 ? 30.453 21.219 7.352 1 96.69 142 ALA B C 1
ATOM 5255 O O . ALA B 1 142 ? 31.344 20.766 6.629 1 96.69 142 ALA B O 1
ATOM 5256 N N . PRO B 1 143 ? 30.438 22.562 7.727 1 97.94 143 PRO B N 1
ATOM 5257 C CA . PRO B 1 143 ? 29.484 23.234 8.617 1 97.94 143 PRO B CA 1
ATOM 5258 C C . PRO B 1 143 ? 28.141 23.484 7.953 1 97.94 143 PRO B C 1
ATOM 5260 O O . PRO B 1 143 ? 28.078 23.656 6.73 1 97.94 143 PRO B O 1
ATOM 5263 N N . TRP B 1 144 ? 27.109 23.5 8.758 1 98.62 144 TRP B N 1
ATOM 5264 C CA . TRP B 1 144 ? 25.766 23.891 8.344 1 98.62 144 TRP B CA 1
ATOM 5265 C C . TRP B 1 144 ? 25.359 25.219 8.984 1 98.62 144 TRP B C 1
ATOM 5267 O O . TRP B 1 144 ? 25.578 25.422 10.18 1 98.62 144 TRP B O 1
ATOM 5277 N N . GLN B 1 145 ? 24.938 26.141 8.195 1 98.75 145 GLN B N 1
ATOM 5278 C CA . GLN B 1 145 ? 24.219 27.359 8.609 1 98.75 145 GLN B CA 1
ATOM 5279 C C . GLN B 1 145 ? 22.844 27.438 7.949 1 98.75 145 GLN B C 1
ATOM 5281 O O . GLN B 1 145 ? 22.75 27.609 6.734 1 98.75 145 GLN B O 1
ATOM 5286 N N . ILE B 1 146 ? 21.781 27.375 8.781 1 98.69 146 ILE B N 1
ATOM 5287 C CA . ILE B 1 146 ? 20.422 27.297 8.258 1 98.69 146 ILE B CA 1
ATOM 5288 C C . ILE B 1 146 ? 19.547 28.359 8.938 1 98.69 146 ILE B C 1
ATOM 5290 O O . ILE B 1 146 ? 19.5 28.438 10.172 1 98.69 146 ILE B O 1
ATOM 5294 N N . ASP B 1 147 ? 18.984 29.234 8.227 1 98.62 147 ASP B N 1
ATOM 5295 C CA . ASP B 1 147 ? 17.859 30.062 8.617 1 98.62 147 ASP B CA 1
ATOM 5296 C C . ASP B 1 147 ? 16.594 29.672 7.863 1 98.62 147 ASP B C 1
ATOM 5298 O O . ASP B 1 147 ? 16.547 29.75 6.633 1 98.62 147 ASP B O 1
ATOM 5302 N N . ASP B 1 148 ? 15.586 29.25 8.68 1 98.56 148 ASP B N 1
ATOM 5303 C CA . ASP B 1 148 ? 14.492 28.578 7.992 1 98.56 148 ASP B CA 1
ATOM 5304 C C . ASP B 1 148 ? 13.133 29.047 8.508 1 98.56 148 ASP B C 1
ATOM 5306 O O . ASP B 1 148 ? 13.023 29.5 9.656 1 98.56 148 ASP B O 1
ATOM 5310 N N . LYS B 1 149 ? 12.195 29.094 7.66 1 98.06 149 LYS B N 1
ATOM 5311 C CA . LYS B 1 149 ? 10.789 29.406 7.906 1 98.06 149 LYS B CA 1
ATOM 5312 C C . LYS B 1 149 ? 9.906 28.891 6.777 1 98.06 149 LYS B C 1
ATOM 5314 O O . LYS B 1 149 ? 10.359 28.75 5.641 1 98.06 149 LYS B O 1
ATOM 5319 N N . PRO B 1 150 ? 8.664 28.594 7.07 1 97.69 150 PRO B N 1
ATOM 5320 C CA . PRO B 1 150 ? 7.785 28.125 5.996 1 97.69 150 PRO B CA 1
ATOM 5321 C C . PRO B 1 150 ? 7.367 29.234 5.039 1 97.69 150 PRO B C 1
ATOM 5323 O O . PRO B 1 150 ? 7.219 30.391 5.457 1 97.69 150 PRO B O 1
ATOM 5326 N N . ALA B 1 151 ? 7.102 28.891 3.803 1 96.81 151 ALA B N 1
ATOM 5327 C CA . ALA B 1 151 ? 6.566 29.812 2.812 1 96.81 151 ALA B CA 1
ATOM 5328 C C . ALA B 1 151 ? 5.07 30.047 3.025 1 96.81 151 ALA B C 1
ATOM 5330 O O . ALA B 1 151 ? 4.551 31.125 2.73 1 96.81 151 ALA B O 1
ATOM 5331 N N . PHE B 1 152 ? 4.336 29.062 3.494 1 97.62 152 PHE B N 1
ATOM 5332 C CA . PHE B 1 152 ? 2.9 29.141 3.746 1 97.62 152 PHE B CA 1
ATOM 5333 C C . PHE B 1 152 ? 2.584 28.75 5.188 1 97.62 152 PHE B C 1
ATOM 5335 O O . PHE B 1 152 ? 3.25 27.906 5.77 1 97.62 152 PHE B O 1
ATOM 5342 N N . VAL B 1 153 ? 1.555 29.266 5.734 1 97.38 153 VAL B N 1
ATOM 5343 C CA . VAL B 1 153 ? 1.29 29.094 7.16 1 97.38 153 VAL B CA 1
ATOM 5344 C C . VAL B 1 153 ? 0.446 27.844 7.391 1 97.38 153 VAL B C 1
ATOM 5346 O O . VAL B 1 153 ? 0.443 27.281 8.492 1 97.38 153 VAL B O 1
ATOM 5349 N N . SER B 1 154 ? -0.316 27.359 6.371 1 98.06 154 SER B N 1
ATOM 5350 C CA . SER B 1 154 ? -1.109 26.141 6.484 1 98.06 154 SER B CA 1
ATOM 5351 C C . SER B 1 154 ? -0.595 25.062 5.539 1 98.06 154 SER B C 1
ATOM 5353 O O . SER B 1 154 ? -0.614 25.234 4.32 1 98.06 154 SER B O 1
ATOM 5355 N N . ARG B 1 155 ? -0.119 24.016 6.008 1 98.69 155 ARG B N 1
ATOM 5356 C CA . ARG B 1 155 ? 0.44 22.859 5.309 1 98.69 155 ARG B CA 1
ATOM 5357 C C . ARG B 1 155 ? -0.143 21.562 5.844 1 98.69 155 ARG B C 1
ATOM 5359 O O . ARG B 1 155 ? 0.238 21.109 6.922 1 98.69 155 ARG B O 1
ATOM 5366 N N . GLY B 1 156 ? -1.154 21.016 5.062 1 98.56 156 GLY B N 1
ATOM 5367 C CA . GLY B 1 156 ? -1.928 20 5.766 1 98.56 156 GLY B CA 1
ATOM 5368 C C . GLY B 1 156 ? -2.211 18.766 4.922 1 98.56 156 GLY B C 1
ATOM 5369 O O . GLY B 1 156 ? -1.911 18.75 3.727 1 98.56 156 GLY B O 1
ATOM 5370 N N . VAL B 1 157 ? -2.645 17.734 5.59 1 98.56 157 VAL B N 1
ATOM 5371 C CA . VAL B 1 157 ? -3.225 16.516 5.047 1 98.56 157 VAL B CA 1
ATOM 5372 C C . VAL B 1 157 ? -4.605 16.281 5.66 1 98.56 157 VAL B C 1
ATOM 5374 O O . VAL B 1 157 ? -4.785 16.422 6.871 1 98.56 157 VAL B O 1
ATOM 5377 N N . MET B 1 158 ? -5.562 16.016 4.758 1 98.31 158 MET B N 1
ATOM 5378 C CA . MET B 1 158 ? -6.891 15.641 5.23 1 98.31 158 MET B CA 1
ATOM 5379 C C . MET B 1 158 ? -7.074 14.125 5.211 1 98.31 158 MET B C 1
ATOM 5381 O O . MET B 1 158 ? -6.738 13.469 4.227 1 98.31 158 MET B O 1
ATOM 5385 N N . VAL B 1 159 ? -7.504 13.57 6.281 1 97.5 159 VAL B N 1
ATOM 5386 C CA . VAL B 1 159 ? -7.875 12.164 6.34 1 97.5 159 VAL B CA 1
ATOM 5387 C C . VAL B 1 159 ? -9.375 12.031 6.594 1 97.5 159 VAL B C 1
ATOM 5389 O O . VAL B 1 159 ? -9.953 12.836 7.332 1 97.5 159 VAL B O 1
ATOM 5392 N N . ASP B 1 160 ? -9.984 11.102 6.012 1 95.25 160 ASP B N 1
ATOM 5393 C CA . ASP B 1 160 ? -11.422 10.883 6.031 1 95.25 160 ASP B CA 1
ATOM 5394 C C . ASP B 1 160 ? -11.789 9.68 6.891 1 95.25 160 ASP B C 1
ATOM 5396 O O . ASP B 1 160 ? -11.656 8.531 6.453 1 95.25 160 ASP B O 1
ATOM 5400 N N . THR B 1 161 ? -12.289 9.961 8.086 1 92.94 161 THR B N 1
ATOM 5401 C CA . THR B 1 161 ? -12.68 8.875 8.984 1 92.94 161 THR B CA 1
ATOM 5402 C C . THR B 1 161 ? -14.188 8.641 8.922 1 92.94 161 THR B C 1
ATOM 5404 O O . THR B 1 161 ? -14.703 7.703 9.539 1 92.94 161 THR B O 1
ATOM 5407 N N . ALA B 1 162 ? -14.844 9.484 8.195 1 90.88 162 ALA B N 1
ATOM 5408 C CA . ALA B 1 162 ? -16.297 9.352 8.062 1 90.88 162 ALA B CA 1
ATOM 5409 C C . ALA B 1 162 ? -16.656 8.25 7.066 1 90.88 162 ALA B C 1
ATOM 5411 O O . ALA B 1 162 ? -17.531 7.43 7.324 1 90.88 162 ALA B O 1
ATOM 5412 N N . ARG B 1 163 ? -15.961 8.234 6.008 1 88.12 163 ARG B N 1
ATOM 5413 C CA . ARG B 1 163 ? -16.281 7.254 4.969 1 88.12 163 ARG B CA 1
ATOM 5414 C C . ARG B 1 163 ? -15.594 5.918 5.246 1 88.12 163 ARG B C 1
ATOM 5416 O O . ARG B 1 163 ? -16.062 4.871 4.805 1 88.12 163 ARG B O 1
ATOM 5423 N N . HIS B 1 164 ? -14.5 6.039 5.926 1 88.56 164 HIS B N 1
ATOM 5424 C CA . HIS B 1 164 ? -13.805 4.828 6.348 1 88.56 164 HIS B CA 1
ATOM 5425 C C . HIS B 1 164 ? -13.125 5.023 7.695 1 88.56 164 HIS B C 1
ATOM 5427 O O . HIS B 1 164 ? -12.375 5.984 7.883 1 88.56 164 HIS B O 1
ATOM 5433 N N . TRP B 1 165 ? -13.281 4.074 8.539 1 88.06 165 TRP B N 1
ATOM 5434 C CA . TRP B 1 165 ? -12.719 4.164 9.883 1 88.06 165 TRP B CA 1
ATOM 5435 C C . TRP B 1 165 ? -11.195 4.129 9.844 1 88.06 165 TRP B C 1
ATOM 5437 O O . TRP B 1 165 ? -10.602 3.355 9.086 1 88.06 165 TRP B O 1
ATOM 5447 N N . LEU B 1 166 ? -10.555 4.977 10.594 1 91.81 166 LEU B N 1
ATOM 5448 C CA . LEU B 1 166 ? -9.133 4.953 10.906 1 91.81 166 LEU B CA 1
ATOM 5449 C C . LEU B 1 166 ? -8.906 4.867 12.414 1 91.81 166 LEU B C 1
ATOM 5451 O O . LEU B 1 166 ? -9.531 5.605 13.18 1 91.81 166 LEU B O 1
ATOM 5455 N N . SER B 1 167 ? -8.086 3.973 12.828 1 90.38 167 SER B N 1
ATOM 5456 C CA . SER B 1 167 ? -7.805 3.82 14.258 1 90.38 167 SER B CA 1
ATOM 5457 C C . SER B 1 167 ? -7.039 5.023 14.797 1 90.38 167 SER B C 1
ATOM 5459 O O . SER B 1 167 ? -6.469 5.801 14.031 1 90.38 167 SER B O 1
ATOM 5461 N N . VAL B 1 168 ? -7.074 5.199 16.125 1 93.25 168 VAL B N 1
ATOM 5462 C CA . VAL B 1 168 ? -6.34 6.285 16.766 1 93.25 168 VAL B CA 1
ATOM 5463 C C . VAL B 1 168 ? -4.855 6.168 16.438 1 93.25 168 VAL B C 1
ATOM 5465 O O . VAL B 1 168 ? -4.227 7.141 16.016 1 93.25 168 VAL B O 1
ATOM 5468 N N . PRO B 1 169 ? -4.262 4.969 16.469 1 92.56 169 PRO B N 1
ATOM 5469 C CA . PRO B 1 169 ? -2.854 4.863 16.094 1 92.56 169 PRO B CA 1
ATOM 5470 C C . PRO B 1 169 ? -2.594 5.312 14.664 1 92.56 169 PRO B C 1
ATOM 5472 O O . PRO B 1 169 ? -1.546 5.898 14.375 1 92.56 169 PRO B O 1
ATOM 5475 N N . ALA B 1 170 ? -3.482 5.039 13.828 1 92.44 170 ALA B N 1
ATOM 5476 C CA . ALA B 1 170 ? -3.326 5.477 12.438 1 92.44 170 ALA B CA 1
ATOM 5477 C C . ALA B 1 170 ? -3.299 7 12.352 1 92.44 170 ALA B C 1
ATOM 5479 O O . ALA B 1 170 ? -2.498 7.566 11.602 1 92.44 170 ALA B O 1
ATOM 5480 N N . LEU B 1 171 ? -4.156 7.645 13.07 1 96.88 171 LEU B N 1
ATOM 5481 C CA . LEU B 1 171 ? -4.172 9.102 13.102 1 96.88 171 LEU B CA 1
ATOM 5482 C C . LEU B 1 171 ? -2.867 9.648 13.664 1 96.88 171 LEU B C 1
ATOM 5484 O O . LEU B 1 171 ? -2.303 10.602 13.125 1 96.88 171 LEU B O 1
ATOM 5488 N N . LEU B 1 172 ? -2.416 9.008 14.766 1 97.44 172 LEU B N 1
ATOM 5489 C CA . LEU B 1 172 ? -1.177 9.453 15.391 1 97.44 172 LEU B CA 1
ATOM 5490 C C . LEU B 1 172 ? 0 9.305 14.43 1 97.44 172 LEU B C 1
ATOM 5492 O O . LEU B 1 172 ? 0.88 10.172 14.383 1 97.44 172 LEU B O 1
ATOM 5496 N N . ARG B 1 173 ? -0.002 8.273 13.656 1 95.44 173 ARG B N 1
ATOM 5497 C CA . ARG B 1 173 ? 1.052 8.047 12.672 1 95.44 173 ARG B CA 1
ATOM 5498 C C . ARG B 1 173 ? 1.061 9.141 11.609 1 95.44 173 ARG B C 1
ATOM 5500 O O . ARG B 1 173 ? 2.125 9.562 11.156 1 95.44 173 ARG B O 1
ATOM 5507 N N . GLN B 1 174 ? -0.133 9.602 11.234 1 97.56 174 GLN B N 1
ATOM 5508 C CA . GLN B 1 174 ? -0.188 10.695 10.266 1 97.56 174 GLN B CA 1
ATOM 5509 C C . GLN B 1 174 ? 0.324 11.992 10.875 1 97.56 174 GLN B C 1
ATOM 5511 O O . GLN B 1 174 ? 0.944 12.805 10.188 1 97.56 174 GLN B O 1
ATOM 5516 N N . ILE B 1 175 ? 0.068 12.156 12.148 1 98.62 175 ILE B N 1
ATOM 5517 C CA . ILE B 1 175 ? 0.596 13.328 12.852 1 98.62 175 ILE B CA 1
ATOM 5518 C C . ILE B 1 175 ? 2.121 13.273 12.867 1 98.62 175 ILE B C 1
ATOM 5520 O O . ILE B 1 175 ? 2.787 14.281 12.625 1 98.62 175 ILE B O 1
ATOM 5524 N N . ASP B 1 176 ? 2.666 12.094 13.109 1 98.12 176 ASP B N 1
ATOM 5525 C CA . ASP B 1 176 ? 4.113 11.93 13.039 1 98.12 176 ASP B CA 1
ATOM 5526 C C . ASP B 1 176 ? 4.641 12.281 11.648 1 98.12 176 ASP B C 1
ATOM 5528 O O . ASP B 1 176 ? 5.625 13.008 11.523 1 98.12 176 ASP B O 1
ATOM 5532 N N . ALA B 1 177 ? 4 11.766 10.672 1 98.25 177 ALA B N 1
ATOM 5533 C CA . ALA B 1 177 ? 4.441 12 9.297 1 98.25 177 ALA B CA 1
ATOM 5534 C C . ALA B 1 177 ? 4.402 13.484 8.953 1 98.25 177 ALA B C 1
ATOM 5536 O O . ALA B 1 177 ? 5.301 14 8.273 1 98.25 177 ALA B O 1
ATOM 5537 N N . LEU B 1 178 ? 3.357 14.156 9.414 1 98.75 178 LEU B N 1
ATOM 5538 C CA . LEU B 1 178 ? 3.264 15.594 9.234 1 98.75 178 LEU B CA 1
ATOM 5539 C C . LEU B 1 178 ? 4.445 16.312 9.891 1 98.75 178 LEU B C 1
ATOM 5541 O O . LEU B 1 178 ? 5.086 17.156 9.266 1 98.75 178 LEU B O 1
ATOM 5545 N N . ALA B 1 179 ? 4.727 15.93 11.086 1 98.62 179 ALA B N 1
ATOM 5546 C CA . ALA B 1 179 ? 5.832 16.531 11.82 1 98.62 179 ALA B CA 1
ATOM 5547 C C . ALA B 1 179 ? 7.16 16.281 11.117 1 98.62 179 ALA B C 1
ATOM 5549 O O . ALA B 1 179 ? 7.977 17.203 10.969 1 98.62 179 ALA B O 1
ATOM 5550 N N . TYR B 1 180 ? 7.344 15.039 10.633 1 98.31 180 TYR B N 1
ATOM 5551 C CA . TYR B 1 180 ? 8.57 14.68 9.938 1 98.31 180 TYR B CA 1
ATOM 5552 C C . TYR B 1 180 ? 8.742 15.5 8.664 1 98.31 180 TYR B C 1
ATOM 5554 O O . TYR B 1 180 ? 9.859 15.656 8.164 1 98.31 180 TYR B O 1
ATOM 5562 N N . SER B 1 181 ? 7.656 16.016 8.125 1 98.31 181 SER B N 1
ATOM 5563 C CA . SER B 1 181 ? 7.66 16.734 6.855 1 98.31 181 SER B CA 1
ATOM 5564 C C . SER B 1 181 ? 7.492 18.234 7.074 1 98.31 181 SER B C 1
ATOM 5566 O O . SER B 1 181 ? 7.254 18.984 6.121 1 98.31 181 SER B O 1
ATOM 5568 N N . ARG B 1 182 ? 7.5 18.656 8.352 1 98 182 ARG B N 1
ATOM 5569 C CA . ARG B 1 182 ? 7.332 20.031 8.789 1 98 182 ARG B CA 1
ATOM 5570 C C . ARG B 1 182 ? 6.02 20.625 8.273 1 98 182 ARG B C 1
ATOM 5572 O O . ARG B 1 182 ? 5.957 21.781 7.887 1 98 182 ARG B O 1
ATOM 5579 N N . MET B 1 183 ? 5.086 19.766 8.109 1 98.62 183 MET B N 1
ATOM 5580 C CA . MET B 1 183 ? 3.699 20.172 7.918 1 98.62 183 MET B CA 1
ATOM 5581 C C . MET B 1 183 ? 2.996 20.359 9.258 1 98.62 183 MET B C 1
ATOM 5583 O O . MET B 1 183 ? 3.494 19.922 10.289 1 98.62 183 MET B O 1
ATOM 5587 N N . ASN B 1 184 ? 1.843 21.109 9.211 1 98.75 184 ASN B N 1
ATOM 5588 C CA . ASN B 1 184 ? 1.402 21.516 10.547 1 98.75 184 ASN B CA 1
ATOM 5589 C C . ASN B 1 184 ? -0.106 21.344 10.711 1 98.75 184 ASN B C 1
ATOM 5591 O O . ASN B 1 184 ? -0.691 21.875 11.656 1 98.75 184 ASN B O 1
ATOM 5595 N N . THR B 1 185 ? -0.802 20.625 9.812 1 98.81 185 THR B N 1
ATOM 5596 C CA . THR B 1 185 ? -2.254 20.578 9.93 1 98.81 185 THR B CA 1
ATOM 5597 C C . THR B 1 185 ? -2.775 19.188 9.602 1 98.81 185 THR B C 1
ATOM 5599 O O . THR B 1 185 ? -2.621 18.703 8.477 1 98.81 185 THR B O 1
ATOM 5602 N N . LEU B 1 186 ? -3.314 18.531 10.547 1 98.81 186 LEU B N 1
ATOM 5603 C CA . LEU B 1 186 ? -4.18 17.391 10.312 1 98.81 186 LEU B CA 1
ATOM 5604 C C . LEU B 1 186 ? -5.633 17.812 10.164 1 98.81 186 LEU B C 1
ATOM 5606 O O . LEU B 1 186 ? -6.273 18.203 11.148 1 98.81 186 LEU B O 1
ATOM 5610 N N . HIS B 1 187 ? -6.094 17.891 8.961 1 98.81 187 HIS B N 1
ATOM 5611 C CA . HIS B 1 187 ? -7.512 18.078 8.695 1 98.81 187 HIS B CA 1
ATOM 5612 C C . HIS B 1 187 ? -8.297 16.781 8.883 1 98.81 187 HIS B C 1
ATOM 5614 O O . HIS B 1 187 ? -8.227 15.891 8.039 1 98.81 187 HIS B O 1
ATOM 5620 N N . TRP B 1 188 ? -9.008 16.688 10.008 1 98.69 188 TRP B N 1
ATOM 5621 C CA . TRP B 1 188 ? -9.742 15.492 10.391 1 98.69 188 TRP B CA 1
ATOM 5622 C C . TRP B 1 188 ? -11.18 15.555 9.891 1 98.69 188 TRP B C 1
ATOM 5624 O O . TRP B 1 188 ? -12.062 16.078 10.578 1 98.69 188 TRP B O 1
ATOM 5634 N N . HIS B 1 189 ? -11.414 15.039 8.703 1 97.62 189 HIS B N 1
ATOM 5635 C CA . HIS B 1 189 ? -12.766 14.883 8.18 1 97.62 189 HIS B CA 1
ATOM 5636 C C . HIS B 1 189 ? -13.531 13.805 8.938 1 97.62 189 HIS B C 1
ATOM 5638 O O . HIS B 1 189 ? -13.539 12.641 8.531 1 97.62 189 HIS B O 1
ATOM 5644 N N . ALA B 1 190 ? -14.289 14.219 9.914 1 96.44 190 ALA B N 1
ATOM 5645 C CA . ALA B 1 190 ? -14.703 13.281 10.953 1 96.44 190 ALA B CA 1
ATOM 5646 C C . ALA B 1 190 ? -16.125 12.797 10.719 1 96.44 190 ALA B C 1
ATOM 5648 O O . ALA B 1 190 ? -16.5 11.711 11.164 1 96.44 190 ALA B O 1
ATOM 5649 N N . SER B 1 191 ? -16.953 13.594 10.094 1 92.44 191 SER B N 1
ATOM 5650 C CA . SER B 1 191 ? -18.328 13.164 9.852 1 92.44 191 SER B CA 1
ATOM 5651 C C . SER B 1 191 ? -18.75 13.461 8.422 1 92.44 191 SER B C 1
ATOM 5653 O O . SER B 1 191 ? -18.297 14.445 7.824 1 92.44 191 SER B O 1
ATOM 5655 N N . ASP B 1 192 ? -19.547 12.625 7.871 1 89.69 192 ASP B N 1
ATOM 5656 C CA . ASP B 1 192 ? -20.156 12.711 6.543 1 89.69 192 ASP B CA 1
ATOM 5657 C C . ASP B 1 192 ? -21.422 11.875 6.461 1 89.69 192 ASP B C 1
ATOM 5659 O O . ASP B 1 192 ? -22.016 11.539 7.488 1 89.69 192 ASP B O 1
ATOM 5663 N N . GLU B 1 193 ? -21.906 11.664 5.309 1 83.25 193 GLU B N 1
ATOM 5664 C CA . GLU B 1 193 ? -23.125 10.883 5.109 1 83.25 193 GLU B CA 1
ATOM 5665 C C . GLU B 1 193 ? -22.953 9.461 5.637 1 83.25 193 GLU B C 1
ATOM 5667 O O . GLU B 1 193 ? -23.906 8.867 6.156 1 83.25 193 GLU B O 1
ATOM 5672 N N . ASP B 1 194 ? -21.812 8.984 5.648 1 82.19 194 ASP B N 1
ATOM 5673 C CA . ASP B 1 194 ? -21.547 7.574 5.934 1 82.19 194 ASP B CA 1
ATOM 5674 C C . ASP B 1 194 ? -21.531 7.312 7.438 1 82.19 194 ASP B C 1
ATOM 5676 O O . ASP B 1 194 ? -22.016 6.281 7.898 1 82.19 194 ASP B O 1
ATOM 5680 N N . ALA B 1 195 ? -20.969 8.266 8.156 1 87.69 195 ALA B N 1
ATOM 5681 C CA . ALA B 1 195 ? -20.859 7.98 9.586 1 87.69 195 ALA B CA 1
ATOM 5682 C C . ALA B 1 195 ? -20.578 9.258 10.375 1 87.69 195 ALA B C 1
ATOM 5684 O O . ALA B 1 195 ? -20.109 10.25 9.82 1 87.69 195 ALA B O 1
ATOM 5685 N N . PHE B 1 196 ? -20.953 9.258 11.625 1 91.19 196 PHE B N 1
ATOM 5686 C CA . PHE B 1 196 ? -20.547 10.188 12.68 1 91.19 196 PHE B CA 1
ATOM 5687 C C . PHE B 1 196 ? -19.875 9.445 13.82 1 91.19 196 PHE B C 1
ATOM 5689 O O . PHE B 1 196 ? -20.484 9.203 14.867 1 91.19 196 PHE B O 1
ATOM 5696 N N . PRO B 1 197 ? -18.594 9.172 13.711 1 92.81 197 PRO B N 1
ATOM 5697 C CA . PRO B 1 197 ? -17.906 8.305 14.672 1 92.81 197 PRO B CA 1
ATOM 5698 C C . PRO B 1 197 ? -17.328 9.07 15.859 1 92.81 197 PRO B C 1
ATOM 5700 O O . PRO B 1 197 ? -16.516 8.539 16.609 1 92.81 197 PRO B O 1
ATOM 5703 N N . MET B 1 198 ? -17.766 10.32 16.094 1 95.5 198 MET B N 1
ATOM 5704 C CA . MET B 1 198 ? -17.219 11.172 17.141 1 95.5 198 MET B CA 1
ATOM 5705 C C . MET B 1 198 ? -18.094 11.117 18.391 1 95.5 198 MET B C 1
ATOM 5707 O O . MET B 1 198 ? -19.234 11.594 18.391 1 95.5 198 MET B O 1
ATOM 5711 N N . GLY B 1 199 ? -17.516 10.594 19.469 1 94.5 199 GLY B N 1
ATOM 5712 C CA . GLY B 1 199 ? -18.234 10.625 20.734 1 94.5 199 GLY B CA 1
ATOM 5713 C C . GLY B 1 199 ? -18.531 12.031 21.219 1 94.5 199 GLY B C 1
ATOM 5714 O O . GLY B 1 199 ? -17.703 12.93 21.078 1 94.5 199 GLY B O 1
ATOM 5715 N N . SER B 1 200 ? -19.75 12.234 21.75 1 94.31 200 SER B N 1
ATOM 5716 C CA . SER B 1 200 ? -20.203 13.516 22.281 1 94.31 200 SER B CA 1
ATOM 5717 C C . SER B 1 200 ? -20.875 13.344 23.641 1 94.31 200 SER B C 1
ATOM 5719 O O . SER B 1 200 ? -21.672 12.422 23.828 1 94.31 200 SER B O 1
ATOM 5721 N N . THR B 1 201 ? -20.484 14.133 24.562 1 94.69 201 THR B N 1
ATOM 5722 C CA . THR B 1 201 ? -21.125 14.102 25.875 1 94.69 201 THR B CA 1
ATOM 5723 C C . THR B 1 201 ? -22.516 14.75 25.812 1 94.69 201 THR B C 1
ATOM 5725 O O . THR B 1 201 ? -23.469 14.234 26.391 1 94.69 201 THR B O 1
ATOM 5728 N N . ALA B 1 202 ? -22.609 15.82 25.094 1 91.06 202 ALA B N 1
ATOM 5729 C CA . ALA B 1 202 ? -23.875 16.562 24.984 1 91.06 202 ALA B CA 1
ATOM 5730 C C . ALA B 1 202 ? -24.875 15.789 24.125 1 91.06 202 ALA B C 1
ATOM 5732 O O . ALA B 1 202 ? -26.094 15.859 24.375 1 91.06 202 ALA B O 1
ATOM 5733 N N . PHE B 1 203 ? -24.391 15.086 23.141 1 90.62 203 PHE B N 1
ATOM 5734 C CA . PHE B 1 203 ? -25.266 14.367 22.219 1 90.62 203 PHE B CA 1
ATOM 5735 C C . PHE B 1 203 ? -24.766 12.945 21.984 1 90.62 203 PHE B C 1
ATOM 5737 O O . PHE B 1 203 ? -24.422 12.578 20.859 1 90.62 203 PHE B O 1
ATOM 5744 N N . PRO B 1 204 ? -24.844 12.086 22.891 1 91.19 204 PRO B N 1
ATOM 5745 C CA . PRO B 1 204 ? -24.281 10.742 22.781 1 91.19 204 PRO B CA 1
ATOM 5746 C C . PRO B 1 204 ? -24.938 9.898 21.688 1 91.19 204 PRO B C 1
ATOM 5748 O O . PRO B 1 204 ? -24.328 8.984 21.156 1 91.19 204 PRO B O 1
ATOM 5751 N N . ALA B 1 205 ? -26.141 10.242 21.281 1 89.25 205 ALA B N 1
ATOM 5752 C CA . ALA B 1 205 ? -26.875 9.461 20.297 1 89.25 205 ALA B CA 1
ATOM 5753 C C . ALA B 1 205 ? -26.266 9.586 18.906 1 89.25 205 ALA B C 1
ATOM 5755 O O . ALA B 1 205 ? -26.438 8.711 18.062 1 89.25 205 ALA B O 1
ATOM 5756 N N . LEU B 1 206 ? -25.516 10.703 18.641 1 88.38 206 LEU B N 1
ATOM 5757 C CA . LEU B 1 206 ? -24.922 10.906 17.328 1 88.38 206 LEU B CA 1
ATOM 5758 C C . LEU B 1 206 ? -23.969 9.766 16.984 1 88.38 206 LEU B C 1
ATOM 5760 O O . LEU B 1 206 ? -24.141 9.094 15.969 1 88.38 206 LEU B O 1
ATOM 5764 N N . ALA B 1 207 ? -23.109 9.453 17.891 1 87.81 207 ALA B N 1
ATOM 5765 C CA . ALA B 1 207 ? -22.141 8.398 17.625 1 87.81 207 ALA B CA 1
ATOM 5766 C C . ALA B 1 207 ? -22.75 7.02 17.859 1 87.81 207 ALA B C 1
ATOM 5768 O O . ALA B 1 207 ? -22.422 6.055 17.172 1 87.81 207 ALA B O 1
ATOM 5769 N N . ALA B 1 208 ? -23.609 6.945 18.781 1 86 208 ALA B N 1
ATOM 5770 C CA . ALA B 1 208 ? -24.234 5.66 19.094 1 86 208 ALA B CA 1
ATOM 5771 C C . ALA B 1 208 ? -24.969 5.102 17.891 1 86 208 ALA B C 1
ATOM 5773 O O . ALA B 1 208 ? -24.984 3.891 17.656 1 86 208 ALA B O 1
ATOM 5774 N N . ARG B 1 209 ? -25.531 5.973 17.141 1 84.56 209 ARG B N 1
ATOM 5775 C CA . ARG B 1 209 ? -26.344 5.527 16.016 1 84.56 209 ARG B CA 1
ATOM 5776 C C . ARG B 1 209 ? -25.594 5.727 14.703 1 84.56 209 ARG B C 1
ATOM 5778 O O . ARG B 1 209 ? -25.859 5.031 13.719 1 84.56 209 ARG B O 1
ATOM 5785 N N . GLY B 1 210 ? -24.719 6.672 14.672 1 85 210 GLY B N 1
ATOM 5786 C CA . GLY B 1 210 ? -24.125 7.086 13.414 1 85 210 GLY B CA 1
ATOM 5787 C C . GLY B 1 210 ? -22.734 6.551 13.203 1 85 210 GLY B C 1
ATOM 5788 O O . GLY B 1 210 ? -22.094 6.832 12.18 1 85 210 GLY B O 1
ATOM 5789 N N . SER B 1 211 ? -22.281 5.691 14.156 1 83.56 211 SER B N 1
ATOM 5790 C CA . SER B 1 211 ? -20.906 5.211 14.047 1 83.56 211 SER B CA 1
ATOM 5791 C C . SER B 1 211 ? -20.859 3.84 13.383 1 83.56 211 SER B C 1
ATOM 5793 O O . SER B 1 211 ? -21.891 3.184 13.219 1 83.56 211 SER B O 1
ATOM 5795 N N . TYR B 1 212 ? -19.688 3.426 12.977 1 79.69 212 TYR B N 1
ATOM 5796 C CA . TYR B 1 212 ? -19.453 2.102 12.414 1 79.69 212 TYR B CA 1
ATOM 5797 C C . TYR B 1 212 ? -19.594 1.023 13.484 1 79.69 212 TYR B C 1
ATOM 5799 O O . TYR B 1 212 ? -19.953 -0.117 13.18 1 79.69 212 TYR B O 1
ATOM 5807 N N . ALA B 1 213 ? -19.266 1.393 14.68 1 73.81 213 ALA B N 1
ATOM 5808 C CA . ALA B 1 213 ? -19.406 0.449 15.789 1 73.81 213 ALA B CA 1
ATOM 5809 C C . ALA B 1 213 ? -20.828 -0.096 15.891 1 73.81 213 ALA B C 1
ATOM 5811 O O . ALA B 1 213 ? -21.016 -1.304 16.031 1 73.81 213 ALA B O 1
ATOM 5812 N N . SER B 1 214 ? -21.688 0.708 15.781 1 71.19 214 SER B N 1
ATOM 5813 C CA . SER B 1 214 ? -23.094 0.334 15.875 1 71.19 214 SER B CA 1
ATOM 5814 C C . SER B 1 214 ? -23.531 -0.503 14.672 1 71.19 214 SER B C 1
ATOM 5816 O O . SER B 1 214 ? -24.25 -1.492 14.828 1 71.19 214 SER B O 1
ATOM 5818 N N . ALA B 1 215 ? -23.062 -0.16 13.555 1 69.44 215 ALA B N 1
ATOM 5819 C CA . ALA B 1 215 ? -23.516 -0.8 12.32 1 69.44 215 ALA B CA 1
ATOM 5820 C C . ALA B 1 215 ? -22.906 -2.197 12.18 1 69.44 215 ALA B C 1
ATOM 5822 O O . ALA B 1 215 ? -23.594 -3.127 11.734 1 69.44 215 ALA B O 1
ATOM 5823 N N . VAL B 1 216 ? -21.641 -2.373 12.586 1 68.38 216 VAL B N 1
ATOM 5824 C CA . VAL B 1 216 ? -20.922 -3.623 12.375 1 68.38 216 VAL B CA 1
ATOM 5825 C C . VAL B 1 216 ? -21.031 -4.5 13.617 1 68.38 216 VAL B C 1
ATOM 5827 O O . VAL B 1 216 ? -20.859 -5.719 13.547 1 68.38 216 VAL B O 1
ATOM 5830 N N . GLY B 1 217 ? -21.375 -3.822 14.742 1 69.06 217 GLY B N 1
ATOM 5831 C CA . GLY B 1 217 ? -21.484 -4.551 15.992 1 69.06 217 GLY B CA 1
ATOM 5832 C C . GLY B 1 217 ? -20.156 -4.82 16.656 1 69.06 217 GLY B C 1
ATOM 5833 O O . GLY B 1 217 ? -19.922 -5.91 17.188 1 69.06 217 GLY B O 1
ATOM 5834 N N . VAL B 1 218 ? -19.172 -3.863 16.453 1 72.44 218 VAL B N 1
ATOM 5835 C CA . VAL B 1 218 ? -17.844 -3.963 17.062 1 72.44 218 VAL B CA 1
ATOM 5836 C C . VAL B 1 218 ? -17.531 -2.67 17.812 1 72.44 218 VAL B C 1
ATOM 5838 O O . VAL B 1 218 ? -18.141 -1.634 17.562 1 72.44 218 VAL B O 1
ATOM 5841 N N . SER B 1 219 ? -16.656 -2.785 18.719 1 68.56 219 SER B N 1
ATOM 5842 C CA . SER B 1 219 ? -16.297 -1.611 19.516 1 68.56 219 SER B CA 1
ATOM 5843 C C . SER B 1 219 ? -15.445 -0.637 18.719 1 68.56 219 SER B C 1
ATOM 5845 O O . SER B 1 219 ? -15.516 0.576 18.922 1 68.56 219 SER B O 1
ATOM 5847 N N . ALA B 1 220 ? -14.773 -1.35 17.844 1 75.69 220 ALA B N 1
ATOM 5848 C CA . ALA B 1 220 ? -13.969 -0.487 16.984 1 75.69 220 ALA B CA 1
ATOM 5849 C C . ALA B 1 220 ? -14.859 0.326 16.031 1 75.69 220 ALA B C 1
ATOM 5851 O O . ALA B 1 220 ? -15.953 -0.112 15.672 1 75.69 220 ALA B O 1
ATOM 5852 N N . GLY B 1 221 ? -14.688 1.675 15.961 1 82.62 221 GLY B N 1
ATOM 5853 C CA . GLY B 1 221 ? -15.477 2.482 15.047 1 82.62 221 GLY B CA 1
ATOM 5854 C C . GLY B 1 221 ? -16.047 3.736 15.688 1 82.62 221 GLY B C 1
ATOM 5855 O O . GLY B 1 221 ? -16.891 4.414 15.102 1 82.62 221 GLY B O 1
ATOM 5856 N N . LEU B 1 222 ? -15.727 3.873 16.906 1 90.06 222 LEU B N 1
ATOM 5857 C CA . LEU B 1 222 ? -16.109 5.07 17.656 1 90.06 222 LEU B CA 1
ATOM 5858 C C . LEU B 1 222 ? -14.906 5.688 18.344 1 90.06 222 LEU B C 1
ATOM 5860 O O . LEU B 1 222 ? -14.117 4.977 18.969 1 90.06 222 LEU B O 1
ATOM 5864 N N . TYR B 1 223 ? -14.773 7.043 18.156 1 95.38 223 TYR B N 1
ATOM 5865 C CA . TYR B 1 223 ? -13.758 7.766 18.906 1 95.38 223 TYR B CA 1
ATOM 5866 C C . TYR B 1 223 ? -14.336 8.305 20.219 1 95.38 223 TYR B C 1
ATOM 5868 O O . TYR B 1 223 ? -15.117 9.258 20.203 1 95.38 223 TYR B O 1
ATOM 5876 N N . SER B 1 224 ? -13.953 7.703 21.328 1 95.25 224 SER B N 1
ATOM 5877 C CA . SER B 1 224 ? -14.375 8.234 22.625 1 95.25 224 SER B CA 1
ATOM 5878 C C . SER B 1 224 ? -13.875 9.656 22.828 1 95.25 224 SER B C 1
ATOM 5880 O O . SER B 1 224 ? -13.023 10.141 22.078 1 95.25 224 SER B O 1
ATOM 5882 N N . VAL B 1 225 ? -14.453 10.336 23.812 1 96.56 225 VAL B N 1
ATOM 5883 C CA . VAL B 1 225 ? -13.977 11.664 24.172 1 96.56 225 VAL B CA 1
ATOM 5884 C C . VAL B 1 225 ? -12.484 11.609 24.5 1 96.56 225 VAL B C 1
ATOM 5886 O O . VAL B 1 225 ? -11.711 12.469 24.047 1 96.56 225 VAL B O 1
ATOM 5889 N N . ALA B 1 226 ? -12.062 10.594 25.172 1 97.12 226 ALA B N 1
ATOM 5890 C CA . ALA B 1 226 ? -10.664 10.43 25.531 1 97.12 226 ALA B CA 1
ATOM 5891 C C . ALA B 1 226 ? -9.797 10.227 24.297 1 97.12 226 ALA B C 1
ATOM 5893 O O . ALA B 1 226 ? -8.672 10.742 24.219 1 97.12 226 ALA B O 1
ATOM 5894 N N . ASP B 1 227 ? -10.258 9.453 23.312 1 96.62 227 ASP B N 1
ATOM 5895 C CA . ASP B 1 227 ? -9.539 9.25 22.062 1 96.62 227 ASP B CA 1
ATOM 5896 C C . ASP B 1 227 ? -9.305 10.578 21.328 1 96.62 227 ASP B C 1
ATOM 5898 O O . ASP B 1 227 ? -8.203 10.844 20.844 1 96.62 227 ASP B O 1
ATOM 5902 N N . GLN B 1 228 ? -10.32 11.367 21.297 1 98.19 228 GLN B N 1
ATOM 5903 C CA . GLN B 1 228 ? -10.25 12.664 20.625 1 98.19 228 GLN B CA 1
ATOM 5904 C C . GLN B 1 228 ? -9.227 13.578 21.297 1 98.19 228 GLN B C 1
ATOM 5906 O O . GLN B 1 228 ? -8.391 14.188 20.625 1 98.19 228 GLN B O 1
ATOM 5911 N N . GLU B 1 229 ? -9.305 13.586 22.594 1 97.88 229 GLU B N 1
ATOM 5912 C CA . GLU B 1 229 ? -8.367 14.398 23.359 1 97.88 229 GLU B CA 1
ATOM 5913 C C . GLU B 1 229 ? -6.934 13.906 23.188 1 97.88 229 GLU B C 1
ATOM 5915 O O . GLU B 1 229 ? -6 14.703 23.109 1 97.88 229 GLU B O 1
ATOM 5920 N N . ALA B 1 230 ? -6.809 12.617 23.094 1 97.94 230 ALA B N 1
ATOM 5921 C CA . ALA B 1 230 ? -5.484 12.031 22.891 1 97.94 230 ALA B CA 1
ATOM 5922 C C . ALA B 1 230 ? -4.891 12.461 21.562 1 97.94 230 ALA B C 1
ATOM 5924 O O . ALA B 1 230 ? -3.697 12.766 21.469 1 97.94 230 ALA B O 1
ATOM 5925 N N . VAL B 1 231 ? -5.656 12.469 20.531 1 98.38 231 VAL B N 1
ATOM 5926 C CA . VAL B 1 231 ? -5.191 12.867 19.203 1 98.38 231 VAL B CA 1
ATOM 5927 C C . VAL B 1 231 ? -4.766 14.336 19.219 1 98.38 231 VAL B C 1
ATOM 5929 O O . VAL B 1 231 ? -3.697 14.688 18.719 1 98.38 231 VAL B O 1
ATOM 5932 N N . VAL B 1 232 ? -5.566 15.188 19.875 1 98.44 232 VAL B N 1
ATOM 5933 C CA . VAL B 1 232 ? -5.297 16.625 19.938 1 98.44 232 VAL B CA 1
ATOM 5934 C C . VAL B 1 232 ? -4.012 16.859 20.719 1 98.44 232 VAL B C 1
ATOM 5936 O O . VAL B 1 232 ? -3.156 17.641 20.297 1 98.44 232 VAL B O 1
ATOM 5939 N N . GLN B 1 233 ? -3.889 16.172 21.828 1 98 233 GLN B N 1
ATOM 5940 C CA . GLN B 1 233 ? -2.701 16.328 22.656 1 98 233 GLN B CA 1
ATOM 5941 C C . GLN B 1 233 ? -1.45 15.844 21.922 1 98 233 GLN B C 1
ATOM 5943 O O . GLN B 1 233 ? -0.407 16.5 21.969 1 98 233 GLN B O 1
ATOM 5948 N N . TYR B 1 234 ? -1.581 14.727 21.312 1 98.31 234 TYR B N 1
ATOM 5949 C CA . TYR B 1 234 ? -0.462 14.172 20.547 1 98.31 234 TYR B CA 1
ATOM 5950 C C . TYR B 1 234 ? -0.003 15.133 19.469 1 98.31 234 TYR B C 1
ATOM 5952 O O . TYR B 1 234 ? 1.199 15.32 19.266 1 98.31 234 TYR B O 1
ATOM 5960 N N . ALA B 1 235 ? -0.941 15.727 18.812 1 98.56 235 ALA B N 1
ATOM 5961 C CA . ALA B 1 235 ? -0.65 16.688 17.734 1 98.56 235 ALA B CA 1
ATOM 5962 C C . ALA B 1 235 ? 0.032 17.922 18.297 1 98.56 235 ALA B C 1
ATOM 5964 O O . ALA B 1 235 ? 1.025 18.406 17.734 1 98.56 235 ALA B O 1
ATOM 5965 N N . ARG B 1 236 ? -0.427 18.422 19.375 1 98.19 236 ARG B N 1
ATOM 5966 C CA . ARG B 1 236 ? 0.16 19.594 20.016 1 98.19 236 ARG B CA 1
ATOM 5967 C C . ARG B 1 236 ? 1.628 19.344 20.359 1 98.19 236 ARG B C 1
ATOM 5969 O O . ARG B 1 236 ? 2.479 20.203 20.094 1 98.19 236 ARG B O 1
ATOM 5976 N N . MET B 1 237 ? 1.897 18.203 20.844 1 98.25 237 MET B N 1
ATOM 5977 C CA . MET B 1 237 ? 3.252 17.859 21.281 1 98.25 237 MET B CA 1
ATOM 5978 C C . MET B 1 237 ? 4.203 17.812 20.078 1 98.25 237 MET B C 1
ATOM 5980 O O . MET B 1 237 ? 5.422 17.828 20.25 1 98.25 237 MET B O 1
ATOM 5984 N N . ARG B 1 238 ? 3.648 17.859 18.875 1 98.31 238 ARG B N 1
ATOM 5985 C CA . ARG B 1 238 ? 4.461 17.75 17.672 1 98.31 238 ARG B CA 1
ATOM 5986 C C . ARG B 1 238 ? 4.316 18.984 16.797 1 98.31 238 ARG B C 1
ATOM 5988 O O . ARG B 1 238 ? 4.793 19 15.656 1 98.31 238 ARG B O 1
ATOM 5995 N N . GLY B 1 239 ? 3.66 19.984 17.328 1 98.19 239 GLY B N 1
ATOM 5996 C CA . GLY B 1 239 ? 3.449 21.203 16.562 1 98.19 239 GLY B CA 1
ATOM 5997 C C . GLY B 1 239 ? 2.564 21 15.352 1 98.19 239 GLY B C 1
ATOM 5998 O O . GLY B 1 239 ? 2.854 21.516 14.273 1 98.19 239 GLY B O 1
ATOM 5999 N N . VAL B 1 240 ? 1.549 20.188 15.469 1 98.69 240 VAL B N 1
ATOM 6000 C CA . VAL B 1 240 ? 0.552 19.938 14.43 1 98.69 240 VAL B CA 1
ATOM 6001 C C . VAL B 1 240 ? -0.826 20.375 14.93 1 98.69 240 VAL B C 1
ATOM 6003 O O . VAL B 1 240 ? -1.198 20.094 16.062 1 98.69 240 VAL B O 1
ATOM 6006 N N . ARG B 1 241 ? -1.482 21.109 14.109 1 98.38 241 ARG B N 1
ATOM 6007 C CA . ARG B 1 241 ? -2.865 21.484 14.375 1 98.38 241 ARG B CA 1
ATOM 6008 C C . ARG B 1 241 ? -3.83 20.375 13.977 1 98.38 241 ARG B C 1
ATOM 6010 O O . ARG B 1 241 ? -3.59 19.656 13.008 1 98.38 241 ARG B O 1
ATOM 6017 N N . VAL B 1 242 ? -4.871 20.266 14.734 1 98.69 242 VAL B N 1
ATOM 6018 C CA . VAL B 1 242 ? -5.973 19.406 14.32 1 98.69 242 VAL B CA 1
ATOM 6019 C C . VAL B 1 242 ? -7.188 20.25 13.969 1 98.69 242 VAL B C 1
ATOM 6021 O O . VAL B 1 242 ? -7.785 20.891 14.836 1 98.69 242 VAL B O 1
ATOM 6024 N N . VAL B 1 243 ? -7.496 20.297 12.719 1 98.56 243 VAL B N 1
ATOM 6025 C CA . VAL B 1 243 ? -8.695 20.984 12.25 1 98.56 243 VAL B CA 1
ATOM 6026 C C . VAL B 1 243 ? -9.82 19.984 12.055 1 98.56 243 VAL B C 1
ATOM 6028 O O . VAL B 1 243 ? -9.789 19.172 11.117 1 98.56 243 VAL B O 1
ATOM 6031 N N . LEU B 1 244 ? -10.797 20.047 12.898 1 98.38 244 LEU B N 1
ATOM 6032 C CA . LEU B 1 244 ? -11.914 19.109 12.867 1 98.38 244 LEU B CA 1
ATOM 6033 C C . LEU B 1 244 ? -12.961 19.547 11.852 1 98.38 244 LEU B C 1
ATOM 6035 O O . LEU B 1 244 ? -13.367 20.703 11.828 1 98.38 244 LEU B O 1
ATOM 6039 N N . GLU B 1 245 ? -13.359 18.609 11.055 1 97.94 245 GLU B N 1
ATOM 6040 C CA . GLU B 1 245 ? -14.477 18.875 10.148 1 97.94 245 GLU B CA 1
ATOM 6041 C C . GLU B 1 245 ? -15.711 18.062 10.539 1 97.94 245 GLU B C 1
ATOM 6043 O O . GLU B 1 245 ? -15.664 16.828 10.547 1 97.94 245 GLU B O 1
ATOM 6048 N N . LEU B 1 246 ? -16.703 18.719 10.844 1 94.31 246 LEU B N 1
ATOM 6049 C CA . LEU B 1 246 ? -18.062 18.172 10.969 1 94.31 246 LEU B CA 1
ATOM 6050 C C . LEU B 1 246 ? -18.953 18.656 9.828 1 94.31 246 LEU B C 1
ATOM 6052 O O . LEU B 1 246 ? -19.438 19.781 9.844 1 94.31 246 LEU B O 1
ATOM 6056 N N . ASP B 1 247 ? -19.203 17.781 8.906 1 89.5 247 ASP B N 1
ATOM 6057 C CA . ASP B 1 247 ? -19.828 18.172 7.645 1 89.5 247 ASP B CA 1
ATOM 6058 C C . ASP B 1 247 ? -21.312 18.469 7.832 1 89.5 247 ASP B C 1
ATOM 6060 O O . ASP B 1 247 ? -22.078 17.594 8.211 1 89.5 247 ASP B O 1
ATOM 6064 N N . LEU B 1 248 ? -21.688 19.672 7.602 1 83.94 248 LEU B N 1
ATOM 6065 C CA . LEU B 1 248 ? -23.062 20.188 7.617 1 83.94 248 LEU B CA 1
ATOM 6066 C C . LEU B 1 248 ? -23.203 21.344 6.625 1 83.94 248 LEU B C 1
ATOM 6068 O O . LEU B 1 248 ? -22.234 22.016 6.309 1 83.94 248 LEU B O 1
ATOM 6072 N N . PRO B 1 249 ? -24.359 21.609 6.105 1 79.25 249 PRO B N 1
ATOM 6073 C CA . PRO B 1 249 ? -25.594 20.859 6.273 1 79.25 249 PRO B CA 1
ATOM 6074 C C . PRO B 1 249 ? -25.719 19.688 5.301 1 79.25 249 PRO B C 1
ATOM 6076 O O . PRO B 1 249 ? -26.578 18.812 5.477 1 79.25 249 PRO B O 1
ATOM 6079 N N . GLY B 1 250 ? -24.844 19.75 4.266 1 74.12 250 GLY B N 1
ATOM 6080 C CA . GLY B 1 250 ? -24.797 18.625 3.346 1 74.12 250 GLY B CA 1
ATOM 6081 C C . GLY B 1 250 ? -24.109 17.406 3.932 1 74.12 250 GLY B C 1
ATOM 6082 O O . GLY B 1 250 ? -23.406 17.5 4.934 1 74.12 250 GLY B O 1
ATOM 6083 N N . HIS B 1 251 ? -24.453 16.234 3.479 1 73 251 HIS B N 1
ATOM 6084 C CA . HIS B 1 251 ? -23.766 15 3.852 1 73 251 HIS B CA 1
ATOM 6085 C C . HIS B 1 251 ? -23.984 14.68 5.324 1 73 251 HIS B C 1
ATOM 6087 O O . HIS B 1 251 ? -23.047 14.266 6.016 1 73 251 HIS B O 1
ATOM 6093 N N . ALA B 1 252 ? -25.109 14.977 5.879 1 71.69 252 ALA B N 1
ATOM 6094 C CA . ALA B 1 252 ? -25.344 14.836 7.312 1 71.69 252 ALA B CA 1
ATOM 6095 C C . ALA B 1 252 ? -26.359 13.734 7.594 1 71.69 252 ALA B C 1
ATOM 6097 O O . ALA B 1 252 ? -27.031 13.75 8.625 1 71.69 252 ALA B O 1
ATOM 6098 N N . SER B 1 253 ? -26.438 12.789 6.648 1 73.69 253 SER B N 1
ATOM 6099 C CA . SER B 1 253 ? -27.391 11.695 6.84 1 73.69 253 SER B CA 1
ATOM 6100 C C . SER B 1 253 ? -27.047 10.875 8.086 1 73.69 253 SER B C 1
ATOM 6102 O O . SER B 1 253 ? -27.938 10.367 8.766 1 73.69 253 SER B O 1
ATOM 6104 N N . SER B 1 254 ? -25.828 10.742 8.383 1 74.75 254 SER B N 1
ATOM 6105 C CA . SER B 1 254 ? -25.406 10 9.57 1 74.75 254 SER B CA 1
ATOM 6106 C C . SER B 1 254 ? -25.891 10.688 10.844 1 74.75 254 SER B C 1
ATOM 6108 O O . SER B 1 254 ? -26.172 10.016 11.844 1 74.75 254 SER B O 1
ATOM 6110 N N . TRP B 1 255 ? -25.938 11.945 10.758 1 75.31 255 TRP B N 1
ATOM 6111 C CA . TRP B 1 255 ? -26.438 12.734 11.883 1 75.31 255 TRP B CA 1
ATOM 6112 C C . TRP B 1 255 ? -27.922 12.477 12.102 1 75.31 255 TRP B C 1
ATOM 6114 O O . TRP B 1 255 ? -28.375 12.367 13.242 1 75.31 255 TRP B O 1
ATOM 6124 N N . ALA B 1 256 ? -28.594 12.406 10.984 1 73.12 256 ALA B N 1
ATOM 6125 C CA . ALA B 1 256 ? -30.047 12.32 10.977 1 73.12 256 ALA B CA 1
ATOM 6126 C C . ALA B 1 256 ? -30.531 11.023 11.633 1 73.12 256 ALA B C 1
ATOM 6128 O O . ALA B 1 256 ? -31.672 10.922 12.07 1 73.12 256 ALA B O 1
ATOM 6129 N N . LEU B 1 257 ? -29.641 10.078 11.633 1 70.69 257 LEU B N 1
ATOM 6130 C CA . LEU B 1 257 ? -30 8.82 12.281 1 70.69 257 LEU B CA 1
ATOM 6131 C C . LEU B 1 257 ? -30.328 9.055 13.758 1 70.69 257 LEU B C 1
ATOM 6133 O O . LEU B 1 257 ? -31.188 8.367 14.32 1 70.69 257 LEU B O 1
ATOM 6137 N N . ALA B 1 258 ? -29.625 9.945 14.328 1 70.75 258 ALA B N 1
ATOM 6138 C CA . ALA B 1 258 ? -29.859 10.273 15.734 1 70.75 258 ALA B CA 1
ATOM 6139 C C . ALA B 1 258 ? -30.766 11.477 15.867 1 70.75 258 ALA B C 1
ATOM 6141 O O . ALA B 1 258 ? -31.547 11.57 16.812 1 70.75 258 ALA B O 1
ATOM 6142 N N . ARG B 1 259 ? -30.656 12.383 15.016 1 73.38 259 ARG B N 1
ATOM 6143 C CA . ARG B 1 259 ? -31.359 13.648 15.109 1 73.38 259 ARG B CA 1
ATOM 6144 C C . ARG B 1 259 ? -32 14.023 13.773 1 73.38 259 ARG B C 1
ATOM 6146 O O . ARG B 1 259 ? -31.5 14.914 13.078 1 73.38 259 ARG B O 1
ATOM 6153 N N . PRO B 1 260 ? -33.094 13.43 13.555 1 67.69 260 PRO B N 1
ATOM 6154 C CA . PRO B 1 260 ? -33.75 13.711 12.281 1 67.69 260 PRO B CA 1
ATOM 6155 C C . PRO B 1 260 ? -34.156 15.18 12.148 1 67.69 260 PRO B C 1
ATOM 6157 O O . PRO B 1 260 ? -34.344 15.672 11.031 1 67.69 260 PRO B O 1
ATOM 6160 N N . ASP B 1 261 ? -34.281 15.805 13.32 1 62.94 261 ASP B N 1
ATOM 6161 C CA . ASP B 1 261 ? -34.656 17.203 13.32 1 62.94 261 ASP B CA 1
ATOM 6162 C C . ASP B 1 261 ? -33.438 18.125 13.406 1 62.94 261 ASP B C 1
ATOM 6164 O O . ASP B 1 261 ? -33.531 19.234 13.922 1 62.94 261 ASP B O 1
ATOM 6168 N N . LEU B 1 262 ? -32.281 17.625 13.023 1 59.53 262 LEU B N 1
ATOM 6169 C CA . LEU B 1 262 ? -30.984 18.219 13.242 1 59.53 262 LEU B CA 1
ATOM 6170 C C . LEU B 1 262 ? -30.984 19.688 12.844 1 59.53 262 LEU B C 1
ATOM 6172 O O . LEU B 1 262 ? -30.469 20.531 13.578 1 59.53 262 LEU B O 1
ATOM 6176 N N . PHE B 1 263 ? -31.547 19.969 11.711 1 56.56 263 PHE B N 1
ATOM 6177 C CA . PHE B 1 263 ? -31.344 21.312 11.18 1 56.56 263 PHE B CA 1
ATOM 6178 C C . PHE B 1 263 ? -32.375 22.281 11.773 1 56.56 263 PHE B C 1
ATOM 6180 O O . PHE B 1 263 ? -32.312 23.484 11.5 1 56.56 263 PHE B O 1
ATOM 6187 N N . ALA B 1 264 ? -33.188 21.609 12.656 1 52.41 264 ALA B N 1
ATOM 6188 C CA . ALA B 1 264 ? -34.25 22.469 13.141 1 52.41 264 ALA B CA 1
ATOM 6189 C C . ALA B 1 264 ? -33.781 23.312 14.328 1 52.41 264 ALA B C 1
ATOM 6191 O O . ALA B 1 264 ? -34.469 24.25 14.734 1 52.41 264 ALA B O 1
ATOM 6192 N N . THR B 1 265 ? -32.531 23.047 14.883 1 62.41 265 THR B N 1
ATOM 6193 C CA . THR B 1 265 ? -32.438 23.906 16.062 1 62.41 265 THR B CA 1
ATOM 6194 C C . THR B 1 265 ? -31.016 24.484 16.188 1 62.41 265 THR B C 1
ATOM 6196 O O . THR B 1 265 ? -30.031 23.75 16.203 1 62.41 265 THR B O 1
ATOM 6199 N N . TRP B 1 266 ? -30.891 25.812 15.961 1 76.69 266 TRP B N 1
ATOM 6200 C CA . TRP B 1 266 ? -29.703 26.641 16.172 1 76.69 266 TRP B CA 1
ATOM 6201 C C . TRP B 1 266 ? -29.094 26.359 17.547 1 76.69 266 TRP B C 1
ATOM 6203 O O . TRP B 1 266 ? -27.875 26.438 17.703 1 76.69 266 TRP B O 1
ATOM 6213 N N . ARG B 1 267 ? -29.922 25.922 18.5 1 80.94 267 ARG B N 1
ATOM 6214 C CA . ARG B 1 267 ? -29.422 25.562 19.812 1 80.94 267 ARG B CA 1
ATOM 6215 C C . ARG B 1 267 ? -28.516 24.344 19.75 1 80.94 267 ARG B C 1
ATOM 6217 O O . ARG B 1 267 ? -27.484 24.297 20.406 1 80.94 267 ARG B O 1
ATOM 6224 N N . PHE B 1 268 ? -28.891 23.469 18.953 1 84.19 268 PHE B N 1
ATOM 6225 C CA . PHE B 1 268 ? -28.094 22.266 18.75 1 84.19 268 PHE B CA 1
ATOM 6226 C C . PHE B 1 268 ? -26.719 22.609 18.203 1 84.19 268 PHE B C 1
ATOM 6228 O O . PHE B 1 268 ? -25.703 22.156 18.734 1 84.19 268 PHE B O 1
ATOM 6235 N N . LEU B 1 269 ? -26.688 23.453 17.234 1 83.69 269 LEU B N 1
ATOM 6236 C CA . LEU B 1 269 ? -25.422 23.844 16.594 1 83.69 269 LEU B CA 1
ATOM 6237 C C . LEU B 1 269 ? -24.516 24.562 17.578 1 83.69 269 LEU B C 1
ATOM 6239 O O . LEU B 1 269 ? -23.312 24.312 17.625 1 83.69 269 LEU B O 1
ATOM 6243 N N . GLY B 1 270 ? -25.109 25.484 18.297 1 88.56 270 GLY B N 1
ATOM 6244 C CA . GLY B 1 270 ? -24.344 26.203 19.312 1 88.56 270 GLY B CA 1
ATOM 6245 C C . GLY B 1 270 ? -23.719 25.281 20.344 1 88.56 270 GLY B C 1
ATOM 6246 O O . GLY B 1 270 ? -22.562 25.453 20.719 1 88.56 270 GLY B O 1
ATOM 6247 N N . GLN B 1 271 ? -24.5 24.312 20.812 1 90.88 271 GLN B N 1
ATOM 6248 C CA . GLN B 1 271 ? -24.016 23.359 21.812 1 90.88 271 GLN B CA 1
ATOM 6249 C C . GLN B 1 271 ? -22.922 22.453 21.234 1 90.88 271 GLN B C 1
ATOM 6251 O O . GLN B 1 271 ? -21.969 22.109 21.922 1 90.88 271 GLN B O 1
ATOM 6256 N N . LEU B 1 272 ? -23.125 22.062 20.016 1 91.31 272 LEU B N 1
ATOM 6257 C CA . LEU B 1 272 ? -22.141 21.234 19.344 1 91.31 272 LEU B CA 1
ATOM 6258 C C . LEU B 1 272 ? -20.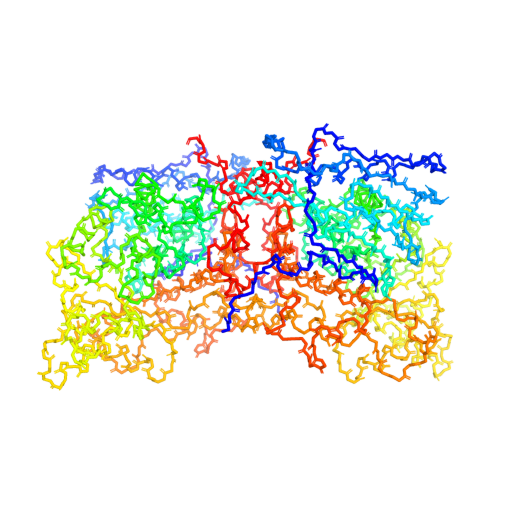797 21.953 19.203 1 91.31 272 LEU B C 1
ATOM 6260 O O . LEU B 1 272 ? -19.75 21.406 19.516 1 91.31 272 LEU B O 1
ATOM 6264 N N . ILE B 1 273 ? -20.875 23.188 18.781 1 94.19 273 ILE B N 1
ATOM 6265 C CA . ILE B 1 273 ? -19.672 24 18.594 1 94.19 273 ILE B CA 1
ATOM 6266 C C . ILE B 1 273 ? -19 24.234 19.922 1 94.19 273 ILE B C 1
ATOM 6268 O O . ILE B 1 273 ? -17.766 24.188 20.031 1 94.19 273 ILE B O 1
ATOM 6272 N N . ALA B 1 274 ? -19.812 24.453 20.906 1 95.38 274 ALA B N 1
ATOM 6273 C CA . ALA B 1 274 ? -19.25 24.688 22.234 1 95.38 274 ALA B CA 1
ATOM 6274 C C . ALA B 1 274 ? -18.469 23.469 22.719 1 95.38 274 ALA B C 1
ATOM 6276 O O . ALA B 1 274 ? -17.344 23.609 23.203 1 95.38 274 ALA B O 1
ATOM 6277 N N . GLU B 1 275 ? -19.016 22.359 22.562 1 96.25 275 GLU B N 1
ATOM 6278 C CA . GLU B 1 275 ? -18.391 21.141 23.078 1 96.25 275 GLU B CA 1
ATOM 6279 C C . GLU B 1 275 ? -17.125 20.797 22.297 1 96.25 275 GLU B C 1
ATOM 6281 O O . GLU B 1 275 ? -16.062 20.594 22.875 1 96.25 275 GLU B O 1
ATOM 6286 N N . PHE B 1 276 ? -17.281 20.641 20.984 1 96.56 276 PHE B N 1
ATOM 6287 C CA . PHE B 1 276 ? -16.156 20.25 20.156 1 96.56 276 PHE B CA 1
ATOM 6288 C C . PHE B 1 276 ? -15.102 21.359 20.125 1 96.56 276 PHE B C 1
ATOM 6290 O O . PHE B 1 276 ? -13.906 21.078 20.047 1 96.56 276 PHE B O 1
ATOM 6297 N N . GLY B 1 277 ? -15.562 22.578 20.172 1 96 277 GLY B N 1
ATOM 6298 C CA . GLY B 1 277 ? -14.633 23.688 20.203 1 96 277 GLY B CA 1
ATOM 6299 C C . GLY B 1 277 ? -13.727 23.672 21.422 1 96 277 GLY B C 1
ATOM 6300 O O . GLY B 1 277 ? -12.555 24.031 21.344 1 96 277 GLY B O 1
ATOM 6301 N N . ALA B 1 278 ? -14.312 23.281 22.531 1 95.56 278 ALA B N 1
ATOM 6302 C CA . ALA B 1 278 ? -13.523 23.203 23.766 1 95.56 278 ALA B CA 1
ATOM 6303 C C . ALA B 1 278 ? -12.516 22.047 23.688 1 95.56 278 ALA B C 1
ATOM 6305 O O . ALA B 1 278 ? -11.391 22.172 24.188 1 95.56 278 ALA B O 1
ATOM 6306 N N . ARG B 1 279 ? -12.891 21.016 23.047 1 96.56 279 ARG B N 1
ATOM 6307 C CA . ARG B 1 279 ? -12.055 19.812 22.953 1 96.56 279 ARG B CA 1
ATOM 6308 C C . ARG B 1 279 ? -10.992 19.984 21.875 1 96.56 279 ARG B C 1
ATOM 6310 O O . ARG B 1 279 ? -9.891 19.438 22 1 96.56 279 ARG B O 1
ATOM 6317 N N . PHE B 1 280 ? -11.266 20.688 20.859 1 97.69 280 PHE B N 1
ATOM 6318 C CA . PHE B 1 280 ? -10.359 21 19.766 1 97.69 280 PHE B CA 1
ATOM 6319 C C . PHE B 1 280 ? -9.93 22.469 19.828 1 97.69 280 PHE B C 1
ATOM 6321 O O . PHE B 1 280 ? -10.578 23.328 19.25 1 97.69 280 PHE B O 1
ATOM 6328 N N . PRO B 1 281 ? -8.797 22.688 20.375 1 95.12 281 PRO B N 1
ATOM 6329 C CA . PRO B 1 281 ? -8.453 24.062 20.75 1 95.12 281 PRO B CA 1
ATOM 6330 C C . PRO B 1 281 ? -8.07 24.922 19.547 1 95.12 281 PRO B C 1
ATOM 6332 O O . PRO B 1 281 ? -7.93 26.141 19.672 1 95.12 281 PRO B O 1
ATOM 6335 N N . ASP B 1 282 ? -7.793 24.344 18.391 1 96.75 282 ASP B N 1
ATOM 6336 C CA . ASP B 1 282 ? -7.527 25.156 17.203 1 96.75 282 ASP B CA 1
ATOM 6337 C C . ASP B 1 282 ? -8.641 26.156 16.969 1 96.75 282 ASP B C 1
ATOM 6339 O O . ASP B 1 282 ? -9.828 25.844 17.125 1 96.75 282 ASP B O 1
ATOM 6343 N N . ARG B 1 283 ? -8.281 27.344 16.609 1 96.62 283 ARG B N 1
ATOM 6344 C CA . ARG B 1 283 ? -9.273 28.391 16.406 1 96.62 283 ARG B CA 1
ATOM 6345 C C . ARG B 1 283 ? -10.148 28.078 15.188 1 96.62 283 ARG B C 1
ATOM 6347 O O . ARG B 1 283 ? -11.258 28.594 15.07 1 96.62 283 ARG B O 1
ATOM 6354 N N . VAL B 1 284 ? -9.695 27.266 14.305 1 98 284 VAL B N 1
ATOM 6355 C CA . VAL B 1 284 ? -10.406 26.969 13.062 1 98 284 VAL B CA 1
ATOM 6356 C C . VAL B 1 284 ? -11.18 25.656 13.211 1 98 284 VAL B C 1
ATOM 6358 O O . VAL B 1 284 ? -10.656 24.672 13.727 1 98 284 VAL B O 1
ATOM 6361 N N . MET B 1 285 ? -12.398 25.656 12.852 1 97.69 285 MET B N 1
ATOM 6362 C CA . MET B 1 285 ? -13.227 24.453 12.695 1 97.69 285 MET B CA 1
ATOM 6363 C C . MET B 1 285 ? -13.828 24.406 11.297 1 97.69 285 MET B C 1
ATOM 6365 O O . MET B 1 285 ? -14.273 25.422 10.766 1 97.69 285 MET B O 1
ATOM 6369 N N . HIS B 1 286 ? -13.805 23.219 10.68 1 98.06 286 HIS B N 1
ATOM 6370 C CA . HIS B 1 286 ? -14.336 23.031 9.336 1 98.06 286 HIS B CA 1
ATOM 6371 C C . HIS B 1 286 ? -15.75 22.469 9.383 1 98.06 286 HIS B C 1
ATOM 6373 O O . HIS B 1 286 ? -16.047 21.578 10.18 1 98.06 286 HIS B O 1
ATOM 6379 N N . PHE B 1 287 ? -16.656 22.984 8.492 1 94.5 287 PHE B N 1
ATOM 6380 C CA . PHE B 1 287 ? -18.047 22.547 8.594 1 94.5 287 PHE B CA 1
ATOM 6381 C C . PHE B 1 287 ? -18.578 22.094 7.23 1 94.5 287 PHE B C 1
ATOM 6383 O O . PHE B 1 287 ? -19.781 22.047 7.012 1 94.5 287 PHE B O 1
ATOM 6390 N N . GLY B 1 288 ? -17.656 21.781 6.359 1 93.81 288 GLY B N 1
ATOM 6391 C CA . GLY B 1 288 ? -18.031 21.297 5.043 1 93.81 288 GLY B CA 1
ATOM 6392 C C . GLY B 1 288 ? -18.719 22.344 4.191 1 93.81 288 GLY B C 1
ATOM 6393 O O . GLY B 1 288 ? -18.062 23.25 3.658 1 93.81 288 GLY B O 1
ATOM 6394 N N . GLY B 1 289 ? -20.109 22.234 4.121 1 82.19 289 GLY B N 1
ATOM 6395 C CA . GLY B 1 289 ? -20.891 23.234 3.4 1 82.19 289 GLY B CA 1
ATOM 6396 C C . GLY B 1 289 ? -21 22.938 1.914 1 82.19 289 GLY B C 1
ATOM 6397 O O . GLY B 1 289 ? -21.484 23.781 1.149 1 82.19 289 GLY B O 1
ATOM 6398 N N . ASP B 1 290 ? -20.594 21.75 1.434 1 74 290 ASP B N 1
ATOM 6399 C CA . ASP B 1 290 ? -20.609 21.438 0.007 1 74 290 ASP B CA 1
ATOM 6400 C C . ASP B 1 290 ? -21.828 20.609 -0.373 1 74 290 ASP B C 1
ATOM 6402 O O . ASP B 1 290 ? -22.438 19.969 0.483 1 74 290 ASP B O 1
ATOM 6406 N N . GLU B 1 291 ? -22.266 20.641 -1.664 1 61.34 291 GLU B N 1
ATOM 6407 C CA . GLU B 1 291 ? -23.234 19.797 -2.361 1 61.34 291 GLU B CA 1
ATOM 6408 C C . GLU B 1 291 ? -24.547 19.703 -1.595 1 61.34 291 GLU B C 1
ATOM 6410 O O . GLU B 1 291 ? -25.109 18.625 -1.432 1 61.34 291 GLU B O 1
ATOM 6415 N N . VAL B 1 292 ? -24.984 20.844 -1.003 1 62.97 292 VAL B N 1
ATOM 6416 C CA . VAL B 1 292 ? -26.25 20.875 -0.268 1 62.97 292 VAL B CA 1
ATOM 6417 C C . VAL B 1 292 ? -27.406 20.781 -1.244 1 62.97 292 VAL B C 1
ATOM 6419 O O . VAL B 1 292 ? -27.562 21.625 -2.129 1 62.97 292 VAL B O 1
ATOM 6422 N N . ASP B 1 293 ? -27.875 19.469 -1.538 1 56.88 293 ASP B N 1
ATOM 6423 C CA . ASP B 1 293 ? -28.953 19.281 -2.51 1 56.88 293 ASP B CA 1
ATOM 6424 C C . ASP B 1 293 ? -30.312 19.266 -1.825 1 56.88 293 ASP B C 1
ATOM 6426 O O . ASP B 1 293 ? -30.438 19.672 -0.667 1 56.88 293 ASP B O 1
ATOM 6430 N N . ALA B 1 294 ? -31.234 18.344 -2.453 1 50.19 294 ALA B N 1
ATOM 6431 C CA . ALA B 1 294 ? -32.688 18.219 -2.342 1 50.19 294 ALA B CA 1
ATOM 6432 C C . ALA B 1 294 ? -33.094 17.844 -0.919 1 50.19 294 ALA B C 1
ATOM 6434 O O . ALA B 1 294 ? -34.188 18.219 -0.465 1 50.19 294 ALA B O 1
ATOM 6435 N N . SER B 1 295 ? -32.156 17.234 -0.306 1 52 295 SER B N 1
ATOM 6436 C CA . SER B 1 295 ? -32.625 16.719 0.988 1 52 295 SER B CA 1
ATOM 6437 C C . SER B 1 295 ? -32.875 17.859 1.965 1 52 295 SER B C 1
ATOM 6439 O O . SER B 1 295 ? -33.719 17.75 2.852 1 52 295 SER B O 1
ATOM 6441 N N . VAL B 1 296 ? -32.125 18.922 1.692 1 57 296 VAL B N 1
ATOM 6442 C CA . VAL B 1 296 ? -32.375 20.078 2.549 1 57 296 VAL B CA 1
ATOM 6443 C C . VAL B 1 296 ? -33.688 20.75 2.156 1 57 296 VAL B C 1
ATOM 6445 O O . VAL B 1 296 ? -34.219 21.547 2.926 1 57 296 VAL B O 1
ATOM 6448 N N . ARG B 1 297 ? -34.094 20.234 1.06 1 54.03 297 ARG B N 1
ATOM 6449 C CA . ARG B 1 297 ? -35.344 20.797 0.586 1 54.03 297 ARG B CA 1
ATOM 6450 C C . ARG B 1 297 ? -36.469 20.5 1.564 1 54.03 297 ARG B C 1
ATOM 6452 O O . ARG B 1 297 ? -37.344 21.359 1.795 1 54.03 297 ARG B O 1
ATOM 6459 N N . ALA B 1 298 ? -36.375 19.297 2.057 1 54.12 298 ALA B N 1
ATOM 6460 C CA . ALA B 1 298 ? -37.406 18.969 3.014 1 54.12 298 ALA B CA 1
ATOM 6461 C C . ALA B 1 298 ? -37.375 19.906 4.215 1 54.12 298 ALA B C 1
ATOM 6463 O O . ALA B 1 298 ? -38.438 20.375 4.684 1 54.12 298 ALA B O 1
ATOM 6464 N N . TRP B 1 299 ? -36.25 20.156 4.562 1 55.12 299 TRP B N 1
ATOM 6465 C CA . TRP B 1 299 ? -36.062 21.078 5.676 1 55.12 299 TRP B CA 1
ATOM 6466 C C . TRP B 1 299 ? -36.562 22.469 5.305 1 55.12 299 TRP B C 1
ATOM 6468 O O . TRP B 1 299 ? -37.219 23.141 6.109 1 55.12 299 TRP B O 1
ATOM 6478 N N . MET B 1 300 ? -36.281 22.781 4.168 1 59.03 300 MET B N 1
ATOM 6479 C CA . MET B 1 300 ? -36.688 24.094 3.67 1 59.03 300 MET B CA 1
ATOM 6480 C C . MET B 1 300 ? -38.219 24.25 3.742 1 59.03 300 MET B C 1
ATOM 6482 O O . MET B 1 300 ? -38.719 25.312 4.152 1 59.03 300 MET B O 1
ATOM 6486 N N . ARG B 1 301 ? -38.719 23.234 3.316 1 55.91 301 ARG B N 1
ATOM 6487 C CA . ARG B 1 301 ? -40.188 23.281 3.334 1 55.91 301 ARG B CA 1
ATOM 6488 C C . ARG B 1 301 ? -40.719 23.453 4.754 1 55.91 301 ARG B C 1
ATOM 6490 O O . ARG B 1 301 ? -41.625 24.234 4.988 1 55.91 301 ARG B O 1
ATOM 6497 N N . GLU B 1 302 ? -40.031 22.812 5.562 1 54.25 302 GLU B N 1
ATOM 6498 C CA . GLU B 1 302 ? -40.5 22.859 6.953 1 54.25 302 GLU B CA 1
ATOM 6499 C C . GLU B 1 302 ? -40.281 24.25 7.547 1 54.25 302 GLU B C 1
ATOM 6501 O O . GLU B 1 302 ? -41.031 24.688 8.406 1 54.25 302 GLU B O 1
ATOM 6506 N N . GLN B 1 303 ? -39.25 24.812 7.078 1 53.16 303 GLN B N 1
ATOM 6507 C CA . GLN B 1 303 ? -38.938 26.109 7.645 1 53.16 303 GLN B CA 1
ATOM 6508 C C . GLN B 1 303 ? -39.625 27.234 6.867 1 53.16 303 GLN B C 1
ATOM 6510 O O . GLN B 1 303 ? -39.438 28.406 7.172 1 53.16 303 GLN B O 1
ATOM 6515 N N . GLY B 1 304 ? -40.469 26.797 6.02 1 57.47 304 GLY B N 1
ATOM 6516 C CA . GLY B 1 304 ? -41.219 27.75 5.215 1 57.47 304 GLY B CA 1
ATOM 6517 C C . GLY B 1 304 ? -40.344 28.562 4.285 1 57.47 304 GLY B C 1
ATOM 6518 O O . GLY B 1 304 ? -40.688 29.672 3.896 1 57.47 304 GLY B O 1
ATOM 6519 N N . ALA B 1 305 ? -39.125 28.094 4.129 1 57.44 305 ALA B N 1
ATOM 6520 C CA . ALA B 1 305 ? -38.219 28.859 3.271 1 57.44 305 ALA B CA 1
ATOM 6521 C C . ALA B 1 305 ? -38.469 28.547 1.798 1 57.44 305 ALA B C 1
ATOM 6523 O O . ALA B 1 305 ? -38.688 27.391 1.426 1 57.44 305 ALA B O 1
ATOM 6524 N N . THR B 1 306 ? -38.844 29.562 1.007 1 58.06 306 THR B N 1
ATOM 6525 C CA . THR B 1 306 ? -39.281 29.438 -0.376 1 58.06 306 THR B CA 1
ATOM 6526 C C . THR B 1 306 ? -38.094 29.266 -1.314 1 58.06 306 THR B C 1
ATOM 6528 O O . THR B 1 306 ? -38.25 28.797 -2.443 1 58.06 306 THR B O 1
ATOM 6531 N N . ASP B 1 307 ? -36.781 29.672 -0.945 1 65.44 307 ASP B N 1
ATOM 6532 C CA . ASP B 1 307 ? -35.656 29.562 -1.855 1 65.44 307 ASP B CA 1
ATOM 6533 C C . ASP B 1 307 ? -34.469 28.906 -1.17 1 65.44 307 ASP B C 1
ATOM 6535 O O . ASP B 1 307 ? -33.969 29.406 -0.166 1 65.44 307 ASP B O 1
ATOM 6539 N N . LEU B 1 308 ? -34.188 27.656 -1.706 1 67.06 308 LEU B N 1
ATOM 6540 C CA . LEU B 1 308 ? -33.094 26.844 -1.166 1 67.06 308 LEU B CA 1
ATOM 6541 C C . LEU B 1 308 ? -31.828 27.672 -1.034 1 67.06 308 LEU B C 1
ATOM 6543 O O . LEU B 1 308 ? -31.078 27.516 -0.075 1 67.06 308 LEU B O 1
ATOM 6547 N N . ARG B 1 309 ? -31.844 28.516 -1.877 1 70.25 309 ARG B N 1
ATOM 6548 C CA . ARG B 1 309 ? -30.656 29.359 -1.921 1 70.25 309 ARG B CA 1
ATOM 6549 C C . ARG B 1 309 ? -30.594 30.297 -0.724 1 70.25 309 ARG B C 1
ATOM 6551 O O . ARG B 1 309 ? -29.531 30.5 -0.142 1 70.25 309 ARG B O 1
ATOM 6558 N N . ASP B 1 310 ? -31.562 30.781 -0.34 1 76.12 310 ASP B N 1
ATOM 6559 C CA . ASP B 1 310 ? -31.641 31.734 0.766 1 76.12 310 ASP B CA 1
ATOM 6560 C C . ASP B 1 310 ? -31.453 31.031 2.107 1 76.12 310 ASP B C 1
ATOM 6562 O O . ASP B 1 310 ? -30.797 31.562 3.01 1 76.12 310 ASP B O 1
ATOM 6566 N N . VAL B 1 311 ? -31.906 29.922 2.166 1 76.81 311 VAL B N 1
ATOM 6567 C CA . VAL B 1 311 ? -31.812 29.141 3.402 1 76.81 311 VAL B CA 1
ATOM 6568 C C . VAL B 1 311 ? -30.344 28.766 3.652 1 76.81 311 VAL B C 1
ATOM 6570 O O . VAL B 1 311 ? -29.875 28.844 4.785 1 76.81 311 VAL B O 1
ATOM 6573 N N . TYR B 1 312 ? -29.688 28.375 2.631 1 82.56 312 TYR B N 1
ATOM 6574 C CA . TYR B 1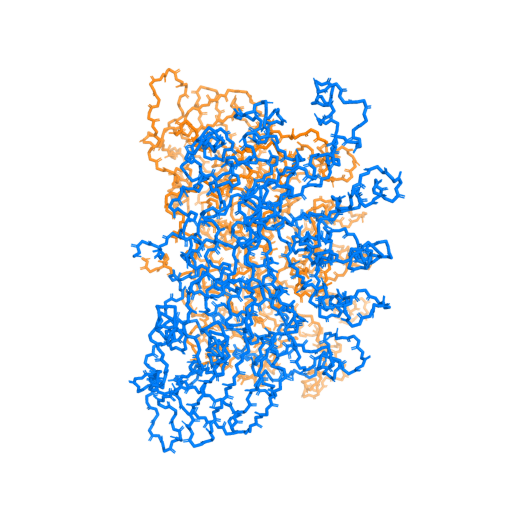 312 ? -28.281 28 2.736 1 82.56 312 TYR B CA 1
ATOM 6575 C C . TYR B 1 312 ? -27.438 29.188 3.18 1 82.56 312 TYR B C 1
ATOM 6577 O O . TYR B 1 312 ? -26.578 29.047 4.055 1 82.56 312 TYR B O 1
ATOM 6585 N N . VAL B 1 313 ? -27.734 30.312 2.568 1 86.19 313 VAL B N 1
ATOM 6586 C CA . VAL B 1 313 ? -27 31.531 2.877 1 86.19 313 VAL B CA 1
ATOM 6587 C C . VAL B 1 313 ? -27.234 31.922 4.332 1 86.19 313 VAL B C 1
ATOM 6589 O O . VAL B 1 313 ? -26.297 32.312 5.043 1 86.19 313 VAL B O 1
ATOM 6592 N N . HIS B 1 314 ? -28.484 31.812 4.695 1 83.5 314 HIS B N 1
ATOM 6593 C CA . HIS B 1 314 ? -28.844 32.125 6.082 1 83.5 314 HIS B CA 1
ATOM 6594 C C . HIS B 1 314 ? -28.141 31.156 7.039 1 83.5 314 HIS B C 1
ATOM 6596 O O . HIS B 1 314 ? -27.641 31.578 8.086 1 83.5 314 HIS B O 1
ATOM 6602 N N . PHE B 1 315 ? -28.109 29.922 6.703 1 84.81 315 PHE B N 1
ATOM 6603 C CA . PHE B 1 315 ? -27.453 28.906 7.52 1 84.81 315 PHE B CA 1
ATOM 6604 C C . PHE B 1 315 ? -25.969 29.234 7.688 1 84.81 315 PHE B C 1
ATOM 6606 O O . PHE B 1 315 ? -25.453 29.203 8.805 1 84.81 315 PHE B O 1
ATOM 6613 N N . GLU B 1 316 ? -25.344 29.562 6.629 1 89.38 316 GLU B N 1
ATOM 6614 C CA . GLU B 1 316 ? -23.906 29.844 6.664 1 89.38 316 GLU B CA 1
ATOM 6615 C C . GLU B 1 316 ? -23.609 31.062 7.531 1 89.38 316 GLU B C 1
ATOM 6617 O O . GLU B 1 316 ? -22.641 31.062 8.297 1 89.38 316 GLU B O 1
ATOM 6622 N N . ARG B 1 317 ? -24.422 32.094 7.371 1 90.06 317 ARG B N 1
ATOM 6623 C CA . ARG B 1 317 ? -24.219 33.281 8.18 1 90.06 317 ARG B CA 1
ATOM 6624 C C . ARG B 1 317 ? -24.406 33 9.664 1 90.06 317 ARG B C 1
ATOM 6626 O O . ARG B 1 317 ? -23.625 33.469 10.5 1 90.06 317 ARG B O 1
ATOM 6633 N N . ARG B 1 318 ? -25.406 32.219 9.93 1 87.56 318 ARG B N 1
ATOM 6634 C CA . ARG B 1 318 ? -25.672 31.844 11.32 1 87.56 318 ARG B CA 1
ATOM 6635 C C . ARG B 1 318 ? -24.562 30.953 11.867 1 87.56 318 ARG B C 1
ATOM 6637 O O . ARG B 1 318 ? -24.219 31.031 13.047 1 87.56 318 ARG B O 1
ATOM 6644 N N . LEU B 1 319 ? -24.078 30.016 11.094 1 91.06 319 LEU B N 1
ATOM 6645 C CA . LEU B 1 319 ? -22.969 29.156 11.477 1 91.06 319 LEU B CA 1
ATOM 6646 C C . LEU B 1 319 ? -21.75 29.969 11.883 1 91.06 319 LEU B C 1
ATOM 6648 O O . LEU B 1 319 ? -21.156 29.734 12.93 1 91.06 319 LEU B O 1
ATOM 6652 N N . HIS B 1 320 ? -21.422 30.969 11.086 1 94 320 HIS B N 1
ATOM 6653 C CA . HIS B 1 320 ? -20.266 31.828 11.375 1 94 320 HIS B CA 1
ATOM 6654 C C . HIS B 1 320 ? -20.484 32.625 12.664 1 94 320 HIS B C 1
ATOM 6656 O O . HIS B 1 320 ? -19.547 32.781 13.453 1 94 320 HIS B O 1
ATOM 6662 N N . ALA B 1 321 ? -21.734 33.094 12.82 1 92.56 321 ALA B N 1
ATOM 6663 C CA . ALA B 1 321 ? -22.062 33.812 14.039 1 92.56 321 ALA B CA 1
ATOM 6664 C C . ALA B 1 321 ? -21.938 32.938 15.273 1 92.56 321 ALA B C 1
ATOM 6666 O O . ALA B 1 321 ? -21.359 33.344 16.281 1 92.56 321 ALA B O 1
ATOM 6667 N N . ALA B 1 322 ? -22.5 31.781 15.18 1 91.69 322 ALA B N 1
ATOM 6668 C CA . ALA B 1 322 ? -22.438 30.828 16.297 1 91.69 322 ALA B CA 1
ATOM 6669 C C . ALA B 1 322 ? -21 30.469 16.641 1 91.69 322 ALA B C 1
ATOM 6671 O O . ALA B 1 322 ? -20.641 30.375 17.812 1 91.69 322 ALA B O 1
ATOM 6672 N N . ALA B 1 323 ? -20.188 30.203 15.633 1 95.19 323 ALA B N 1
ATOM 6673 C CA . ALA B 1 323 ? -18.781 29.875 15.836 1 95.19 323 ALA B CA 1
ATOM 6674 C C . ALA B 1 323 ? -18.031 31.016 16.516 1 95.19 323 ALA B C 1
ATOM 6676 O O . ALA B 1 323 ? -17.25 30.781 17.438 1 95.19 323 ALA B O 1
ATOM 6677 N N . ALA B 1 324 ? -18.312 32.219 16.078 1 95.06 324 ALA B N 1
ATOM 6678 C CA . ALA B 1 324 ? -17.656 33.406 16.641 1 95.06 324 ALA B CA 1
ATOM 6679 C C . ALA B 1 324 ? -17.953 33.531 18.125 1 95.06 324 ALA B C 1
ATOM 6681 O O . ALA B 1 324 ? -17.109 33.969 18.906 1 95.06 324 ALA B O 1
ATOM 6682 N N . GLU B 1 325 ? -19.172 33.219 18.484 1 94.19 325 GLU B N 1
ATOM 6683 C CA . GLU B 1 325 ? -19.594 33.281 19.875 1 94.19 325 GLU B CA 1
ATOM 6684 C C . GLU B 1 325 ? -18.734 32.375 20.75 1 94.19 325 GLU B C 1
AT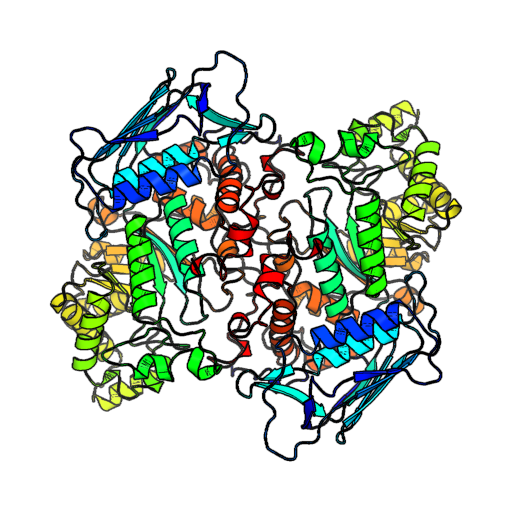OM 6686 O O . GLU B 1 325 ? -18.594 32.594 21.953 1 94.19 325 GLU B O 1
ATOM 6691 N N . HIS B 1 326 ? -18.172 31.406 20.156 1 94.19 326 HIS B N 1
ATOM 6692 C CA . HIS B 1 326 ? -17.359 30.453 20.906 1 94.19 326 HIS B CA 1
ATOM 6693 C C . HIS B 1 326 ? -15.883 30.578 20.547 1 94.19 326 HIS B C 1
ATOM 6695 O O . HIS B 1 326 ? -15.102 29.656 20.766 1 94.19 326 HIS B O 1
ATOM 6701 N N . GLY B 1 327 ? -15.523 31.672 19.875 1 94.38 327 GLY B N 1
ATOM 6702 C CA . GLY B 1 327 ? -14.133 31.969 19.594 1 94.38 327 GLY B CA 1
ATOM 6703 C C . GLY B 1 327 ? -13.562 31.156 18.453 1 94.38 327 GLY B C 1
ATOM 6704 O O . GLY B 1 327 ? -12.352 30.922 18.391 1 94.38 327 GLY B O 1
ATOM 6705 N N . LYS B 1 328 ? -14.414 30.656 17.594 1 96.5 328 LYS B N 1
ATOM 6706 C CA . LYS B 1 328 ? -13.969 29.828 16.484 1 96.5 328 LYS B CA 1
ATOM 6707 C C . LYS B 1 328 ? -14.117 30.562 15.156 1 96.5 328 LYS B C 1
ATOM 6709 O O . LYS B 1 328 ? -14.969 31.438 15.016 1 96.5 328 LYS B O 1
ATOM 6714 N N . GLU B 1 329 ? -13.211 30.281 14.312 1 97.19 329 GLU B N 1
ATOM 6715 C CA . GLU B 1 329 ? -13.281 30.688 12.906 1 97.19 329 GLU B CA 1
ATOM 6716 C C . GLU B 1 329 ? -13.719 29.516 12.023 1 97.19 329 GLU B C 1
ATOM 6718 O O . GLU B 1 329 ? -13.328 28.375 12.266 1 97.19 329 GLU B O 1
ATOM 6723 N N . VAL B 1 330 ? -14.531 29.828 11 1 97.12 330 VAL B N 1
ATOM 6724 C CA . VAL B 1 330 ? -15.156 28.75 10.219 1 97.12 330 VAL B CA 1
ATOM 6725 C C . VAL B 1 330 ? -14.391 28.562 8.914 1 97.12 330 VAL B C 1
ATOM 6727 O O . VAL B 1 330 ? -14.109 29.516 8.195 1 97.12 330 VAL B O 1
ATOM 6730 N N . GLN B 1 331 ? -13.961 27.359 8.688 1 98.06 331 GLN B N 1
ATOM 6731 C CA . GLN B 1 331 ? -13.5 26.922 7.375 1 98.06 331 GLN B CA 1
ATOM 6732 C C . GLN B 1 331 ? -14.547 26.062 6.684 1 98.06 331 GLN B C 1
ATOM 6734 O O . GLN B 1 331 ? -15.227 25.25 7.328 1 98.06 331 GLN B O 1
ATOM 6739 N N . THR B 1 332 ? -14.812 26.297 5.402 1 96.56 332 THR B N 1
ATOM 6740 C CA . THR B 1 332 ? -15.727 25.5 4.59 1 96.56 332 THR B CA 1
ATOM 6741 C C . THR B 1 332 ? -15.117 25.203 3.223 1 96.56 332 THR B C 1
ATOM 6743 O O . THR B 1 332 ? -14.117 25.812 2.84 1 96.56 332 THR B O 1
ATOM 6746 N N . TRP B 1 333 ? -15.68 24.203 2.598 1 95.94 333 TRP B N 1
ATOM 6747 C CA . TRP B 1 333 ? -15.406 24.094 1.168 1 95.94 333 TRP B CA 1
ATOM 6748 C C . TRP B 1 333 ? -15.867 25.344 0.431 1 95.94 333 TRP B C 1
ATOM 6750 O O . TRP B 1 333 ? -16.797 26.031 0.877 1 95.94 333 TRP B O 1
ATOM 6760 N N . ALA B 1 334 ? -15.336 25.625 -0.661 1 93.75 334 ALA B N 1
ATOM 6761 C CA . ALA B 1 334 ? -15.453 26.938 -1.294 1 93.75 334 ALA B CA 1
ATOM 6762 C C . ALA B 1 334 ? -16.875 27.188 -1.786 1 93.75 334 ALA B C 1
ATOM 6764 O O . ALA B 1 334 ? -17.234 28.312 -2.123 1 93.75 334 ALA B O 1
ATOM 6765 N N . ASP B 1 335 ? -17.688 26.156 -1.794 1 88.75 335 ASP B N 1
ATOM 6766 C CA . ASP B 1 335 ? -19.094 26.281 -2.184 1 88.75 335 ASP B CA 1
ATOM 6767 C C . ASP B 1 335 ? -19.812 27.328 -1.33 1 88.75 335 ASP B C 1
ATOM 6769 O O . ASP B 1 335 ? -20.609 28.109 -1.843 1 88.75 335 ASP B O 1
ATOM 6773 N N . ALA B 1 336 ? -19.562 27.297 -0.068 1 88.12 336 ALA B N 1
ATOM 6774 C CA . ALA B 1 336 ? -20.203 28.219 0.863 1 88.12 336 ALA B CA 1
ATOM 6775 C C . ALA B 1 336 ? -19.875 29.672 0.52 1 88.12 336 ALA B C 1
ATOM 6777 O O . ALA B 1 336 ? -20.766 30.516 0.487 1 88.12 336 ALA B O 1
ATOM 6778 N N . PHE B 1 337 ? -18.641 29.938 0.274 1 90.19 337 PHE B N 1
ATOM 6779 C CA . PHE B 1 337 ? -18.234 31.281 -0.117 1 90.19 337 PHE B CA 1
ATOM 6780 C C . PHE B 1 337 ? -18.922 31.703 -1.408 1 90.19 337 PHE B C 1
ATOM 6782 O O . PHE B 1 337 ? -19.484 32.812 -1.49 1 90.19 337 PHE B O 1
ATOM 6789 N N . ARG B 1 338 ? -18.812 30.812 -2.342 1 89.06 338 ARG B N 1
ATOM 6790 C CA . ARG B 1 338 ? -19.391 31.141 -3.646 1 89.06 338 ARG B CA 1
ATOM 6791 C C . ARG B 1 338 ? -20.844 31.547 -3.516 1 89.06 338 ARG B C 1
ATOM 6793 O O . ARG B 1 338 ? -21.281 32.562 -4.086 1 89.06 338 ARG B O 1
ATOM 6800 N N . ARG B 1 339 ? -21.547 30.875 -2.764 1 87.69 339 ARG B N 1
ATOM 6801 C CA . ARG B 1 339 ? -22.984 31.094 -2.625 1 87.69 339 ARG B CA 1
ATOM 6802 C C . ARG B 1 339 ? -23.281 32.375 -1.828 1 87.69 339 ARG B C 1
ATOM 6804 O O . ARG B 1 339 ? -24.109 33.188 -2.227 1 87.69 339 ARG B O 1
ATOM 6811 N N . VAL B 1 340 ? -22.672 32.562 -0.727 1 90.31 340 VAL B N 1
ATOM 6812 C CA . VAL B 1 340 ? -22.906 33.719 0.122 1 90.31 340 VAL B CA 1
ATOM 6813 C C . VAL B 1 340 ? -22.422 35 -0.584 1 90.31 340 VAL B C 1
ATOM 6815 O O . VAL B 1 340 ? -23.078 36.031 -0.525 1 90.31 340 VAL B O 1
ATOM 6818 N N . HIS B 1 341 ? -21.297 34.875 -1.218 1 88.81 341 HIS B N 1
ATOM 6819 C CA . HIS B 1 341 ? -20.766 36 -1.957 1 88.81 341 HIS B CA 1
ATOM 6820 C C . HIS B 1 341 ? -21.719 36.438 -3.059 1 88.81 341 HIS B C 1
ATOM 6822 O O . HIS B 1 341 ? -21.922 37.656 -3.258 1 88.81 341 HIS B O 1
ATOM 6828 N N . ASN B 1 342 ? -22.188 35.5 -3.783 1 86.69 342 ASN B N 1
ATOM 6829 C CA . ASN B 1 342 ? -23.156 35.812 -4.816 1 86.69 342 ASN B CA 1
ATOM 6830 C C . ASN B 1 342 ? -24.391 36.469 -4.234 1 86.69 342 ASN B C 1
ATOM 6832 O O . ASN B 1 342 ? -24.922 37.438 -4.809 1 86.69 342 ASN B O 1
ATOM 6836 N N . ALA B 1 343 ? -24.859 36 -3.178 1 87.5 343 ALA B N 1
ATOM 6837 C CA . ALA B 1 343 ? -26.016 36.594 -2.512 1 87.5 343 ALA B CA 1
ATOM 6838 C C . ALA B 1 343 ? -25.719 38.031 -2.088 1 87.5 343 ALA B C 1
ATOM 6840 O O . ALA B 1 343 ? -26.531 38.938 -2.295 1 87.5 343 ALA B O 1
ATOM 6841 N N . SER B 1 344 ? -24.625 38.188 -1.534 1 90 344 SER B N 1
ATOM 6842 C CA . SER B 1 344 ? -24.234 39.5 -1.068 1 90 344 SER B CA 1
ATOM 6843 C C . SER B 1 344 ? -24.062 40.469 -2.234 1 90 344 SER B C 1
ATOM 6845 O O . SER B 1 344 ? -24.453 41.656 -2.135 1 90 344 SER B O 1
ATOM 6847 N N . ALA B 1 345 ? -23.5 40.031 -3.27 1 87.25 345 ALA B N 1
ATOM 6848 C CA . ALA B 1 345 ? -23.312 40.844 -4.461 1 87.25 345 ALA B CA 1
ATOM 6849 C C . ALA B 1 345 ? -24.641 41.312 -5.035 1 87.25 345 ALA B C 1
ATOM 6851 O O . ALA B 1 345 ? -24.719 42.344 -5.707 1 87.25 345 ALA B O 1
ATOM 6852 N N . HIS B 1 346 ? -25.641 40.625 -4.676 1 88.5 346 HIS B N 1
ATOM 6853 C CA . HIS B 1 346 ? -26.969 40.969 -5.18 1 88.5 346 HIS B CA 1
ATOM 6854 C C . HIS B 1 346 ? -27.828 41.594 -4.098 1 88.5 346 HIS B C 1
ATOM 6856 O O . HIS B 1 346 ? -29.062 41.594 -4.184 1 88.5 346 HIS B O 1
ATOM 6862 N N . GLY B 1 347 ? -27.219 42 -3.057 1 87.69 347 GLY B N 1
ATOM 6863 C CA . GLY B 1 347 ? -27.875 42.812 -2.035 1 87.69 347 GLY B CA 1
ATOM 6864 C C . GLY B 1 347 ? -28.641 41.969 -1.03 1 87.69 347 GLY B C 1
ATOM 6865 O O . GLY B 1 347 ? -29.5 42.5 -0.313 1 87.69 347 GLY B O 1
ATOM 6866 N N . ARG B 1 348 ? -28.344 40.656 -1.112 1 86.19 348 ARG B N 1
ATOM 6867 C CA . ARG B 1 348 ? -29.094 39.781 -0.231 1 86.19 348 ARG B CA 1
ATOM 6868 C C . ARG B 1 348 ? -28.297 39.438 1.027 1 86.19 348 ARG B C 1
ATOM 6870 O O . ARG B 1 348 ? -28.062 38.281 1.329 1 86.19 348 ARG B O 1
ATOM 6877 N N . GLY B 1 349 ? -27.859 40.531 1.785 1 86.19 349 GLY B N 1
ATOM 6878 C CA . GLY B 1 349 ? -27.203 40.344 3.066 1 86.19 349 GLY B CA 1
ATOM 6879 C C . GLY B 1 349 ? -25.703 40.5 2.992 1 86.19 349 GLY B C 1
ATOM 6880 O O . GLY B 1 349 ? -25.141 40.719 1.908 1 86.19 349 GLY B O 1
ATOM 6881 N N . PRO B 1 350 ? -25.062 40.438 4.039 1 89.88 350 PRO B N 1
ATOM 6882 C CA . PRO B 1 350 ? -23.625 40.688 4.109 1 89.88 350 PRO B CA 1
ATOM 6883 C C . PRO B 1 350 ? -22.797 39.5 3.641 1 89.88 350 PRO B C 1
ATOM 6885 O O . PRO B 1 350 ? -23.281 38.375 3.631 1 89.88 350 PRO B O 1
ATOM 6888 N N . PRO B 1 351 ? -21.562 39.812 3.211 1 91.38 351 PRO B N 1
ATOM 6889 C CA . PRO B 1 351 ? -20.625 38.719 2.926 1 91.38 351 PRO B CA 1
ATOM 6890 C C . PRO B 1 351 ? -20.188 37.969 4.184 1 91.38 351 PRO B C 1
ATOM 6892 O O . PRO B 1 351 ? -20.547 38.375 5.297 1 91.38 351 PRO B O 1
ATOM 6895 N N . LEU B 1 352 ? -19.484 36.875 3.973 1 93.69 352 LEU B N 1
ATOM 6896 C CA . LEU B 1 352 ? -18.891 36.156 5.102 1 93.69 352 LEU B CA 1
ATOM 6897 C C . LEU B 1 352 ? -17.828 37.031 5.781 1 93.69 352 LEU B C 1
ATOM 6899 O O . LEU B 1 352 ? -17.25 37.906 5.156 1 93.69 352 LEU B O 1
ATOM 6903 N N . PRO B 1 353 ? -17.641 36.844 7.117 1 93.56 353 PRO B N 1
ATOM 6904 C CA . PRO B 1 353 ? -16.594 37.594 7.805 1 93.56 353 PRO B CA 1
ATOM 6905 C C . PRO B 1 353 ? -15.203 37.344 7.234 1 93.56 353 PRO B C 1
ATOM 6907 O O . PRO B 1 353 ? -14.969 36.281 6.613 1 93.56 353 PRO B O 1
ATOM 6910 N N . ARG B 1 354 ? -14.266 38.25 7.441 1 93.56 354 ARG B N 1
ATOM 6911 C CA . ARG B 1 354 ? -12.898 38.156 6.934 1 93.56 354 ARG B CA 1
ATOM 6912 C C . ARG B 1 354 ? -12.156 36.969 7.566 1 93.56 354 ARG B C 1
ATOM 6914 O O . ARG B 1 354 ? -11.117 36.562 7.062 1 93.56 354 ARG B O 1
ATOM 6921 N N . THR B 1 355 ? -12.68 36.438 8.648 1 94.75 355 THR B N 1
ATOM 6922 C CA . THR B 1 355 ? -12.047 35.312 9.336 1 94.75 355 THR B CA 1
ATOM 6923 C C . THR B 1 355 ? -12.398 34 8.648 1 94.75 355 THR B C 1
ATOM 6925 O O . THR B 1 355 ? -11.805 32.969 8.945 1 94.75 355 THR B O 1
ATOM 6928 N N . ALA B 1 356 ? -13.344 34.062 7.727 1 96.5 356 ALA B N 1
ATOM 6929 C CA . ALA B 1 356 ? -13.758 32.875 7.016 1 96.5 356 ALA B CA 1
ATOM 6930 C C . ALA B 1 356 ? -12.633 32.344 6.137 1 96.5 356 ALA B C 1
ATOM 6932 O O . ALA B 1 356 ? -11.898 33.094 5.516 1 96.5 356 ALA B O 1
ATOM 6933 N N . ILE B 1 357 ? -12.453 31.047 6.164 1 97.88 357 ILE B N 1
ATOM 6934 C CA . ILE B 1 357 ? -11.492 30.359 5.305 1 97.88 357 ILE B CA 1
ATOM 6935 C C . ILE B 1 357 ? -12.227 29.484 4.293 1 97.88 357 ILE B C 1
ATOM 6937 O O . ILE B 1 357 ? -13.031 28.641 4.672 1 97.88 357 ILE B O 1
ATOM 6941 N N . ALA B 1 358 ? -12.016 29.781 3.027 1 97.56 358 ALA B N 1
ATOM 6942 C CA . ALA B 1 358 ? -12.578 28.953 1.954 1 97.56 358 ALA B CA 1
ATOM 6943 C C . ALA B 1 358 ? -11.547 27.969 1.415 1 97.56 358 ALA B C 1
ATOM 6945 O O . ALA B 1 358 ? -10.453 28.375 1.005 1 97.56 358 ALA B O 1
ATOM 6946 N N . GLN B 1 359 ? -11.852 26.719 1.46 1 97.44 359 GLN B N 1
ATOM 6947 C CA . GLN B 1 359 ? -10.977 25.688 0.914 1 97.44 359 GLN B CA 1
ATOM 6948 C C . GLN B 1 359 ? -11.406 25.281 -0.494 1 97.44 359 GLN B C 1
ATOM 6950 O O . GLN B 1 359 ? -12.477 24.703 -0.679 1 97.44 359 GLN B O 1
ATOM 6955 N N . GLU B 1 360 ? -10.617 25.625 -1.423 1 95.25 360 GLU B N 1
ATOM 6956 C CA . GLU B 1 360 ? -10.898 25.328 -2.824 1 95.25 360 GLU B CA 1
ATOM 6957 C C . GLU B 1 360 ? -10.703 23.844 -3.127 1 95.25 360 GLU B C 1
ATOM 6959 O O . GLU B 1 360 ? -9.641 23.297 -2.861 1 95.25 360 GLU B O 1
ATOM 6964 N N . TRP B 1 361 ? -11.695 23.094 -3.645 1 91.69 361 TRP B N 1
ATOM 6965 C CA . TRP B 1 361 ? -11.641 21.641 -3.768 1 91.69 361 TRP B CA 1
ATOM 6966 C C . TRP B 1 361 ? -12.008 21.203 -5.18 1 91.69 361 TRP B C 1
ATOM 6968 O O . TRP B 1 361 ? -11.898 20.016 -5.52 1 91.69 361 TRP B O 1
ATOM 6978 N N . GLY B 1 362 ? -12.336 22.016 -6.039 1 83.25 362 GLY B N 1
ATOM 6979 C CA . GLY B 1 362 ? -12.789 21.625 -7.367 1 83.25 362 GLY B CA 1
ATOM 6980 C C . GLY B 1 362 ? -11.648 21.391 -8.336 1 83.25 362 GLY B C 1
ATOM 6981 O O . GLY B 1 362 ? -10.68 20.703 -8.016 1 83.25 362 GLY B O 1
ATOM 6982 N N . ARG B 1 363 ? -11.852 21.75 -9.539 1 84.44 363 ARG B N 1
ATOM 6983 C CA . ARG B 1 363 ? -10.805 21.672 -10.555 1 84.44 363 ARG B CA 1
ATOM 6984 C C . ARG B 1 363 ? -9.922 22.906 -10.547 1 84.44 363 ARG B C 1
ATOM 6986 O O . ARG B 1 363 ? -10.414 24.016 -10.352 1 84.44 363 ARG B O 1
ATOM 6993 N N . TRP B 1 364 ? -8.703 22.688 -10.648 1 88.88 364 TRP B N 1
ATOM 6994 C CA . TRP B 1 364 ? -7.797 23.828 -10.711 1 88.88 364 TRP B CA 1
ATOM 6995 C C . TRP B 1 364 ? -7.688 24.359 -12.133 1 88.88 364 TRP B C 1
ATOM 6997 O O . TRP B 1 364 ? -6.59 24.453 -12.688 1 88.88 364 TRP B O 1
ATOM 7007 N N . ASP B 1 365 ? -8.766 24.594 -12.664 1 90 365 ASP B N 1
ATOM 7008 C CA . ASP B 1 365 ? -8.867 25.281 -13.953 1 90 365 ASP B CA 1
ATOM 7009 C C . ASP B 1 365 ? -9.117 26.781 -13.766 1 90 365 ASP B C 1
ATOM 7011 O O . ASP B 1 365 ? -8.891 27.328 -12.688 1 90 365 ASP B O 1
ATOM 7015 N N . GLU B 1 366 ? -9.477 27.438 -14.828 1 91.38 366 GLU B N 1
ATOM 7016 C CA . GLU B 1 366 ? -9.695 28.875 -14.773 1 91.38 366 GLU B CA 1
ATOM 7017 C C . GLU B 1 366 ? -10.758 29.25 -13.742 1 91.38 366 GLU B C 1
ATOM 7019 O O . GLU B 1 366 ? -10.586 30.203 -12.984 1 91.38 366 GLU B O 1
ATOM 7024 N N . ALA B 1 367 ? -11.766 28.484 -13.695 1 89.5 367 ALA B N 1
ATOM 7025 C CA . ALA B 1 367 ? -12.867 28.75 -12.773 1 89.5 367 ALA B CA 1
ATOM 7026 C C . ALA B 1 367 ? -12.414 28.578 -11.32 1 89.5 367 ALA B C 1
ATOM 7028 O O . ALA B 1 367 ? -12.773 29.375 -10.461 1 89.5 367 ALA B O 1
ATOM 7029 N N . GLY B 1 368 ? -11.664 27.547 -11.094 1 91.19 368 GLY B N 1
ATOM 7030 C CA . GLY B 1 368 ? -11.156 27.312 -9.758 1 91.19 368 GLY B CA 1
ATOM 7031 C C . GLY B 1 368 ? -10.203 28.391 -9.289 1 91.19 368 GLY B C 1
ATOM 7032 O O . GLY B 1 368 ? -10.289 28.844 -8.148 1 91.19 368 GLY B O 1
ATOM 7033 N N . ARG B 1 369 ? -9.375 28.859 -10.141 1 94 369 ARG B N 1
ATOM 7034 C CA . ARG B 1 369 ? -8.453 29.953 -9.812 1 94 369 ARG B CA 1
ATOM 7035 C C . ARG B 1 369 ? -9.195 31.25 -9.562 1 94 369 ARG B C 1
ATOM 7037 O O . ARG B 1 369 ? -8.859 32 -8.641 1 94 369 ARG B O 1
ATOM 7044 N N . ALA B 1 370 ? -10.148 31.422 -10.391 1 93.5 370 ALA B N 1
ATOM 7045 C CA . ALA B 1 370 ? -10.945 32.625 -10.242 1 93.5 370 ALA B CA 1
ATOM 7046 C C . ALA B 1 370 ? -11.703 32.656 -8.914 1 93.5 370 ALA B C 1
ATOM 7048 O O . ALA B 1 370 ? -11.852 33.688 -8.281 1 93.5 370 ALA B O 1
ATOM 7049 N N . GLU B 1 371 ? -12.156 31.516 -8.531 1 93.25 371 GLU B N 1
ATOM 7050 C CA . GLU B 1 371 ? -12.867 31.406 -7.262 1 93.25 371 GLU B CA 1
ATOM 7051 C C . GLU B 1 371 ? -11.945 31.719 -6.086 1 93.25 371 GLU B C 1
ATOM 7053 O O . GLU B 1 371 ? -12.312 32.469 -5.184 1 93.25 371 GLU B O 1
ATOM 7058 N N . MET B 1 372 ? -10.82 31.188 -6.102 1 94.88 372 MET B N 1
ATOM 7059 C CA . MET B 1 372 ? -9.875 31.453 -5.02 1 94.88 372 MET B CA 1
ATOM 7060 C C . MET B 1 372 ? -9.469 32.906 -4.996 1 94.88 372 MET B C 1
ATOM 7062 O O . MET B 1 372 ? -9.336 33.5 -3.928 1 94.88 372 MET B O 1
ATOM 7066 N N . ALA B 1 373 ? -9.266 33.469 -6.203 1 96 373 ALA B N 1
ATOM 7067 C CA . ALA B 1 373 ? -8.938 34.906 -6.293 1 96 373 ALA B CA 1
ATOM 7068 C C . ALA B 1 373 ? -10.055 35.75 -5.707 1 96 373 ALA B C 1
ATOM 7070 O O . ALA B 1 373 ? -9.789 36.75 -5.008 1 96 373 ALA B O 1
ATOM 7071 N N . ALA B 1 374 ? -11.266 35.375 -6.008 1 94.38 374 ALA B N 1
ATOM 7072 C CA . ALA B 1 374 ? -12.414 36.125 -5.488 1 94.38 374 ALA B CA 1
ATOM 7073 C C . ALA B 1 374 ? -12.453 36.062 -3.963 1 94.38 374 ALA B C 1
ATOM 7075 O O . ALA B 1 374 ? -12.797 37.062 -3.314 1 94.38 374 ALA B O 1
ATOM 7076 N N . VAL B 1 375 ? -12.094 34.938 -3.387 1 95.19 375 VAL B N 1
ATOM 7077 C CA . VAL B 1 375 ? -12.078 34.75 -1.937 1 95.19 375 VAL B CA 1
ATOM 7078 C C . VAL B 1 375 ? -11.102 35.75 -1.314 1 95.19 375 VAL B C 1
ATOM 7080 O O . VAL B 1 375 ? -11.477 36.531 -0.43 1 95.19 375 VAL B O 1
ATOM 7083 N N . VAL B 1 376 ? -9.891 35.844 -1.805 1 96.5 376 VAL B N 1
ATOM 7084 C CA . VAL B 1 376 ? -8.859 36.625 -1.148 1 96.5 376 VAL B CA 1
ATOM 7085 C C . VAL B 1 376 ? -9.062 38.094 -1.47 1 96.5 376 VAL B C 1
ATOM 7087 O O . VAL B 1 376 ? -8.758 38.969 -0.651 1 96.5 376 VAL B O 1
ATOM 7090 N N . ARG B 1 377 ? -9.656 38.438 -2.609 1 95.19 377 ARG B N 1
ATOM 7091 C CA . ARG B 1 377 ? -9.961 39.844 -2.955 1 95.19 377 ARG B CA 1
ATOM 7092 C C . ARG B 1 377 ? -11.078 40.375 -2.074 1 95.19 377 ARG B C 1
ATOM 7094 O O . ARG B 1 377 ? -11.125 41.594 -1.806 1 95.19 377 ARG B O 1
ATOM 7101 N N . SER B 1 378 ? -11.938 39.5 -1.628 1 93.12 378 SER B N 1
ATOM 7102 C CA . SER B 1 378 ? -13.023 39.938 -0.749 1 93.12 378 SER B CA 1
ATOM 7103 C C . SER B 1 378 ? -12.531 40.156 0.672 1 93.12 378 SER B C 1
ATOM 7105 O O . SER B 1 378 ? -13.273 40.656 1.522 1 93.12 378 SER B O 1
ATOM 7107 N N . GLY B 1 379 ? -11.258 39.781 0.916 1 94.31 379 GLY B N 1
ATOM 7108 C CA . GLY B 1 379 ? -10.688 39.906 2.244 1 94.31 379 GLY B CA 1
ATOM 7109 C C . GLY B 1 379 ? -10.664 38.625 3.025 1 94.31 379 GLY B C 1
ATOM 7110 O O . GLY B 1 379 ? -10.094 38.562 4.121 1 94.31 379 GLY B O 1
ATOM 7111 N N . GLY B 1 380 ? -11.289 37.594 2.457 1 95.69 380 GLY B N 1
ATOM 7112 C CA . GLY B 1 380 ? -11.25 36.281 3.088 1 95.69 380 GLY B CA 1
ATOM 7113 C C . GLY B 1 380 ? -9.922 35.594 2.918 1 95.69 380 GLY B C 1
ATOM 7114 O O . GLY B 1 380 ? -8.992 36.125 2.314 1 95.69 380 GLY B O 1
ATOM 7115 N N . ARG B 1 381 ? -9.789 34.438 3.461 1 97.44 381 ARG B N 1
ATOM 7116 C CA . ARG B 1 381 ? -8.594 33.594 3.365 1 97.44 381 ARG B CA 1
ATOM 7117 C C . ARG B 1 381 ? -8.898 32.281 2.643 1 97.44 381 ARG B C 1
ATOM 7119 O O . ARG B 1 381 ? -10.039 31.828 2.617 1 97.44 381 ARG B O 1
ATOM 7126 N N . ALA B 1 382 ? -7.832 31.719 2.01 1 97.88 382 ALA B N 1
ATOM 7127 C CA . ALA B 1 382 ? -8.094 30.547 1.174 1 97.88 382 ALA B CA 1
ATOM 7128 C C . ALA B 1 382 ? -7.027 29.484 1.381 1 97.88 382 ALA B C 1
ATOM 7130 O O . ALA B 1 382 ? -5.879 29.797 1.711 1 97.88 382 ALA B O 1
ATOM 7131 N N . VAL B 1 383 ? -7.363 28.234 1.264 1 98.06 383 VAL B N 1
ATOM 7132 C CA . VAL B 1 383 ? -6.5 27.047 1.211 1 98.06 383 VAL B CA 1
ATOM 7133 C C . VAL B 1 383 ? -6.801 26.25 -0.054 1 98.06 383 VAL B C 1
ATOM 7135 O O . VAL B 1 383 ? -7.961 26.047 -0.409 1 98.06 383 VAL B O 1
ATOM 7138 N N . ARG B 1 384 ? -5.836 25.797 -0.745 1 97.44 384 ARG B N 1
ATOM 7139 C CA . ARG B 1 384 ? -6.039 25.031 -1.967 1 97.44 384 ARG B CA 1
ATOM 7140 C C . ARG B 1 384 ? -5.957 23.531 -1.688 1 97.44 384 ARG B C 1
ATOM 7142 O O . ARG B 1 384 ? -5 23.062 -1.073 1 97.44 384 ARG B O 1
ATOM 7149 N N . SER B 1 385 ? -6.945 22.797 -2.188 1 96.25 385 SER B N 1
ATOM 7150 C CA . SER B 1 385 ? -6.879 21.344 -2.197 1 96.25 385 SER B CA 1
ATOM 7151 C C . SER B 1 385 ? -7.074 20.797 -3.605 1 96.25 385 SER B C 1
ATOM 7153 O O . SER B 1 385 ? -6.797 19.609 -3.861 1 96.25 385 SER B O 1
ATOM 7155 N N . SER B 1 386 ? -7.582 21.625 -4.496 1 92.06 386 SER B N 1
ATOM 7156 C CA . SER B 1 386 ? -7.773 21.203 -5.883 1 92.06 386 SER B CA 1
ATOM 7157 C C . SER B 1 386 ? -6.469 20.703 -6.488 1 92.06 386 SER B C 1
ATOM 7159 O O . SER B 1 386 ? -5.441 21.375 -6.422 1 92.06 386 SER B O 1
ATOM 7161 N N . GLY B 1 387 ? -6.578 19.547 -7.051 1 89.88 387 GLY B N 1
ATOM 7162 C CA . GLY B 1 387 ? -5.398 18.953 -7.676 1 89.88 387 GLY B CA 1
ATOM 7163 C C . GLY B 1 387 ? -4.551 18.156 -6.711 1 89.88 387 GLY B C 1
ATOM 7164 O O . GLY B 1 387 ? -3.564 17.531 -7.113 1 89.88 387 GLY B O 1
ATOM 7165 N N . PHE B 1 388 ? -4.895 18.141 -5.426 1 93.94 388 PHE B N 1
ATOM 7166 C CA . PHE B 1 388 ? -4.109 17.422 -4.43 1 93.94 388 PHE B CA 1
ATOM 7167 C C . PHE B 1 388 ? -4.949 16.328 -3.768 1 93.94 388 PHE B C 1
ATOM 7169 O O . PHE B 1 388 ? -4.863 16.125 -2.555 1 93.94 388 PHE B O 1
ATOM 7176 N N . TYR B 1 389 ? -5.828 15.727 -4.578 1 91.31 389 TYR B N 1
ATOM 7177 C CA . TYR B 1 389 ? -6.5 14.516 -4.137 1 91.31 389 TYR B CA 1
ATOM 7178 C C . TYR B 1 389 ? -5.602 13.297 -4.316 1 91.31 389 TYR B C 1
ATOM 7180 O O . TYR B 1 389 ? -5.297 12.898 -5.445 1 91.31 389 TYR B O 1
ATOM 7188 N N . PHE B 1 390 ? -5.23 12.719 -3.209 1 89.5 390 PHE B N 1
ATOM 7189 C CA . PHE B 1 390 ? -4.238 11.656 -3.262 1 89.5 390 PHE B CA 1
ATOM 7190 C C . PHE B 1 390 ? -4.902 10.289 -3.146 1 89.5 390 PHE B C 1
ATOM 7192 O O . PHE B 1 390 ? -4.227 9.281 -2.906 1 89.5 390 PHE B O 1
ATOM 7199 N N . ASP B 1 391 ? -6.195 10.297 -3.348 1 83.56 391 ASP B N 1
ATOM 7200 C CA . ASP B 1 391 ? -6.938 9.039 -3.236 1 83.56 391 ASP B CA 1
ATOM 7201 C C . ASP B 1 391 ? -7.055 8.352 -4.594 1 83.56 391 ASP B C 1
ATOM 7203 O O . ASP B 1 391 ? -7.531 7.219 -4.68 1 83.56 391 ASP B O 1
ATOM 7207 N N . GLY B 1 392 ? -6.582 9 -5.68 1 71.31 392 GLY B N 1
ATOM 7208 C CA . GLY B 1 392 ? -6.691 8.398 -7 1 71.31 392 GLY B CA 1
ATOM 7209 C C . GLY B 1 392 ? -5.723 7.254 -7.215 1 71.31 392 GLY B C 1
ATOM 7210 O O . GLY B 1 392 ? -4.895 6.961 -6.348 1 71.31 392 GLY B O 1
ATOM 7211 N N . GLY B 1 393 ? -5.895 6.551 -8.438 1 61.53 393 GLY B N 1
ATOM 7212 C CA . GLY B 1 393 ? -5.008 5.469 -8.836 1 61.53 393 GLY B CA 1
ATOM 7213 C C . GLY B 1 393 ? -5.723 4.141 -8.992 1 61.53 393 GLY B C 1
ATOM 7214 O O . GLY B 1 393 ? -6.836 4.086 -9.516 1 61.53 393 GLY B O 1
ATOM 7215 N N . TYR B 1 394 ? -5.191 3.113 -8.375 1 54.38 394 TYR B N 1
ATOM 7216 C CA . TYR B 1 394 ? -5.461 1.713 -8.68 1 54.38 394 TYR B CA 1
ATOM 7217 C C . TYR B 1 394 ? -6.953 1.411 -8.586 1 54.38 394 TYR B C 1
ATOM 7219 O O . TYR B 1 394 ? -7.508 0.724 -9.445 1 54.38 394 TYR B O 1
ATOM 7227 N N . SER B 1 395 ? -7.582 1.933 -7.488 1 51.34 395 SER B N 1
ATOM 7228 C CA . SER B 1 395 ? -8.891 1.415 -7.109 1 51.34 395 SER B CA 1
ATOM 7229 C C . SER B 1 395 ? -10.008 2.1 -7.895 1 51.34 395 SER B C 1
ATOM 7231 O O . SER B 1 395 ? -11.125 1.584 -7.977 1 51.34 395 SER B O 1
ATOM 7233 N N . THR B 1 396 ? -9.602 3.283 -8.469 1 50.44 396 THR B N 1
ATOM 7234 C CA . THR B 1 396 ? -10.719 4.055 -9.008 1 50.44 396 THR B CA 1
ATOM 7235 C C . THR B 1 396 ? -10.617 4.172 -10.523 1 50.44 396 THR B C 1
ATOM 7237 O O . THR B 1 396 ? -11.508 4.73 -11.172 1 50.44 396 THR B O 1
ATOM 7240 N N . GLY B 1 397 ? -9.695 3.424 -11.031 1 53.75 397 GLY B N 1
ATOM 7241 C CA . GLY B 1 397 ? -9.508 3.604 -12.469 1 53.75 397 GLY B CA 1
ATOM 7242 C C . GLY B 1 397 ? -8.922 4.957 -12.82 1 53.75 397 GLY B C 1
ATOM 7243 O O . GLY B 1 397 ? -8.594 5.211 -13.984 1 53.75 397 GLY B O 1
ATOM 7244 N N . GLY B 1 398 ? -8.812 5.797 -11.805 1 59.25 398 GLY B N 1
ATOM 7245 C CA . GLY B 1 398 ? -8.32 7.117 -12.164 1 59.25 398 GLY B CA 1
ATOM 7246 C C . GLY B 1 398 ? -6.816 7.246 -12.062 1 59.25 398 GLY B C 1
ATOM 7247 O O . GLY B 1 398 ? -6.141 6.324 -11.602 1 59.25 398 GLY B O 1
ATOM 7248 N N . ARG B 1 399 ? -6.363 8.266 -12.805 1 65.69 399 ARG B N 1
ATOM 7249 C CA . ARG B 1 399 ? -4.938 8.57 -12.766 1 65.69 399 ARG B CA 1
ATOM 7250 C C . ARG B 1 399 ? -4.531 9.109 -11.398 1 65.69 399 ARG B C 1
ATOM 7252 O O . ARG B 1 399 ? -5.281 9.859 -10.766 1 65.69 399 ARG B O 1
ATOM 7259 N N . ALA B 1 400 ? -3.467 8.539 -10.828 1 69.38 400 ALA B N 1
ATOM 7260 C CA . ALA B 1 400 ? -2.922 9.078 -9.586 1 69.38 400 ALA B CA 1
ATOM 7261 C C . ALA B 1 400 ? -2.123 10.352 -9.852 1 69.38 400 ALA B C 1
ATOM 7263 O O . ALA B 1 400 ? -1.454 10.477 -10.875 1 69.38 400 ALA B O 1
ATOM 7264 N N . THR B 1 401 ? -2.318 11.312 -8.953 1 74.88 401 THR B N 1
ATOM 7265 C CA . THR B 1 401 ? -1.442 12.477 -8.961 1 74.88 401 THR B CA 1
ATOM 7266 C C . THR B 1 401 ? 0.012 12.062 -8.758 1 74.88 401 THR B C 1
ATOM 7268 O O . THR B 1 401 ? 0.324 11.297 -7.852 1 74.88 401 THR B O 1
ATOM 7271 N N . VAL B 1 402 ? 0.885 12.531 -9.633 1 80.81 402 VAL B N 1
ATOM 7272 C CA . VAL B 1 402 ? 2.297 12.18 -9.539 1 80.81 402 VAL B CA 1
ATOM 7273 C C . VAL B 1 402 ? 3.072 13.336 -8.898 1 80.81 402 VAL B C 1
ATOM 7275 O O . VAL B 1 402 ? 2.582 14.461 -8.844 1 80.81 402 VAL B O 1
ATOM 7278 N N . TRP B 1 403 ? 4.262 13.062 -8.422 1 86.06 403 TRP B N 1
ATOM 7279 C CA . TRP B 1 403 ? 5.027 14.039 -7.66 1 86.06 403 TRP B CA 1
ATOM 7280 C C . TRP B 1 403 ? 5.383 15.25 -8.523 1 86.06 403 TRP B C 1
ATOM 7282 O O . TRP B 1 403 ? 5.477 16.375 -8.023 1 86.06 403 TRP B O 1
ATOM 7292 N N . GLU B 1 404 ? 5.535 15.039 -9.836 1 87.38 404 GLU B N 1
ATOM 7293 C CA . GLU B 1 404 ? 5.871 16.141 -10.742 1 87.38 404 GLU B CA 1
ATOM 7294 C C . GLU B 1 404 ? 4.754 17.172 -10.781 1 87.38 404 GLU B C 1
ATOM 7296 O O . GLU B 1 404 ? 5.02 18.375 -10.82 1 87.38 404 GLU B O 1
ATOM 7301 N N . GLU B 1 405 ? 3.574 16.672 -10.758 1 87.62 405 GLU B N 1
ATOM 7302 C CA . GLU B 1 405 ? 2.432 17.578 -10.75 1 87.62 405 GLU B CA 1
ATOM 7303 C C . GLU B 1 405 ? 2.361 18.359 -9.445 1 87.62 405 GLU B C 1
ATOM 7305 O O . GLU B 1 405 ? 1.972 19.531 -9.445 1 87.62 405 GLU B O 1
ATOM 7310 N N . VAL B 1 406 ? 2.787 17.766 -8.383 1 92.06 406 VAL B N 1
ATOM 7311 C CA . VAL B 1 406 ? 2.715 18.391 -7.066 1 92.06 406 VAL B CA 1
ATOM 7312 C C . VAL B 1 406 ? 3.77 19.484 -6.949 1 92.06 406 VAL B C 1
ATOM 7314 O O . VAL B 1 406 ? 3.453 20.625 -6.609 1 92.06 406 VAL B O 1
ATOM 7317 N N . ILE B 1 407 ? 5.012 19.172 -7.355 1 93.38 407 ILE B N 1
ATOM 7318 C CA . ILE B 1 407 ? 6.109 20.109 -7.168 1 93.38 407 ILE B CA 1
ATOM 7319 C C . ILE B 1 407 ? 5.941 21.297 -8.117 1 93.38 407 ILE B C 1
ATOM 7321 O O . ILE B 1 407 ? 6.348 22.422 -7.801 1 93.38 407 ILE B O 1
ATOM 7325 N N . ASN B 1 408 ? 5.305 21.078 -9.25 1 91.75 408 ASN B N 1
ATOM 7326 C CA . ASN B 1 408 ? 5.18 22.109 -10.258 1 91.75 408 ASN B CA 1
ATOM 7327 C C . ASN B 1 408 ? 3.859 22.875 -10.125 1 91.75 408 ASN B C 1
ATOM 7329 O O . ASN B 1 408 ? 3.568 23.766 -10.914 1 91.75 408 ASN B O 1
ATOM 7333 N N . ALA B 1 409 ? 3.131 22.578 -9.102 1 90.69 409 ALA B N 1
ATOM 7334 C CA . ALA B 1 409 ? 1.789 23.141 -8.961 1 90.69 409 ALA B CA 1
ATOM 7335 C C . ALA B 1 409 ? 1.848 24.625 -8.672 1 90.69 409 ALA B C 1
ATOM 7337 O O . ALA B 1 409 ? 2.689 25.094 -7.891 1 90.69 409 ALA B O 1
ATOM 7338 N N . GLN B 1 410 ? 0.98 25.375 -9.336 1 90.06 410 GLN B N 1
ATOM 7339 C CA . GLN B 1 410 ? 0.73 26.766 -8.977 1 90.06 410 GLN B CA 1
ATOM 7340 C C . GLN B 1 410 ? -0.193 26.859 -7.766 1 90.06 410 GLN B C 1
ATOM 7342 O O . GLN B 1 410 ? -1.359 26.469 -7.836 1 90.06 410 GLN B O 1
ATOM 7347 N N . LEU B 1 411 ? 0.359 27.375 -6.664 1 92.69 411 LEU B N 1
ATOM 7348 C CA . LEU B 1 411 ? -0.415 27.359 -5.426 1 92.69 411 LEU B CA 1
ATOM 7349 C C . LEU B 1 411 ? -1.236 28.641 -5.281 1 92.69 411 LEU B C 1
ATOM 7351 O O . LEU B 1 411 ? -2.277 28.641 -4.621 1 92.69 411 LEU B O 1
ATOM 7355 N N . VAL B 1 412 ? -0.769 29.719 -5.879 1 94.25 412 VAL B N 1
ATOM 7356 C CA . VAL B 1 412 ? -1.409 31.031 -5.789 1 94.25 412 VAL B CA 1
ATOM 7357 C C . VAL B 1 412 ? -1.886 31.469 -7.172 1 94.25 412 VAL B C 1
ATOM 7359 O O . VAL B 1 412 ? -1.119 31.438 -8.133 1 94.25 412 VAL B O 1
ATOM 7362 N N . PRO B 1 413 ? -3.193 31.797 -7.258 1 94.94 413 PRO B N 1
ATOM 7363 C CA . PRO B 1 413 ? -3.635 32.344 -8.555 1 94.94 413 PRO B CA 1
ATOM 7364 C C . PRO B 1 413 ? -2.812 33.531 -9.008 1 94.94 413 PRO B C 1
ATOM 7366 O O . PRO B 1 413 ? -2.395 34.344 -8.18 1 94.94 413 PRO B O 1
ATOM 7369 N N . PRO B 1 414 ? -2.623 33.656 -10.32 1 93 414 PRO B N 1
ATOM 7370 C CA . PRO B 1 414 ? -1.855 34.812 -10.828 1 93 414 PRO B CA 1
ATOM 7371 C C . PRO B 1 414 ? -2.605 36.125 -10.695 1 93 414 PRO B C 1
ATOM 7373 O O . PRO B 1 414 ? -3.832 36.125 -10.555 1 93 414 PRO B O 1
ATOM 7376 N N . GLY B 1 415 ? -1.884 37.188 -10.664 1 94.44 415 GLY B N 1
ATOM 7377 C CA . GLY B 1 415 ? -2.467 38.5 -10.758 1 94.44 415 GLY B CA 1
ATOM 7378 C C . GLY B 1 415 ? -2.885 39.062 -9.414 1 94.44 415 GLY B C 1
ATOM 7379 O O . GLY B 1 415 ? -3.584 40.094 -9.352 1 94.44 415 GLY B O 1
ATOM 7380 N N . LEU B 1 416 ? -2.5 38.438 -8.336 1 96.25 416 LEU B N 1
ATOM 7381 C CA . LEU B 1 416 ? -2.848 38.938 -7.004 1 96.25 416 LEU B CA 1
ATOM 7382 C C . LEU B 1 416 ? -1.812 39.938 -6.504 1 96.25 416 LEU B C 1
ATOM 7384 O O . LEU B 1 416 ? -0.631 39.844 -6.844 1 96.25 416 LEU B O 1
ATOM 7388 N N . SER B 1 417 ? -2.299 40.906 -5.68 1 96.5 417 SER B N 1
ATOM 7389 C CA . SER B 1 417 ? -1.385 41.781 -4.934 1 96.5 417 SER B CA 1
ATOM 7390 C C . SER B 1 417 ? -0.696 41 -3.811 1 96.5 417 SER B C 1
ATOM 7392 O O . SER B 1 417 ? -1.111 39.906 -3.459 1 96.5 417 SER B O 1
ATOM 7394 N N . ALA B 1 418 ? 0.332 41.594 -3.25 1 94.5 418 ALA B N 1
ATOM 7395 C CA . ALA B 1 418 ? 1.066 40.969 -2.156 1 94.5 418 ALA B CA 1
ATOM 7396 C C . ALA B 1 418 ? 0.152 40.688 -0.964 1 94.5 418 ALA B C 1
ATOM 7398 O O . ALA B 1 418 ? 0.255 39.656 -0.319 1 94.5 418 ALA B O 1
ATOM 7399 N N . GLU B 1 419 ? -0.687 41.625 -0.766 1 95.69 419 GLU B N 1
ATOM 7400 C CA . GLU B 1 419 ? -1.625 41.469 0.342 1 95.69 419 GLU B CA 1
ATOM 7401 C C . GLU B 1 419 ? -2.604 40.344 0.088 1 95.69 419 GLU B C 1
ATOM 7403 O O . GLU B 1 419 ? -2.883 39.531 0.986 1 95.69 419 GLU B O 1
ATOM 7408 N N . GLU B 1 420 ? -3.119 40.281 -1.144 1 96.25 420 GLU B N 1
ATOM 7409 C CA . GLU B 1 420 ? -4.039 39.219 -1.52 1 96.25 420 GLU B CA 1
ATOM 7410 C C . GLU B 1 420 ? -3.357 37.875 -1.461 1 96.25 420 GLU B C 1
ATOM 7412 O O . GLU B 1 420 ? -3.941 36.906 -0.978 1 96.25 420 GLU B O 1
ATOM 7417 N N . GLU B 1 421 ? -2.123 37.812 -1.887 1 95.94 421 GLU B N 1
ATOM 7418 C CA . GLU B 1 421 ? -1.355 36.594 -1.87 1 95.94 421 GLU B CA 1
ATOM 7419 C C . GLU B 1 421 ? -1.157 36.062 -0.444 1 95.94 421 GLU B C 1
ATOM 7421 O O . GLU B 1 421 ? -1.161 34.875 -0.203 1 95.94 421 GLU B O 1
ATOM 7426 N N . SER B 1 422 ? -0.999 37 0.412 1 95.12 422 SER B N 1
ATOM 7427 C CA . SER B 1 422 ? -0.749 36.625 1.802 1 95.12 422 SER B CA 1
ATOM 7428 C C . SER B 1 422 ? -1.979 35.969 2.432 1 95.12 422 SER B C 1
ATOM 7430 O O . SER B 1 422 ? -1.885 35.344 3.49 1 95.12 422 SER B O 1
ATOM 7432 N N . ARG B 1 423 ? -3.15 36.062 1.802 1 97.19 423 ARG B N 1
ATOM 7433 C CA . ARG B 1 423 ? -4.391 35.5 2.309 1 97.19 423 ARG B CA 1
ATOM 7434 C C . ARG B 1 423 ? -4.594 34.094 1.778 1 97.19 423 ARG B C 1
ATOM 7436 O O . ARG B 1 423 ? -5.52 33.375 2.197 1 97.19 423 ARG B O 1
ATOM 7443 N N . VAL B 1 424 ? -3.715 33.719 0.849 1 97.56 424 VAL B N 1
ATOM 7444 C CA . VAL B 1 424 ? -3.607 32.312 0.53 1 97.56 424 VAL B CA 1
ATOM 7445 C C . VAL B 1 424 ? -2.76 31.594 1.588 1 97.56 424 VAL B C 1
ATOM 7447 O O . VAL B 1 424 ? -1.532 31.703 1.583 1 97.56 424 VAL B O 1
ATOM 7450 N N . LEU B 1 425 ? -3.408 30.828 2.42 1 98.12 425 LEU B N 1
ATOM 7451 C CA . LEU B 1 425 ? -2.783 30.297 3.629 1 98.12 425 LEU B CA 1
ATOM 7452 C C . LEU B 1 425 ? -1.884 29.109 3.301 1 98.12 425 LEU B C 1
ATOM 7454 O O . LEU B 1 425 ? -0.958 28.812 4.055 1 98.12 425 LEU B O 1
ATOM 7458 N N . GLY B 1 426 ? -2.184 28.391 2.242 1 97.94 426 GLY B N 1
ATOM 7459 C CA . GLY B 1 426 ? -1.43 27.203 1.854 1 97.94 426 GLY B CA 1
ATOM 7460 C C . GLY B 1 426 ? -2.266 26.188 1.103 1 97.94 426 GLY B C 1
ATOM 7461 O O . GLY B 1 426 ? -3.109 26.547 0.283 1 97.94 426 GLY B O 1
ATOM 7462 N N . ALA B 1 427 ? -1.923 24.938 1.26 1 98.12 427 ALA B N 1
ATOM 7463 C CA . ALA B 1 427 ? -2.602 23.844 0.56 1 98.12 427 ALA B CA 1
ATOM 7464 C C . ALA B 1 427 ? -2.682 22.594 1.433 1 98.12 427 ALA B C 1
ATOM 7466 O O . ALA B 1 427 ? -1.974 22.484 2.438 1 98.12 427 ALA B O 1
ATOM 7467 N N . GLU B 1 428 ? -3.584 21.75 1.023 1 97.88 428 GLU B N 1
ATOM 7468 C CA . GLU B 1 428 ? -3.811 20.5 1.747 1 97.88 428 GLU B CA 1
ATOM 7469 C C . GLU B 1 428 ? -3.982 19.328 0.785 1 97.88 428 GLU B C 1
ATOM 7471 O O . GLU B 1 428 ? -4.688 19.438 -0.219 1 97.88 428 GLU B O 1
ATOM 7476 N N . ALA B 1 429 ? -3.221 18.266 1.069 1 97 429 ALA B N 1
ATOM 7477 C CA . ALA B 1 429 ? -3.506 17 0.401 1 97 429 ALA B CA 1
ATOM 7478 C C . ALA B 1 429 ? -4.703 16.297 1.035 1 97 429 ALA B C 1
ATOM 7480 O O . ALA B 1 429 ? -4.758 16.141 2.256 1 97 429 ALA B O 1
ATOM 7481 N N . CYS B 1 430 ? -5.66 15.945 0.185 1 96.25 430 CYS B N 1
ATOM 7482 C CA . CYS B 1 430 ? -6.859 15.297 0.702 1 96.25 430 CYS B CA 1
ATOM 7483 C C . CYS B 1 430 ? -6.879 13.812 0.347 1 96.25 430 CYS B C 1
ATOM 7485 O O . CYS B 1 430 ? -6.652 13.445 -0.807 1 96.25 430 CYS B O 1
ATOM 7487 N N . LEU B 1 431 ? -7.062 13.008 1.335 1 94.5 431 LEU B N 1
ATOM 7488 C CA . LEU B 1 431 ? -7.277 11.586 1.128 1 94.5 431 LEU B CA 1
ATOM 7489 C C . LEU B 1 431 ? -8.688 11.18 1.538 1 94.5 431 LEU B C 1
ATOM 7491 O O . LEU B 1 431 ? -8.961 10.961 2.721 1 94.5 431 LEU B O 1
ATOM 7495 N N . TRP B 1 432 ? -9.523 11.031 0.57 1 91.06 432 TRP B N 1
ATOM 7496 C CA . TRP B 1 432 ? -10.906 10.625 0.806 1 91.06 432 TRP B CA 1
ATOM 7497 C C . TRP B 1 432 ? -10.992 9.125 1.068 1 91.06 432 TRP B C 1
ATOM 7499 O O . TRP B 1 432 ? -10.297 8.336 0.432 1 91.06 432 TRP B O 1
ATOM 7509 N N . GLY B 1 433 ? -11.859 8.703 1.945 1 86.94 433 GLY B N 1
ATOM 7510 C CA . GLY B 1 433 ? -11.898 7.352 2.482 1 86.94 433 GLY B CA 1
ATOM 7511 C C . GLY B 1 433 ? -12.695 6.391 1.625 1 86.94 433 GLY B C 1
ATOM 7512 O O . GLY B 1 433 ? -12.898 5.234 2.004 1 86.94 433 GLY B O 1
ATOM 7513 N N . GLU B 1 434 ? -13.117 6.773 0.468 1 78.38 434 GLU B N 1
ATOM 7514 C CA . GLU B 1 434 ? -13.867 5.875 -0.403 1 78.38 434 GLU B CA 1
ATOM 7515 C C . GLU B 1 434 ? -12.977 4.75 -0.933 1 78.38 434 GLU B C 1
ATOM 7517 O O . GLU B 1 434 ? -13.461 3.646 -1.2 1 78.38 434 GLU B O 1
ATOM 7522 N N . VAL B 1 435 ? -11.719 5.059 -1.105 1 75.06 435 VAL B N 1
ATOM 7523 C CA . VAL B 1 435 ? -10.836 4.078 -1.724 1 75.06 435 VAL B CA 1
ATOM 7524 C C . VAL B 1 435 ? -9.562 3.938 -0.893 1 75.06 435 VAL B C 1
ATOM 7526 O O . VAL B 1 435 ? -8.5 3.59 -1.422 1 75.06 435 VAL B O 1
ATOM 7529 N N . ALA B 1 436 ? -9.656 4.375 0.317 1 81.06 436 ALA B N 1
ATOM 7530 C CA . ALA B 1 436 ? -8.492 4.277 1.197 1 81.06 436 ALA B CA 1
ATOM 7531 C C . ALA B 1 436 ? -8.898 3.807 2.59 1 81.06 436 ALA B C 1
ATOM 7533 O O . ALA B 1 436 ? -9.906 4.258 3.135 1 81.06 436 ALA B O 1
ATOM 7534 N N . ASP B 1 437 ? -8.203 2.83 2.975 1 83.06 437 ASP B N 1
ATOM 7535 C CA . ASP B 1 437 ? -8.367 2.408 4.363 1 83.06 437 ASP B CA 1
ATOM 7536 C C . ASP B 1 437 ? -7.051 2.514 5.129 1 83.06 437 ASP B C 1
ATOM 7538 O O . ASP B 1 437 ? -6.074 3.064 4.621 1 83.06 437 ASP B O 1
ATOM 7542 N N . GLU B 1 438 ? -7.109 2.119 6.34 1 86.44 438 GLU B N 1
ATOM 7543 C CA . GLU B 1 438 ? -5.957 2.299 7.223 1 86.44 438 GLU B CA 1
ATOM 7544 C C . GLU B 1 438 ? -4.738 1.546 6.699 1 86.44 438 GLU B C 1
ATOM 7546 O O . GLU B 1 438 ? -3.604 1.998 6.867 1 86.44 438 GLU B O 1
ATOM 7551 N N . LEU B 1 439 ? -4.945 0.49 6.027 1 81.62 439 LEU B N 1
ATOM 7552 C CA . LEU B 1 439 ? -3.852 -0.358 5.566 1 81.62 439 LEU B CA 1
ATOM 7553 C C . LEU B 1 439 ? -3.117 0.292 4.398 1 81.62 439 LEU B C 1
ATOM 7555 O O . LEU B 1 439 ? -1.978 -0.072 4.098 1 81.62 439 LEU B O 1
ATOM 7559 N N . PHE B 1 440 ? -3.746 1.295 3.809 1 83 440 PHE B N 1
ATOM 7560 C CA . PHE B 1 440 ? -3.154 1.939 2.643 1 83 440 PHE B CA 1
ATOM 7561 C C . PHE B 1 440 ? -3.008 3.439 2.869 1 83 440 PHE B C 1
ATOM 7563 O O . PHE B 1 440 ? -2.701 4.188 1.938 1 83 440 PHE B O 1
ATOM 7570 N N . LEU B 1 441 ? -3.162 3.824 4.004 1 90.56 441 LEU B N 1
ATOM 7571 C CA . LEU B 1 441 ? -3.186 5.234 4.379 1 90.56 441 LEU B CA 1
ATOM 7572 C C . LEU B 1 441 ? -1.84 5.895 4.098 1 90.56 441 LEU B C 1
ATOM 7574 O O . LEU B 1 441 ? -1.771 6.887 3.373 1 90.56 441 LEU B O 1
ATOM 7578 N N . ASP B 1 442 ? -0.753 5.254 4.551 1 91.75 442 ASP B N 1
ATOM 7579 C CA . ASP B 1 442 ? 0.582 5.832 4.414 1 91.75 442 ASP B CA 1
ATOM 7580 C C . ASP B 1 442 ? 1.022 5.859 2.953 1 91.75 442 ASP B C 1
ATOM 7582 O O . ASP B 1 442 ? 1.542 6.871 2.475 1 91.75 442 ASP B O 1
ATOM 7586 N N . GLN B 1 443 ? 0.722 4.848 2.301 1 86.31 443 GLN B N 1
ATOM 7587 C CA . GLN B 1 443 ? 1.212 4.688 0.936 1 86.31 443 GLN B CA 1
ATOM 7588 C C . GLN B 1 443 ? 0.514 5.66 -0.014 1 86.31 443 GLN B C 1
ATOM 7590 O O . GLN B 1 443 ? 1.108 6.113 -0.994 1 86.31 443 GLN B O 1
ATOM 7595 N N . LYS B 1 444 ? -0.682 5.957 0.276 1 88.31 444 LYS B N 1
ATOM 7596 C CA . LYS B 1 444 ? -1.434 6.875 -0.576 1 88.31 444 LYS B CA 1
ATOM 7597 C C . LYS B 1 444 ? -1.016 8.32 -0.329 1 88.31 444 LYS B C 1
ATOM 7599 O O . LYS B 1 444 ? -1.035 9.141 -1.247 1 88.31 444 LYS B O 1
ATOM 7604 N N . LEU B 1 445 ? -0.614 8.547 0.826 1 94.06 445 LEU B N 1
ATOM 7605 C CA . LEU B 1 445 ? -0.289 9.93 1.174 1 94.06 445 LEU B CA 1
ATOM 7606 C C . LEU B 1 445 ? 1.186 10.219 0.917 1 94.06 445 LEU B C 1
ATOM 7608 O O . LEU B 1 445 ? 1.521 11.211 0.262 1 94.06 445 LEU B O 1
ATOM 7612 N N . TRP B 1 446 ? 1.988 9.383 1.472 1 93.19 446 TRP B N 1
ATOM 7613 C CA . TRP B 1 446 ? 3.428 9.625 1.462 1 93.19 446 TRP B CA 1
ATOM 7614 C C . TRP B 1 446 ? 4.121 8.734 0.434 1 93.19 446 TRP B C 1
ATOM 7616 O O . TRP B 1 446 ? 3.816 7.547 0.326 1 93.19 446 TRP B O 1
ATOM 7626 N N . LEU B 1 447 ? 4.77 9.414 -0.418 1 91.19 447 LEU B N 1
ATOM 7627 C CA . LEU B 1 447 ? 5.824 10.422 -0.475 1 91.19 447 LEU B CA 1
ATOM 7628 C C . LEU B 1 447 ? 5.336 11.68 -1.183 1 91.19 447 LEU B C 1
ATOM 7630 O O . LEU B 1 447 ? 5.945 12.742 -1.055 1 91.19 447 LEU B O 1
ATOM 7634 N N . ARG B 1 448 ? 4.176 11.625 -1.75 1 92.12 448 ARG B N 1
ATOM 7635 C CA . ARG B 1 448 ? 3.645 12.773 -2.475 1 92.12 448 ARG B CA 1
ATOM 7636 C C . ARG B 1 448 ? 3.375 13.938 -1.529 1 92.12 448 ARG B C 1
ATOM 7638 O O . ARG B 1 448 ? 3.609 15.094 -1.88 1 92.12 448 ARG B O 1
ATOM 7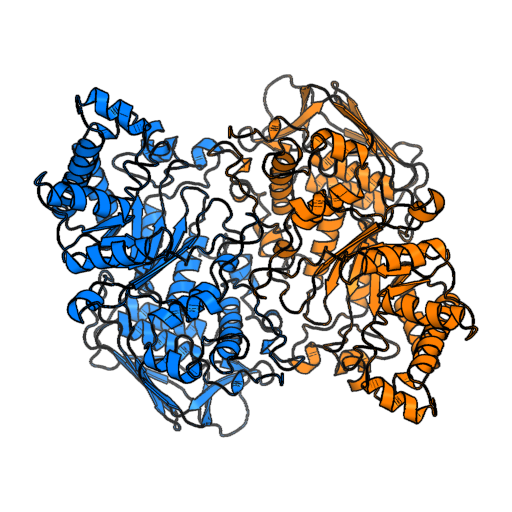645 N N . ALA B 1 449 ? 2.928 13.602 -0.349 1 96.69 449 ALA B N 1
ATOM 7646 C CA . ALA B 1 449 ? 2.693 14.664 0.632 1 96.69 449 ALA B CA 1
ATOM 7647 C C . ALA B 1 449 ? 4.004 15.312 1.062 1 96.69 449 ALA B C 1
ATOM 7649 O O . ALA B 1 449 ? 4.031 16.5 1.418 1 96.69 449 ALA B O 1
ATOM 7650 N N . SER B 1 450 ? 5.062 14.562 1.034 1 96.88 450 SER B N 1
ATOM 7651 C CA . SER B 1 450 ? 6.371 15.156 1.296 1 96.88 450 SER B CA 1
ATOM 7652 C C . SER B 1 450 ? 6.746 16.172 0.217 1 96.88 450 SER B C 1
ATOM 7654 O O . SER B 1 450 ? 7.375 17.188 0.506 1 96.88 450 SER B O 1
ATOM 7656 N N . VAL B 1 451 ? 6.422 15.867 -0.984 1 95.25 451 VAL B N 1
ATOM 7657 C CA . VAL B 1 451 ? 6.688 16.781 -2.088 1 95.25 451 VAL B CA 1
ATOM 7658 C C . VAL B 1 451 ? 5.836 18.047 -1.928 1 95.25 451 VAL B C 1
ATOM 7660 O O . VAL B 1 451 ? 6.305 19.156 -2.186 1 95.25 451 VAL B O 1
ATOM 7663 N N . LEU B 1 452 ? 4.625 17.812 -1.51 1 97.31 452 LEU B N 1
ATOM 7664 C CA . LEU B 1 452 ? 3.783 18.969 -1.221 1 97.31 452 LEU B CA 1
ATOM 7665 C C . LEU B 1 452 ? 4.387 19.812 -0.105 1 97.31 452 LEU B C 1
ATOM 7667 O O . LEU B 1 452 ? 4.336 21.047 -0.155 1 97.31 452 LEU B O 1
ATOM 7671 N N . ALA B 1 453 ? 4.93 19.141 0.889 1 98.31 453 ALA B N 1
ATOM 7672 C CA . ALA B 1 453 ? 5.621 19.859 1.965 1 98.31 453 ALA B CA 1
ATOM 7673 C C . ALA B 1 453 ? 6.746 20.719 1.414 1 98.31 453 ALA B C 1
ATOM 7675 O O . ALA B 1 453 ? 6.922 21.859 1.841 1 98.31 453 ALA B O 1
ATOM 7676 N N . GLU B 1 454 ? 7.488 20.156 0.474 1 97.12 454 GLU B N 1
ATOM 7677 C CA . GLU B 1 454 ? 8.531 20.922 -0.207 1 97.12 454 GLU B CA 1
ATOM 7678 C C . GLU B 1 454 ? 7.957 22.172 -0.881 1 97.12 454 GLU B C 1
ATOM 7680 O O . GLU B 1 454 ? 8.516 23.266 -0.758 1 97.12 454 GLU B O 1
ATOM 7685 N N . ARG B 1 455 ? 6.891 21.984 -1.519 1 95.38 455 ARG B N 1
ATOM 7686 C CA . ARG B 1 455 ? 6.254 23.078 -2.234 1 95.38 455 ARG B CA 1
ATOM 7687 C C . ARG B 1 455 ? 5.762 24.156 -1.266 1 95.38 455 ARG B C 1
ATOM 7689 O O . ARG B 1 455 ? 5.777 25.344 -1.588 1 95.38 455 ARG B O 1
ATOM 7696 N N . LEU B 1 456 ? 5.359 23.781 -0.112 1 97.75 456 LEU B N 1
ATOM 7697 C CA . LEU B 1 456 ? 4.707 24.672 0.839 1 97.75 456 LEU B CA 1
ATOM 7698 C C . LEU B 1 456 ? 5.73 25.297 1.779 1 97.75 456 LEU B C 1
ATOM 7700 O O . LEU B 1 456 ? 5.438 26.297 2.436 1 97.75 456 LEU B O 1
ATOM 7704 N N . TRP B 1 457 ? 6.855 24.766 1.905 1 97.25 457 TRP B N 1
ATOM 7705 C CA . TRP B 1 457 ? 7.875 25.234 2.83 1 97.25 457 TRP B CA 1
ATOM 7706 C C . TRP B 1 457 ? 8.93 26.062 2.096 1 97.25 457 TRP B C 1
ATOM 7708 O O . TRP B 1 457 ? 9.336 27.125 2.562 1 97.25 457 TRP B O 1
ATOM 7718 N N . THR B 1 458 ? 9.328 25.609 0.945 1 92.12 458 THR B N 1
ATOM 7719 C CA . THR B 1 458 ? 10.461 26.156 0.205 1 92.12 458 THR B CA 1
ATOM 7720 C C . THR B 1 458 ? 10.039 27.344 -0.654 1 92.12 458 THR B C 1
ATOM 7722 O O . THR B 1 458 ? 9.008 27.281 -1.334 1 92.12 458 THR B O 1
ATOM 7725 N N . PRO B 1 459 ? 10.867 28.344 -0.613 1 88.31 459 PRO B N 1
ATOM 7726 C CA . PRO B 1 459 ? 10.547 29.484 -1.484 1 88.31 459 PRO B CA 1
ATOM 7727 C C . PRO B 1 459 ? 10.461 29.094 -2.957 1 88.31 459 PRO B C 1
ATOM 7729 O O . PRO B 1 459 ? 11.25 28.266 -3.43 1 88.31 459 PRO B O 1
ATOM 7732 N N . HIS B 1 460 ? 9.508 29.734 -3.607 1 85.38 460 HIS B N 1
ATOM 7733 C CA . HIS B 1 460 ? 9.297 29.422 -5.012 1 85.38 460 HIS B CA 1
ATOM 7734 C C . HIS B 1 460 ? 10.57 29.625 -5.828 1 85.38 460 HIS B C 1
ATOM 7736 O O . HIS B 1 460 ? 10.867 28.844 -6.73 1 85.38 460 HIS B O 1
ATOM 7742 N N . ALA B 1 461 ? 11.289 30.594 -5.5 1 85.44 461 ALA B N 1
ATOM 7743 C CA . ALA B 1 461 ? 12.516 30.922 -6.223 1 85.44 461 ALA B CA 1
ATOM 7744 C C . ALA B 1 461 ? 13.547 29.797 -6.078 1 85.44 461 ALA B C 1
ATOM 7746 O O . ALA B 1 461 ? 14.281 29.516 -7.023 1 85.44 461 ALA B O 1
ATOM 7747 N N . THR B 1 462 ? 13.617 29.234 -4.945 1 86.88 462 THR B N 1
ATOM 7748 C CA . THR B 1 462 ? 14.539 28.125 -4.699 1 86.88 462 THR B CA 1
ATOM 7749 C C . THR B 1 462 ? 14.148 26.906 -5.527 1 86.88 462 THR B C 1
ATOM 7751 O O . THR B 1 462 ? 15.008 26.266 -6.145 1 86.88 462 THR B O 1
ATOM 7754 N N . ILE B 1 463 ? 12.945 26.609 -5.633 1 89 463 ILE B N 1
ATOM 7755 C CA . ILE B 1 463 ? 12.445 25.484 -6.406 1 89 463 ILE B CA 1
ATOM 7756 C C . ILE B 1 463 ? 12.727 25.719 -7.891 1 89 463 ILE B C 1
ATOM 7758 O O . ILE B 1 463 ? 13.195 24.812 -8.586 1 89 463 ILE B O 1
ATOM 7762 N N . ALA B 1 464 ? 12.484 26.938 -8.32 1 86.94 464 ALA B N 1
ATOM 7763 C CA . ALA B 1 464 ? 12.75 27.281 -9.711 1 86.94 464 ALA B CA 1
ATOM 7764 C C . ALA B 1 464 ? 14.234 27.109 -10.047 1 86.94 464 ALA B C 1
ATOM 7766 O O . ALA B 1 464 ? 14.578 26.688 -11.156 1 86.94 464 ALA B O 1
ATOM 7767 N N . ALA B 1 465 ? 15.016 27.391 -9.109 1 86.19 465 ALA B N 1
ATOM 7768 C CA . ALA B 1 465 ? 16.453 27.328 -9.32 1 86.19 465 ALA B CA 1
ATOM 7769 C C . ALA B 1 465 ? 16.922 25.891 -9.555 1 86.19 465 ALA B C 1
ATOM 7771 O O . ALA B 1 465 ? 17.672 25.609 -10.484 1 86.19 465 ALA B O 1
ATOM 7772 N N . TYR B 1 466 ? 16.406 24.938 -8.75 1 84.25 466 TYR B N 1
ATOM 7773 C CA . TYR B 1 466 ? 16.938 23.594 -8.93 1 84.25 466 TYR B CA 1
ATOM 7774 C C . TYR B 1 466 ? 16.141 22.828 -9.977 1 84.25 466 TYR B C 1
ATOM 7776 O O . TYR B 1 466 ? 16.578 21.766 -10.438 1 84.25 466 TYR B O 1
ATOM 7784 N N . CYS B 1 467 ? 15 23.266 -10.383 1 84.75 467 CYS B N 1
ATOM 7785 C CA . CYS B 1 467 ? 14.25 22.672 -11.492 1 84.75 467 CYS B CA 1
ATOM 7786 C C . CYS B 1 467 ? 14.656 23.312 -12.82 1 84.75 467 CYS B C 1
ATOM 7788 O O . CYS B 1 467 ? 14.281 22.812 -13.883 1 84.75 467 CYS B O 1
ATOM 7790 N N . HIS B 1 468 ? 15.609 24.094 -12.938 1 69.12 468 HIS B N 1
ATOM 7791 C CA . HIS B 1 468 ? 16.219 24.766 -14.086 1 69.12 468 HIS B CA 1
ATOM 7792 C C . HIS B 1 468 ? 15.156 25.438 -14.953 1 69.12 468 HIS B C 1
ATOM 7794 O O . HIS B 1 468 ? 15.172 25.312 -16.172 1 69.12 468 HIS B O 1
ATOM 7800 N N . HIS B 1 469 ? 14.367 26.281 -14.5 1 59.34 469 HIS B N 1
ATOM 7801 C CA . HIS B 1 469 ? 13.328 27.109 -15.094 1 59.34 469 HIS B CA 1
ATOM 7802 C C . HIS B 1 469 ? 12.312 26.266 -15.852 1 59.34 469 HIS B C 1
ATOM 7804 O O . HIS B 1 469 ? 11.328 26.781 -16.375 1 59.34 469 HIS B O 1
ATOM 7810 N N . LYS B 1 470 ? 12.656 24.953 -15.93 1 66.62 470 LYS B N 1
ATOM 7811 C CA . LYS B 1 470 ? 11.68 24.047 -16.531 1 66.62 470 LYS B CA 1
ATOM 7812 C C . LYS B 1 470 ? 10.922 23.281 -15.453 1 66.62 470 LYS B C 1
ATOM 7814 O O . LYS B 1 470 ? 11.352 23.234 -14.297 1 66.62 470 LYS B O 1
ATOM 7819 N N . PRO B 1 471 ? 9.75 22.969 -15.727 1 79.19 471 PRO B N 1
ATOM 7820 C CA . PRO B 1 471 ? 9.086 22.062 -14.781 1 79.19 471 PRO B CA 1
ATOM 7821 C C . PRO B 1 471 ? 9.992 20.938 -14.297 1 79.19 471 PRO B C 1
ATOM 7823 O O . PRO B 1 471 ? 10.836 20.453 -15.047 1 79.19 471 PRO B O 1
ATOM 7826 N N . CYS B 1 472 ? 9.969 20.844 -12.945 1 80.81 472 CYS B N 1
ATOM 7827 C CA . CYS B 1 472 ? 10.688 19.703 -12.375 1 80.81 472 CYS B CA 1
ATOM 7828 C C . CYS B 1 472 ? 10.203 18.391 -12.992 1 80.81 472 CYS B C 1
ATOM 7830 O O . CYS B 1 472 ? 9 18.141 -13.07 1 80.81 472 CYS B O 1
ATOM 7832 N N . SER B 1 473 ? 11.148 17.609 -13.539 1 78.31 473 SER B N 1
ATOM 7833 C CA . SER B 1 473 ? 10.82 16.344 -14.188 1 78.31 473 SER B CA 1
ATOM 7834 C C . SER B 1 473 ? 11.672 15.203 -13.633 1 78.31 473 SER B C 1
ATOM 7836 O O . SER B 1 473 ? 12.469 15.406 -12.719 1 78.31 473 SER B O 1
ATOM 7838 N N . PHE B 1 474 ? 11.406 14 -14.148 1 69.69 474 PHE B N 1
ATOM 7839 C CA . PHE B 1 474 ? 12.062 12.781 -13.688 1 69.69 474 PHE B CA 1
ATOM 7840 C C . PHE B 1 474 ? 13.578 12.906 -13.797 1 69.69 474 PHE B C 1
ATOM 7842 O O . PHE B 1 474 ? 14.312 12.156 -13.156 1 69.69 474 PHE B O 1
ATOM 7849 N N . ASP B 1 475 ? 14.016 13.945 -14.391 1 71.44 475 ASP B N 1
ATOM 7850 C CA . ASP B 1 475 ? 15.453 14.094 -14.562 1 71.44 475 ASP B CA 1
ATOM 7851 C C . ASP B 1 475 ? 16.016 15.125 -13.586 1 71.44 475 ASP B C 1
ATOM 7853 O O . ASP B 1 475 ? 17.203 15.461 -13.648 1 71.44 475 ASP B O 1
ATOM 7857 N N . ASN B 1 476 ? 15.133 15.547 -12.719 1 81.56 476 ASN B N 1
ATOM 7858 C CA . ASN B 1 476 ? 15.641 16.5 -11.75 1 81.56 476 ASN B CA 1
ATOM 7859 C C . ASN B 1 476 ? 16.688 15.875 -10.828 1 81.56 476 ASN B C 1
ATOM 7861 O O . ASN B 1 476 ? 16.391 14.922 -10.109 1 81.56 476 ASN B O 1
ATOM 7865 N N . ARG B 1 477 ? 17.859 16.359 -10.773 1 81.44 477 ARG B N 1
ATOM 7866 C CA . ARG B 1 477 ? 19.016 15.742 -10.109 1 81.44 477 ARG B CA 1
ATOM 7867 C C . ARG B 1 477 ? 19.156 16.266 -8.68 1 81.44 477 ARG B C 1
ATOM 7869 O O . ARG B 1 477 ? 20.109 15.914 -7.977 1 81.44 477 ARG B O 1
ATOM 7876 N N . ASP B 1 478 ? 18.25 17.047 -8.266 1 88.19 478 ASP B N 1
ATOM 7877 C CA . ASP B 1 478 ? 18.297 17.562 -6.902 1 88.19 478 ASP B CA 1
ATOM 7878 C C . ASP B 1 478 ? 17.188 16.953 -6.047 1 88.19 478 ASP B C 1
ATOM 7880 O O . ASP B 1 478 ? 17.453 16.188 -5.117 1 88.19 478 ASP B O 1
ATOM 7884 N N . LEU B 1 479 ? 16.016 17.172 -6.496 1 90.12 479 LEU B N 1
ATOM 7885 C CA . LEU B 1 479 ? 14.859 16.766 -5.695 1 90.12 479 LEU B CA 1
ATOM 7886 C C . LEU B 1 479 ? 14.734 15.25 -5.645 1 90.12 479 LEU B C 1
ATOM 7888 O O . LEU B 1 479 ? 14.445 14.68 -4.59 1 90.12 479 LEU B O 1
ATOM 7892 N N . GLN B 1 480 ? 14.977 14.57 -6.695 1 87.38 480 GLN B N 1
ATOM 7893 C CA . GLN B 1 480 ? 14.703 13.141 -6.773 1 87.38 480 GLN B CA 1
ATOM 7894 C C . GLN B 1 480 ? 15.578 12.359 -5.797 1 87.38 480 GLN B C 1
ATOM 7896 O O . GLN B 1 480 ? 15.086 11.523 -5.043 1 87.38 480 GLN B O 1
ATOM 7901 N N . PRO B 1 481 ? 16.891 12.609 -5.812 1 87.75 481 PRO B N 1
ATOM 7902 C CA . PRO B 1 481 ? 17.703 11.891 -4.824 1 87.75 481 PRO B CA 1
ATOM 7903 C C . PRO B 1 481 ? 17.266 12.18 -3.389 1 87.75 481 PRO B C 1
ATOM 7905 O O . PRO B 1 481 ? 17.375 11.305 -2.525 1 87.75 481 PRO B O 1
ATOM 7908 N N . ARG B 1 482 ? 16.812 13.359 -3.119 1 91.81 482 ARG B N 1
ATOM 7909 C CA . ARG B 1 482 ? 16.344 13.711 -1.779 1 91.81 482 ARG B CA 1
ATOM 7910 C C . ARG B 1 482 ? 15.047 12.992 -1.44 1 91.81 482 ARG B C 1
ATOM 7912 O O . ARG B 1 482 ? 14.805 12.633 -0.284 1 91.81 482 ARG B O 1
ATOM 7919 N N . MET B 1 483 ? 14.242 12.836 -2.48 1 91.06 483 MET B N 1
ATOM 7920 C CA . MET B 1 483 ? 13.008 12.07 -2.297 1 91.06 483 MET B CA 1
ATOM 7921 C C . MET B 1 483 ? 13.32 10.625 -1.92 1 91.06 483 MET B C 1
ATOM 7923 O O . MET B 1 483 ? 12.656 10.047 -1.057 1 91.06 483 MET B O 1
ATOM 7927 N N . VAL B 1 484 ? 14.305 10.055 -2.547 1 87.56 484 VAL B N 1
ATOM 7928 C CA . VAL B 1 484 ? 14.719 8.688 -2.248 1 87.56 484 VAL B CA 1
ATOM 7929 C C . VAL B 1 484 ? 15.188 8.594 -0.798 1 87.56 484 VAL B C 1
ATOM 7931 O O . VAL B 1 484 ? 14.789 7.688 -0.067 1 87.56 484 VAL B O 1
ATOM 7934 N N . LYS B 1 485 ? 15.953 9.516 -0.32 1 90.75 485 LYS B N 1
ATOM 7935 C CA . LYS B 1 485 ? 16.453 9.547 1.051 1 90.75 485 LYS B CA 1
ATOM 7936 C C . LYS B 1 485 ? 15.312 9.734 2.049 1 90.75 485 LYS B C 1
ATOM 7938 O O . LYS B 1 485 ? 15.289 9.086 3.096 1 90.75 485 LYS B O 1
ATOM 7943 N N . ASN B 1 486 ? 14.492 10.609 1.63 1 93.88 486 ASN B N 1
ATOM 7944 C CA . ASN B 1 486 ? 13.375 10.891 2.525 1 93.88 486 ASN B CA 1
ATOM 7945 C C . ASN B 1 486 ? 12.453 9.68 2.654 1 93.88 486 ASN B C 1
ATOM 7947 O O . ASN B 1 486 ? 11.906 9.43 3.729 1 93.88 486 ASN B O 1
ATOM 7951 N N . ARG B 1 487 ? 12.234 9.008 1.59 1 91.44 487 ARG B N 1
ATOM 7952 C CA . ARG B 1 487 ? 11.422 7.801 1.66 1 91.44 487 ARG B CA 1
ATOM 7953 C C . ARG B 1 487 ? 12.016 6.801 2.646 1 91.44 487 ARG B C 1
ATOM 7955 O O . ARG B 1 487 ? 11.297 6.242 3.479 1 91.44 487 ARG B O 1
ATOM 7962 N N . CYS B 1 488 ? 13.273 6.586 2.568 1 89.62 488 CYS B N 1
ATOM 7963 C CA . CYS B 1 488 ? 13.938 5.68 3.5 1 89.62 488 CYS B CA 1
ATOM 7964 C C . CYS B 1 488 ? 13.781 6.168 4.938 1 89.62 488 CYS B C 1
ATOM 7966 O O . CYS B 1 488 ? 13.484 5.383 5.836 1 89.62 488 CYS B O 1
ATOM 7968 N N . ARG B 1 489 ? 13.906 7.402 5.09 1 93.69 489 ARG B N 1
ATOM 7969 C CA . ARG B 1 489 ? 13.789 7.992 6.418 1 93.69 489 ARG B CA 1
ATOM 7970 C C . ARG B 1 489 ? 12.391 7.781 6.988 1 93.69 489 ARG B C 1
ATOM 7972 O O . ARG B 1 489 ? 12.242 7.387 8.148 1 93.69 489 ARG B O 1
ATOM 7979 N N . LEU B 1 490 ? 11.391 8.062 6.195 1 94.44 490 LEU B N 1
ATOM 7980 C CA . LEU B 1 490 ? 10.008 7.895 6.645 1 94.44 490 LEU B CA 1
ATOM 7981 C C . LEU B 1 490 ? 9.742 6.441 7.02 1 94.44 490 LEU B C 1
ATOM 7983 O O . LEU B 1 490 ? 9.148 6.164 8.062 1 94.44 490 LEU B O 1
ATOM 7987 N N . VAL B 1 491 ? 10.219 5.551 6.188 1 90.38 491 VAL B N 1
ATOM 7988 C CA . VAL B 1 491 ? 10.016 4.133 6.461 1 90.38 491 VAL B CA 1
ATOM 7989 C C . VAL B 1 491 ? 10.719 3.748 7.762 1 90.38 491 VAL B C 1
ATOM 7991 O O . VAL B 1 491 ? 10.141 3.059 8.602 1 90.38 491 VAL B O 1
ATOM 7994 N N . GLN B 1 492 ? 11.906 4.191 7.922 1 89.25 492 GLN B N 1
ATOM 7995 C CA . GLN B 1 492 ? 12.672 3.91 9.133 1 89.25 492 GLN B CA 1
ATOM 7996 C C . GLN B 1 492 ? 11.961 4.457 10.367 1 89.25 492 GLN B C 1
ATOM 7998 O O . GLN B 1 492 ? 12.078 3.893 11.461 1 89.25 492 GLN B O 1
ATOM 8003 N N . ARG B 1 493 ? 11.219 5.469 10.109 1 92.69 493 ARG B N 1
ATOM 8004 C CA . ARG B 1 493 ? 10.523 6.117 11.219 1 92.69 493 ARG B CA 1
ATOM 8005 C C . ARG B 1 493 ? 9.102 5.582 11.367 1 92.69 493 ARG B C 1
ATOM 8007 O O . ARG B 1 493 ? 8.297 6.141 12.117 1 92.69 493 ARG B O 1
ATOM 8014 N N . GLY B 1 494 ? 8.758 4.621 10.594 1 89.5 494 GLY B N 1
ATOM 8015 C CA . GLY B 1 494 ? 7.508 3.906 10.805 1 89.5 494 GLY B CA 1
ATOM 8016 C C . GLY B 1 494 ? 6.402 4.344 9.859 1 89.5 494 GLY B C 1
ATOM 8017 O O . GLY B 1 494 ? 5.254 3.914 10 1 89.5 494 GLY B O 1
ATOM 8018 N N . ILE B 1 495 ? 6.68 5.219 8.961 1 93.25 495 ILE B N 1
ATOM 8019 C CA . ILE B 1 495 ? 5.711 5.629 7.945 1 93.25 495 ILE B CA 1
ATOM 8020 C C . ILE B 1 495 ? 5.906 4.793 6.68 1 93.25 495 ILE B C 1
ATOM 8022 O O . ILE B 1 495 ? 6.969 4.844 6.055 1 93.25 495 ILE B O 1
ATOM 8026 N N . LEU B 1 496 ? 4.906 4.086 6.273 1 88.75 496 LEU B N 1
ATOM 8027 C CA . LEU B 1 496 ? 5.035 3.199 5.125 1 88.75 496 LEU B CA 1
ATOM 8028 C C . LEU B 1 496 ? 4.828 3.967 3.822 1 88.75 496 LEU B C 1
ATOM 8030 O O . LEU B 1 496 ? 3.877 3.697 3.084 1 88.75 496 LEU B O 1
ATOM 8034 N N . ALA B 1 497 ? 5.793 4.785 3.568 1 90.25 497 ALA B N 1
ATOM 8035 C CA . ALA B 1 497 ? 5.727 5.617 2.371 1 90.25 497 ALA B CA 1
ATOM 8036 C C . ALA B 1 497 ? 5.906 4.781 1.107 1 90.25 497 ALA B C 1
ATOM 8038 O O . ALA B 1 497 ? 6.66 3.807 1.104 1 90.25 497 ALA B O 1
ATOM 8039 N N . GLN B 1 498 ? 5.207 5.184 0.085 1 85.19 498 GLN B N 1
ATOM 8040 C CA . GLN B 1 498 ? 5.277 4.48 -1.191 1 85.19 498 GLN B CA 1
ATOM 8041 C C . GLN B 1 498 ? 6.703 4.465 -1.735 1 85.19 498 GLN B C 1
ATOM 8043 O O . GLN B 1 498 ? 7.43 5.449 -1.609 1 85.19 498 GLN B O 1
ATOM 8048 N N . PRO B 1 499 ? 7.004 3.316 -2.391 1 78.19 499 PRO B N 1
ATOM 8049 C CA . PRO B 1 499 ? 8.344 3.262 -2.992 1 78.19 499 PRO B CA 1
ATOM 8050 C C . PRO B 1 499 ? 8.492 4.219 -4.172 1 78.19 499 PRO B C 1
ATOM 8052 O O . PRO B 1 499 ? 7.508 4.559 -4.832 1 78.19 499 PRO B O 1
ATOM 8055 N N . TYR B 1 500 ? 9.641 4.664 -4.383 1 75.38 500 TYR B N 1
ATOM 8056 C CA . TYR B 1 500 ? 9.984 5.543 -5.496 1 75.38 500 TYR B CA 1
ATOM 8057 C C . TYR B 1 500 ? 10.961 4.859 -6.445 1 75.38 500 TYR B C 1
ATOM 8059 O O . TYR B 1 500 ? 11.641 3.902 -6.07 1 75.38 500 TYR B O 1
ATOM 8067 N N . ASN B 1 501 ? 10.891 5.277 -7.719 1 65.94 501 ASN B N 1
ATOM 8068 C CA . ASN B 1 501 ? 11.734 4.695 -8.766 1 65.94 501 ASN B CA 1
ATOM 8069 C C . ASN B 1 501 ? 13.211 4.73 -8.383 1 65.94 501 ASN B C 1
ATOM 8071 O O . ASN B 1 501 ? 13.789 5.809 -8.234 1 65.94 501 ASN B O 1
ATOM 8075 N N . THR B 1 502 ? 13.719 3.572 -8.289 1 64.75 502 THR B N 1
ATOM 8076 C CA . THR B 1 502 ? 15.094 3.461 -7.812 1 64.75 502 THR B CA 1
ATOM 8077 C C . THR B 1 502 ? 16.047 3.266 -8.984 1 64.75 502 THR B C 1
ATOM 8079 O O . THR B 1 502 ? 17.266 3.107 -8.781 1 64.75 502 THR B O 1
ATOM 8082 N N . GLN B 1 503 ? 15.477 3.387 -10.148 1 65.56 503 GLN B N 1
ATOM 8083 C CA . GLN B 1 503 ? 16.328 3.203 -11.312 1 65.56 503 GLN B CA 1
ATOM 8084 C C . GLN B 1 503 ? 17.312 4.367 -11.469 1 65.56 503 GLN B C 1
ATOM 8086 O O . GLN B 1 503 ? 18.312 4.25 -12.18 1 65.56 503 GLN B O 1
ATOM 8091 N N . ILE B 1 504 ? 17.016 5.355 -10.742 1 65.88 504 ILE B N 1
ATOM 8092 C CA . ILE B 1 504 ? 17.828 6.555 -10.891 1 65.88 504 ILE B CA 1
ATOM 8093 C C . ILE B 1 504 ? 19.031 6.48 -9.938 1 65.88 504 ILE B C 1
ATOM 8095 O O . ILE B 1 504 ? 19.875 7.375 -9.93 1 65.88 504 ILE B O 1
ATOM 8099 N N . ILE B 1 505 ? 19.078 5.434 -9.227 1 74.62 505 ILE B N 1
ATOM 8100 C CA . ILE B 1 505 ? 20.156 5.32 -8.242 1 74.62 505 ILE B CA 1
ATOM 8101 C C . ILE B 1 505 ? 21.062 4.156 -8.609 1 74.62 505 ILE B C 1
ATOM 8103 O O . ILE B 1 505 ? 20.672 3.254 -9.352 1 74.62 505 ILE B O 1
ATOM 8107 N N . PRO B 1 506 ? 22.312 4.266 -8.141 1 69.38 506 PRO B N 1
ATOM 8108 C CA . PRO B 1 506 ? 23.219 3.164 -8.445 1 69.38 506 PRO B CA 1
ATOM 8109 C C . PRO B 1 506 ? 22.719 1.814 -7.949 1 69.38 506 PRO B C 1
ATOM 8111 O O . PRO B 1 506 ? 22.109 1.738 -6.875 1 69.38 506 PRO B O 1
ATOM 8114 N N . ASP B 1 507 ? 23.047 0.87 -8.758 1 66.62 507 ASP B N 1
ATOM 8115 C CA . ASP B 1 507 ? 22.656 -0.492 -8.398 1 66.62 507 ASP B CA 1
ATOM 8116 C C . ASP B 1 507 ? 23.234 -0.898 -7.051 1 66.62 507 ASP B C 1
ATOM 8118 O O . ASP B 1 507 ? 24.391 -0.585 -6.75 1 66.62 507 ASP B O 1
ATOM 8122 N N . ARG B 1 508 ? 22.438 -1.526 -6.254 1 70.69 508 ARG B N 1
ATOM 8123 C CA . ARG B 1 508 ? 22.812 -2.135 -4.98 1 70.69 508 ARG B CA 1
ATOM 8124 C C . ARG B 1 508 ? 23.234 -1.073 -3.969 1 70.69 508 ARG B C 1
ATOM 8126 O O . ARG B 1 508 ? 23.984 -1.361 -3.033 1 70.69 508 ARG B O 1
ATOM 8133 N N . SER B 1 509 ? 22.734 0.162 -4.32 1 75 509 SER B N 1
ATOM 8134 C CA . SER B 1 509 ? 22.906 1.202 -3.311 1 75 509 SER B CA 1
ATOM 8135 C C . SER B 1 509 ? 22.031 0.928 -2.09 1 75 509 SER B C 1
ATOM 8137 O O . SER B 1 509 ? 20.938 0.351 -2.211 1 75 509 SER B O 1
ATOM 8139 N N . ARG B 1 510 ? 22.578 1.373 -0.954 1 72.19 510 ARG B N 1
ATOM 8140 C CA . ARG B 1 510 ? 21.797 1.244 0.267 1 72.19 510 ARG B CA 1
ATOM 8141 C C . ARG B 1 510 ? 20.469 1.995 0.147 1 72.19 510 ARG B C 1
ATOM 8143 O O . ARG B 1 510 ? 19.5 1.649 0.811 1 72.19 510 ARG B O 1
ATOM 8150 N N . TRP B 1 511 ? 20.484 2.947 -0.665 1 77.06 511 TRP B N 1
ATOM 8151 C CA . TRP B 1 511 ? 19.297 3.787 -0.784 1 77.06 511 TRP B CA 1
ATOM 8152 C C . TRP B 1 511 ? 18.234 3.105 -1.637 1 77.06 511 TRP B C 1
ATOM 8154 O O . TRP B 1 511 ? 17.047 3.469 -1.58 1 77.06 511 TRP B O 1
ATOM 8164 N N . GLN B 1 512 ? 18.656 2.135 -2.365 1 73.69 512 GLN B N 1
ATOM 8165 C CA . GLN B 1 512 ? 17.703 1.379 -3.174 1 73.69 512 GLN B CA 1
ATOM 8166 C C . GLN B 1 512 ? 16.922 0.398 -2.318 1 73.69 512 GLN B C 1
ATOM 8168 O O . GLN B 1 512 ? 15.805 0.011 -2.68 1 73.69 512 GLN B O 1
ATOM 8173 N N . GLN B 1 513 ? 17.562 0.078 -1.149 1 80.19 513 GLN B N 1
ATOM 8174 C CA . GLN B 1 513 ? 17 -1.002 -0.344 1 80.19 513 GLN B CA 1
ATOM 8175 C C . GLN B 1 513 ? 16.859 -0.584 1.117 1 80.19 513 GLN B C 1
ATOM 8177 O O . GLN B 1 513 ? 17.453 -1.202 2.004 1 80.19 513 GLN B O 1
ATOM 8182 N N . CYS B 1 514 ? 15.93 0.269 1.352 1 78.94 514 CYS B N 1
ATOM 8183 C CA . CYS B 1 514 ? 15.789 0.806 2.701 1 78.94 514 CYS B CA 1
ATOM 8184 C C . CYS B 1 514 ? 15.352 -0.281 3.676 1 78.94 514 CYS B C 1
ATOM 8186 O O . CYS B 1 514 ? 15.688 -0.232 4.859 1 78.94 514 CYS B O 1
ATOM 8188 N N . GLU B 1 515 ? 14.734 -1.214 3.205 1 77.62 515 GLU B N 1
ATOM 8189 C CA . GLU B 1 515 ? 14.156 -2.258 4.047 1 77.62 515 GLU B CA 1
ATOM 8190 C C . GLU B 1 515 ? 15.234 -3.203 4.57 1 77.62 515 GLU B C 1
ATOM 8192 O O . GLU B 1 515 ? 15 -3.963 5.512 1 77.62 515 GLU B O 1
ATOM 8197 N N . LEU B 1 516 ? 16.406 -3.123 4.008 1 79.56 516 LEU B N 1
ATOM 8198 C CA . LEU B 1 516 ? 17.484 -4.023 4.41 1 79.56 516 LEU B CA 1
ATOM 8199 C C . LEU B 1 516 ? 18.188 -3.508 5.668 1 79.56 516 LEU B C 1
ATOM 8201 O O . LEU B 1 516 ? 18.938 -4.242 6.312 1 79.56 516 LEU B O 1
ATOM 8205 N N . TRP B 1 517 ? 17.891 -2.23 5.957 1 78.88 517 TRP B N 1
ATOM 8206 C CA . TRP B 1 517 ? 18.578 -1.67 7.117 1 78.88 517 TRP B CA 1
ATOM 8207 C C . TRP B 1 517 ? 17.609 -0.85 7.969 1 78.88 517 TRP B C 1
ATOM 8209 O O . TRP B 1 517 ? 17.812 0.349 8.172 1 78.88 517 TRP B O 1
ATOM 8219 N N . LEU B 1 518 ? 16.609 -1.592 8.445 1 80.19 518 LEU B N 1
ATOM 8220 C CA . LEU B 1 518 ? 15.625 -0.998 9.352 1 80.19 518 LEU B CA 1
ATOM 8221 C C . LEU B 1 518 ? 16.094 -1.109 10.797 1 80.19 518 LEU B C 1
ATOM 8223 O O . LEU B 1 518 ? 16.812 -2.047 11.156 1 80.19 518 LEU B O 1
ATOM 8227 N N . PRO B 1 519 ? 15.664 -0.124 11.609 1 77.94 519 PRO B N 1
ATOM 8228 C CA . PRO B 1 519 ? 16.078 -0.221 13.008 1 77.94 519 PRO B CA 1
ATOM 8229 C C . PRO B 1 519 ? 15.523 -1.464 13.703 1 77.94 519 PRO B C 1
ATOM 8231 O O . PRO B 1 519 ? 14.555 -2.061 13.227 1 77.94 519 PRO B O 1
ATOM 8234 N N . GLN B 1 520 ? 16.188 -1.976 14.648 1 65 520 GLN B N 1
ATOM 8235 C CA . GLN B 1 520 ? 15.898 -3.217 15.359 1 65 520 GLN B CA 1
ATOM 8236 C C . GLN B 1 520 ? 14.438 -3.258 15.812 1 65 520 GLN B C 1
ATOM 8238 O O . GLN B 1 520 ? 13.781 -4.301 15.727 1 65 520 GLN B O 1
ATOM 8243 N N . ASN B 1 521 ? 13.922 -2.17 16.172 1 63.81 521 ASN B N 1
ATOM 8244 C CA . ASN B 1 521 ? 12.57 -2.156 16.719 1 63.81 521 ASN B CA 1
ATOM 8245 C C . ASN B 1 521 ? 11.539 -1.731 15.672 1 63.81 521 ASN B C 1
ATOM 8247 O O . ASN B 1 521 ? 10.43 -1.339 16.016 1 63.81 521 ASN B O 1
ATOM 8251 N N . TRP B 1 522 ? 11.969 -1.856 14.461 1 69.94 522 TRP B N 1
ATOM 8252 C CA . TRP B 1 522 ? 11.094 -1.35 13.414 1 69.94 522 TRP B CA 1
ATOM 8253 C C . TRP B 1 522 ? 9.812 -2.172 13.336 1 69.94 522 TRP B C 1
ATOM 8255 O O . TRP B 1 522 ? 8.719 -1.621 13.148 1 69.94 522 TRP B O 1
ATOM 8265 N N . SER B 1 523 ? 10.008 -3.615 13.281 1 56.5 523 SER B N 1
ATOM 8266 C CA . SER B 1 523 ? 8.828 -4.461 13.102 1 56.5 523 SER B CA 1
ATOM 8267 C C . SER B 1 523 ? 7.723 -4.082 14.078 1 56.5 523 SER B C 1
ATOM 8269 O O . SER B 1 523 ? 6.539 -4.168 13.742 1 56.5 523 SER B O 1
ATOM 8271 N N . ARG B 1 524 ? 8.164 -3.674 15.297 1 42.47 524 ARG B N 1
ATOM 8272 C CA . ARG B 1 524 ? 7.199 -3.309 16.328 1 42.47 524 ARG B CA 1
ATOM 8273 C C . ARG B 1 524 ? 6.504 -1.994 15.984 1 42.47 524 ARG B C 1
ATOM 8275 O O . ARG B 1 524 ? 5.375 -1.753 16.422 1 42.47 524 ARG B O 1
ATOM 8282 N N . ARG B 1 525 ? 7.27 -1.22 15.25 1 42.31 525 ARG B N 1
ATOM 8283 C CA . ARG B 1 525 ? 6.758 0.115 14.961 1 42.31 525 ARG B CA 1
ATOM 8284 C C . ARG B 1 525 ? 5.945 0.122 13.672 1 42.31 525 ARG B C 1
ATOM 8286 O O . ARG B 1 525 ? 4.961 0.859 13.555 1 42.31 525 ARG B O 1
ATOM 8293 N N . GLY B 1 526 ? 6.391 -0.424 12.672 1 43.31 526 GLY B N 1
ATOM 8294 C CA . GLY B 1 526 ? 5.883 -0.33 11.312 1 43.31 526 GLY B CA 1
ATOM 8295 C C . GLY B 1 526 ? 4.676 -1.218 11.062 1 43.31 526 GLY B C 1
ATOM 8296 O O . GLY B 1 526 ? 3.715 -0.801 10.414 1 43.31 526 GLY B O 1
ATOM 8297 N N . ALA B 1 527 ? 5.047 -2.465 11.086 1 38.72 527 ALA B N 1
ATOM 8298 C CA . ALA B 1 527 ? 4.031 -3.477 10.812 1 38.72 527 ALA B CA 1
ATOM 8299 C C . ALA B 1 527 ? 2.92 -3.436 11.859 1 38.72 527 ALA B C 1
ATOM 8301 O O . ALA B 1 527 ? 1.768 -3.758 11.562 1 38.72 527 ALA B O 1
ATOM 8302 N N . ALA B 1 528 ? 3.555 -3.428 13.195 1 35.06 528 ALA B N 1
ATOM 8303 C CA . ALA B 1 528 ? 2.619 -3.291 14.312 1 35.06 528 ALA B CA 1
ATOM 8304 C C . ALA B 1 528 ? 1.927 -1.931 14.281 1 35.06 528 ALA B C 1
ATOM 8306 O O . ALA B 1 528 ? 2.271 -1.034 15.055 1 35.06 528 ALA B O 1
ATOM 8307 N N . GLY B 1 529 ? 2.213 -1.147 13.375 1 32.03 529 GLY B N 1
ATOM 8308 C CA . GLY B 1 529 ? 1.544 0.129 13.562 1 32.03 529 GLY B CA 1
ATOM 8309 C C . GLY B 1 529 ? 0.388 0.055 14.547 1 32.03 529 GLY B C 1
ATOM 8310 O O . GLY B 1 529 ? 0.26 0.905 15.43 1 32.03 529 GLY B O 1
ATOM 8311 N N . THR B 1 530 ? -0.759 -0.529 14.047 1 32.16 530 THR B N 1
ATOM 8312 C CA . THR B 1 530 ? -1.884 -0.053 14.844 1 32.16 530 THR B CA 1
ATOM 8313 C C . THR B 1 530 ? -1.814 -0.607 16.266 1 32.16 530 THR B C 1
ATOM 8315 O O . THR B 1 530 ? -2.131 0.096 17.219 1 32.16 530 THR B O 1
ATOM 8318 N N . ALA B 1 531 ? -1.669 -1.992 16.531 1 29.14 531 ALA B N 1
ATOM 8319 C CA . ALA B 1 531 ? -2.225 -2.451 17.797 1 29.14 531 ALA B CA 1
ATOM 8320 C C . ALA B 1 531 ? -1.185 -2.377 18.922 1 29.14 531 ALA B C 1
ATOM 8322 O O . ALA B 1 531 ? -1.533 -2.244 20.094 1 29.14 531 ALA B O 1
ATOM 8323 N N . ALA B 1 532 ? 0.069 -2.701 18.703 1 26.77 532 ALA B N 1
ATOM 8324 C CA . ALA B 1 532 ? 0.83 -2.998 19.922 1 26.77 532 ALA B CA 1
ATOM 8325 C C . ALA B 1 532 ? 1.306 -1.717 20.594 1 26.77 532 ALA B C 1
ATOM 8327 O O . ALA B 1 532 ? 1.689 -1.733 21.766 1 26.77 532 ALA B O 1
ATOM 8328 N N . VAL B 1 533 ? 1.745 -0.829 19.922 1 24.91 533 VAL B N 1
ATOM 8329 C CA . VAL B 1 533 ? 2.465 0.149 20.734 1 24.91 533 VAL B CA 1
ATOM 8330 C C . VAL B 1 533 ? 1.542 0.709 21.812 1 24.91 533 VAL B C 1
ATOM 8332 O O . VAL B 1 533 ? 2.008 1.301 22.781 1 24.91 533 VAL B O 1
ATOM 8335 N N . TYR B 1 534 ? 0.333 1.011 21.578 1 25.48 534 TYR B N 1
ATOM 8336 C CA . TYR B 1 534 ? -0.334 1.888 22.531 1 25.48 534 TYR B CA 1
ATOM 8337 C C . TYR B 1 534 ? -0.722 1.124 23.797 1 25.48 534 TYR B C 1
ATOM 8339 O O . TYR B 1 534 ? -1.488 1.626 24.625 1 25.48 534 TYR B O 1
ATOM 8347 N N . MET B 1 535 ? -0.413 -0.153 23.812 1 22.92 535 MET B N 1
ATOM 8348 C CA . MET B 1 535 ? -0.812 -0.643 25.141 1 22.92 535 MET B CA 1
ATOM 8349 C C . MET B 1 535 ? 0.204 -0.237 26.188 1 22.92 535 MET B C 1
ATOM 8351 O O . MET B 1 535 ? 0.107 -0.662 27.344 1 22.92 535 MET B O 1
ATOM 8355 N N . TYR B 1 536 ? 1.311 0.302 25.828 1 21.38 536 TYR B N 1
ATOM 8356 C CA . TYR B 1 536 ? 1.966 0.699 27.062 1 21.38 536 TYR B CA 1
ATOM 8357 C C . TYR B 1 536 ? 1.428 2.035 27.562 1 21.38 536 TYR B C 1
ATOM 8359 O O . TYR B 1 536 ?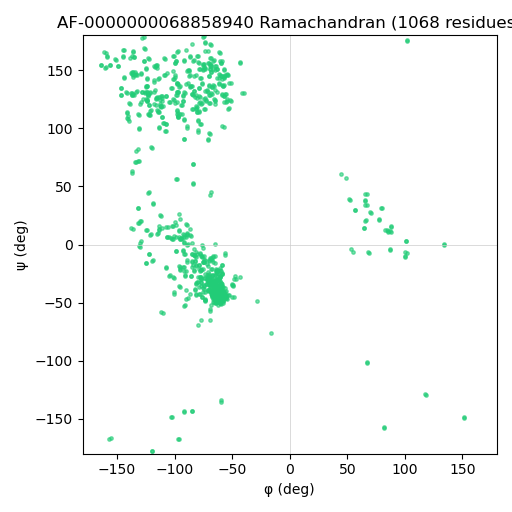 1.215 2.959 26.781 1 21.38 536 TYR B O 1
#

pLDDT: mean 86.58, std 14.78, range [21.38, 98.88]

Nearest PDB structures (foldseek):
  7bwg-assembly1_A  TM=7.711E-01  e=1.531E-27  Microbacterium sp. HJ5
  4pys-assembly1_A  TM=7.666E-01  e=5.248E-28  Bacteroides fragilis NCTC 9343
  4pys-assembly2_B  TM=7.830E-01  e=3.566E-27  Bacteroides fragilis NCTC 9343
  3gh7-assembly1_A  TM=7.354E-01  e=1.447E-27  Paenibacillus sp.
  7bwg-assembly1_B  TM=7.622E-01  e=9.370E-26  Microbacterium sp. HJ5

Secondary structure (DSSP, 8-state):
-PPPPGGGS---SSPPSEEEEEEEEEEE-TTT-EEEE-TTPPP-HHHHHHHHHHHHHHTTT-S----SS---EE-EEEEEEEE---S---TT----EEEEE-TT--EEEEEEEHHHHHHHHHHHHHHEEEETTTTEEEEEEEEEEEEE--SSSEEEEEEETTTS---HHHHHHHHHHHHHTT--EEEEEEE-SS---B--SS-HHHHHHHSHHHHHT-STT-B-HHHHHHHHHHHHTTT-EEEEEEEESSS-HHHHTT-TTGGG-HHHHHHHHHHHHHHS-SSEEEEE-----THHHHHHHHTT-S-HHHHHHHHHHHHHHHHHHTT-EEEEEHHHHHHHHHHHHTTSSPPPPTT-EEEE-S--SHHHHHHHHHHHHTT-EEEE-TT-BTT-STTTTPPPPPHHHHHT---S-TT--HHHHTTEEEEEEEE-TTS--GGGHHHHHTTHHHHHHHHHHS-HHHHHHHHTTS---TT-TTHHHHHHHHHHHHHHTT--PPP--GGGS-TT-GGG-GGGG--TTHHHHHTSTTTTGGG-/-PPPPGGGS---SSPPSEEEEEEEEEEE-TTT-EEEE-TTPPP-HHHHHHHHHHHHHHTTT-S-----S---EE-EEEEEEEE---S---TT----EEEEE-TT--EEEEEEEHHHHHHHHHHHHHHEEEETTTTEEEEEEEEEEEEE--SSSEEEEEEETTTS---HHHHHHHHHHHHHTT--EEEEEEE-SS---B--SS-HHHHHHHSHHHHHT-STT-B-HHHHHHHHHHHHTTT-EEEEEEEESTT-HHHHTT-TTGGG-HHHHHHHHHHHHHHS-SSEEEEE-----THHHHHHHHTT-S-HHHHHHHHHHHHHHHHHHTT-EEEEEHHHHHHHHHHHHTTSSPPPPTT-EEEE-S--SHHHHHHHHHHHHTT-EEEE-TT-BTT-STTTTPPPPPHHHHHT---S-TT--HHHHTTEEEEEEEE-TTS--GGGHHHHHTTHHHHHHHHHHS-HHHHHHHHTTS---TT-TTHHHHHHHHHHHHHHTT--PPP--GGGS-TT-GGG-GGGG--TTHHHHHTS-SSSGGG-

Radius of gyration: 30.79 Å; Cα contacts (8 Å, |Δi|>4): 2331; chains: 2; bounding box: 82×88×74 Å

Foldseek 3Di:
DAFFALVVEQQDFQDFQDKDFAFAKAFEFLVQEAEAEDPQADDAPLLVVLRVVLSCLLQLQPGFDDDPDDGQYARYAYEYEQEEDQDFQEQPPWQKKKWWAASNNHTYIYDHYSNVSLLVSLRVSSQWDADPVRRGIMGGGDGMIGTGGWQFRAQAAEDACAQPNDFLLLLLLVLVVCLNLVHAEYEYNQHFLQFRQEADPVQRLLNCQGWVCNVVVHPRTHQHLVSLLVSLVSNSSSNHAYAYEAEPDHRCNSRCRRPVCCVVDLVNLLVVLQGVCVSRVYQEYEHALPPPDCVCVVVCVVVVNPDPLLVSLVVLQSNQVSSVVNRHEYEYALNNQVSNVVCVVVVNDDHDDLSYEYEQAEAPDPVSQVSLLVQLVVNHAYEYAHLQALQDDDPPPDDGRDLLCLLQDDGHRPDDDPSSRNSHNYYYRYYHPPRDHSVCVLASCPPSSSSNSSNRGYDPVVSCVQCVVDRNDPPRNHVQSSSLSVCLSSLLVQRNYHDDDCPSHDPPDCSNCSVVDHHPCSCCRHVVSPPPPPVD/DAFFDLVVEQQDFQDFQDKDFAFAKAFEFLVQEAEAEDPQADDAPLLVVLRVVLSCLLQLQPGFDDDPDDGQYARYAYEYEQEEDQDFQEQPPWQKKKWWAASNNHTYIYDHYSNVSLLVSLRVSSQWDADPVRRGIMGGRDGMIGTGGWPFRAQAAEDACAQPNDFLLLLLLVLVVCLNLVHAEYEYNQHFLQFRQEADPVQRLLNCQGWVCNVVVHPRTHQHLVSLLVSLVSNSSSNHAYAYEAEPDHRCNSRCRRPVCCVVDLVNLLVVLQGVCVSRVYQEYEHALPPPDCVCVVVCVVVVNPDPLLVSLVVLQSNQVSSVVNNHEYEYALNNQVSNVVCVVVVNDDHDDLSYEYEQAEAPDPVSQVSLLVQLVVNHAYEYAHLQALQDDDPPPDDGRDLLCLLQDDGHRPDDDPSSRNSHRYYYRYYHPPRDHSVCVLASCPPSSSSNSSNRTYDPVVSCVQCVVDRNDPPRNHVQSSSLSVCLSSLLVQRNYHDDDCPSHDPPDCSNCSVVDHHPCSCCRHVVSPDPPPVD

Sequence (1072 aa):
MAPIDPDAVHPLLPTPYRFTNGTATLRVDPGRFAFTLAAATAPSEVLSAALARYRRIMFAWGSGSSPATAATTLTDCSVSVANSSDGSFQLGDDESYSLRVAADADCRLSARTVWGALRGLETLSQLVEYSPSDRWYELRKAPWQIDDKPAFVSRGVMVDTARHWLSVPALLRQIDALAYSRMNTLHWHASDEDAFPMGSTAFPALAARGSYASAVGVSAGLYSVADQEAVVQYARMRGVRVVLELDLPGHASSWALARPDLFATWRFLGQLIAEFGARFPDRVMHFGGDEVDASVRAWMREQGATDLRDVYVHFERRLHAAAAEHGKEVQTWADAFRRVHNASAHGRGPPLPRTAIAQEWGRWDEAGRAEMAAVVRSGGRAVRSSGFYFDGGYSTGGRATVWEEVINAQLVPPGLSAEEESRVLGAEACLWGEVADELFLDQKLWLRASVLAERLWTPHATIAAYCHHKPCSFDNRDLQPRMVKNRCRLVQRGILAQPYNTQIIPDRSRWQQCELWLPQNWSRRGAAGTAAVYMYMAPIDPDAVHPLLPTPYRFTNGTATLRVDPGRFAFTLAAATAPSEVLSAALARYRRIMFAWGSGSSPATAATTLTDCSVSVANSSDGSFQLGDDESYSLRVAADADCRLSARTVWGALRGLETLSQLVEYSPSDRWYELRKAPWQIDDKPAFVSRGVMVDTARHWLSVPALLRQIDALAYSRMNTLHWHASDEDAFPMGSTAFPALAARGSYASAVGVSAGLYSVADQEAVVQYARMRGVRVVLELDLPGHASSWALARPDLFATWRFLGQLIAEFGARFPDRVMHFGGDEVDASVRAWMREQGATDLRDVYVHFERRLHAAAAEHGKEVQTWADAFRRVHNASAHGRGPPLPRTAIAQEWGRWDEAGRAEMAAVVRSGGRAVRSSGFYFDGGYSTGGRATVWEEVINAQLVPPGLSAEEESRVLGAEACLWGEVADELFLDQKLWLRASVLAERLWTPHATIAAYCHHKPCSFDNRDLQPRMVKNRCRLVQRGILAQPYNTQIIPDRSRWQQCELWLPQNWSRRGAAGTAAVYMY